Protein 1ZRJ (pdb70)

Sequence (50 aa):
GSSGSSGMDVRRLKVNELREELQRRGLDTRGLKAELAERLQAALSGPSSGGSSGSSGMDVRRLKVNELREELQRRGLDTRGLKAELAERLQAALSGPSSGGSSGSSGMDVRRLKVNELREELQRRGLDTRGLKAELAERLQAALSGPSSGGSSGSSGMDVRRLKVNELREELQRRGLDTRGLKAELAERLQAALSGPSSGGSSGSSGMDVRRLKVNELREELQRRGLDTRGLKAELAERLQAALSGPSSGGSSGSSGMDVRRLKVNELREELQRRGLDTRGLKAELAERLQAALSGPSSGGSSGSSGMDVRRLKVNELREELQRRGLDTRGLKAELAERLQAALSGPSSGGSSGSSGMDVRRLKVNELREELQRRGLDTRGLKAELAERLQAALSGPSSGGSSGSSGMDVRRLKVNELREELQRRGLDTRGLKAELAERLQAALSGPSSGGSSGSSGMDVRRLKVNELREELQRRGLDTRGLKAELAERLQAALSGPSSGGSSGSSGMDVRRLKVNELREELQRRGLDTRGLKAELAERLQAALSGPSSGGSSGSSGMDVRRLKVNELREELQRRGLDTRGLKAELAERLQAALSGPSSGGSSGSSGMDVRRLKVNELREELQRRGLDTRGLKAELAERLQAALSGPSSGGSSGSSGMDVRRLKVNELREELQRRGLDTRGLKAELAERLQAALSGPSSGGSSGSSGMDVRRLKVNELREELQRRGLDTRGLKAELAERLQAALSGPSSGGSSGSSGMDVRRLKVNELREELQRRGLDTRGLKAELAERLQAALSGPSSGGSSGSSGMDVRRLKVNELREELQRRGLDTRGLKAELAERLQAALSGPSSGGSSGSSGMDVRRLKVNELREELQRRGLDTRGLKAELAERLQAALSGPSSGGSSGSSGMDVRRLKVNELREELQRRGLDTRGLKAELAERLQAALSGPSSGGSSGSSGMDVRRLKVNELREELQRRGLDTRGLKAELAERLQAALSGPSSG

InterPro domains:
  IPR001870 B30.2/SPRY domain [PS50188] (191-388)
  IPR003034 SAP domain [PF02037] (3-38)
  IPR003034 SAP domain [PS50800] (3-37)
  IPR003034 SAP domain [SM00513] (3-37)
  IPR003877 SPRY domain [PF00622] (276-386)
  IPR003877 SPRY domain [SM00449] (254-387)
  IPR013320 Concanavalin A-like lectin/glucanase domain superfamily [SSF49899] (209-389)
  IPR027417 P-loop containing nucleoside triphosphate hydrolase [G3DSA:3.40.50.300] (420-594)
  IPR027417 P-loop containing nucleoside triphosphate hydrolase [SSF52540] (422-572)
  IPR035778 Heterogeneous nuclear ribonucleoprotein U, SPRY domain [cd12884] (211-388)
  IPR036361 SAP domain superfamily [G3DSA:1.10.720.30] (1-46)
  IPR036361 SAP domain superfamily [SSF68906] (2-40)
  IPR043136 B30.2/SPRY domain superfamily [G3DSA:2.60.120.920] (209-419)

Solvent-accessible surface area: 4336 Å² total; per-residue (Å²): 136,110,113,75,111,111,72,108,93,13,143,198,37,130,72,81,77,0,124,103,71,0,116,203,109,72,39,73,37,192,53,148,70,44,108,8,1,112,94,6,65,70,52,75,74,62,122,106,119,125

Secondary structure (DSSP, 8-state):
--SSS----GGGS-HHHHHHHHHHTT----S-HHHHHHHHHHHH------

Radius of gyration: 12.13 Å; Cα contacts (8 Å, |Δi|>4): 32; chains: 1; bounding box: 37×27×20 Å

Organism: Homo sapiens (NCBI:txid9606)

Foldseek 3Di:
DPAPPPDHDLVPAFLVRLLVQCVVVPHDSDDDSVVSSVVSVVVVPDDPPD

Structure (mmCIF, N/CA/C/O backbone):
data_1ZRJ
#
_entry.id   1ZRJ
#
loop_
_atom_site.group_PDB
_atom_site.id
_atom_site.type_symbol
_atom_site.label_atom_id
_atom_site.label_alt_id
_atom_site.label_comp_id
_atom_site.label_asym_id
_atom_site.label_entity_id
_atom_site.label_seq_id
_atom_site.pdbx_PDB_ins_code
_atom_site.Cartn_x
_atom_site.Cartn_y
_atom_site.Cartn_z
_atom_site.occupancy
_atom_site.B_iso_or_equiv
_atom_site.auth_seq_id
_atom_site.auth_comp_id
_atom_site.auth_asym_id
_atom_site.auth_atom_id
_atom_site.pdbx_PDB_model_num
ATOM 1 N N . GLY A 1 1 ? 27.417 -2.638 -7.485 1.00 0.00 -6 GLY A N 1
ATOM 2 C CA . GLY A 1 1 ? 26.278 -2.198 -8.268 1.00 0.00 -6 GLY A CA 1
ATOM 3 C C . GLY A 1 1 ? 25.355 -3.341 -8.642 1.00 0.00 -6 GLY A C 1
ATOM 4 O O . GLY A 1 1 ? 25.716 -4.510 -8.507 1.00 0.00 -6 GLY A O 1
ATOM 8 N N . SER A 1 2 ? 24.158 -3.004 -9.112 1.00 0.00 -5 SER A N 1
ATOM 9 C CA . SER A 1 2 ? 23.178 -4.011 -9.500 1.00 0.00 -5 SER A CA 1
ATOM 10 C C . SER A 1 2 ? 22.694 -3.776 -10.928 1.00 0.00 -5 SER A C 1
ATOM 11 O O . SER A 1 2 ? 22.067 -2.758 -11.223 1.00 0.00 -5 SER A O 1
ATOM 19 N N . SER A 1 3 ? 22.990 -4.725 -11.810 1.00 0.00 -4 SER A N 1
ATOM 20 C CA . SER A 1 3 ? 22.589 -4.620 -13.209 1.00 0.00 -4 SER A CA 1
ATOM 21 C C . SER A 1 3 ? 21.081 -4.423 -13.328 1.00 0.00 -4 SER A C 1
ATOM 22 O O . SER A 1 3 ? 20.353 -4.498 -12.339 1.00 0.00 -4 SER A O 1
ATOM 30 N N . GLY A 1 4 ? 20.618 -4.170 -14.549 1.00 0.00 -3 GLY A N 1
ATOM 31 C CA . GLY A 1 4 ? 19.200 -3.966 -14.777 1.00 0.00 -3 GLY A CA 1
ATOM 32 C C . GLY A 1 4 ? 18.654 -2.779 -14.007 1.00 0.00 -3 GLY A C 1
ATOM 33 O O . GLY A 1 4 ? 19.407 -1.895 -13.599 1.00 0.00 -3 GLY A O 1
ATOM 37 N N . SER A 1 5 ? 17.340 -2.759 -13.808 1.00 0.00 -2 SER A N 1
ATOM 38 C CA . SER A 1 5 ? 16.693 -1.669 -13.087 1.00 0.00 -2 SER A CA 1
ATOM 39 C C . SER A 1 5 ? 16.261 -2.121 -11.695 1.00 0.00 -2 SER A C 1
ATOM 40 O O . SER A 1 5 ? 16.365 -3.298 -11.352 1.00 0.00 -2 SER A O 1
ATOM 48 N N . SER A 1 6 ? 15.775 -1.175 -10.897 1.00 0.00 -1 SER A N 1
ATOM 49 C CA . SER A 1 6 ? 15.330 -1.473 -9.541 1.00 0.00 -1 SER A CA 1
ATOM 50 C C . SER A 1 6 ? 14.533 -2.773 -9.504 1.00 0.00 -1 SER A C 1
ATOM 51 O O . SER A 1 6 ? 14.075 -3.263 -10.535 1.00 0.00 -1 SER A O 1
ATOM 59 N N . GLY A 1 7 ? 14.373 -3.328 -8.306 1.00 0.00 0 GLY A N 1
ATOM 60 C CA . GLY A 1 7 ? 13.632 -4.567 -8.155 1.00 0.00 0 GLY A CA 1
ATOM 61 C C . GLY A 1 7 ? 12.448 -4.424 -7.220 1.00 0.00 0 GLY A C 1
ATOM 62 O O . GLY A 1 7 ? 12.276 -5.222 -6.300 1.00 0.00 0 GLY A O 1
ATOM 66 N N . MET A 1 8 ? 11.630 -3.402 -7.455 1.00 0.00 1 MET A N 1
ATOM 67 C CA . MET A 1 8 ? 10.456 -3.158 -6.625 1.00 0.00 1 MET A CA 1
ATOM 68 C C . MET A 1 8 ? 9.190 -3.653 -7.316 1.00 0.00 1 MET A C 1
ATOM 69 O O . MET A 1 8 ? 8.579 -2.932 -8.105 1.00 0.00 1 MET A O 1
ATOM 83 N N . ASP A 1 9 ? 8.801 -4.887 -7.015 1.00 0.00 2 ASP A N 1
ATOM 84 C CA . ASP A 1 9 ? 7.607 -5.479 -7.606 1.00 0.00 2 ASP A CA 1
ATOM 85 C C . ASP A 1 9 ? 6.372 -5.162 -6.769 1.00 0.00 2 ASP A C 1
ATOM 86 O O . ASP A 1 9 ? 5.930 -5.979 -5.961 1.00 0.00 2 ASP A O 1
ATOM 95 N N . VAL A 1 10 ? 5.819 -3.969 -6.967 1.00 0.00 3 VAL A N 1
ATOM 96 C CA . VAL A 1 10 ? 4.635 -3.544 -6.230 1.00 0.00 3 VAL A CA 1
ATOM 97 C C . VAL A 1 10 ? 3.522 -4.581 -6.331 1.00 0.00 3 VAL A C 1
ATOM 98 O O . VAL A 1 10 ? 2.737 -4.757 -5.400 1.00 0.00 3 VAL A O 1
ATOM 111 N N . ARG A 1 11 ? 3.461 -5.266 -7.469 1.00 0.00 4 ARG A N 1
ATOM 112 C CA . ARG A 1 11 ? 2.444 -6.286 -7.693 1.00 0.00 4 ARG A CA 1
ATOM 113 C C . ARG A 1 11 ? 2.570 -7.413 -6.672 1.00 0.00 4 ARG A C 1
ATOM 114 O O . ARG A 1 11 ? 1.572 -7.894 -6.137 1.00 0.00 4 ARG A O 1
ATOM 135 N N . ARG A 1 12 ? 3.805 -7.829 -6.408 1.00 0.00 5 ARG A N 1
ATOM 136 C CA . ARG A 1 12 ? 4.061 -8.901 -5.453 1.00 0.00 5 ARG A CA 1
ATOM 137 C C . ARG A 1 12 ? 3.472 -8.564 -4.087 1.00 0.00 5 ARG A C 1
ATOM 138 O O . ARG A 1 12 ? 3.090 -9.455 -3.327 1.00 0.00 5 ARG A O 1
ATOM 159 N N . LEU A 1 13 ? 3.402 -7.273 -3.780 1.00 0.00 6 LEU A N 1
ATOM 160 C CA . LEU A 1 13 ? 2.859 -6.818 -2.505 1.00 0.00 6 LEU A CA 1
ATOM 161 C C . LEU A 1 13 ? 1.364 -7.104 -2.416 1.00 0.00 6 LEU A C 1
ATOM 162 O O . LEU A 1 13 ? 0.571 -6.569 -3.192 1.00 0.00 6 LEU A O 1
ATOM 178 N N . LYS A 1 14 ? 0.984 -7.950 -1.464 1.00 0.00 7 LYS A N 1
ATOM 179 C CA . LYS A 1 14 ? -0.417 -8.305 -1.270 1.00 0.00 7 LYS A CA 1
ATOM 180 C C . LYS A 1 14 ? -1.269 -7.059 -1.048 1.00 0.00 7 LYS A C 1
ATOM 181 O O . LYS A 1 14 ? -0.751 -5.944 -0.987 1.00 0.00 7 LYS A O 1
ATOM 200 N N . VAL A 1 15 ? -2.578 -7.256 -0.927 1.00 0.00 8 VAL A N 1
ATOM 201 C CA . VAL A 1 15 ? -3.501 -6.148 -0.709 1.00 0.00 8 VAL A CA 1
ATOM 202 C C . VAL A 1 15 ? -3.201 -5.434 0.603 1.00 0.00 8 VAL A C 1
ATOM 203 O O . VAL A 1 15 ? -3.349 -4.217 0.707 1.00 0.00 8 VAL A O 1
ATOM 216 N N . ASN A 1 16 ? -2.778 -6.199 1.605 1.00 0.00 9 ASN A N 1
ATOM 217 C CA . ASN A 1 16 ? -2.457 -5.639 2.912 1.00 0.00 9 ASN A CA 1
ATOM 218 C C . ASN A 1 16 ? -1.227 -4.740 2.832 1.00 0.00 9 ASN A C 1
ATOM 219 O O . ASN A 1 16 ? -1.191 -3.666 3.431 1.00 0.00 9 ASN A O 1
ATOM 230 N N . GLU A 1 17 ? -0.221 -5.189 2.087 1.00 0.00 10 GLU A N 1
ATOM 231 C CA . GLU A 1 17 ? 1.011 -4.425 1.929 1.00 0.00 10 GLU A CA 1
ATOM 232 C C . GLU A 1 17 ? 0.740 -3.092 1.236 1.00 0.00 10 GLU A C 1
ATOM 233 O O . GLU A 1 17 ? 1.235 -2.047 1.660 1.00 0.00 10 GLU A O 1
ATOM 245 N N . LEU A 1 18 ? -0.048 -3.137 0.168 1.00 0.00 11 LEU A N 1
ATOM 246 C CA . LEU A 1 18 ? -0.386 -1.934 -0.585 1.00 0.00 11 LEU A CA 1
ATOM 247 C C . LEU A 1 18 ? -1.269 -1.005 0.241 1.00 0.00 11 LEU A C 1
ATOM 248 O O . LEU A 1 18 ? -1.122 0.216 0.187 1.00 0.00 11 LEU A O 1
ATOM 264 N N . ARG A 1 19 ? -2.185 -1.591 1.005 1.00 0.00 12 ARG A N 1
ATOM 265 C CA . ARG A 1 19 ? -3.091 -0.815 1.843 1.00 0.00 12 ARG A CA 1
ATOM 266 C C . ARG A 1 19 ? -2.314 0.012 2.863 1.00 0.00 12 ARG A C 1
ATOM 267 O O . ARG A 1 19 ? -2.625 1.180 3.094 1.00 0.00 12 ARG A O 1
ATOM 288 N N . GLU A 1 20 ? -1.304 -0.603 3.470 1.00 0.00 13 GLU A N 1
ATOM 289 C CA . GLU A 1 20 ? -0.485 0.076 4.466 1.00 0.00 13 GLU A CA 1
ATOM 290 C C . GLU A 1 20 ? 0.307 1.217 3.833 1.00 0.00 13 GLU A C 1
ATOM 291 O O . GLU A 1 20 ? 0.358 2.323 4.370 1.00 0.00 13 GLU A O 1
ATOM 303 N N . GLU A 1 21 ? 0.923 0.938 2.689 1.00 0.00 14 GLU A N 1
ATOM 304 C CA . GLU A 1 21 ? 1.713 1.941 1.984 1.00 0.00 14 GLU A CA 1
ATOM 305 C C . GLU A 1 21 ? 0.834 3.097 1.516 1.00 0.00 14 GLU A C 1
ATOM 306 O O . GLU A 1 21 ? 1.140 4.264 1.763 1.00 0.00 14 GLU A O 1
ATOM 318 N N . LEU A 1 22 ? -0.260 2.764 0.840 1.00 0.00 15 LEU A N 1
ATOM 319 C CA . LEU A 1 22 ? -1.185 3.774 0.337 1.00 0.00 15 LEU A CA 1
ATOM 320 C C . LEU A 1 22 ? -1.672 4.677 1.466 1.00 0.00 15 LEU A C 1
ATOM 321 O O . LEU A 1 22 ? -1.724 5.897 1.318 1.00 0.00 15 LEU A O 1
ATOM 337 N N . GLN A 1 23 ? -2.026 4.068 2.593 1.00 0.00 16 GLN A N 1
ATOM 338 C CA . GLN A 1 23 ? -2.507 4.818 3.747 1.00 0.00 16 GLN A CA 1
ATOM 339 C C . GLN A 1 23 ? -1.442 5.787 4.249 1.00 0.00 16 GLN A C 1
ATOM 340 O O . GLN A 1 23 ? -1.736 6.941 4.560 1.00 0.00 16 G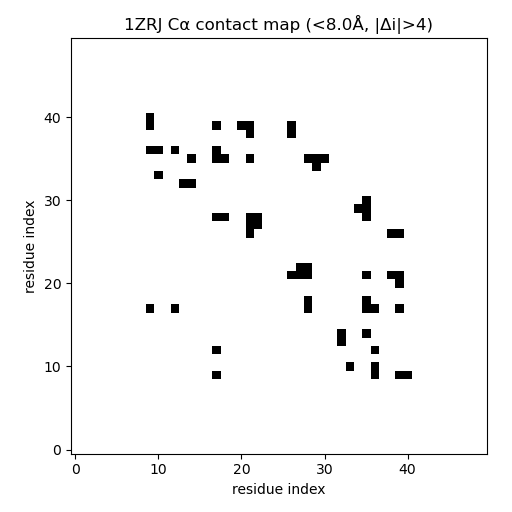LN A O 1
ATOM 354 N N . ARG A 1 24 ? -0.204 5.309 4.327 1.00 0.00 17 ARG A N 1
ATOM 355 C CA . ARG A 1 24 ? 0.905 6.133 4.793 1.00 0.00 17 ARG A CA 1
ATOM 356 C C . ARG A 1 24 ? 1.161 7.292 3.835 1.00 0.00 17 ARG A C 1
ATOM 357 O O . ARG A 1 24 ? 1.770 8.295 4.208 1.00 0.00 17 ARG A O 1
ATOM 378 N N . ARG A 1 25 ? 0.693 7.147 2.600 1.00 0.00 18 ARG A N 1
ATOM 379 C CA . ARG A 1 25 ? 0.873 8.181 1.588 1.00 0.00 18 ARG A CA 1
ATOM 380 C C . ARG A 1 25 ? -0.423 8.955 1.365 1.00 0.00 18 ARG A C 1
ATOM 381 O O . ARG A 1 25 ? -0.566 9.675 0.378 1.00 0.00 18 ARG A O 1
ATOM 402 N N . GLY A 1 26 ? -1.366 8.800 2.290 1.00 0.00 19 GLY A N 1
ATOM 403 C CA . GLY A 1 26 ? -2.638 9.489 2.175 1.00 0.00 19 GLY A CA 1
ATOM 404 C C . GLY A 1 26 ? -3.351 9.177 0.875 1.00 0.00 19 GLY A C 1
ATOM 405 O O . GLY A 1 26 ? -4.198 9.949 0.422 1.00 0.00 19 GLY A O 1
ATOM 409 N N . LEU A 1 27 ? -3.009 8.045 0.271 1.00 0.00 20 LEU A N 1
ATOM 410 C CA . LEU A 1 27 ? -3.621 7.633 -0.988 1.00 0.00 20 LEU A CA 1
ATOM 411 C C . LEU A 1 27 ? -4.818 6.720 -0.738 1.00 0.00 20 LEU A C 1
ATOM 412 O O . LEU A 1 27 ? -4.818 5.924 0.201 1.00 0.00 20 LEU A O 1
ATOM 428 N N . ASP A 1 28 ? -5.834 6.840 -1.585 1.00 0.00 21 ASP A N 1
ATOM 429 C CA . ASP A 1 28 ? -7.035 6.023 -1.458 1.00 0.00 21 ASP A CA 1
ATOM 430 C C . ASP A 1 28 ? -6.684 4.539 -1.444 1.00 0.00 21 ASP A C 1
ATOM 431 O O . ASP A 1 28 ? -5.802 4.091 -2.178 1.00 0.00 21 ASP A O 1
ATOM 440 N N . THR A 1 29 ? -7.380 3.779 -0.604 1.00 0.00 22 THR A N 1
ATOM 441 C CA . THR A 1 29 ? -7.140 2.346 -0.492 1.00 0.00 22 THR A CA 1
ATOM 442 C C . THR A 1 29 ? -8.339 1.548 -0.992 1.00 0.00 22 THR A C 1
ATOM 443 O O . THR A 1 29 ? -8.635 0.468 -0.480 1.00 0.00 22 THR A O 1
ATOM 454 N N . ARG A 1 30 ? -9.024 2.085 -1.996 1.00 0.00 23 ARG A N 1
ATOM 455 C CA . ARG A 1 30 ? -10.192 1.422 -2.565 1.00 0.00 23 ARG A CA 1
ATOM 456 C C . ARG A 1 30 ? -9.837 0.727 -3.876 1.00 0.00 23 ARG A C 1
ATOM 457 O O . ARG A 1 30 ? -8.771 0.960 -4.446 1.00 0.00 23 ARG A O 1
ATOM 478 N N . GLY A 1 31 ? -10.737 -0.130 -4.349 1.00 0.00 24 GLY A N 1
ATOM 479 C CA . GLY A 1 31 ? -10.500 -0.847 -5.588 1.00 0.00 24 GLY A CA 1
ATOM 480 C C . GLY A 1 31 ? -9.860 -2.201 -5.361 1.00 0.00 24 GLY A C 1
ATOM 481 O O . GLY A 1 31 ? -9.462 -2.529 -4.242 1.00 0.00 24 GLY A O 1
ATOM 485 N N . LEU A 1 32 ? -9.760 -2.992 -6.424 1.00 0.00 25 LEU A N 1
ATOM 486 C CA . LEU A 1 32 ? -9.164 -4.321 -6.335 1.00 0.00 25 LEU A CA 1
ATOM 487 C C . LEU A 1 32 ? -7.671 -4.230 -6.040 1.00 0.00 25 LEU A C 1
ATOM 488 O O . LEU A 1 32 ? -7.097 -3.140 -6.015 1.00 0.00 25 LEU A O 1
ATOM 504 N N . LYS A 1 33 ? -7.045 -5.381 -5.818 1.00 0.00 26 LYS A N 1
ATOM 505 C CA . LYS A 1 33 ? -5.617 -5.432 -5.528 1.00 0.00 26 LYS A CA 1
ATOM 506 C C . LYS A 1 33 ? -4.814 -4.738 -6.623 1.00 0.00 26 LYS A C 1
ATOM 507 O O . LYS A 1 33 ? -3.969 -3.888 -6.342 1.00 0.00 26 LYS A O 1
ATOM 526 N N . ALA A 1 34 ? -5.084 -5.104 -7.871 1.00 0.00 27 ALA A N 1
ATOM 527 C CA . ALA A 1 34 ? -4.388 -4.513 -9.008 1.00 0.00 27 ALA A CA 1
ATOM 528 C C . ALA A 1 34 ? -4.491 -2.992 -8.985 1.00 0.00 27 ALA A C 1
ATOM 529 O O . ALA A 1 34 ? -3.513 -2.291 -9.242 1.00 0.00 27 ALA A O 1
ATOM 536 N N . GLU A 1 35 ? -5.682 -2.489 -8.675 1.00 0.00 28 GLU A N 1
ATOM 537 C CA . GLU A 1 35 ? -5.912 -1.050 -8.620 1.00 0.00 28 GLU A CA 1
ATOM 538 C C . GLU A 1 35 ? -5.003 -0.393 -7.585 1.00 0.00 28 GLU A C 1
ATOM 539 O O . GLU A 1 35 ? -4.417 0.661 -7.836 1.00 0.00 28 GLU A O 1
ATOM 551 N N . LEU A 1 36 ? -4.891 -1.023 -6.421 1.00 0.00 29 LEU A N 1
ATOM 552 C CA . LEU A 1 36 ? -4.054 -0.501 -5.346 1.00 0.00 29 LEU A CA 1
ATOM 553 C C . LEU A 1 36 ? -2.585 -0.486 -5.758 1.00 0.00 29 LEU A C 1
ATOM 554 O O . LEU A 1 36 ? -1.843 0.434 -5.415 1.00 0.00 29 LEU A O 1
ATOM 570 N N . ALA A 1 37 ? -2.173 -1.510 -6.498 1.00 0.00 30 ALA A N 1
ATOM 571 C CA . ALA A 1 37 ? -0.794 -1.613 -6.960 1.00 0.00 30 ALA A CA 1
ATOM 572 C C . ALA A 1 37 ? -0.447 -0.471 -7.909 1.00 0.00 30 ALA A C 1
ATOM 573 O O . ALA A 1 37 ? 0.612 0.144 -7.793 1.00 0.00 30 ALA A O 1
ATOM 580 N N . GLU A 1 38 ? -1.347 -0.193 -8.848 1.00 0.00 31 GLU A N 1
ATOM 581 C CA . GLU A 1 38 ? -1.133 0.875 -9.817 1.00 0.00 31 GLU A CA 1
ATOM 582 C C . GLU A 1 38 ? -1.124 2.238 -9.132 1.00 0.00 31 GLU A C 1
ATOM 583 O O . GLU A 1 38 ? -0.307 3.101 -9.455 1.00 0.00 31 GLU A O 1
ATOM 595 N N . ARG A 1 39 ? -2.038 2.425 -8.185 1.00 0.00 32 ARG A N 1
ATOM 596 C CA . ARG A 1 39 ? -2.136 3.683 -7.455 1.00 0.00 32 ARG A CA 1
ATOM 597 C C . ARG A 1 39 ? -0.824 4.004 -6.746 1.00 0.00 32 ARG A C 1
ATOM 598 O O . ARG A 1 39 ? -0.259 5.084 -6.922 1.00 0.00 32 ARG A O 1
ATOM 619 N N . LEU A 1 40 ? -0.344 3.060 -5.944 1.00 0.00 33 LEU A N 1
ATOM 620 C CA . LEU A 1 40 ? 0.901 3.242 -5.207 1.00 0.00 33 LEU A CA 1
ATOM 621 C C . LEU A 1 40 ? 2.075 3.438 -6.162 1.00 0.00 33 LEU A C 1
ATOM 622 O O . LEU A 1 40 ? 2.916 4.312 -5.953 1.00 0.00 33 LEU A O 1
ATOM 638 N N . GLN A 1 41 ? 2.122 2.622 -7.209 1.00 0.00 34 GLN A N 1
ATOM 639 C CA . GLN A 1 41 ? 3.192 2.708 -8.197 1.00 0.00 34 GLN A CA 1
ATOM 640 C C . GLN A 1 41 ? 3.191 4.070 -8.883 1.00 0.00 34 GLN A C 1
ATOM 641 O O . GLN A 1 41 ? 4.247 4.655 -9.124 1.00 0.00 34 GLN A O 1
ATOM 655 N N . ALA A 1 42 ? 2.000 4.569 -9.195 1.00 0.00 35 ALA A N 1
ATOM 656 C CA . ALA A 1 42 ? 1.862 5.863 -9.852 1.00 0.00 35 ALA A CA 1
ATOM 657 C C . ALA A 1 42 ? 2.540 6.964 -9.044 1.00 0.00 35 ALA A C 1
ATOM 658 O O . ALA A 1 42 ? 3.227 7.821 -9.599 1.00 0.00 35 ALA A O 1
ATOM 665 N N . ALA A 1 43 ? 2.343 6.935 -7.730 1.00 0.00 36 ALA A N 1
ATOM 666 C CA . ALA A 1 43 ? 2.937 7.930 -6.846 1.00 0.00 36 ALA A CA 1
ATOM 667 C C . ALA A 1 43 ? 4.456 7.801 -6.817 1.00 0.00 36 ALA A C 1
ATOM 668 O O . ALA A 1 43 ? 5.175 8.799 -6.884 1.00 0.00 36 ALA A O 1
ATOM 675 N N . LEU A 1 44 ? 4.939 6.567 -6.716 1.00 0.00 37 LEU A N 1
ATOM 676 C CA . LEU A 1 44 ? 6.374 6.308 -6.678 1.00 0.00 37 LEU A CA 1
ATOM 677 C C . LEU A 1 44 ? 7.053 6.813 -7.947 1.00 0.00 37 LEU A C 1
ATOM 678 O O . LEU A 1 44 ? 8.132 7.402 -7.893 1.00 0.00 37 LEU A O 1
ATOM 694 N N . SER A 1 45 ? 6.411 6.581 -9.088 1.00 0.00 38 SER A N 1
ATOM 695 C CA . SER A 1 45 ? 6.954 7.011 -10.371 1.00 0.00 38 SER A CA 1
ATOM 696 C C . SER A 1 45 ? 7.281 8.500 -10.351 1.00 0.00 38 SER A C 1
ATOM 697 O O . SER A 1 45 ? 6.404 9.343 -10.534 1.00 0.00 38 SER A O 1
ATOM 705 N N . GLY A 1 46 ? 8.553 8.818 -10.126 1.00 0.00 39 GLY A N 1
ATOM 706 C CA . GLY A 1 46 ? 8.975 10.205 -10.086 1.00 0.00 39 GLY A CA 1
ATOM 707 C C . GLY A 1 46 ? 9.776 10.604 -11.309 1.00 0.00 39 GLY A C 1
ATOM 708 O O . GLY A 1 46 ? 11.007 10.610 -11.297 1.00 0.00 39 GLY A O 1
ATOM 712 N N . PRO A 1 47 ? 9.071 10.944 -12.398 1.00 0.00 40 PRO A N 1
ATOM 713 C CA . PRO A 1 47 ? 9.704 11.351 -13.656 1.00 0.00 40 PRO A CA 1
ATOM 714 C C . PRO A 1 47 ? 10.383 12.712 -13.550 1.00 0.00 40 PRO A C 1
ATOM 715 O O . PRO A 1 47 ? 10.999 13.185 -14.505 1.00 0.00 40 PRO A O 1
ATOM 726 N N . SER A 1 48 ? 10.266 13.337 -12.383 1.00 0.00 41 SER A N 1
ATOM 727 C CA . SER A 1 48 ? 10.866 14.646 -12.154 1.00 0.00 41 SER A CA 1
ATOM 728 C C . SER A 1 48 ? 12.318 14.668 -12.623 1.00 0.00 41 SER A C 1
ATOM 729 O O . SER A 1 48 ? 13.176 13.993 -12.054 1.00 0.00 41 SER A O 1
ATOM 737 N N . SER A 1 49 ? 12.585 15.449 -13.665 1.00 0.00 42 SER A N 1
ATOM 738 C CA . SER A 1 49 ? 13.931 15.557 -14.214 1.00 0.00 42 SER A CA 1
ATOM 739 C C . SER A 1 49 ? 14.618 16.828 -13.723 1.00 0.00 42 SER A C 1
ATOM 740 O O . SER A 1 49 ? 14.554 17.871 -14.371 1.00 0.00 42 SER A O 1
ATOM 748 N N . GLY A 1 50 ? 15.276 16.730 -12.572 1.00 0.00 43 GLY A N 1
ATOM 749 C CA . GLY A 1 50 ? 15.966 17.878 -12.013 1.00 0.00 43 GLY A CA 1
ATOM 750 C C . GLY A 1 50 ? 15.067 18.721 -11.130 1.00 0.00 43 GLY A C 1
ATOM 751 O O . GLY A 1 50 ? 15.222 18.735 -9.909 1.00 0.00 43 GLY A O 1
ATOM 755 N N . GLY A 1 1 ? 10.267 7.818 6.512 1.00 0.00 -6 GLY A N 2
ATOM 756 C CA . GLY A 1 1 ? 10.322 7.149 5.225 1.00 0.00 -6 GLY A CA 2
ATOM 757 C C . GLY A 1 1 ? 11.385 6.069 5.178 1.00 0.00 -6 GLY A C 2
ATOM 758 O O . GLY A 1 1 ? 12.578 6.366 5.127 1.00 0.00 -6 GLY A O 2
ATOM 762 N N . SER A 1 2 ? 10.951 4.813 5.197 1.00 0.00 -5 SER A N 2
ATOM 763 C CA . SER A 1 2 ? 11.875 3.685 5.161 1.00 0.00 -5 SER A CA 2
ATOM 764 C C . SER A 1 2 ? 12.532 3.564 3.789 1.00 0.00 -5 SER A C 2
ATOM 765 O O . SER A 1 2 ? 11.857 3.343 2.783 1.00 0.00 -5 SER A O 2
ATOM 773 N N . SER A 1 3 ? 13.852 3.710 3.757 1.00 0.00 -4 SER A N 2
ATOM 774 C CA . SER A 1 3 ? 14.601 3.621 2.509 1.00 0.00 -4 SER A CA 2
ATOM 775 C C . SER A 1 3 ? 15.671 2.536 2.593 1.00 0.00 -4 SER A C 2
ATOM 776 O O . SER A 1 3 ? 16.600 2.626 3.395 1.00 0.00 -4 SER A O 2
ATOM 784 N N . GLY A 1 4 ? 15.531 1.511 1.759 1.00 0.00 -3 GLY A N 2
ATOM 785 C CA . GLY A 1 4 ? 16.491 0.422 1.754 1.00 0.00 -3 GLY A CA 2
ATOM 786 C C . GLY A 1 4 ? 16.122 -0.673 0.773 1.00 0.00 -3 GLY A C 2
ATOM 787 O O . GLY A 1 4 ? 16.307 -1.856 1.055 1.00 0.00 -3 GLY A O 2
ATOM 791 N N . SER A 1 5 ? 15.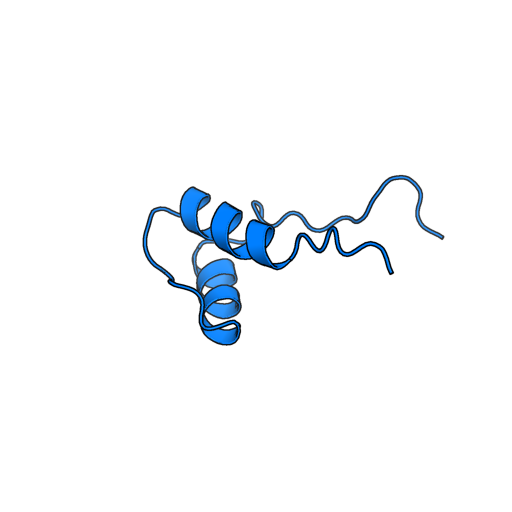595 -0.277 -0.382 1.00 0.00 -2 SER A N 2
ATOM 792 C CA . SER A 1 5 ? 15.194 -1.234 -1.406 1.00 0.00 -2 SER A CA 2
ATOM 793 C C . SER A 1 5 ? 15.515 -0.705 -2.800 1.00 0.00 -2 SER A C 2
ATOM 794 O O . SER A 1 5 ? 15.318 0.476 -3.089 1.00 0.00 -2 SER A O 2
ATOM 802 N N . SER A 1 6 ? 16.012 -1.587 -3.661 1.00 0.00 -1 SER A N 2
ATOM 803 C CA . SER A 1 6 ? 16.365 -1.209 -5.025 1.00 0.00 -1 SER A CA 2
ATOM 804 C C . SER A 1 6 ? 15.227 -1.528 -5.989 1.00 0.00 -1 SER A C 2
ATOM 805 O O . SER A 1 6 ? 14.890 -0.724 -6.858 1.00 0.00 -1 SER A O 2
ATOM 813 N N . GLY A 1 7 ? 14.637 -2.708 -5.829 1.00 0.00 0 GLY A N 2
ATOM 814 C CA . GLY A 1 7 ? 13.543 -3.114 -6.692 1.00 0.00 0 GLY A CA 2
ATOM 815 C C . GLY A 1 7 ? 12.212 -3.142 -5.966 1.00 0.00 0 GLY A C 2
ATOM 816 O O . GLY A 1 7 ? 12.111 -3.676 -4.862 1.00 0.00 0 GLY A O 2
ATOM 820 N N . MET A 1 8 ? 11.189 -2.563 -6.587 1.00 0.00 1 MET A N 2
ATOM 821 C CA . MET A 1 8 ? 9.858 -2.524 -5.992 1.00 0.00 1 MET A CA 2
ATOM 822 C C . MET A 1 8 ? 8.937 -3.545 -6.652 1.00 0.00 1 MET A C 2
ATOM 823 O O . MET A 1 8 ? 8.542 -3.384 -7.807 1.00 0.00 1 MET A O 2
ATOM 837 N N . ASP A 1 9 ? 8.600 -4.596 -5.912 1.00 0.00 2 ASP A N 2
ATOM 838 C CA . ASP A 1 9 ? 7.725 -5.643 -6.426 1.00 0.00 2 ASP A CA 2
ATOM 839 C C . ASP A 1 9 ? 6.268 -5.354 -6.078 1.00 0.00 2 ASP A C 2
ATOM 840 O O . ASP A 1 9 ? 5.528 -6.247 -5.665 1.00 0.00 2 ASP A O 2
ATOM 849 N N . VAL A 1 10 ? 5.863 -4.099 -6.245 1.00 0.00 3 VAL A N 2
ATOM 850 C CA . VAL A 1 10 ? 4.495 -3.691 -5.949 1.00 0.00 3 VAL A CA 2
ATOM 851 C C . VAL A 1 10 ? 3.497 -4.759 -6.381 1.00 0.00 3 VAL A C 2
ATOM 852 O O . VAL A 1 10 ? 2.439 -4.916 -5.773 1.00 0.00 3 VAL A O 2
ATOM 865 N N . ARG A 1 11 ? 3.843 -5.492 -7.435 1.00 0.00 4 ARG A N 2
ATOM 866 C CA . ARG A 1 11 ? 2.977 -6.546 -7.950 1.00 0.00 4 ARG A CA 2
ATOM 867 C C . ARG A 1 11 ? 2.925 -7.726 -6.985 1.00 0.00 4 ARG A C 2
ATOM 868 O O . ARG A 1 11 ? 1.861 -8.294 -6.738 1.00 0.00 4 ARG A O 2
ATOM 889 N N . ARG A 1 12 ? 4.082 -8.092 -6.442 1.00 0.00 5 ARG A N 2
ATOM 890 C CA . ARG A 1 12 ? 4.169 -9.206 -5.506 1.00 0.00 5 ARG A CA 2
ATOM 891 C C . ARG A 1 12 ? 3.642 -8.804 -4.132 1.00 0.00 5 ARG A C 2
ATOM 892 O O . ARG A 1 12 ? 3.437 -9.651 -3.261 1.00 0.00 5 ARG A O 2
ATOM 913 N N . LEU A 1 13 ? 3.425 -7.507 -3.944 1.00 0.00 6 LEU A N 2
ATOM 914 C CA . LEU A 1 13 ? 2.922 -6.991 -2.675 1.00 0.00 6 LEU A CA 2
ATOM 915 C C . LEU A 1 13 ? 1.440 -7.312 -2.506 1.00 0.00 6 LEU A C 2
ATOM 916 O O . LEU A 1 13 ? 0.613 -6.934 -3.335 1.00 0.00 6 LEU A O 2
ATOM 932 N N . LYS A 1 14 ? 1.111 -8.011 -1.425 1.00 0.00 7 LYS A N 2
ATOM 933 C CA . LYS A 1 14 ? -0.271 -8.381 -1.143 1.00 0.00 7 LYS A CA 2
ATOM 934 C C . LYS A 1 14 ? -1.154 -7.142 -1.031 1.00 0.00 7 LYS A C 2
ATOM 935 O O . LYS A 1 14 ? -0.662 -6.014 -1.054 1.00 0.00 7 LYS A O 2
ATOM 954 N N . VAL A 1 15 ? -2.459 -7.361 -0.909 1.00 0.00 8 VAL A N 2
ATOM 955 C CA . VAL A 1 15 ? -3.410 -6.262 -0.790 1.00 0.00 8 VAL A CA 2
ATOM 956 C C . VAL A 1 15 ? -3.171 -5.463 0.486 1.00 0.00 8 VAL A C 2
ATOM 957 O O . VAL A 1 15 ? -3.233 -4.235 0.483 1.00 0.00 8 VAL A O 2
ATOM 970 N N . ASN A 1 16 ? -2.898 -6.171 1.578 1.00 0.00 9 ASN A N 2
ATOM 971 C CA . ASN A 1 16 ? -2.650 -5.528 2.863 1.00 0.00 9 ASN A CA 2
ATOM 972 C C . ASN A 1 16 ? -1.419 -4.629 2.793 1.00 0.00 9 ASN A C 2
ATOM 973 O O . ASN A 1 16 ? -1.402 -3.539 3.363 1.00 0.00 9 ASN A O 2
ATOM 984 N N . GLU A 1 17 ? -0.392 -5.095 2.089 1.00 0.00 10 GLU A N 2
ATOM 985 C CA . GLU A 1 17 ? 0.843 -4.333 1.945 1.00 0.00 10 GLU A CA 2
ATOM 986 C C . GLU A 1 17 ? 0.600 -3.046 1.160 1.00 0.00 10 GLU A C 2
ATOM 987 O O . GLU A 1 17 ? 1.097 -1.980 1.524 1.00 0.00 10 GLU A O 2
ATOM 999 N N . LEU A 1 18 ? -0.169 -3.155 0.082 1.00 0.00 11 LEU A N 2
ATOM 1000 C CA . LEU A 1 18 ? -0.478 -2.001 -0.756 1.00 0.00 11 LEU A CA 2
ATOM 1001 C C . LEU A 1 18 ? -1.324 -0.986 0.006 1.00 0.00 11 LEU A C 2
ATOM 1002 O O . LEU A 1 18 ? -1.127 0.222 -0.123 1.00 0.00 11 LEU A O 2
ATOM 1018 N N . ARG A 1 19 ? -2.264 -1.485 0.802 1.00 0.00 12 ARG A N 2
ATOM 1019 C CA . ARG A 1 19 ? -3.139 -0.622 1.586 1.00 0.00 12 ARG A CA 2
ATOM 1020 C C . ARG A 1 19 ? -2.333 0.216 2.574 1.00 0.00 12 ARG A C 2
ATOM 1021 O O . ARG A 1 19 ? -2.607 1.399 2.768 1.00 0.00 12 ARG A O 2
ATOM 1042 N N . GLU A 1 20 ? -1.337 -0.408 3.197 1.00 0.00 13 GLU A N 2
ATOM 1043 C CA . GLU A 1 20 ? -0.492 0.280 4.166 1.00 0.00 13 GLU A CA 2
ATOM 1044 C C . GLU A 1 20 ? 0.317 1.386 3.494 1.00 0.00 13 GLU A C 2
ATOM 1045 O O . GLU A 1 20 ? 0.402 2.503 4.002 1.00 0.00 13 GLU A O 2
ATOM 1057 N N . GLU A 1 21 ? 0.910 1.064 2.348 1.00 0.00 14 GLU A N 2
ATOM 1058 C CA . GLU A 1 21 ? 1.714 2.029 1.607 1.00 0.00 14 GLU A CA 2
ATOM 1059 C C . GLU A 1 21 ? 0.849 3.175 1.090 1.00 0.00 14 GLU A C 2
ATOM 1060 O O . GLU A 1 21 ? 1.225 4.344 1.184 1.00 0.00 14 GLU A O 2
ATOM 1072 N N . LEU A 1 22 ? -0.313 2.831 0.544 1.00 0.00 15 LEU A N 2
ATOM 1073 C CA . LEU A 1 22 ? -1.233 3.830 0.011 1.00 0.00 15 LEU A CA 2
ATOM 1074 C C . LEU A 1 22 ? -1.777 4.718 1.125 1.00 0.00 15 LEU A C 2
ATOM 1075 O O . LEU A 1 22 ? -1.863 5.937 0.974 1.00 0.00 15 LEU A O 2
ATOM 1091 N N . GLN A 1 23 ? -2.142 4.099 2.244 1.00 0.00 16 GLN A N 2
ATOM 1092 C CA . GLN A 1 23 ? -2.676 4.835 3.383 1.00 0.00 16 GLN A CA 2
ATOM 1093 C C . GLN A 1 23 ? -1.637 5.799 3.945 1.00 0.00 16 GLN A C 2
ATOM 1094 O O . GLN A 1 23 ? -1.953 6.940 4.284 1.00 0.00 16 GLN A O 2
ATOM 1108 N N . ARG A 1 24 ? -0.396 5.334 4.041 1.00 0.00 17 ARG A N 2
ATOM 1109 C CA . ARG A 1 24 ? 0.690 6.155 4.563 1.00 0.00 17 ARG A CA 2
ATOM 1110 C C . ARG A 1 24 ? 0.974 7.334 3.637 1.00 0.00 17 ARG A C 2
ATOM 1111 O O . ARG A 1 24 ? 1.459 8.377 4.074 1.00 0.00 17 ARG A O 2
ATOM 1132 N N . ARG A 1 25 ? 0.670 7.159 2.355 1.00 0.00 18 ARG A N 2
ATOM 1133 C CA . ARG A 1 25 ? 0.894 8.207 1.366 1.00 0.00 18 ARG A CA 2
ATOM 1134 C C . ARG A 1 25 ? -0.348 9.079 1.207 1.00 0.00 18 ARG A C 2
ATOM 1135 O O . ARG A 1 25 ? -0.417 9.922 0.314 1.00 0.00 18 ARG A O 2
ATOM 1156 N N . GLY A 1 26 ? -1.329 8.869 2.081 1.00 0.00 19 GLY A N 2
ATOM 1157 C CA . GLY A 1 26 ? -2.555 9.643 2.020 1.00 0.00 19 GLY A CA 2
ATOM 1158 C C . GLY A 1 26 ? -3.374 9.334 0.782 1.00 0.00 19 GLY A C 2
ATOM 1159 O O . GLY A 1 26 ? -4.252 10.109 0.400 1.00 0.00 19 GLY A O 2
ATOM 1163 N N . LEU A 1 27 ? -3.086 8.201 0.151 1.00 0.00 20 LEU A N 2
ATOM 1164 C CA . LEU A 1 27 ? -3.801 7.792 -1.053 1.00 0.00 20 LEU A CA 2
ATOM 1165 C C . LEU A 1 27 ? -4.919 6.810 -0.715 1.00 0.00 20 LEU A C 2
ATOM 1166 O O . LEU A 1 27 ? -4.777 5.976 0.180 1.00 0.00 20 LEU A O 2
ATOM 1182 N N . ASP A 1 28 ? -6.028 6.914 -1.438 1.00 0.00 21 ASP A N 2
ATOM 1183 C CA . ASP A 1 28 ? -7.169 6.033 -1.217 1.00 0.00 21 ASP A CA 2
ATOM 1184 C C . ASP A 1 28 ? -6.716 4.584 -1.064 1.00 0.00 21 ASP A C 2
ATOM 1185 O O . ASP A 1 28 ? -5.796 4.134 -1.748 1.00 0.00 21 ASP A O 2
ATOM 1194 N N . THR A 1 29 ? -7.366 3.858 -0.159 1.00 0.00 22 THR A N 2
ATOM 1195 C CA . THR A 1 29 ? -7.029 2.462 0.086 1.00 0.00 22 THR A CA 2
ATOM 1196 C C . THR A 1 29 ? -8.130 1.534 -0.413 1.00 0.00 22 THR A C 2
ATOM 1197 O O . THR A 1 29 ? -8.263 0.404 0.057 1.00 0.00 22 THR A O 2
ATOM 1208 N N . ARG A 1 30 ? -8.917 2.018 -1.368 1.00 0.00 23 ARG A N 2
ATOM 1209 C CA . ARG A 1 30 ? -10.008 1.231 -1.931 1.00 0.00 23 ARG A CA 2
ATOM 1210 C C . ARG A 1 30 ? -9.664 0.754 -3.339 1.00 0.00 23 ARG A C 2
ATOM 1211 O O . ARG A 1 30 ? -8.804 1.326 -4.007 1.00 0.00 23 ARG A O 2
ATOM 1232 N N . GLY A 1 31 ? -10.341 -0.301 -3.783 1.00 0.00 24 GLY A N 2
ATOM 1233 C CA . GLY A 1 31 ? -10.093 -0.838 -5.108 1.00 0.00 24 GLY A CA 2
ATOM 1234 C C . GLY A 1 31 ? -9.380 -2.175 -5.067 1.00 0.00 24 GLY A C 2
ATOM 1235 O O . GLY A 1 31 ? -8.632 -2.460 -4.131 1.00 0.00 24 GLY A O 2
ATOM 1239 N N . LEU A 1 32 ? -9.613 -2.999 -6.083 1.00 0.00 25 LEU A N 2
ATOM 1240 C CA . LEU A 1 32 ? -8.989 -4.316 -6.159 1.00 0.00 25 LEU A CA 2
ATOM 1241 C C . LEU A 1 32 ? -7.481 -4.216 -5.955 1.00 0.00 25 LEU A C 2
ATOM 1242 O O . LEU A 1 32 ? -6.930 -3.121 -5.836 1.00 0.00 25 LEU A O 2
ATOM 1258 N N . LYS A 1 33 ? -6.817 -5.366 -5.917 1.00 0.00 26 LYS A N 2
ATOM 1259 C CA . LYS A 1 33 ? -5.371 -5.410 -5.731 1.00 0.00 26 LYS A CA 2
ATOM 1260 C C . LYS A 1 33 ? -4.656 -4.657 -6.848 1.00 0.00 26 LYS A C 2
ATOM 1261 O O . LYS A 1 33 ? -3.785 -3.826 -6.591 1.00 0.00 26 LYS A O 2
ATOM 1280 N N . ALA A 1 34 ? -5.031 -4.951 -8.089 1.00 0.00 27 ALA A N 2
ATOM 1281 C CA . ALA A 1 34 ? -4.428 -4.299 -9.244 1.00 0.00 27 ALA A CA 2
ATOM 1282 C C . ALA A 1 34 ? -4.603 -2.786 -9.174 1.00 0.00 27 ALA A C 2
ATOM 1283 O O . ALA A 1 34 ? -3.659 -2.032 -9.406 1.00 0.00 27 ALA A O 2
ATOM 1290 N N . GLU A 1 35 ? -5.817 -2.350 -8.854 1.00 0.00 28 GLU A N 2
ATOM 1291 C CA . GLU A 1 35 ? -6.115 -0.926 -8.755 1.00 0.00 28 GLU A CA 2
ATOM 1292 C C . GLU A 1 35 ? -5.238 -0.258 -7.700 1.00 0.00 28 GLU A C 2
ATOM 1293 O O . GLU A 1 35 ? -4.717 0.838 -7.912 1.00 0.00 28 GLU A O 2
ATOM 1305 N N . LEU A 1 36 ? -5.081 -0.925 -6.562 1.00 0.00 29 LEU A N 2
ATOM 1306 C CA . LEU A 1 36 ? -4.268 -0.398 -5.472 1.00 0.00 29 LEU A CA 2
ATOM 1307 C C . LEU A 1 36 ? -2.792 -0.371 -5.856 1.00 0.00 29 LEU A C 2
ATOM 1308 O O . LEU A 1 36 ? -2.072 0.572 -5.530 1.00 0.00 29 LEU A O 2
ATOM 1324 N N . ALA A 1 37 ? -2.349 -1.412 -6.554 1.00 0.00 30 ALA A N 2
ATOM 1325 C CA . ALA A 1 37 ? -0.960 -1.506 -6.987 1.00 0.00 30 ALA A CA 2
ATOM 1326 C C . ALA A 1 37 ? -0.611 -0.383 -7.957 1.00 0.00 30 ALA A C 2
ATOM 1327 O O . ALA A 1 37 ? 0.430 0.260 -7.826 1.00 0.00 30 ALA A O 2
ATOM 1334 N N . GLU A 1 38 ? -1.486 -0.155 -8.931 1.00 0.00 31 GLU A N 2
ATOM 1335 C CA . GLU A 1 38 ? -1.268 0.890 -9.924 1.00 0.00 31 GLU A CA 2
ATOM 1336 C C . GLU A 1 38 ? -1.243 2.268 -9.268 1.00 0.00 31 GLU A C 2
ATOM 1337 O O . GLU A 1 38 ? -0.436 3.124 -9.630 1.00 0.00 31 GLU A O 2
ATOM 1349 N N . ARG A 1 39 ? -2.132 2.473 -8.302 1.00 0.00 32 ARG A N 2
ATOM 1350 C CA . ARG A 1 39 ? -2.213 3.746 -7.597 1.00 0.00 32 ARG A CA 2
ATOM 1351 C C . ARG A 1 39 ? -0.948 3.998 -6.782 1.00 0.00 32 ARG A C 2
ATOM 1352 O O . ARG A 1 39 ? -0.380 5.091 -6.820 1.00 0.00 32 ARG A O 2
ATOM 1373 N N . LEU A 1 40 ? -0.512 2.982 -6.046 1.00 0.00 33 LEU A N 2
ATOM 1374 C CA . LEU A 1 40 ? 0.686 3.093 -5.221 1.00 0.00 33 LEU A CA 2
ATOM 1375 C C . LEU A 1 40 ? 1.926 3.297 -6.087 1.00 0.00 33 LEU A C 2
ATOM 1376 O O . LEU A 1 40 ? 2.772 4.138 -5.785 1.00 0.00 33 LEU A O 2
ATOM 1392 N N . GLN A 1 41 ? 2.023 2.524 -7.163 1.00 0.00 34 GLN A N 2
ATOM 1393 C CA . GLN A 1 41 ? 3.159 2.621 -8.073 1.00 0.00 34 GLN A CA 2
ATOM 1394 C C . GLN A 1 41 ? 3.260 4.021 -8.669 1.00 0.00 34 GLN A C 2
ATOM 1395 O O . GLN A 1 41 ? 4.353 4.565 -8.817 1.00 0.00 34 GLN A O 2
ATOM 1409 N N . ALA A 1 42 ? 2.112 4.598 -9.010 1.00 0.00 35 ALA A N 2
ATOM 1410 C CA . ALA A 1 42 ? 2.072 5.935 -9.589 1.00 0.00 35 ALA A CA 2
ATOM 1411 C C . ALA A 1 42 ? 2.723 6.955 -8.661 1.00 0.00 35 ALA A C 2
ATOM 1412 O O . ALA A 1 42 ? 3.492 7.807 -9.103 1.00 0.00 35 ALA A O 2
ATOM 1419 N N . ALA A 1 43 ? 2.409 6.861 -7.373 1.00 0.00 36 ALA A N 2
ATOM 1420 C CA . ALA A 1 43 ? 2.965 7.775 -6.383 1.00 0.00 36 ALA A CA 2
ATOM 1421 C C . ALA A 1 43 ? 4.473 7.590 -6.251 1.00 0.00 36 ALA A C 2
ATOM 1422 O O . ALA A 1 43 ? 5.221 8.562 -6.140 1.00 0.00 36 ALA A O 2
ATOM 1429 N N . LEU A 1 44 ? 4.913 6.337 -6.262 1.00 0.00 37 LEU A N 2
ATOM 1430 C CA . LEU A 1 44 ? 6.333 6.024 -6.142 1.00 0.00 37 LEU A CA 2
ATOM 1431 C C . LEU A 1 44 ? 7.108 6.541 -7.349 1.00 0.00 37 LEU A C 2
ATOM 1432 O O . LEU A 1 44 ? 8.164 7.158 -7.204 1.00 0.00 37 LEU A O 2
ATOM 1448 N N . SER A 1 45 ? 6.577 6.287 -8.541 1.00 0.00 38 SER A N 2
ATOM 1449 C CA . SER A 1 45 ? 7.219 6.725 -9.774 1.00 0.00 38 SER A CA 2
ATOM 1450 C C . SER A 1 45 ? 8.650 6.201 -9.857 1.00 0.00 38 SER A C 2
ATOM 1451 O O . SER A 1 45 ? 9.571 6.933 -10.218 1.00 0.00 38 SER A O 2
ATOM 1459 N N . GLY A 1 46 ? 8.827 4.927 -9.520 1.00 0.00 39 GLY A N 2
ATOM 1460 C CA . GLY A 1 46 ? 10.148 4.326 -9.562 1.00 0.00 39 GLY A CA 2
ATOM 1461 C C . GLY A 1 46 ? 10.518 3.838 -10.949 1.00 0.00 39 GLY A C 2
ATOM 1462 O O . GLY A 1 46 ? 9.662 3.651 -11.814 1.00 0.00 39 GLY A O 2
ATOM 1466 N N . PRO A 1 47 ? 11.822 3.624 -11.176 1.00 0.00 40 PRO A N 2
ATOM 1467 C CA . PRO A 1 47 ? 12.334 3.153 -12.467 1.00 0.00 40 PRO A CA 2
ATOM 1468 C C . PRO A 1 47 ? 11.947 1.705 -12.750 1.00 0.00 40 PRO A C 2
ATOM 1469 O O . PRO A 1 47 ? 12.663 0.777 -12.375 1.00 0.00 40 PRO A O 2
ATOM 1480 N N . SER A 1 48 ? 10.811 1.520 -13.414 1.00 0.00 41 SER A N 2
ATOM 1481 C CA . SER A 1 48 ? 10.327 0.185 -13.744 1.00 0.00 41 SER A CA 2
ATOM 1482 C C . SER A 1 48 ? 10.080 0.052 -15.244 1.00 0.00 41 SER A C 2
ATOM 1483 O O . SER A 1 48 ? 9.099 0.576 -15.771 1.00 0.00 41 SER A O 2
ATOM 1491 N N . SER A 1 49 ? 10.978 -0.653 -15.925 1.00 0.00 42 SER A N 2
ATOM 1492 C CA . SER A 1 49 ? 10.861 -0.852 -17.365 1.00 0.00 42 SER A CA 2
ATOM 1493 C C . SER A 1 49 ? 10.734 0.485 -18.090 1.00 0.00 42 SER A C 2
ATOM 1494 O O . SER A 1 49 ? 9.924 0.633 -19.004 1.00 0.00 42 SER A O 2
ATOM 1502 N N . GLY A 1 50 ? 11.541 1.455 -17.674 1.00 0.00 43 GLY A N 2
ATOM 1503 C CA . GLY A 1 50 ? 11.505 2.767 -18.293 1.00 0.00 43 GLY A CA 2
ATOM 1504 C C . GLY A 1 50 ? 12.110 3.842 -17.411 1.00 0.00 43 GLY A C 2
ATOM 1505 O O . GLY A 1 50 ? 13.330 3.923 -17.270 1.00 0.00 43 GLY A O 2
ATOM 1509 N N . GLY A 1 1 ? 23.712 6.143 9.094 1.00 0.00 -6 GLY A N 3
ATOM 1510 C CA . GLY A 1 1 ? 23.713 5.485 7.801 1.00 0.00 -6 GLY A CA 3
ATOM 1511 C C . GLY A 1 1 ? 22.320 5.349 7.218 1.00 0.00 -6 GLY A C 3
ATOM 1512 O O . GLY A 1 1 ? 21.457 4.694 7.802 1.00 0.00 -6 GLY A O 3
ATOM 1516 N N . SER A 1 2 ? 22.100 5.971 6.064 1.00 0.00 -5 SER A N 3
ATOM 1517 C CA . SER A 1 2 ? 20.800 5.921 5.405 1.00 0.00 -5 SER A CA 3
ATOM 1518 C C . SER A 1 2 ? 20.585 4.570 4.729 1.00 0.00 -5 SER A C 3
ATOM 1519 O O . SER A 1 2 ? 20.838 4.415 3.534 1.00 0.00 -5 SER A O 3
ATOM 1527 N N . SER A 1 3 ? 20.118 3.596 5.503 1.00 0.00 -4 SER A N 3
ATOM 1528 C CA . SER A 1 3 ? 19.872 2.257 4.981 1.00 0.00 -4 SER A CA 3
ATOM 1529 C C . SER A 1 3 ? 18.623 2.235 4.105 1.00 0.00 -4 SER A C 3
ATOM 1530 O O . SER A 1 3 ? 17.770 3.117 4.199 1.00 0.00 -4 SER A O 3
ATOM 1538 N N . GLY A 1 4 ? 18.522 1.219 3.253 1.00 0.00 -3 GLY A N 3
ATOM 1539 C CA . GLY A 1 4 ? 17.374 1.101 2.373 1.00 0.00 -3 GLY A CA 3
ATOM 1540 C C . GLY A 1 4 ? 16.676 -0.238 2.508 1.00 0.00 -3 GLY A C 3
ATOM 1541 O O . GLY A 1 4 ? 17.230 -1.181 3.072 1.00 0.00 -3 GLY A O 3
ATOM 1545 N N . SER A 1 5 ? 15.454 -0.321 1.990 1.00 0.00 -2 SER A N 3
ATOM 1546 C CA . SER A 1 5 ? 14.677 -1.553 2.060 1.00 0.00 -2 SER A CA 3
ATOM 1547 C C . SER A 1 5 ? 14.949 -2.437 0.846 1.00 0.00 -2 SER A C 3
ATOM 1548 O O . SER A 1 5 ? 15.458 -1.971 -0.173 1.00 0.00 -2 SER A O 3
ATOM 1556 N N . SER A 1 6 ? 14.606 -3.715 0.964 1.00 0.00 -1 SER A N 3
ATOM 1557 C CA . SER A 1 6 ? 14.816 -4.667 -0.121 1.00 0.00 -1 SER A CA 3
ATOM 1558 C C . SER A 1 6 ? 13.494 -5.021 -0.796 1.00 0.00 -1 SER A C 3
ATOM 1559 O O . SER A 1 6 ? 12.473 -5.195 -0.134 1.00 0.00 -1 SER A O 3
ATOM 1567 N N . GLY A 1 7 ? 13.523 -5.125 -2.122 1.00 0.00 0 GLY A N 3
ATOM 1568 C CA . GLY A 1 7 ? 12.323 -5.458 -2.866 1.00 0.00 0 GLY A CA 3
ATOM 1569 C C . GLY A 1 7 ? 11.242 -4.404 -2.725 1.00 0.00 0 GLY A C 3
ATOM 1570 O O . GLY A 1 7 ? 10.722 -4.182 -1.632 1.00 0.00 0 GLY A O 3
ATOM 1574 N N . MET A 1 8 ? 10.905 -3.752 -3.833 1.00 0.00 1 MET A N 3
ATOM 1575 C CA . MET A 1 8 ? 9.879 -2.715 -3.826 1.00 0.00 1 MET A CA 3
ATOM 1576 C C . MET A 1 8 ? 8.780 -3.032 -4.836 1.00 0.00 1 MET A C 3
ATOM 1577 O O . MET A 1 8 ? 7.722 -2.403 -4.832 1.00 0.00 1 MET A O 3
ATOM 1591 N N . ASP A 1 9 ? 9.039 -4.009 -5.698 1.00 0.00 2 ASP A N 3
ATOM 1592 C CA . ASP A 1 9 ? 8.071 -4.409 -6.713 1.00 0.00 2 ASP A CA 3
ATOM 1593 C C . ASP A 1 9 ? 6.669 -4.506 -6.118 1.00 0.00 2 ASP A C 3
ATOM 1594 O O . ASP A 1 9 ? 6.364 -5.435 -5.370 1.00 0.00 2 ASP A O 3
ATOM 1603 N N . VAL A 1 10 ? 5.821 -3.540 -6.456 1.00 0.00 3 VAL A N 3
ATOM 1604 C CA . VAL A 1 10 ? 4.451 -3.517 -5.956 1.00 0.00 3 VAL A CA 3
ATOM 1605 C C . VAL A 1 10 ? 3.768 -4.864 -6.161 1.00 0.00 3 VAL A C 3
ATOM 1606 O O . VAL A 1 10 ? 3.021 -5.331 -5.301 1.00 0.00 3 VAL A O 3
ATOM 1619 N N . ARG A 1 11 ? 4.029 -5.485 -7.307 1.00 0.00 4 ARG A N 3
ATOM 1620 C CA . ARG A 1 11 ? 3.439 -6.779 -7.627 1.00 0.00 4 ARG A CA 3
ATOM 1621 C C . ARG A 1 11 ? 3.662 -7.774 -6.491 1.00 0.00 4 ARG A C 3
ATOM 1622 O O . ARG A 1 11 ? 2.820 -8.633 -6.231 1.00 0.00 4 ARG A O 3
ATOM 1643 N N . ARG A 1 12 ? 4.802 -7.651 -5.820 1.00 0.00 5 ARG A N 3
ATOM 1644 C CA . ARG A 1 12 ? 5.137 -8.540 -4.714 1.00 0.00 5 ARG A CA 3
ATOM 1645 C C . ARG A 1 12 ? 4.379 -8.146 -3.450 1.00 0.00 5 ARG A C 3
ATOM 1646 O O . ARG A 1 12 ? 4.084 -8.988 -2.602 1.00 0.00 5 ARG A O 3
ATOM 1667 N N . LEU A 1 13 ? 4.066 -6.860 -3.332 1.00 0.00 6 LEU A N 3
ATOM 1668 C CA . LEU A 1 13 ? 3.342 -6.353 -2.171 1.00 0.00 6 LEU A CA 3
ATOM 1669 C C . LEU A 1 13 ? 1.904 -6.860 -2.162 1.00 0.00 6 LEU A C 3
ATOM 1670 O O . LEU A 1 13 ? 1.085 -6.453 -2.987 1.00 0.00 6 LEU A O 3
ATOM 1686 N N . LYS A 1 14 ? 1.601 -7.751 -1.224 1.00 0.00 7 LYS A N 3
ATOM 1687 C CA . LYS A 1 14 ? 0.261 -8.312 -1.104 1.00 0.00 7 LYS A CA 3
ATOM 1688 C C . LYS A 1 14 ? -0.779 -7.207 -0.948 1.00 0.00 7 LYS A C 3
ATOM 1689 O O . LYS A 1 14 ? -0.437 -6.033 -0.809 1.00 0.00 7 LYS A O 3
ATOM 1708 N N . VAL A 1 15 ? -2.052 -7.592 -0.969 1.00 0.00 8 VAL A N 3
ATOM 1709 C CA . VAL A 1 15 ? -3.142 -6.634 -0.827 1.00 0.00 8 VAL A CA 3
ATOM 1710 C C . VAL A 1 15 ? -3.005 -5.833 0.463 1.00 0.00 8 VAL A C 3
ATOM 1711 O O . VAL A 1 15 ? -3.244 -4.626 0.484 1.00 0.00 8 VAL A O 3
ATOM 1724 N N . ASN A 1 16 ? -2.618 -6.513 1.537 1.00 0.00 9 ASN A N 3
ATOM 1725 C CA . ASN A 1 16 ? -2.449 -5.864 2.832 1.00 0.00 9 ASN A CA 3
ATOM 1726 C C . ASN A 1 16 ? -1.317 -4.842 2.785 1.00 0.00 9 ASN A C 3
ATOM 1727 O O . ASN A 1 16 ? -1.389 -3.792 3.422 1.00 0.00 9 ASN A O 3
ATOM 1738 N N . GLU A 1 17 ? -0.273 -5.159 2.026 1.00 0.00 10 GLU A N 3
ATOM 1739 C CA . GLU A 1 17 ? 0.875 -4.268 1.896 1.00 0.00 10 GLU A CA 3
ATOM 1740 C C . GLU A 1 17 ? 0.499 -3.005 1.127 1.00 0.00 10 GLU A C 3
ATOM 1741 O O . GLU A 1 17 ? 0.876 -1.896 1.509 1.00 0.00 10 GLU A O 3
ATOM 1753 N N . LEU A 1 18 ? -0.246 -3.180 0.041 1.00 0.00 11 LEU A N 3
ATOM 1754 C CA . LEU A 1 18 ? -0.673 -2.056 -0.784 1.00 0.00 11 LEU A CA 3
ATOM 1755 C C . LEU A 1 18 ? -1.506 -1.070 0.030 1.00 0.00 11 LEU A C 3
ATOM 1756 O O . LEU A 1 18 ? -1.318 0.143 -0.065 1.00 0.00 11 LEU A O 3
ATOM 1772 N N . ARG A 1 19 ? -2.425 -1.599 0.830 1.00 0.00 12 ARG A N 3
ATOM 1773 C CA . ARG A 1 19 ? -3.286 -0.766 1.661 1.00 0.00 12 ARG A CA 3
ATOM 1774 C C . ARG A 1 19 ? -2.471 -0.028 2.719 1.00 0.00 12 ARG A C 3
ATOM 1775 O O . ARG A 1 19 ? -2.709 1.149 2.991 1.00 0.00 12 ARG A O 3
ATOM 1796 N N . GLU A 1 20 ? -1.510 -0.728 3.313 1.00 0.00 13 GLU A N 3
ATOM 1797 C CA . GLU A 1 20 ? -0.661 -0.139 4.343 1.00 0.00 13 GLU A CA 3
ATOM 1798 C C . GLU A 1 20 ? 0.221 0.960 3.757 1.00 0.00 13 GLU A C 3
ATOM 1799 O O . GLU A 1 20 ? 0.348 2.040 4.334 1.00 0.00 13 GLU A O 3
ATOM 1811 N N . GLU A 1 21 ? 0.827 0.675 2.609 1.00 0.00 14 GLU A N 3
ATOM 1812 C CA . GLU A 1 21 ? 1.699 1.639 1.947 1.00 0.00 14 GLU A CA 3
ATOM 1813 C C . GLU A 1 21 ? 0.898 2.830 1.429 1.00 0.00 14 GLU A C 3
ATOM 1814 O O . GLU A 1 21 ? 1.308 3.982 1.579 1.00 0.00 14 GLU A O 3
ATOM 1826 N N . LEU A 1 22 ? -0.247 2.545 0.818 1.00 0.00 15 LEU A N 3
ATOM 1827 C CA . LEU A 1 22 ? -1.107 3.592 0.276 1.00 0.00 15 LEU A CA 3
ATOM 1828 C C . LEU A 1 22 ? -1.610 4.511 1.385 1.00 0.00 15 LEU A C 3
ATOM 1829 O O . LEU A 1 22 ? -1.750 5.717 1.187 1.00 0.00 15 LEU A O 3
ATOM 1845 N N . GLN A 1 23 ? -1.877 3.932 2.551 1.00 0.00 16 GLN A N 3
ATOM 1846 C CA . GLN A 1 23 ? -2.363 4.700 3.691 1.00 0.00 16 GLN A CA 3
ATOM 1847 C C . GLN A 1 23 ? -1.317 5.708 4.154 1.00 0.00 16 GLN A C 3
ATOM 1848 O O . GLN A 1 23 ? -1.647 6.837 4.519 1.00 0.00 16 GLN A O 3
ATOM 1862 N N . ARG A 1 24 ? -0.054 5.294 4.136 1.00 0.00 17 ARG A N 3
ATOM 1863 C CA . ARG A 1 24 ? 1.041 6.160 4.556 1.00 0.00 17 ARG A CA 3
ATOM 1864 C C . ARG A 1 24 ? 1.234 7.308 3.569 1.00 0.00 17 ARG A C 3
ATOM 1865 O O . ARG A 1 24 ? 1.676 8.394 3.944 1.00 0.00 17 ARG A O 3
ATOM 1886 N N . ARG A 1 25 ? 0.901 7.058 2.306 1.00 0.00 18 ARG A N 3
ATOM 1887 C CA . ARG A 1 25 ? 1.040 8.069 1.265 1.00 0.00 18 ARG A CA 3
ATOM 1888 C C . ARG A 1 25 ? -0.235 8.897 1.138 1.00 0.00 18 ARG A C 3
ATOM 1889 O O . ARG A 1 25 ? -0.430 9.607 0.152 1.00 0.00 18 ARG A O 3
ATOM 1910 N N . GLY A 1 26 ? -1.102 8.799 2.141 1.00 0.00 19 GLY A N 3
ATOM 1911 C CA . GLY A 1 26 ? -2.348 9.542 2.121 1.00 0.00 19 GLY A CA 3
ATOM 1912 C C . GLY A 1 26 ? -3.170 9.262 0.879 1.00 0.00 19 GLY A C 3
ATOM 1913 O O . GLY A 1 26 ? -3.985 10.088 0.466 1.00 0.00 19 GLY A O 3
ATOM 1917 N N . LEU A 1 27 ? -2.957 8.096 0.281 1.00 0.00 20 LEU A N 3
ATOM 1918 C CA . LEU A 1 27 ? -3.683 7.709 -0.923 1.00 0.00 20 LEU A CA 3
ATOM 1919 C C . LEU A 1 27 ? -4.897 6.853 -0.575 1.00 0.00 20 LEU A C 3
ATOM 1920 O O . LEU A 1 27 ? -4.883 6.107 0.403 1.00 0.00 20 LEU A O 3
ATOM 1936 N N . ASP A 1 28 ? -5.945 6.965 -1.384 1.00 0.00 21 ASP A N 3
ATOM 1937 C CA . ASP A 1 28 ? -7.166 6.200 -1.164 1.00 0.00 21 ASP A CA 3
ATOM 1938 C C . ASP A 1 28 ? -6.874 4.702 -1.151 1.00 0.00 21 ASP A C 3
ATOM 1939 O O . ASP A 1 28 ? -6.032 4.216 -1.907 1.00 0.00 21 ASP A O 3
ATOM 1948 N N . THR A 1 29 ? -7.575 3.975 -0.287 1.00 0.00 22 THR A N 3
ATOM 1949 C CA . THR A 1 29 ? -7.389 2.534 -0.173 1.00 0.00 22 THR A CA 3
ATOM 1950 C C . THR A 1 29 ? -8.563 1.779 -0.787 1.00 0.00 22 THR A C 3
ATOM 1951 O O . THR A 1 29 ? -8.896 0.675 -0.355 1.00 0.00 22 THR A O 3
ATOM 1962 N N . ARG A 1 30 ? -9.185 2.379 -1.796 1.00 0.00 23 ARG A N 3
ATOM 1963 C CA . ARG A 1 30 ? -10.322 1.763 -2.468 1.00 0.00 23 ARG A CA 3
ATOM 1964 C C . ARG A 1 30 ? -9.908 1.187 -3.819 1.00 0.00 23 ARG A C 3
ATOM 1965 O O . ARG A 1 30 ? -8.905 1.599 -4.400 1.00 0.00 23 ARG A O 3
ATOM 1986 N N . GLY A 1 31 ? -10.689 0.232 -4.314 1.00 0.00 24 GLY A N 3
ATOM 1987 C CA . GLY A 1 31 ? -10.387 -0.385 -5.592 1.00 0.00 24 GLY A CA 3
ATOM 1988 C C . GLY A 1 31 ? -9.833 -1.788 -5.443 1.00 0.00 24 GLY A C 3
ATOM 1989 O O . GLY A 1 31 ? -9.276 -2.136 -4.401 1.00 0.00 24 GLY A O 3
ATOM 1993 N N . LEU A 1 32 ? -9.987 -2.597 -6.485 1.00 0.00 25 LEU A N 3
ATOM 1994 C CA . LEU A 1 32 ? -9.499 -3.972 -6.465 1.00 0.00 25 LEU A CA 3
ATOM 1995 C C . LEU A 1 32 ? -7.994 -4.012 -6.222 1.00 0.00 25 LEU A C 3
ATOM 1996 O O . LEU A 1 32 ? -7.322 -2.981 -6.246 1.00 0.00 25 LEU A O 3
ATOM 2012 N N . LYS A 1 33 ? -7.469 -5.211 -5.990 1.00 0.00 26 LYS A N 3
ATOM 2013 C CA . LYS A 1 33 ? -6.042 -5.388 -5.747 1.00 0.00 26 LYS A CA 3
ATOM 2014 C C . LYS A 1 33 ? -5.217 -4.757 -6.864 1.00 0.00 26 LYS A C 3
ATOM 2015 O O . LYS A 1 33 ? -4.208 -4.100 -6.608 1.00 0.00 26 LYS A O 3
ATOM 2034 N N . ALA A 1 34 ? -5.654 -4.959 -8.102 1.00 0.00 27 ALA A N 3
ATOM 2035 C CA . ALA A 1 34 ? -4.957 -4.407 -9.258 1.00 0.00 27 ALA A CA 3
ATOM 2036 C C . ALA A 1 34 ? -4.965 -2.883 -9.226 1.00 0.00 27 ALA A C 3
ATOM 2037 O O . ALA A 1 34 ? -3.963 -2.242 -9.544 1.00 0.00 27 ALA A O 3
ATOM 2044 N N . GLU A 1 35 ? -6.100 -2.309 -8.842 1.00 0.00 28 GLU A N 3
ATOM 2045 C CA . GLU A 1 35 ? -6.237 -0.859 -8.771 1.00 0.00 28 GLU A CA 3
ATOM 2046 C C . GLU A 1 35 ? -5.289 -0.273 -7.728 1.00 0.00 28 GLU A C 3
ATOM 2047 O O . GLU A 1 35 ? -4.660 0.761 -7.956 1.00 0.00 28 GLU A O 3
ATOM 2059 N N . LEU A 1 36 ? -5.192 -0.941 -6.584 1.00 0.00 29 LEU A N 3
ATOM 2060 C CA . LEU A 1 36 ? -4.321 -0.488 -5.505 1.00 0.00 29 LEU A CA 3
ATOM 2061 C C . LEU A 1 36 ? -2.858 -0.523 -5.935 1.00 0.00 29 LEU A C 3
ATOM 2062 O O . LEU A 1 36 ? -2.065 0.332 -5.543 1.00 0.00 29 LEU A O 3
ATOM 2078 N N . ALA A 1 37 ? -2.508 -1.517 -6.745 1.00 0.00 30 ALA A N 3
ATOM 2079 C CA . ALA A 1 37 ? -1.142 -1.661 -7.231 1.00 0.00 30 ALA A CA 3
ATOM 2080 C C . ALA A 1 37 ? -0.744 -0.479 -8.109 1.00 0.00 30 ALA A C 3
ATOM 2081 O O . ALA A 1 37 ? 0.342 0.079 -7.959 1.00 0.00 30 ALA A O 3
ATOM 2088 N N . GLU A 1 38 ? -1.631 -0.104 -9.026 1.00 0.00 31 GLU A N 3
ATOM 2089 C CA . GLU A 1 38 ? -1.370 1.011 -9.929 1.00 0.00 31 GLU A CA 3
ATOM 2090 C C . GLU A 1 38 ? -1.320 2.330 -9.163 1.00 0.00 31 GLU A C 3
ATOM 2091 O O . GLU A 1 38 ? -0.482 3.189 -9.440 1.00 0.00 31 GLU A O 3
ATOM 2103 N N . ARG A 1 39 ? -2.223 2.484 -8.200 1.00 0.00 32 ARG A N 3
ATOM 2104 C CA . ARG A 1 39 ? -2.284 3.698 -7.396 1.00 0.00 32 ARG A CA 3
ATOM 2105 C C . ARG A 1 39 ? -0.948 3.961 -6.708 1.00 0.00 32 ARG A C 3
ATOM 2106 O O . ARG A 1 39 ? -0.375 5.045 -6.833 1.00 0.00 32 ARG A O 3
ATOM 2127 N N . LEU A 1 40 ? -0.456 2.964 -5.980 1.00 0.00 33 LEU A N 3
ATOM 2128 C CA . LEU A 1 40 ? 0.813 3.088 -5.271 1.00 0.00 33 LEU A CA 3
ATOM 2129 C C . LEU A 1 40 ? 1.970 3.255 -6.250 1.00 0.00 33 LEU A C 3
ATOM 2130 O O . LEU A 1 40 ? 2.880 4.050 -6.019 1.00 0.00 33 LEU A O 3
ATOM 2146 N N . GLN A 1 41 ? 1.926 2.502 -7.345 1.00 0.00 34 GLN A N 3
ATOM 2147 C CA . GLN A 1 41 ? 2.970 2.569 -8.360 1.00 0.00 34 GLN A CA 3
ATOM 2148 C C . GLN A 1 41 ? 3.076 3.975 -8.941 1.00 0.00 34 GLN A C 3
ATOM 2149 O O . GLN A 1 41 ? 4.172 4.510 -9.103 1.00 0.00 34 GLN A O 3
ATOM 2163 N N . ALA A 1 42 ? 1.928 4.568 -9.254 1.00 0.00 35 ALA A N 3
ATOM 2164 C CA . ALA A 1 42 ? 1.892 5.913 -9.815 1.00 0.00 35 ALA A CA 3
ATOM 2165 C C . ALA A 1 42 ? 2.545 6.919 -8.874 1.00 0.00 35 ALA A C 3
ATOM 2166 O O . ALA A 1 42 ? 3.219 7.849 -9.315 1.00 0.00 35 ALA A O 3
ATOM 2173 N N . ALA A 1 43 ? 2.340 6.726 -7.575 1.00 0.00 36 ALA A N 3
ATOM 2174 C CA . ALA A 1 43 ? 2.910 7.616 -6.571 1.00 0.00 36 ALA A CA 3
ATOM 2175 C C . ALA A 1 43 ? 4.410 7.387 -6.423 1.00 0.00 36 ALA A C 3
ATOM 2176 O O . ALA A 1 43 ? 5.164 8.314 -6.123 1.00 0.00 36 ALA A O 3
ATOM 2183 N N . LEU A 1 44 ? 4.837 6.146 -6.632 1.00 0.00 37 LEU A N 3
ATOM 2184 C CA . LEU A 1 44 ? 6.249 5.794 -6.521 1.00 0.00 37 LEU A CA 3
ATOM 2185 C C . LEU A 1 44 ? 7.065 6.461 -7.624 1.00 0.00 37 LEU A C 3
ATOM 2186 O O . LEU A 1 44 ? 8.146 6.993 -7.374 1.00 0.00 37 LEU A O 3
ATOM 2202 N N . SER A 1 45 ? 6.539 6.428 -8.844 1.00 0.00 38 SER A N 3
ATOM 2203 C CA . SER A 1 45 ? 7.219 7.027 -9.986 1.00 0.00 38 SER A CA 3
ATOM 2204 C C . SER A 1 45 ? 7.373 8.533 -9.798 1.00 0.00 38 SER A C 3
ATOM 2205 O O . SER A 1 45 ? 8.370 9.123 -10.212 1.00 0.00 38 SER A O 3
ATOM 2213 N N . GLY A 1 46 ? 6.377 9.150 -9.169 1.00 0.00 39 GLY A N 3
ATOM 2214 C CA . GLY A 1 46 ? 6.420 10.582 -8.936 1.00 0.00 39 GLY A CA 3
ATOM 2215 C C . GLY A 1 46 ? 5.265 11.065 -8.081 1.00 0.00 39 GLY A C 3
ATOM 2216 O O . GLY A 1 46 ? 4.569 10.279 -7.439 1.00 0.00 39 GLY A O 3
ATOM 2220 N N . PRO A 1 47 ? 5.050 12.389 -8.064 1.00 0.00 40 PRO A N 3
ATOM 2221 C CA . PRO A 1 47 ? 3.973 13.006 -7.284 1.00 0.00 40 PRO A CA 3
ATOM 2222 C C . PRO A 1 47 ? 2.593 12.690 -7.851 1.00 0.00 40 PRO A C 3
ATOM 2223 O O . PRO A 1 47 ? 1.680 12.318 -7.114 1.00 0.00 40 PRO A O 3
ATOM 2234 N N . SER A 1 48 ? 2.449 12.840 -9.164 1.00 0.00 41 SER A N 3
ATOM 2235 C CA . SER A 1 48 ? 1.179 12.574 -9.828 1.00 0.00 41 SER A CA 3
ATOM 2236 C C . SER A 1 48 ? 0.579 11.257 -9.346 1.00 0.00 41 SER A C 3
ATOM 2237 O O . SER A 1 48 ? 1.196 10.199 -9.469 1.00 0.00 41 SER A O 3
ATOM 2245 N N . SER A 1 49 ? -0.629 11.330 -8.797 1.00 0.00 42 SER A N 3
ATOM 2246 C CA . SER A 1 49 ? -1.312 10.144 -8.292 1.00 0.00 42 SER A CA 3
ATOM 2247 C C . SER A 1 49 ? -1.776 9.254 -9.441 1.00 0.00 42 SER A C 3
ATOM 2248 O O . SER A 1 49 ? -1.507 9.537 -10.608 1.00 0.00 42 SER A O 3
ATOM 2256 N N . GLY A 1 50 ? -2.476 8.176 -9.101 1.00 0.00 43 GLY A N 3
ATOM 2257 C CA . GLY A 1 50 ? -2.966 7.260 -10.114 1.00 0.00 43 GLY A CA 3
ATOM 2258 C C . GLY A 1 50 ? -4.474 7.312 -10.262 1.00 0.00 43 GLY A C 3
ATOM 2259 O O . GLY A 1 50 ? -5.015 6.947 -11.305 1.00 0.00 43 GLY A O 3
ATOM 2263 N N . GLY A 1 1 ? 21.609 0.397 11.549 1.00 0.00 -6 GLY A N 4
ATOM 2264 C CA . GLY A 1 1 ? 22.670 -0.061 10.672 1.00 0.00 -6 GLY A CA 4
ATOM 2265 C C . GLY A 1 1 ? 22.146 -0.554 9.337 1.00 0.00 -6 GLY A C 4
ATOM 2266 O O . GLY A 1 1 ? 22.042 0.214 8.381 1.00 0.00 -6 GLY A O 4
ATOM 2270 N N . SER A 1 2 ? 21.817 -1.840 9.271 1.00 0.00 -5 SER A N 4
ATOM 2271 C CA . SER A 1 2 ? 21.306 -2.437 8.042 1.00 0.00 -5 SER A CA 4
ATOM 2272 C C . SER A 1 2 ? 19.838 -2.079 7.834 1.00 0.00 -5 SER A C 4
ATOM 2273 O O . SER A 1 2 ? 18.945 -2.743 8.361 1.00 0.00 -5 SER A O 4
ATOM 2281 N N . SER A 1 3 ? 19.596 -1.025 7.062 1.00 0.00 -4 SER A N 4
ATOM 2282 C CA . SER A 1 3 ? 18.236 -0.575 6.786 1.00 0.00 -4 SER A CA 4
ATOM 2283 C C . SER A 1 3 ? 18.193 0.282 5.525 1.00 0.00 -4 SER A C 4
ATOM 2284 O O . SER A 1 3 ? 19.224 0.750 5.043 1.00 0.00 -4 SER A O 4
ATOM 2292 N N . GLY A 1 4 ? 16.990 0.482 4.994 1.00 0.00 -3 GLY A N 4
ATOM 2293 C CA . GLY A 1 4 ? 16.833 1.282 3.793 1.00 0.00 -3 GLY A CA 4
ATOM 2294 C C . GLY A 1 4 ? 17.189 0.515 2.535 1.00 0.00 -3 GLY A C 4
ATOM 2295 O O . GLY A 1 4 ? 18.182 -0.211 2.503 1.00 0.00 -3 GLY A O 4
ATOM 2299 N N . SER A 1 5 ? 16.375 0.676 1.496 1.00 0.00 -2 SER A N 4
ATOM 2300 C CA . SER A 1 5 ? 16.606 -0.012 0.231 1.00 0.00 -2 SER A CA 4
ATOM 2301 C C . SER A 1 5 ? 16.292 0.902 -0.949 1.00 0.00 -2 SER A C 4
ATOM 2302 O O . SER A 1 5 ? 15.843 2.034 -0.769 1.00 0.00 -2 SER A O 4
ATOM 2310 N N . SER A 1 6 ? 16.532 0.402 -2.157 1.00 0.00 -1 SER A N 4
ATOM 2311 C CA . SER A 1 6 ? 16.280 1.174 -3.368 1.00 0.00 -1 SER A CA 4
ATOM 2312 C C . SER A 1 6 ? 15.438 0.373 -4.357 1.00 0.00 -1 SER A C 4
ATOM 2313 O O . SER A 1 6 ? 15.687 0.396 -5.562 1.00 0.00 -1 SER A O 4
ATOM 2321 N N . GLY A 1 7 ? 14.440 -0.335 -3.837 1.00 0.00 0 GLY A N 4
ATOM 2322 C CA . GLY A 1 7 ? 13.577 -1.134 -4.687 1.00 0.00 0 GLY A CA 4
ATOM 2323 C C . GLY A 1 7 ? 12.308 -1.569 -3.980 1.00 0.00 0 GLY A C 4
ATOM 2324 O O . GLY A 1 7 ? 12.280 -1.681 -2.755 1.00 0.00 0 GLY A O 4
ATOM 2328 N N . MET A 1 8 ? 11.255 -1.812 -4.753 1.00 0.00 1 MET A N 4
ATOM 2329 C CA . MET A 1 8 ? 9.977 -2.236 -4.193 1.00 0.00 1 MET A CA 4
ATOM 2330 C C . MET A 1 8 ? 9.097 -2.870 -5.265 1.00 0.00 1 MET A C 4
ATOM 2331 O O . MET A 1 8 ? 8.748 -2.226 -6.255 1.00 0.00 1 MET A O 4
ATOM 2345 N N . ASP A 1 9 ? 8.741 -4.133 -5.061 1.00 0.00 2 ASP A N 4
ATOM 2346 C CA . ASP A 1 9 ? 7.900 -4.853 -6.011 1.00 0.00 2 ASP A CA 4
ATOM 2347 C C . ASP A 1 9 ? 6.428 -4.748 -5.622 1.00 0.00 2 ASP A C 4
ATOM 2348 O O . ASP A 1 9 ? 5.879 -5.645 -4.982 1.00 0.00 2 ASP A O 4
ATOM 2357 N N . VAL A 1 10 ? 5.795 -3.646 -6.011 1.00 0.00 3 VAL A N 4
ATOM 2358 C CA . VAL A 1 10 ? 4.388 -3.424 -5.703 1.00 0.00 3 VAL A CA 4
ATOM 2359 C C . VAL A 1 10 ? 3.540 -4.624 -6.110 1.00 0.00 3 VAL A C 4
ATOM 2360 O O . VAL A 1 10 ? 2.588 -4.987 -5.419 1.00 0.00 3 VAL A O 4
ATOM 2373 N N . ARG A 1 11 ? 3.892 -5.236 -7.235 1.00 0.00 4 ARG A N 4
ATOM 2374 C CA . ARG A 1 11 ? 3.163 -6.396 -7.735 1.00 0.00 4 ARG A CA 4
ATOM 2375 C C . ARG A 1 11 ? 3.317 -7.583 -6.789 1.00 0.00 4 ARG A C 4
ATOM 2376 O O . ARG A 1 11 ? 2.465 -8.472 -6.749 1.00 0.00 4 ARG A O 4
ATOM 2397 N N . ARG A 1 12 ? 4.408 -7.592 -6.031 1.00 0.00 5 ARG A N 4
ATOM 2398 C CA . ARG A 1 12 ? 4.674 -8.671 -5.087 1.00 0.00 5 ARG A CA 4
ATOM 2399 C C . ARG A 1 12 ? 4.241 -8.279 -3.677 1.00 0.00 5 ARG A C 4
ATOM 2400 O O . ARG A 1 12 ? 4.815 -8.740 -2.689 1.00 0.00 5 ARG A O 4
ATOM 2421 N N . LEU A 1 13 ? 3.228 -7.424 -3.591 1.00 0.00 6 LEU A N 4
ATOM 2422 C CA . LEU A 1 13 ? 2.718 -6.969 -2.302 1.00 0.00 6 LEU A CA 4
ATOM 2423 C C . LEU A 1 13 ? 1.234 -7.289 -2.159 1.00 0.00 6 LEU A C 4
ATOM 2424 O O . LEU A 1 13 ? 0.399 -6.754 -2.889 1.00 0.00 6 LEU A O 4
ATOM 2440 N N . LYS A 1 14 ? 0.911 -8.164 -1.213 1.00 0.00 7 LYS A N 4
ATOM 2441 C CA . LYS A 1 14 ? -0.473 -8.554 -0.970 1.00 0.00 7 LYS A CA 4
ATOM 2442 C C . LYS A 1 14 ? -1.371 -7.327 -0.854 1.00 0.00 7 LYS A C 4
ATOM 2443 O O . LYS A 1 14 ? -0.889 -6.199 -0.761 1.00 0.00 7 LYS A O 4
ATOM 2462 N N . VAL A 1 15 ? -2.681 -7.556 -0.859 1.00 0.00 8 VAL A N 4
ATOM 2463 C CA . VAL A 1 15 ? -3.647 -6.469 -0.752 1.00 0.00 8 VAL A CA 4
ATOM 2464 C C . VAL A 1 15 ? -3.412 -5.648 0.511 1.00 0.00 8 VAL A C 4
ATOM 2465 O O . VAL A 1 15 ? -3.502 -4.422 0.492 1.00 0.00 8 VAL A O 4
ATOM 2478 N N . ASN A 1 16 ? -3.111 -6.335 1.609 1.00 0.00 9 ASN A N 4
ATOM 2479 C CA . ASN A 1 16 ? -2.863 -5.669 2.883 1.00 0.00 9 ASN A CA 4
ATOM 2480 C C . ASN A 1 16 ? -1.605 -4.809 2.811 1.00 0.00 9 ASN A C 4
ATOM 2481 O O . ASN A 1 16 ? -1.572 -3.695 3.332 1.00 0.00 9 ASN A O 4
ATOM 2492 N N . GLU A 1 17 ? -0.571 -5.335 2.162 1.00 0.00 10 GLU A N 4
ATOM 2493 C CA . GLU A 1 17 ? 0.690 -4.615 2.023 1.00 0.00 10 GLU A CA 4
ATOM 2494 C C . GLU A 1 17 ? 0.497 -3.331 1.220 1.00 0.00 10 GLU A C 4
ATOM 2495 O O . GLU A 1 17 ? 0.992 -2.269 1.599 1.00 0.00 10 GLU A O 4
ATOM 2507 N N . LEU A 1 18 ? -0.224 -3.438 0.110 1.00 0.00 11 LEU A N 4
ATOM 2508 C CA . LEU A 1 18 ? -0.482 -2.286 -0.748 1.00 0.00 11 LEU A CA 4
ATOM 2509 C C . LEU A 1 18 ? -1.241 -1.202 0.010 1.00 0.00 11 LEU A C 4
ATOM 2510 O O . LEU A 1 18 ? -0.939 -0.015 -0.115 1.00 0.00 11 LEU A O 4
ATOM 2526 N N . ARG A 1 19 ? -2.227 -1.618 0.799 1.00 0.00 12 ARG A N 4
ATOM 2527 C CA . ARG A 1 19 ? -3.029 -0.683 1.578 1.00 0.00 12 ARG A CA 4
ATOM 2528 C C . ARG A 1 19 ? -2.159 0.086 2.568 1.00 0.00 12 ARG A C 4
ATOM 2529 O O . ARG A 1 19 ? -2.343 1.285 2.769 1.00 0.00 12 ARG A O 4
ATOM 2550 N N . GLU A 1 20 ? -1.211 -0.615 3.184 1.00 0.00 13 GLU A N 4
ATOM 2551 C CA . GLU A 1 20 ? -0.314 0.002 4.154 1.00 0.00 13 GLU A CA 4
ATOM 2552 C C . GLU A 1 20 ? 0.520 1.100 3.501 1.00 0.00 13 GLU A C 4
ATOM 2553 O O . GLU A 1 20 ? 0.665 2.192 4.049 1.00 0.00 13 GLU A O 4
ATOM 2565 N N . GLU A 1 21 ? 1.068 0.801 2.327 1.00 0.00 14 GLU A N 4
ATOM 2566 C CA . GLU A 1 21 ? 1.889 1.762 1.601 1.00 0.00 14 GLU A CA 4
ATOM 2567 C C . GLU A 1 21 ? 1.046 2.933 1.104 1.00 0.00 14 GLU A C 4
ATOM 2568 O O . GLU A 1 21 ? 1.464 4.089 1.177 1.00 0.00 14 GLU A O 4
ATOM 2580 N N . LEU A 1 22 ? -0.144 2.625 0.599 1.00 0.00 15 LEU A N 4
ATOM 2581 C CA . LEU A 1 22 ? -1.047 3.650 0.090 1.00 0.00 15 LEU A CA 4
ATOM 2582 C C . LEU A 1 22 ? -1.506 4.578 1.210 1.00 0.00 15 LEU A C 4
ATOM 2583 O O . LEU A 1 22 ? -1.624 5.788 1.017 1.00 0.00 15 LEU A O 4
ATOM 2599 N N . GLN A 1 23 ? -1.760 4.002 2.381 1.00 0.00 16 GLN A N 4
ATOM 2600 C CA . GLN A 1 23 ? -2.204 4.779 3.533 1.00 0.00 16 GLN A CA 4
ATOM 2601 C C . GLN A 1 23 ? -1.144 5.794 3.946 1.00 0.00 16 GLN A C 4
ATOM 2602 O O . GLN A 1 23 ? -1.462 6.932 4.292 1.00 0.00 16 GLN A O 4
ATOM 2616 N N . ARG A 1 24 ? 0.117 5.375 3.908 1.00 0.00 17 ARG A N 4
ATOM 2617 C CA . ARG A 1 24 ? 1.224 6.248 4.279 1.00 0.00 17 ARG A CA 4
ATOM 2618 C C . ARG A 1 24 ? 1.284 7.469 3.365 1.00 0.00 17 ARG A C 4
ATOM 2619 O O . ARG A 1 24 ? 1.614 8.570 3.805 1.00 0.00 17 ARG A O 4
ATOM 2640 N N . ARG A 1 25 ? 0.964 7.264 2.092 1.00 0.00 18 ARG A N 4
ATOM 2641 C CA . ARG A 1 25 ? 0.984 8.347 1.116 1.00 0.00 18 ARG A CA 4
ATOM 2642 C C . ARG A 1 25 ? -0.358 9.073 1.082 1.00 0.00 18 ARG A C 4
ATOM 2643 O O . ARG A 1 25 ? -0.629 9.856 0.172 1.00 0.00 18 ARG A O 4
ATOM 2664 N N . GLY A 1 26 ? -1.195 8.806 2.080 1.00 0.00 19 GLY A N 4
ATOM 2665 C CA . GLY A 1 26 ? -2.498 9.441 2.145 1.00 0.00 19 GLY A CA 4
ATOM 2666 C C . GLY A 1 26 ? -3.332 9.180 0.906 1.00 0.00 19 GLY A C 4
ATOM 2667 O O . GLY A 1 26 ? -4.231 9.957 0.579 1.00 0.00 19 GLY A O 4
ATOM 2671 N N . LEU A 1 27 ? -3.035 8.086 0.214 1.00 0.00 20 LEU A N 4
ATOM 2672 C CA . LEU A 1 27 ? -3.763 7.725 -0.997 1.00 0.00 20 LEU A CA 4
ATOM 2673 C C . LEU A 1 27 ? -4.923 6.788 -0.676 1.00 0.00 20 LEU A C 4
ATOM 2674 O O . LEU A 1 27 ? -4.819 5.934 0.204 1.00 0.00 20 LEU A O 4
ATOM 2690 N N . ASP A 1 28 ? -6.027 6.953 -1.397 1.00 0.00 21 ASP A N 4
ATOM 2691 C CA . ASP A 1 28 ? -7.206 6.119 -1.192 1.00 0.00 21 ASP A CA 4
ATOM 2692 C C . ASP A 1 28 ? -6.828 4.642 -1.164 1.00 0.00 21 ASP A C 4
ATOM 2693 O O . ASP A 1 28 ? -6.009 4.183 -1.961 1.00 0.00 21 ASP A O 4
ATOM 2702 N N . THR A 1 29 ? -7.430 3.899 -0.240 1.00 0.00 22 THR A N 4
ATOM 2703 C CA . THR A 1 29 ? -7.156 2.474 -0.106 1.00 0.00 22 THR A CA 4
ATOM 2704 C C . THR A 1 29 ? -8.323 1.639 -0.619 1.00 0.00 22 THR A C 4
ATOM 2705 O O . THR A 1 29 ? -8.634 0.584 -0.067 1.00 0.00 22 THR A O 4
ATOM 2716 N N . ARG A 1 30 ? -8.966 2.118 -1.680 1.00 0.00 23 ARG A N 4
ATOM 2717 C CA . ARG A 1 30 ? -10.100 1.415 -2.267 1.00 0.00 23 ARG A CA 4
ATOM 2718 C C . ARG A 1 30 ? -9.735 0.840 -3.633 1.00 0.00 23 ARG A C 4
ATOM 2719 O O . ARG A 1 30 ? -8.714 1.202 -4.218 1.00 0.00 23 ARG A O 4
ATOM 2740 N N . GLY A 1 31 ? -10.576 -0.058 -4.136 1.00 0.00 24 GLY A N 4
ATOM 2741 C CA . GLY A 1 31 ? -10.324 -0.669 -5.428 1.00 0.00 24 GLY A CA 4
ATOM 2742 C C . GLY A 1 31 ? -9.704 -2.047 -5.307 1.00 0.00 24 GLY A C 4
ATOM 2743 O O . GLY A 1 31 ? -9.129 -2.389 -4.273 1.00 0.00 24 GLY A O 4
ATOM 2747 N N . LEU A 1 32 ? -9.820 -2.841 -6.365 1.00 0.00 25 LEU A N 4
ATOM 2748 C CA . LEU A 1 32 ? -9.267 -4.191 -6.373 1.00 0.00 25 LEU A CA 4
ATOM 2749 C C . LEU A 1 32 ? -7.772 -4.169 -6.071 1.00 0.00 25 LEU A C 4
ATOM 2750 O O . LEU A 1 32 ? -7.166 -3.103 -5.962 1.00 0.00 25 LEU A O 4
ATOM 2766 N N . LYS A 1 33 ? -7.183 -5.353 -5.939 1.00 0.00 26 LYS A N 4
ATOM 2767 C CA . LYS A 1 33 ? -5.758 -5.471 -5.653 1.00 0.00 26 LYS A CA 4
ATOM 2768 C C . LYS A 1 33 ? -4.928 -4.795 -6.740 1.00 0.00 26 LYS A C 4
ATOM 2769 O O . LYS A 1 33 ? -4.082 -3.950 -6.451 1.00 0.00 26 LYS A O 4
ATOM 2788 N N . ALA A 1 34 ? -5.176 -5.174 -7.989 1.00 0.00 27 ALA A N 4
ATOM 2789 C CA . ALA A 1 34 ? -4.453 -4.602 -9.119 1.00 0.00 27 ALA A CA 4
ATOM 2790 C C . ALA A 1 34 ? -4.554 -3.080 -9.121 1.00 0.00 27 ALA A C 4
ATOM 2791 O O . ALA A 1 34 ? -3.566 -2.385 -9.354 1.00 0.00 27 ALA A O 4
ATOM 2798 N N . GLU A 1 35 ? -5.754 -2.570 -8.860 1.00 0.00 28 GLU A N 4
ATOM 2799 C CA . GLU A 1 35 ? -5.982 -1.130 -8.834 1.00 0.00 28 GLU A CA 4
ATOM 2800 C C . GLU A 1 35 ? -5.094 -0.458 -7.791 1.00 0.00 28 GLU A C 4
ATOM 2801 O O . GLU A 1 35 ? -4.503 0.592 -8.046 1.00 0.00 28 GLU A O 4
ATOM 2813 N N . LEU A 1 36 ? -5.006 -1.069 -6.615 1.00 0.00 29 LEU A N 4
ATOM 2814 C CA . LEU A 1 36 ? -4.191 -0.530 -5.532 1.00 0.00 29 LEU A CA 4
ATOM 2815 C C . LEU A 1 36 ? -2.721 -0.464 -5.936 1.00 0.00 29 LEU A C 4
ATOM 2816 O O . LEU A 1 36 ? -2.005 0.464 -5.562 1.00 0.00 29 LEU A O 4
ATOM 2832 N N . ALA A 1 37 ? -2.280 -1.455 -6.705 1.00 0.00 30 ALA A N 4
ATOM 2833 C CA . ALA A 1 37 ? -0.897 -1.507 -7.164 1.00 0.00 30 ALA A CA 4
ATOM 2834 C C . ALA A 1 37 ? -0.575 -0.323 -8.070 1.00 0.00 30 ALA A C 4
ATOM 2835 O O . ALA A 1 37 ? 0.463 0.320 -7.918 1.00 0.00 30 ALA A O 4
ATOM 2842 N N . GLU A 1 38 ? -1.470 -0.043 -9.012 1.00 0.00 31 GLU A N 4
ATOM 2843 C CA . GLU A 1 38 ? -1.278 1.063 -9.942 1.00 0.00 31 GLU A CA 4
ATOM 2844 C C . GLU A 1 38 ? -1.278 2.399 -9.206 1.00 0.00 31 GLU A C 4
ATOM 2845 O O . GLU A 1 38 ? -0.509 3.302 -9.537 1.00 0.00 31 GLU A O 4
ATOM 2857 N N . ARG A 1 39 ? -2.145 2.518 -8.207 1.00 0.00 32 ARG A N 4
ATOM 2858 C CA . ARG A 1 39 ? -2.247 3.744 -7.424 1.00 0.00 32 ARG A CA 4
ATOM 2859 C C . ARG A 1 39 ? -0.949 4.016 -6.668 1.00 0.00 32 ARG A C 4
ATOM 2860 O O . ARG A 1 39 ? -0.434 5.134 -6.680 1.00 0.00 32 ARG A O 4
ATOM 2881 N N . LEU A 1 40 ? -0.427 2.986 -6.011 1.00 0.00 33 LEU A N 4
ATOM 2882 C CA . LEU A 1 40 ? 0.810 3.113 -5.249 1.00 0.00 33 LEU A CA 4
ATOM 2883 C C . LEU A 1 40 ? 1.989 3.411 -6.169 1.00 0.00 33 LEU A C 4
ATOM 2884 O O . LEU A 1 40 ? 2.804 4.287 -5.884 1.00 0.00 33 LEU A O 4
ATOM 2900 N N . GLN A 1 41 ? 2.070 2.677 -7.275 1.00 0.00 34 GLN A N 4
ATOM 2901 C CA . GLN A 1 41 ? 3.149 2.864 -8.238 1.00 0.00 34 GLN A CA 4
ATOM 2902 C C . GLN A 1 41 ? 3.129 4.278 -8.809 1.00 0.00 34 GLN A C 4
ATOM 2903 O O . GLN A 1 41 ? 4.175 4.899 -8.991 1.00 0.00 34 GLN A O 4
ATOM 2917 N N . ALA A 1 42 ? 1.931 4.780 -9.091 1.00 0.00 35 ALA A N 4
ATOM 2918 C CA . ALA A 1 42 ? 1.775 6.121 -9.640 1.00 0.00 35 ALA A CA 4
ATOM 2919 C C . ALA A 1 42 ? 2.409 7.166 -8.728 1.00 0.00 35 ALA A C 4
ATOM 2920 O O . ALA A 1 42 ? 3.045 8.108 -9.196 1.00 0.00 35 ALA A O 4
ATOM 2927 N N . ALA A 1 43 ? 2.229 6.991 -7.422 1.00 0.00 36 ALA A N 4
ATOM 2928 C CA . ALA A 1 43 ? 2.784 7.918 -6.444 1.00 0.00 36 ALA A CA 4
ATOM 2929 C C . ALA A 1 43 ? 4.302 7.788 -6.364 1.00 0.00 36 ALA A C 4
ATOM 2930 O O . ALA A 1 43 ? 5.020 8.788 -6.318 1.00 0.00 36 ALA A O 4
ATOM 2937 N N . LEU A 1 44 ? 4.784 6.550 -6.348 1.00 0.00 37 LEU A N 4
ATOM 2938 C CA . LEU A 1 44 ? 6.217 6.289 -6.272 1.00 0.00 37 LEU A CA 4
ATOM 2939 C C . LEU A 1 44 ? 6.945 6.895 -7.468 1.00 0.00 37 LEU A C 4
ATOM 2940 O O . LEU A 1 44 ? 7.954 7.583 -7.310 1.00 0.00 37 LEU A O 4
ATOM 2956 N N . SER A 1 45 ? 6.425 6.637 -8.664 1.00 0.00 38 SER A N 4
ATOM 2957 C CA . SER A 1 45 ? 7.026 7.155 -9.887 1.00 0.00 38 SER A CA 4
ATOM 2958 C C . SER A 1 45 ? 8.474 6.695 -10.018 1.00 0.00 38 SER A C 4
ATOM 2959 O O . SER A 1 45 ? 9.351 7.467 -10.405 1.00 0.00 38 SER A O 4
ATOM 2967 N N . GLY A 1 46 ? 8.718 5.429 -9.693 1.00 0.00 39 GLY A N 4
ATOM 2968 C CA . GLY A 1 46 ? 10.061 4.885 -9.781 1.00 0.00 39 GLY A CA 4
ATOM 2969 C C . GLY A 1 46 ? 10.237 3.965 -10.972 1.00 0.00 39 GLY A C 4
ATOM 2970 O O . GLY A 1 46 ? 10.529 4.404 -12.085 1.00 0.00 39 GLY A O 4
ATOM 2974 N N . PRO A 1 47 ? 10.060 2.655 -10.744 1.00 0.00 40 PRO A N 4
ATOM 2975 C CA . PRO A 1 47 ? 10.198 1.643 -11.796 1.00 0.00 40 PRO A CA 4
ATOM 2976 C C . PRO A 1 47 ? 9.072 1.717 -12.822 1.00 0.00 40 PRO A C 4
ATOM 2977 O O . PRO A 1 47 ? 7.914 1.940 -12.472 1.00 0.00 40 PRO A O 4
ATOM 2988 N N . SER A 1 48 ? 9.422 1.528 -14.091 1.00 0.00 41 SER A N 4
ATOM 2989 C CA . SER A 1 48 ? 8.441 1.577 -15.169 1.00 0.00 41 SER A CA 4
ATOM 2990 C C . SER A 1 48 ? 7.590 2.839 -15.073 1.00 0.00 41 SER A C 4
ATOM 2991 O O . SER A 1 48 ? 6.372 2.795 -15.244 1.00 0.00 41 SER A O 4
ATOM 2999 N N . SER A 1 49 ? 8.242 3.965 -14.798 1.00 0.00 42 SER A N 4
ATOM 3000 C CA . SER A 1 49 ? 7.546 5.240 -14.675 1.00 0.00 42 SER A CA 4
ATOM 3001 C C . SER A 1 49 ? 6.606 5.463 -15.856 1.00 0.00 42 SER A C 4
ATOM 3002 O O . SER A 1 49 ? 6.826 4.938 -16.946 1.00 0.00 42 SER A O 4
ATOM 3010 N N . GLY A 1 50 ? 5.555 6.246 -15.629 1.00 0.00 43 GLY A N 4
ATOM 3011 C CA . GLY A 1 50 ? 4.597 6.525 -16.682 1.00 0.00 43 GLY A CA 4
ATOM 3012 C C . GLY A 1 50 ? 5.096 7.571 -17.659 1.00 0.00 43 GLY A C 4
ATOM 3013 O O . GLY A 1 50 ? 6.294 7.843 -17.728 1.00 0.00 43 GLY A O 4
ATOM 3017 N N . GLY A 1 1 ? 13.924 0.084 7.214 1.00 0.00 -6 GLY A N 5
ATOM 3018 C CA . GLY A 1 1 ? 14.985 -0.732 6.652 1.00 0.00 -6 GLY A CA 5
ATOM 3019 C C . GLY A 1 1 ? 16.344 -0.069 6.758 1.00 0.00 -6 GLY A C 5
ATOM 3020 O O . GLY A 1 1 ? 16.448 1.158 6.729 1.00 0.00 -6 GLY A O 5
ATOM 3024 N N . SER A 1 2 ? 17.389 -0.880 6.883 1.00 0.00 -5 SER A N 5
ATOM 3025 C CA . SER A 1 2 ? 18.748 -0.365 6.999 1.00 0.00 -5 SER A CA 5
ATOM 3026 C C . SER A 1 2 ? 19.510 -0.540 5.688 1.00 0.00 -5 SER A C 5
ATOM 3027 O O . SER A 1 2 ? 19.276 -1.493 4.945 1.00 0.00 -5 SER A O 5
ATOM 3035 N N . SER A 1 3 ? 20.421 0.387 5.412 1.00 0.00 -4 SER A N 5
ATOM 3036 C CA . SER A 1 3 ? 21.215 0.338 4.190 1.00 0.00 -4 SER A CA 5
ATOM 3037 C C . SER A 1 3 ? 21.757 -1.068 3.950 1.00 0.00 -4 SER A C 5
ATOM 3038 O O . SER A 1 3 ? 22.506 -1.604 4.766 1.00 0.00 -4 SER A O 5
ATOM 3046 N N . GLY A 1 4 ? 21.372 -1.660 2.824 1.00 0.00 -3 GLY A N 5
ATOM 3047 C CA . GLY A 1 4 ? 21.828 -2.998 2.495 1.00 0.00 -3 GLY A CA 5
ATOM 3048 C C . GLY A 1 4 ? 21.198 -3.530 1.224 1.00 0.00 -3 GLY A C 5
ATOM 3049 O O . GLY A 1 4 ? 21.838 -3.563 0.173 1.00 0.00 -3 GLY A O 5
ATOM 3053 N N . SER A 1 5 ? 19.940 -3.948 1.319 1.00 0.00 -2 SER A N 5
ATOM 3054 C CA . SER A 1 5 ? 19.224 -4.486 0.168 1.00 0.00 -2 SER A CA 5
ATOM 3055 C C . SER A 1 5 ? 18.182 -3.493 -0.337 1.00 0.00 -2 SER A C 5
ATOM 3056 O O . SER A 1 5 ? 17.488 -2.850 0.451 1.00 0.00 -2 SER A O 5
ATOM 3064 N N . SER A 1 6 ? 18.078 -3.373 -1.657 1.00 0.00 -1 SER A N 5
ATOM 3065 C CA . SER A 1 6 ? 17.124 -2.456 -2.268 1.00 0.00 -1 SER A CA 5
ATOM 3066 C C . SER A 1 6 ? 16.238 -3.185 -3.274 1.00 0.00 -1 SER A C 5
ATOM 3067 O O . SER A 1 6 ? 16.511 -4.325 -3.647 1.00 0.00 -1 SER A O 5
ATOM 3075 N N . GLY A 1 7 ? 15.173 -2.517 -3.708 1.00 0.00 0 GLY A N 5
ATOM 3076 C CA . GLY A 1 7 ? 14.262 -3.115 -4.666 1.00 0.00 0 GLY A CA 5
ATOM 3077 C C . GLY A 1 7 ? 12.872 -3.319 -4.095 1.00 0.00 0 GLY A C 5
ATOM 3078 O O . GLY A 1 7 ? 12.704 -3.434 -2.882 1.00 0.00 0 GLY A O 5
ATOM 3082 N N . MET A 1 8 ? 11.875 -3.362 -4.972 1.00 0.00 1 MET A N 5
ATOM 3083 C CA . MET A 1 8 ? 10.492 -3.552 -4.547 1.00 0.00 1 MET A CA 5
ATOM 3084 C C . MET A 1 8 ? 9.668 -4.199 -5.656 1.00 0.00 1 MET A C 5
ATOM 3085 O O . MET A 1 8 ? 9.941 -4.003 -6.840 1.00 0.00 1 MET A O 5
ATOM 3099 N N . ASP A 1 9 ? 8.658 -4.968 -5.264 1.00 0.00 2 ASP A N 5
ATOM 3100 C CA . ASP A 1 9 ? 7.793 -5.642 -6.225 1.00 0.00 2 ASP A CA 5
ATOM 3101 C C . ASP A 1 9 ? 6.323 -5.408 -5.891 1.00 0.00 2 ASP A C 5
ATOM 3102 O O . ASP A 1 9 ? 5.653 -6.283 -5.343 1.00 0.00 2 ASP A O 5
ATOM 3111 N N . VAL A 1 10 ? 5.828 -4.220 -6.222 1.00 0.00 3 VAL A N 5
ATOM 3112 C CA . VAL A 1 10 ? 4.438 -3.870 -5.958 1.00 0.00 3 VAL A CA 5
ATOM 3113 C C . VAL A 1 10 ? 3.486 -4.849 -6.635 1.00 0.00 3 VAL A C 5
ATOM 3114 O O . VAL A 1 10 ? 2.380 -5.091 -6.151 1.00 0.00 3 VAL A O 5
ATOM 3127 N N . ARG A 1 11 ? 3.923 -5.411 -7.757 1.00 0.00 4 ARG A N 5
ATOM 3128 C CA . ARG A 1 11 ? 3.109 -6.364 -8.502 1.00 0.00 4 ARG A CA 5
ATOM 3129 C C . ARG A 1 11 ? 2.790 -7.588 -7.649 1.00 0.00 4 ARG A C 5
ATOM 3130 O O . ARG A 1 11 ? 1.840 -8.321 -7.929 1.00 0.00 4 ARG A O 5
ATOM 3151 N N . ARG A 1 12 ? 3.588 -7.804 -6.609 1.00 0.00 5 ARG A N 5
ATOM 3152 C CA . ARG A 1 12 ? 3.392 -8.940 -5.717 1.00 0.00 5 ARG A CA 5
ATOM 3153 C C . ARG A 1 12 ? 2.873 -8.480 -4.358 1.00 0.00 5 ARG A C 5
ATOM 3154 O O . ARG A 1 12 ? 2.170 -9.220 -3.667 1.00 0.00 5 ARG A O 5
ATOM 3175 N N . LEU A 1 13 ? 3.223 -7.256 -3.980 1.00 0.00 6 LEU A N 5
ATOM 3176 C CA . LEU A 1 13 ? 2.793 -6.697 -2.703 1.00 0.00 6 LEU A CA 5
ATOM 3177 C C . LEU A 1 13 ? 1.339 -7.056 -2.413 1.00 0.00 6 LEU A C 5
ATOM 3178 O O . LEU A 1 13 ? 0.423 -6.564 -3.072 1.00 0.00 6 LEU A O 5
ATOM 3194 N N . LYS A 1 14 ? 1.134 -7.916 -1.421 1.00 0.00 7 LYS A N 5
ATOM 3195 C CA . LYS A 1 14 ? -0.208 -8.339 -1.040 1.00 0.00 7 LYS A CA 5
ATOM 3196 C C . LYS A 1 14 ? -1.143 -7.140 -0.918 1.00 0.00 7 LYS A C 5
ATOM 3197 O O . LYS A 1 14 ? -0.700 -5.991 -0.929 1.00 0.00 7 LYS A O 5
ATOM 3216 N N . VAL A 1 15 ? -2.438 -7.414 -0.801 1.00 0.00 8 VAL A N 5
ATOM 3217 C CA . VAL A 1 15 ? -3.435 -6.357 -0.674 1.00 0.00 8 VAL A CA 5
ATOM 3218 C C . VAL A 1 15 ? -3.177 -5.505 0.563 1.00 0.00 8 VAL A C 5
ATOM 3219 O O . VAL A 1 15 ? -3.330 -4.284 0.531 1.00 0.00 8 VAL A O 5
ATOM 3232 N N . ASN A 1 16 ? -2.785 -6.156 1.653 1.00 0.00 9 ASN A N 5
ATOM 3233 C CA . ASN A 1 16 ? -2.506 -5.458 2.902 1.00 0.00 9 ASN A CA 5
ATOM 3234 C C . ASN A 1 16 ? -1.293 -4.544 2.755 1.00 0.00 9 ASN A C 5
ATOM 3235 O O . ASN A 1 16 ? -1.264 -3.443 3.303 1.00 0.00 9 ASN A O 5
ATOM 3246 N N . GLU A 1 17 ? -0.295 -5.010 2.011 1.00 0.00 10 GLU A N 5
ATOM 3247 C CA . GLU A 1 17 ? 0.921 -4.234 1.792 1.00 0.00 10 GLU A CA 5
ATOM 3248 C C . GLU A 1 17 ? 0.618 -2.954 1.018 1.00 0.00 10 GLU A C 5
ATOM 3249 O O . GLU A 1 17 ? 1.091 -1.874 1.372 1.00 0.00 10 GLU A O 5
ATOM 3261 N N . LEU A 1 18 ? -0.174 -3.084 -0.041 1.00 0.00 11 LEU A N 5
ATOM 3262 C CA . LEU A 1 18 ? -0.541 -1.939 -0.867 1.00 0.00 11 LEU A CA 5
ATOM 3263 C C . LEU A 1 18 ? -1.365 -0.933 -0.068 1.00 0.00 11 LEU A C 5
ATOM 3264 O O . LEU A 1 18 ? -1.167 0.276 -0.183 1.00 0.00 11 LEU A O 5
ATOM 3280 N N . ARG A 1 19 ? -2.287 -1.442 0.742 1.00 0.00 12 ARG A N 5
ATOM 3281 C CA . ARG A 1 19 ? -3.140 -0.589 1.560 1.00 0.00 12 ARG A CA 5
ATOM 3282 C C . ARG A 1 19 ? -2.317 0.162 2.603 1.00 0.00 12 ARG A C 5
ATOM 3283 O O . ARG A 1 19 ? -2.579 1.329 2.892 1.00 0.00 12 ARG A O 5
ATOM 3304 N N . GLU A 1 20 ? -1.323 -0.518 3.166 1.00 0.00 13 GLU A N 5
ATOM 3305 C CA . GLU A 1 20 ? -0.463 0.085 4.178 1.00 0.00 13 GLU A CA 5
ATOM 3306 C C . GLU A 1 20 ? 0.344 1.238 3.590 1.00 0.00 13 GLU A C 5
ATOM 3307 O O . GLU A 1 20 ? 0.437 2.311 4.186 1.00 0.00 13 GLU A O 5
ATOM 3319 N N . GLU A 1 21 ? 0.925 1.009 2.416 1.00 0.00 14 GLU A N 5
ATOM 3320 C CA . GLU A 1 21 ? 1.725 2.028 1.748 1.00 0.00 14 GLU A CA 5
ATOM 3321 C C . GLU A 1 21 ? 0.859 3.215 1.334 1.00 0.00 14 GLU A C 5
ATOM 3322 O O . GLU A 1 21 ? 1.218 4.370 1.566 1.00 0.00 14 GLU A O 5
ATOM 3334 N N . LEU A 1 22 ? -0.282 2.921 0.721 1.00 0.00 15 LEU A N 5
ATOM 3335 C CA . LEU A 1 22 ? -1.200 3.963 0.274 1.00 0.00 15 LEU A CA 5
ATOM 3336 C C . LEU A 1 22 ? -1.695 4.795 1.452 1.00 0.00 15 LEU A C 5
ATOM 3337 O O . LEU A 1 22 ? -1.785 6.019 1.364 1.00 0.00 15 LEU A O 5
ATOM 3353 N N . GLN A 1 23 ? -2.012 4.122 2.554 1.00 0.00 16 GLN A N 5
ATOM 3354 C CA . GLN A 1 23 ? -2.496 4.801 3.750 1.00 0.00 16 GLN A CA 5
ATOM 3355 C C . GLN A 1 23 ? -1.447 5.766 4.291 1.00 0.00 16 GLN A C 5
ATOM 3356 O O . GLN A 1 23 ? -1.762 6.898 4.660 1.00 0.00 16 GLN A O 5
ATOM 3370 N N . ARG A 1 24 ? -0.198 5.312 4.335 1.00 0.00 17 ARG A N 5
ATOM 3371 C CA . ARG A 1 24 ? 0.897 6.135 4.832 1.00 0.00 17 ARG A CA 5
ATOM 3372 C C . ARG A 1 24 ? 1.068 7.387 3.976 1.00 0.00 17 ARG A C 5
ATOM 3373 O O . ARG A 1 24 ? 1.406 8.456 4.484 1.00 0.00 17 ARG A O 5
ATOM 3394 N N . ARG A 1 25 ? 0.834 7.245 2.676 1.00 0.00 18 ARG A N 5
ATOM 3395 C CA . ARG A 1 25 ? 0.964 8.363 1.749 1.00 0.00 18 ARG A CA 5
ATOM 3396 C C . ARG A 1 25 ? -0.304 9.212 1.741 1.00 0.00 18 ARG A C 5
ATOM 3397 O O . ARG A 1 25 ? -0.276 10.384 1.367 1.00 0.00 18 ARG A O 5
ATOM 3418 N N . GLY A 1 26 ? -1.415 8.612 2.156 1.00 0.00 19 GLY A N 5
ATOM 3419 C CA . GLY A 1 26 ? -2.678 9.327 2.188 1.00 0.00 19 GLY A CA 5
ATOM 3420 C C . GLY A 1 26 ? -3.474 9.155 0.909 1.00 0.00 19 GLY A C 5
ATOM 3421 O O . GLY A 1 26 ? -4.377 9.941 0.621 1.00 0.00 19 GLY A O 5
ATOM 3425 N N . LEU A 1 27 ? -3.140 8.124 0.141 1.00 0.00 20 LEU A N 5
ATOM 3426 C CA . LEU A 1 27 ? -3.829 7.851 -1.116 1.00 0.00 20 LEU A CA 5
ATOM 3427 C C . LEU A 1 27 ? -4.985 6.879 -0.902 1.00 0.00 20 LEU A C 5
ATOM 3428 O O . LEU A 1 27 ? -4.935 6.025 -0.017 1.00 0.00 20 LEU A O 5
ATOM 3444 N N . ASP A 1 28 ? -6.022 7.012 -1.721 1.00 0.00 21 ASP A N 5
ATOM 3445 C CA . ASP A 1 28 ? -7.189 6.143 -1.625 1.00 0.00 21 ASP A CA 5
ATOM 3446 C C . ASP A 1 28 ? -6.769 4.685 -1.464 1.00 0.00 21 ASP A C 5
ATOM 3447 O O . ASP A 1 28 ? -5.824 4.225 -2.106 1.00 0.00 21 ASP A O 5
ATOM 3456 N N . THR A 1 29 ? -7.477 3.962 -0.603 1.00 0.00 22 THR A N 5
ATOM 3457 C CA . THR A 1 29 ? -7.177 2.557 -0.356 1.00 0.00 22 THR A CA 5
ATOM 3458 C C . THR A 1 29 ? -8.323 1.661 -0.811 1.00 0.00 22 THR A C 5
ATOM 3459 O O . THR A 1 29 ? -8.504 0.558 -0.296 1.00 0.00 22 THR A O 5
ATOM 3470 N N . ARG A 1 30 ? -9.095 2.143 -1.780 1.00 0.00 23 ARG A N 5
ATOM 3471 C CA . ARG A 1 30 ? -10.225 1.385 -2.304 1.00 0.00 23 ARG A CA 5
ATOM 3472 C C . ARG A 1 30 ? -9.880 0.755 -3.650 1.00 0.00 23 ARG A C 5
ATOM 3473 O O . ARG A 1 30 ? -9.004 1.238 -4.367 1.00 0.00 23 ARG A O 5
ATOM 3494 N N . GLY A 1 31 ? -10.574 -0.327 -3.987 1.00 0.00 24 GLY A N 5
ATOM 3495 C CA . GLY A 1 31 ? -10.326 -1.006 -5.246 1.00 0.00 24 GLY A CA 5
ATOM 3496 C C . GLY A 1 31 ? -9.580 -2.312 -5.063 1.00 0.00 24 GLY A C 5
ATOM 3497 O O . GLY A 1 31 ? -8.982 -2.552 -4.013 1.00 0.00 24 GLY A O 5
ATOM 3501 N N . LEU A 1 32 ? -9.615 -3.160 -6.085 1.00 0.00 25 LEU A N 5
ATOM 3502 C CA . LEU A 1 32 ? -8.938 -4.451 -6.032 1.00 0.00 25 LEU A CA 5
ATOM 3503 C C . LEU A 1 32 ? -7.436 -4.270 -5.843 1.00 0.00 25 LEU A C 5
ATOM 3504 O O . LEU A 1 32 ? -6.915 -3.160 -5.946 1.00 0.00 25 LEU A O 5
ATOM 3520 N N . LYS A 1 33 ? -6.743 -5.370 -5.566 1.00 0.00 26 LYS A N 5
ATOM 3521 C CA . LYS A 1 33 ? -5.299 -5.335 -5.366 1.00 0.00 26 LYS A CA 5
ATOM 3522 C C . LYS A 1 33 ? -4.602 -4.664 -6.545 1.00 0.00 26 LYS A C 5
ATOM 3523 O O . LYS A 1 33 ? -3.787 -3.760 -6.363 1.00 0.00 26 LYS A O 5
ATOM 3542 N N . ALA A 1 34 ? -4.929 -5.110 -7.753 1.00 0.00 27 ALA A N 5
ATOM 3543 C CA . ALA A 1 34 ? -4.337 -4.550 -8.961 1.00 0.00 27 ALA A CA 5
ATOM 3544 C C . ALA A 1 34 ? -4.494 -3.034 -8.996 1.00 0.00 27 ALA A C 5
ATOM 3545 O O . ALA A 1 34 ? -3.542 -2.309 -9.285 1.00 0.00 27 ALA A O 5
ATOM 3552 N N . GLU A 1 35 ? -5.701 -2.561 -8.702 1.00 0.00 28 GLU A N 5
ATOM 3553 C CA . GLU A 1 35 ? -5.981 -1.130 -8.703 1.00 0.00 28 GLU A CA 5
ATOM 3554 C C . GLU A 1 35 ? -5.112 -0.405 -7.679 1.00 0.00 28 GLU A C 5
ATOM 3555 O O . GLU A 1 35 ? -4.561 0.660 -7.959 1.00 0.00 28 GLU A O 5
ATOM 3567 N N . LEU A 1 36 ? -4.996 -0.989 -6.492 1.00 0.00 29 LEU A N 5
ATOM 3568 C CA . LEU A 1 36 ? -4.195 -0.400 -5.424 1.00 0.00 29 LEU A CA 5
ATOM 3569 C C . LEU A 1 36 ? -2.715 -0.394 -5.794 1.00 0.00 29 LEU A C 5
ATOM 3570 O O . LEU A 1 36 ? -2.002 0.573 -5.526 1.00 0.00 29 LEU A O 5
ATOM 3586 N N . ALA A 1 37 ? -2.260 -1.478 -6.414 1.00 0.00 30 ALA A N 5
ATOM 3587 C CA . ALA A 1 37 ? -0.867 -1.595 -6.825 1.00 0.00 30 ALA A CA 5
ATOM 3588 C C . ALA A 1 37 ? -0.493 -0.500 -7.817 1.00 0.00 30 ALA A C 5
ATOM 3589 O O . ALA A 1 37 ? 0.547 0.144 -7.682 1.00 0.00 30 ALA A O 5
ATOM 3596 N N . GLU A 1 38 ? -1.348 -0.294 -8.814 1.00 0.00 31 GLU A N 5
ATOM 3597 C CA . GLU A 1 38 ? -1.105 0.723 -9.830 1.00 0.00 31 GLU A CA 5
ATOM 3598 C C . GLU A 1 38 ? -1.084 2.117 -9.210 1.00 0.00 31 GLU A C 5
ATOM 3599 O O . GLU A 1 38 ? -0.265 2.960 -9.579 1.00 0.00 31 GLU A O 5
ATOM 3611 N N . ARG A 1 39 ? -1.990 2.353 -8.267 1.00 0.00 32 ARG A N 5
ATOM 3612 C CA . ARG A 1 39 ? -2.078 3.644 -7.597 1.00 0.00 32 ARG A CA 5
ATOM 3613 C C . ARG A 1 39 ? -0.814 3.925 -6.790 1.00 0.00 32 ARG A C 5
ATOM 3614 O O . ARG A 1 39 ? -0.282 5.036 -6.814 1.00 0.00 32 ARG A O 5
ATOM 3635 N N . LEU A 1 40 ? -0.338 2.911 -6.075 1.00 0.00 33 LEU A N 5
ATOM 3636 C CA . LEU A 1 40 ? 0.864 3.048 -5.259 1.00 0.00 33 LEU A CA 5
ATOM 3637 C C . LEU A 1 40 ? 2.091 3.290 -6.133 1.00 0.00 33 LEU A C 5
ATOM 3638 O O . LEU A 1 40 ? 2.918 4.150 -5.833 1.00 0.00 33 LEU A O 5
ATOM 3654 N N . GLN A 1 41 ? 2.200 2.527 -7.216 1.00 0.00 34 GLN A N 5
ATOM 3655 C CA . GLN A 1 41 ? 3.325 2.660 -8.134 1.00 0.00 34 GLN A CA 5
ATOM 3656 C C . GLN A 1 41 ? 3.350 4.047 -8.765 1.00 0.00 34 GLN A C 5
ATOM 3657 O O . GLN A 1 41 ? 4.409 4.663 -8.892 1.00 0.00 34 GLN A O 5
ATOM 3671 N N . ALA A 1 42 ? 2.178 4.534 -9.160 1.00 0.00 35 ALA A N 5
ATOM 3672 C CA . ALA A 1 42 ? 2.067 5.850 -9.777 1.00 0.00 35 ALA A CA 5
ATOM 3673 C C . ALA A 1 42 ? 2.649 6.932 -8.874 1.00 0.00 35 ALA A C 5
ATOM 3674 O O . ALA A 1 42 ? 3.363 7.821 -9.335 1.00 0.00 35 ALA A O 5
ATOM 3681 N N . ALA A 1 43 ? 2.339 6.849 -7.584 1.00 0.00 36 ALA A N 5
ATOM 3682 C CA . ALA A 1 43 ? 2.833 7.820 -6.616 1.00 0.00 36 ALA A CA 5
ATOM 3683 C C . ALA A 1 43 ? 4.335 7.666 -6.401 1.00 0.00 36 ALA A C 5
ATOM 3684 O O . ALA A 1 43 ? 5.061 8.654 -6.289 1.00 0.00 36 ALA A O 5
ATOM 3691 N N . LEU A 1 44 ? 4.794 6.421 -6.343 1.00 0.00 37 LEU A N 5
ATOM 3692 C CA . LEU A 1 44 ? 6.211 6.137 -6.140 1.00 0.00 37 LEU A CA 5
ATOM 3693 C C . LEU A 1 44 ? 7.052 6.735 -7.263 1.00 0.00 37 LEU A C 5
ATOM 3694 O O . LEU A 1 44 ? 8.057 7.400 -7.013 1.00 0.00 37 LEU A O 5
ATOM 3710 N N . SER A 1 45 ? 6.633 6.495 -8.501 1.00 0.00 38 SER A N 5
ATOM 3711 C CA . SER A 1 45 ? 7.349 7.009 -9.664 1.00 0.00 38 SER A CA 5
ATOM 3712 C C . SER A 1 45 ? 7.773 8.458 -9.443 1.00 0.00 38 SER A C 5
ATOM 3713 O O . SER A 1 45 ? 6.945 9.324 -9.165 1.00 0.00 38 SER A O 5
ATOM 3721 N N . GLY A 1 46 ? 9.072 8.713 -9.570 1.00 0.00 39 GLY A N 5
ATOM 3722 C CA . GLY A 1 46 ? 9.586 10.057 -9.382 1.00 0.00 39 GLY A CA 5
ATOM 3723 C C . GLY A 1 46 ? 8.787 11.095 -10.145 1.00 0.00 39 GLY A C 5
ATOM 3724 O O . GLY A 1 46 ? 8.222 10.819 -11.203 1.00 0.00 39 GLY A O 5
ATOM 3728 N N . PRO A 1 47 ? 8.732 12.321 -9.603 1.00 0.00 40 PRO A N 5
ATOM 3729 C CA . PRO A 1 47 ? 7.999 13.428 -10.223 1.00 0.00 40 PRO A CA 5
ATOM 3730 C C . PRO A 1 47 ? 8.663 13.918 -11.506 1.00 0.00 40 PRO A C 5
ATOM 3731 O O . PRO A 1 47 ? 9.883 14.073 -11.564 1.00 0.00 40 PRO A O 5
ATOM 3742 N N . SER A 1 48 ? 7.853 14.160 -12.531 1.00 0.00 41 SER A N 5
ATOM 3743 C CA . SER A 1 48 ? 8.364 14.629 -13.814 1.00 0.00 41 SER A CA 5
ATOM 3744 C C . SER A 1 48 ? 7.225 15.106 -14.710 1.00 0.00 41 SER A C 5
ATOM 3745 O O . SER A 1 48 ? 6.265 14.376 -14.955 1.00 0.00 41 SER A O 5
ATOM 3753 N N . SER A 1 49 ? 7.340 16.338 -15.197 1.00 0.00 42 SER A N 5
ATOM 3754 C CA . SER A 1 49 ? 6.318 16.916 -16.063 1.00 0.00 42 SER A CA 5
ATOM 3755 C C . SER A 1 49 ? 6.916 17.993 -16.963 1.00 0.00 42 SER A C 5
ATOM 3756 O O . SER A 1 49 ? 8.100 18.313 -16.866 1.00 0.00 42 SER A O 5
ATOM 3764 N N . GLY A 1 50 ? 6.086 18.550 -17.840 1.00 0.00 43 GLY A N 5
ATOM 3765 C CA . GLY A 1 50 ? 6.549 19.586 -18.745 1.00 0.00 43 GLY A CA 5
ATOM 3766 C C . GLY A 1 50 ? 6.625 19.108 -20.181 1.00 0.00 43 GLY A C 5
ATOM 3767 O O . GLY A 1 50 ? 5.866 18.231 -20.592 1.00 0.00 43 GLY A O 5
ATOM 3771 N N . GLY A 1 1 ? 30.067 5.213 -14.303 1.00 0.00 -6 GLY A N 6
ATOM 3772 C CA . GLY A 1 1 ? 29.456 4.796 -13.055 1.00 0.00 -6 GLY A CA 6
ATOM 3773 C C . GLY A 1 1 ? 28.476 3.655 -13.241 1.00 0.00 -6 GLY A C 6
ATOM 3774 O O . GLY A 1 1 ? 27.297 3.780 -12.912 1.00 0.00 -6 GLY A O 6
ATOM 3778 N N . SER A 1 2 ? 28.965 2.539 -13.774 1.00 0.00 -5 SER A N 6
ATOM 3779 C CA . SER A 1 2 ? 28.122 1.372 -14.009 1.00 0.00 -5 SER A CA 6
ATOM 3780 C C . SER A 1 2 ? 27.464 0.907 -12.714 1.00 0.00 -5 SER A C 6
ATOM 3781 O O . SER A 1 2 ? 28.134 0.407 -11.809 1.00 0.00 -5 SER A O 6
ATOM 3789 N N . SER A 1 3 ? 26.148 1.074 -12.632 1.00 0.00 -4 SER A N 6
ATOM 3790 C CA . SER A 1 3 ? 25.399 0.676 -11.447 1.00 0.00 -4 SER A CA 6
ATOM 3791 C C . SER A 1 3 ? 24.035 0.110 -11.831 1.00 0.00 -4 SER A C 6
ATOM 3792 O O . SER A 1 3 ? 23.527 0.370 -12.921 1.00 0.00 -4 SER A O 6
ATOM 3800 N N . GLY A 1 4 ? 23.446 -0.666 -10.926 1.00 0.00 -3 GLY A N 6
ATOM 3801 C CA . GLY A 1 4 ? 22.147 -1.257 -11.188 1.00 0.00 -3 GLY A CA 6
ATOM 3802 C C . GLY A 1 4 ? 21.190 -1.091 -10.024 1.00 0.00 -3 GLY A C 6
ATOM 3803 O O . GLY A 1 4 ? 21.487 -0.382 -9.063 1.00 0.00 -3 GLY A O 6
ATOM 3807 N N . SER A 1 5 ? 20.037 -1.747 -10.110 1.00 0.00 -2 SER A N 6
ATOM 3808 C CA . SER A 1 5 ? 19.030 -1.665 -9.058 1.00 0.00 -2 SER A CA 6
ATOM 3809 C C . SER A 1 5 ? 17.983 -2.763 -9.222 1.00 0.00 -2 SER A C 6
ATOM 3810 O O . SER A 1 5 ? 17.669 -3.175 -10.338 1.00 0.00 -2 SER A O 6
ATOM 3818 N N . SER A 1 6 ? 17.446 -3.231 -8.100 1.00 0.00 -1 SER A N 6
ATOM 3819 C CA . SER A 1 6 ? 16.437 -4.283 -8.117 1.00 0.00 -1 SER A CA 6
ATOM 3820 C C . SER A 1 6 ? 15.032 -3.689 -8.126 1.00 0.00 -1 SER A C 6
ATOM 3821 O O . SER A 1 6 ? 14.177 -4.098 -8.910 1.00 0.00 -1 SER A O 6
ATOM 3829 N N . GLY A 1 7 ? 14.801 -2.719 -7.246 1.00 0.00 0 GLY A N 6
ATOM 3830 C CA . GLY A 1 7 ? 13.499 -2.083 -7.168 1.00 0.00 0 GLY A CA 6
ATOM 3831 C C . GLY A 1 7 ? 12.539 -2.835 -6.267 1.00 0.00 0 GLY A C 6
ATOM 3832 O O . GLY A 1 7 ? 12.746 -4.012 -5.974 1.00 0.00 0 GLY A O 6
ATOM 3836 N N . MET A 1 8 ? 11.488 -2.153 -5.824 1.00 0.00 1 MET A N 6
ATOM 3837 C CA . MET A 1 8 ? 10.493 -2.764 -4.951 1.00 0.00 1 MET A CA 6
ATOM 3838 C C . MET A 1 8 ? 9.395 -3.439 -5.766 1.00 0.00 1 MET A C 6
ATOM 3839 O O . MET A 1 8 ? 8.715 -2.793 -6.564 1.00 0.00 1 MET A O 6
ATOM 3853 N N . ASP A 1 9 ? 9.227 -4.741 -5.561 1.00 0.00 2 ASP A N 6
ATOM 3854 C CA . ASP A 1 9 ? 8.210 -5.503 -6.277 1.00 0.00 2 ASP A CA 6
ATOM 3855 C C . ASP A 1 9 ? 6.827 -5.253 -5.685 1.00 0.00 2 ASP A C 6
ATOM 3856 O O . ASP A 1 9 ? 6.316 -6.061 -4.910 1.00 0.00 2 ASP A O 6
ATOM 3865 N N . VAL A 1 10 ? 6.226 -4.126 -6.056 1.00 0.00 3 VAL A N 6
ATOM 3866 C CA . VAL A 1 10 ? 4.901 -3.769 -5.563 1.00 0.00 3 VAL A CA 6
ATOM 3867 C C . VAL A 1 10 ? 3.855 -4.784 -6.011 1.00 0.00 3 VAL A C 6
ATOM 3868 O O . VAL A 1 10 ? 2.831 -4.967 -5.352 1.00 0.00 3 VAL A O 6
ATOM 3881 N N . ARG A 1 11 ? 4.120 -5.441 -7.135 1.00 0.00 4 ARG A N 6
ATOM 3882 C CA . ARG A 1 11 ? 3.201 -6.437 -7.672 1.00 0.00 4 ARG A CA 6
ATOM 3883 C C . ARG A 1 11 ? 3.191 -7.691 -6.803 1.00 0.00 4 ARG A C 6
ATOM 3884 O O . ARG A 1 11 ? 2.207 -8.431 -6.775 1.00 0.00 4 ARG A O 6
ATOM 3905 N N . ARG A 1 12 ? 4.292 -7.925 -6.096 1.00 0.00 5 ARG A N 6
ATOM 3906 C CA . ARG A 1 12 ? 4.410 -9.090 -5.228 1.00 0.00 5 ARG A CA 6
ATOM 3907 C C . ARG A 1 12 ? 3.773 -8.821 -3.868 1.00 0.00 5 ARG A C 6
ATOM 3908 O O . ARG A 1 12 ? 3.281 -9.738 -3.209 1.00 0.00 5 ARG A O 6
ATOM 3929 N N . LEU A 1 13 ? 3.786 -7.559 -3.453 1.00 0.00 6 LEU A N 6
ATOM 3930 C CA . LEU A 1 13 ? 3.210 -7.169 -2.171 1.00 0.00 6 LEU A CA 6
ATOM 3931 C C . LEU A 1 13 ? 1.743 -7.578 -2.086 1.00 0.00 6 LEU A C 6
ATOM 3932 O O . LEU A 1 13 ? 0.981 -7.400 -3.036 1.00 0.00 6 LEU A O 6
ATOM 3948 N N . LYS A 1 14 ? 1.353 -8.127 -0.940 1.00 0.00 7 LYS A N 6
ATOM 3949 C CA . LYS A 1 14 ? -0.023 -8.559 -0.727 1.00 0.00 7 LYS A CA 6
ATOM 3950 C C . LYS A 1 14 ? -0.970 -7.364 -0.695 1.00 0.00 7 LYS A C 6
ATOM 3951 O O . LYS A 1 14 ? -0.539 -6.222 -0.534 1.00 0.00 7 LYS A O 6
ATOM 3970 N N . VAL A 1 15 ? -2.263 -7.634 -0.849 1.00 0.00 8 VAL A N 6
ATOM 3971 C CA . VAL A 1 15 ? -3.271 -6.581 -0.835 1.00 0.00 8 VAL A CA 6
ATOM 3972 C C . VAL A 1 15 ? -3.181 -5.751 0.441 1.00 0.00 8 VAL A C 6
ATOM 3973 O O . VAL A 1 15 ? -3.416 -4.544 0.426 1.00 0.00 8 VAL A O 6
ATOM 3986 N N . ASN A 1 16 ? -2.839 -6.408 1.545 1.00 0.00 9 ASN A N 6
ATOM 3987 C CA . ASN A 1 16 ? -2.719 -5.731 2.831 1.00 0.00 9 ASN A CA 6
ATOM 3988 C C . ASN A 1 16 ? -1.544 -4.758 2.825 1.00 0.00 9 ASN A C 6
ATOM 3989 O O . ASN A 1 16 ? -1.652 -3.637 3.323 1.00 0.00 9 ASN A O 6
ATOM 4000 N N . GLU A 1 17 ? -0.424 -5.194 2.257 1.00 0.00 10 GLU A N 6
ATOM 4001 C CA . GLU A 1 17 ? 0.771 -4.360 2.187 1.00 0.00 10 GLU A CA 6
ATOM 4002 C C . GLU A 1 17 ? 0.531 -3.139 1.303 1.00 0.00 10 GLU A C 6
ATOM 4003 O O . GLU A 1 17 ? 0.912 -2.021 1.652 1.00 0.00 10 GLU A O 6
ATOM 4015 N N . LEU A 1 18 ? -0.103 -3.362 0.157 1.00 0.00 11 LEU A N 6
ATOM 4016 C CA . LEU A 1 18 ? -0.394 -2.281 -0.779 1.00 0.00 11 LEU A CA 6
ATOM 4017 C C . LEU A 1 18 ? -1.307 -1.239 -0.140 1.00 0.00 11 LEU A C 6
ATOM 4018 O O . LEU A 1 18 ? -1.127 -0.037 -0.339 1.00 0.00 11 LEU A O 6
ATOM 4034 N N . ARG A 1 19 ? -2.284 -1.708 0.628 1.00 0.00 12 ARG A N 6
ATOM 4035 C CA . ARG A 1 19 ? -3.224 -0.817 1.297 1.00 0.00 12 ARG A CA 6
ATOM 4036 C C . ARG A 1 19 ? -2.515 0.031 2.350 1.00 0.00 12 ARG A C 6
ATOM 4037 O O . ARG A 1 19 ? -2.824 1.209 2.522 1.00 0.00 12 ARG A O 6
ATOM 4058 N N . GLU A 1 20 ? -1.565 -0.579 3.051 1.00 0.00 13 GLU A N 6
ATOM 4059 C CA . GLU A 1 20 ? -0.814 0.120 4.087 1.00 0.00 13 GLU A CA 6
ATOM 4060 C C . GLU A 1 20 ? 0.054 1.220 3.483 1.00 0.00 13 GLU A C 6
ATOM 4061 O O . GLU A 1 20 ? 0.114 2.333 4.003 1.00 0.00 13 GLU A O 6
ATOM 4073 N N . GLU A 1 21 ? 0.724 0.898 2.380 1.00 0.00 14 GLU A N 6
ATOM 4074 C CA . GLU A 1 21 ? 1.589 1.859 1.706 1.00 0.00 14 GLU A CA 6
ATOM 4075 C C . GLU A 1 21 ? 0.790 3.067 1.226 1.00 0.00 14 GLU A C 6
ATOM 4076 O O . GLU A 1 21 ? 1.198 4.213 1.423 1.00 0.00 14 GLU A O 6
ATOM 4088 N N . LEU A 1 22 ? -0.349 2.804 0.595 1.00 0.00 15 LEU A N 6
ATOM 4089 C CA . LEU A 1 22 ? -1.206 3.869 0.086 1.00 0.00 15 LEU A CA 6
ATOM 4090 C C . LEU A 1 22 ? -1.730 4.737 1.225 1.00 0.00 15 LEU A C 6
ATOM 4091 O O . LEU A 1 22 ? -1.883 5.949 1.074 1.00 0.00 15 LEU A O 6
ATOM 4107 N N . GLN A 1 23 ? -2.000 4.109 2.365 1.00 0.00 16 GLN A N 6
ATOM 4108 C CA . GLN A 1 23 ? -2.506 4.826 3.530 1.00 0.00 16 GLN A CA 6
ATOM 4109 C C . GLN A 1 23 ? -1.452 5.781 4.081 1.00 0.00 16 GLN A C 6
ATOM 4110 O O . GLN A 1 23 ? -1.766 6.897 4.494 1.00 0.00 16 GLN A O 6
ATOM 4124 N N . ARG A 1 24 ? -0.200 5.334 4.085 1.00 0.00 17 ARG A N 6
ATOM 4125 C CA . ARG A 1 24 ? 0.900 6.148 4.587 1.00 0.00 17 ARG A CA 6
ATOM 4126 C C . ARG A 1 24 ? 1.140 7.355 3.684 1.00 0.00 17 ARG A C 6
ATOM 4127 O O . ARG A 1 24 ? 1.641 8.387 4.131 1.00 0.00 17 ARG A O 6
ATOM 4148 N N . ARG A 1 25 ? 0.779 7.217 2.412 1.00 0.00 18 ARG A N 6
ATOM 4149 C CA . ARG A 1 25 ? 0.956 8.295 1.447 1.00 0.00 18 ARG A CA 6
ATOM 4150 C C . ARG A 1 25 ? -0.338 9.084 1.269 1.00 0.00 18 ARG A C 6
ATOM 4151 O O . ARG A 1 25 ? -0.508 9.803 0.286 1.00 0.00 18 ARG A O 6
ATOM 4172 N N . GLY A 1 26 ? -1.248 8.942 2.228 1.00 0.00 19 GLY A N 6
ATOM 4173 C CA . GLY A 1 26 ? -2.515 9.646 2.158 1.00 0.00 19 GLY A CA 6
ATOM 4174 C C . GLY A 1 26 ? -3.335 9.246 0.948 1.00 0.00 19 GLY A C 6
ATOM 4175 O O . GLY A 1 26 ? -4.334 9.891 0.625 1.00 0.00 19 GLY A O 6
ATOM 4179 N N . LEU A 1 27 ? -2.913 8.181 0.276 1.00 0.00 20 LEU A N 6
ATOM 4180 C CA . LEU A 1 27 ? -3.615 7.696 -0.908 1.00 0.00 20 LEU A CA 6
ATOM 4181 C C . LEU A 1 27 ? -4.755 6.759 -0.519 1.00 0.00 20 LEU A C 6
ATOM 4182 O O . LEU A 1 27 ? -4.660 6.024 0.464 1.00 0.00 20 LEU A O 6
ATOM 4198 N N . ASP A 1 28 ? -5.830 6.790 -1.298 1.00 0.00 21 ASP A N 6
ATOM 4199 C CA . ASP A 1 28 ? -6.987 5.941 -1.038 1.00 0.00 21 ASP A CA 6
ATOM 4200 C C . ASP A 1 28 ? -6.587 4.469 -1.014 1.00 0.00 21 ASP A C 6
ATOM 4201 O O . ASP A 1 28 ? -5.639 4.061 -1.685 1.00 0.00 21 ASP A O 6
ATOM 4210 N N . THR A 1 29 ? -7.316 3.676 -0.235 1.00 0.00 22 THR A N 6
ATOM 4211 C CA . THR A 1 29 ? -7.036 2.250 -0.121 1.00 0.00 22 THR A CA 6
ATOM 4212 C C . THR A 1 29 ? -8.213 1.417 -0.617 1.00 0.00 22 THR A C 6
ATOM 4213 O O . THR A 1 29 ? -8.428 0.295 -0.158 1.00 0.00 22 THR A O 6
ATOM 4224 N N . ARG A 1 30 ? -8.971 1.973 -1.556 1.00 0.00 23 ARG A N 6
ATOM 4225 C CA . ARG A 1 30 ? -10.126 1.281 -2.114 1.00 0.00 23 ARG A CA 6
ATOM 4226 C C . ARG A 1 30 ? -9.815 0.738 -3.506 1.00 0.00 23 ARG A C 6
ATOM 4227 O O . ARG A 1 30 ? -8.759 1.018 -4.071 1.00 0.00 23 ARG A O 6
ATOM 4248 N N . GLY A 1 31 ? -10.743 -0.042 -4.052 1.00 0.00 24 GLY A N 6
ATOM 4249 C CA . GLY A 1 31 ? -10.549 -0.613 -5.372 1.00 0.00 24 GLY A CA 6
ATOM 4250 C C . GLY A 1 31 ? -9.892 -1.978 -5.323 1.00 0.00 24 GLY A C 6
ATOM 4251 O O . GLY A 1 31 ? -9.310 -2.359 -4.306 1.00 0.00 24 GLY A O 6
ATOM 4255 N N . LEU A 1 32 ? -9.986 -2.718 -6.422 1.00 0.00 25 LEU A N 6
ATOM 4256 C CA . LEU A 1 32 ? -9.397 -4.050 -6.500 1.00 0.00 25 LEU A CA 6
ATOM 4257 C C . LEU A 1 32 ? -7.891 -3.995 -6.261 1.00 0.00 25 LEU A C 6
ATOM 4258 O O . LEU A 1 32 ? -7.286 -2.923 -6.290 1.00 0.00 25 LEU A O 6
ATOM 4274 N N . LYS A 1 33 ? -7.291 -5.157 -6.028 1.00 0.00 26 LYS A N 6
ATOM 4275 C CA . LYS A 1 33 ? -5.856 -5.243 -5.788 1.00 0.00 26 LYS A CA 6
ATOM 4276 C C . LYS A 1 33 ? -5.077 -4.520 -6.883 1.00 0.00 26 LYS A C 6
ATOM 4277 O O . LYS A 1 33 ? -4.158 -3.751 -6.599 1.00 0.00 26 LYS A O 6
ATOM 4296 N N . ALA A 1 34 ? -5.452 -4.770 -8.133 1.00 0.00 27 ALA A N 6
ATOM 4297 C CA . ALA A 1 34 ? -4.791 -4.140 -9.269 1.00 0.00 27 ALA A CA 6
ATOM 4298 C C . ALA A 1 34 ? -4.841 -2.620 -9.159 1.00 0.00 27 ALA A C 6
ATOM 4299 O O . ALA A 1 34 ? -3.885 -1.931 -9.515 1.00 0.00 27 ALA A O 6
ATOM 4306 N N . GLU A 1 35 ? -5.962 -2.103 -8.666 1.00 0.00 28 GLU A N 6
ATOM 4307 C CA . GLU A 1 35 ? -6.136 -0.663 -8.511 1.00 0.00 28 GLU A CA 6
ATOM 4308 C C . GLU A 1 35 ? -5.162 -0.105 -7.478 1.00 0.00 28 GLU A C 6
ATOM 4309 O O . GLU A 1 35 ? -4.654 1.007 -7.624 1.00 0.00 28 GLU A O 6
ATOM 4321 N N . LEU A 1 36 ? -4.906 -0.885 -6.434 1.00 0.00 29 LEU A N 6
ATOM 4322 C CA . LEU A 1 36 ? -3.993 -0.470 -5.374 1.00 0.00 29 LEU A CA 6
ATOM 4323 C C . LEU A 1 36 ? -2.555 -0.424 -5.881 1.00 0.00 29 LEU A C 6
ATOM 4324 O O . LEU A 1 36 ? -1.823 0.529 -5.615 1.00 0.00 29 LEU A O 6
ATOM 4340 N N . ALA A 1 37 ? -2.158 -1.458 -6.616 1.00 0.00 30 ALA A N 6
ATOM 4341 C CA . ALA A 1 37 ? -0.810 -1.533 -7.164 1.00 0.00 30 ALA A CA 6
ATOM 4342 C C . ALA A 1 37 ? -0.531 -0.360 -8.098 1.00 0.00 30 ALA A C 6
ATOM 4343 O O . ALA A 1 37 ? 0.513 0.285 -8.003 1.00 0.00 30 ALA A O 6
ATOM 4350 N N . GLU A 1 38 ? -1.470 -0.090 -8.999 1.00 0.00 31 GLU A N 6
ATOM 4351 C CA . GLU A 1 38 ? -1.323 1.005 -9.950 1.00 0.00 31 GLU A CA 6
ATOM 4352 C C . GLU A 1 38 ? -1.279 2.349 -9.230 1.00 0.00 31 GLU A C 6
ATOM 4353 O O . GLU A 1 38 ? -0.500 3.233 -9.589 1.00 0.00 31 GLU A O 6
ATOM 4365 N N . ARG A 1 39 ? -2.122 2.497 -8.213 1.00 0.00 32 ARG A N 6
ATOM 4366 C CA . ARG A 1 39 ? -2.181 3.733 -7.443 1.00 0.00 32 ARG A CA 6
ATOM 4367 C C . ARG A 1 39 ? -0.835 4.031 -6.788 1.00 0.00 32 ARG A C 6
ATOM 4368 O O . ARG A 1 39 ? -0.276 5.115 -6.961 1.00 0.00 32 ARG A O 6
ATOM 4389 N N . LEU A 1 40 ? -0.322 3.064 -6.037 1.00 0.00 33 LEU A N 6
ATOM 4390 C CA . LEU A 1 40 ? 0.959 3.223 -5.356 1.00 0.00 33 LEU A CA 6
ATOM 4391 C C . LEU A 1 40 ? 2.083 3.459 -6.359 1.00 0.00 33 LEU A C 6
ATOM 4392 O O . LEU A 1 40 ? 2.932 4.328 -6.159 1.00 0.00 33 LEU A O 6
ATOM 4408 N N . GLN A 1 41 ? 2.081 2.682 -7.437 1.00 0.00 34 GLN A N 6
ATOM 4409 C CA . GLN A 1 41 ? 3.101 2.809 -8.471 1.00 0.00 34 GLN A CA 6
ATOM 4410 C C . GLN A 1 41 ? 3.095 4.210 -9.073 1.00 0.00 34 GLN A C 6
ATOM 4411 O O . GLN A 1 41 ? 4.149 4.798 -9.313 1.00 0.00 34 GLN A O 6
ATOM 4425 N N . ALA A 1 42 ? 1.900 4.740 -9.314 1.00 0.00 35 ALA A N 6
ATOM 4426 C CA . ALA A 1 42 ? 1.757 6.073 -9.886 1.00 0.00 35 ALA A CA 6
ATOM 4427 C C . ALA A 1 42 ? 2.423 7.124 -9.004 1.00 0.00 35 ALA A C 6
ATOM 4428 O O . ALA A 1 42 ? 3.064 8.049 -9.501 1.00 0.00 35 ALA A O 6
ATOM 4435 N N . ALA A 1 43 ? 2.268 6.974 -7.693 1.00 0.00 36 ALA A N 6
ATOM 4436 C CA . ALA A 1 43 ? 2.856 7.909 -6.742 1.00 0.00 36 ALA A CA 6
ATOM 4437 C C . ALA A 1 43 ? 4.367 7.728 -6.658 1.00 0.00 36 ALA A C 6
ATOM 4438 O O . ALA A 1 43 ? 5.117 8.703 -6.587 1.00 0.00 36 ALA A O 6
ATOM 4445 N N . LEU A 1 44 ? 4.810 6.476 -6.665 1.00 0.00 37 LEU A N 6
ATOM 4446 C CA . LEU A 1 44 ? 6.234 6.167 -6.589 1.00 0.00 37 LEU A CA 6
ATOM 4447 C C . LEU A 1 44 ? 6.973 6.700 -7.812 1.00 0.00 37 LEU A C 6
ATOM 4448 O O . LEU A 1 44 ? 8.048 7.288 -7.693 1.00 0.00 37 LEU A O 6
ATOM 4464 N N . SER A 1 45 ? 6.388 6.491 -8.988 1.00 0.00 38 SER A N 6
ATOM 4465 C CA . SER A 1 45 ? 6.992 6.949 -10.234 1.00 0.00 38 SER A CA 6
ATOM 4466 C C . SER A 1 45 ? 7.408 8.413 -10.130 1.00 0.00 38 SER A C 6
ATOM 4467 O O . SER A 1 45 ? 6.571 9.298 -9.959 1.00 0.00 38 SER A O 6
ATOM 4475 N N . GLY A 1 46 ? 8.711 8.660 -10.234 1.00 0.00 39 GLY A N 6
ATOM 4476 C CA . GLY A 1 46 ? 9.217 10.017 -10.149 1.00 0.00 39 GLY A CA 6
ATOM 4477 C C . GLY A 1 46 ? 8.535 10.953 -11.127 1.00 0.00 39 GLY A C 6
ATOM 4478 O O . GLY A 1 46 ? 7.921 10.524 -12.105 1.00 0.00 39 GLY A O 6
ATOM 4482 N N . PRO A 1 47 ? 8.637 12.265 -10.867 1.00 0.00 40 PRO A N 6
ATOM 4483 C CA . PRO A 1 47 ? 8.031 13.291 -11.720 1.00 0.00 40 PRO A CA 6
ATOM 4484 C C . PRO A 1 47 ? 8.725 13.405 -13.073 1.00 0.00 40 PRO A C 6
ATOM 4485 O O . PRO A 1 47 ? 9.713 14.126 -13.215 1.00 0.00 40 PRO A O 6
ATOM 4496 N N . SER A 1 48 ? 8.202 12.691 -14.064 1.00 0.00 41 SER A N 6
ATOM 4497 C CA . SER A 1 48 ? 8.775 12.710 -15.405 1.00 0.00 41 SER A CA 6
ATOM 4498 C C . SER A 1 48 ? 8.928 14.142 -15.910 1.00 0.00 41 SER A C 6
ATOM 4499 O O . SER A 1 48 ? 8.186 15.037 -15.505 1.00 0.00 41 SER A O 6
ATOM 4507 N N . SER A 1 49 ? 9.896 14.350 -16.797 1.00 0.00 42 SER A N 6
ATOM 4508 C CA . SER A 1 49 ? 10.150 15.672 -17.355 1.00 0.00 42 SER A CA 6
ATOM 4509 C C . SER A 1 49 ? 9.360 15.879 -18.644 1.00 0.00 42 SER A C 6
ATOM 4510 O O . SER A 1 49 ? 8.662 16.879 -18.804 1.00 0.00 42 SER A O 6
ATOM 4518 N N . GLY A 1 50 ? 9.477 14.924 -19.562 1.00 0.00 43 GLY A N 6
ATOM 4519 C CA . GLY A 1 50 ? 8.769 15.019 -20.825 1.00 0.00 43 GLY A CA 6
ATOM 4520 C C . GLY A 1 50 ? 8.195 13.688 -21.269 1.00 0.00 43 GLY A C 6
ATOM 4521 O O . GLY A 1 50 ? 7.643 12.942 -20.460 1.00 0.00 43 GLY A O 6
ATOM 4525 N N . GLY A 1 1 ? 25.552 1.454 9.413 1.00 0.00 -6 GLY A N 7
ATOM 4526 C CA . GLY A 1 1 ? 24.802 0.314 8.921 1.00 0.00 -6 GLY A CA 7
ATOM 4527 C C . GLY A 1 1 ? 24.027 0.630 7.657 1.00 0.00 -6 GLY A C 7
ATOM 4528 O O . GLY A 1 1 ? 23.001 1.308 7.704 1.00 0.00 -6 GLY A O 7
ATOM 4532 N N . SER A 1 2 ? 24.520 0.140 6.525 1.00 0.00 -5 SER A N 7
ATOM 4533 C CA . SER A 1 2 ? 23.871 0.380 5.241 1.00 0.00 -5 SER A CA 7
ATOM 4534 C C . SER A 1 2 ? 22.436 -0.139 5.254 1.00 0.00 -5 SER A C 7
ATOM 4535 O O . SER A 1 2 ? 22.157 -1.212 5.789 1.00 0.00 -5 SER A O 7
ATOM 4543 N N . SER A 1 3 ? 21.529 0.631 4.661 1.00 0.00 -4 SER A N 7
ATOM 4544 C CA . SER A 1 3 ? 20.122 0.253 4.606 1.00 0.00 -4 SER A CA 7
ATOM 4545 C C . SER A 1 3 ? 19.459 0.808 3.350 1.00 0.00 -4 SER A C 7
ATOM 4546 O O . SER A 1 3 ? 19.187 2.004 3.255 1.00 0.00 -4 SER A O 7
ATOM 4554 N N . GLY A 1 4 ? 19.200 -0.071 2.386 1.00 0.00 -3 GLY A N 7
ATOM 4555 C CA . GLY A 1 4 ? 18.571 0.349 1.148 1.00 0.00 -3 GLY A CA 7
ATOM 4556 C C . GLY A 1 4 ? 18.338 -0.807 0.195 1.00 0.00 -3 GLY A C 7
ATOM 4557 O O . GLY A 1 4 ? 19.137 -1.045 -0.710 1.00 0.00 -3 GLY A O 7
ATOM 4561 N N . SER A 1 5 ? 17.241 -1.529 0.400 1.00 0.00 -2 SER A N 7
ATOM 4562 C CA . SER A 1 5 ? 16.908 -2.670 -0.445 1.00 0.00 -2 SER A CA 7
ATOM 4563 C C . SER A 1 5 ? 16.923 -2.277 -1.919 1.00 0.00 -2 SER A C 7
ATOM 4564 O O . SER A 1 5 ? 16.572 -1.153 -2.277 1.00 0.00 -2 SER A O 7
ATOM 4572 N N . SER A 1 6 ? 17.332 -3.212 -2.770 1.00 0.00 -1 SER A N 7
ATOM 4573 C CA . SER A 1 6 ? 17.398 -2.964 -4.206 1.00 0.00 -1 SER A CA 7
ATOM 4574 C C . SER A 1 6 ? 16.073 -3.312 -4.878 1.00 0.00 -1 SER A C 7
ATOM 4575 O O . SER A 1 6 ? 15.321 -4.157 -4.394 1.00 0.00 -1 SER A O 7
ATOM 4583 N N . GLY A 1 7 ? 15.795 -2.653 -5.999 1.00 0.00 0 GLY A N 7
ATOM 4584 C CA . GLY A 1 7 ? 14.561 -2.905 -6.721 1.00 0.00 0 GLY A CA 7
ATOM 4585 C C . GLY A 1 7 ? 13.338 -2.809 -5.830 1.00 0.00 0 GLY A C 7
ATOM 4586 O O . GLY A 1 7 ? 13.443 -2.451 -4.657 1.00 0.00 0 GLY A O 7
ATOM 4590 N N . MET A 1 8 ? 12.175 -3.128 -6.388 1.00 0.00 1 MET A N 7
ATOM 4591 C CA . MET A 1 8 ? 10.927 -3.075 -5.636 1.00 0.00 1 MET A CA 7
ATOM 4592 C C . MET A 1 8 ? 9.778 -3.667 -6.446 1.00 0.00 1 MET A C 7
ATOM 4593 O O . MET A 1 8 ? 9.390 -3.121 -7.480 1.00 0.00 1 MET A O 7
ATOM 4607 N N . ASP A 1 9 ? 9.240 -4.785 -5.972 1.00 0.00 2 ASP A N 7
ATOM 4608 C CA . ASP A 1 9 ? 8.135 -5.450 -6.653 1.00 0.00 2 ASP A CA 7
ATOM 4609 C C . ASP A 1 9 ? 6.799 -5.071 -6.020 1.00 0.00 2 ASP A C 7
ATOM 4610 O O . ASP A 1 9 ? 6.297 -5.769 -5.139 1.00 0.00 2 ASP A O 7
ATOM 4619 N N . VAL A 1 10 ? 6.229 -3.959 -6.474 1.00 0.00 3 VAL A N 7
ATOM 4620 C CA . VAL A 1 10 ? 4.952 -3.487 -5.952 1.00 0.00 3 VAL A CA 7
ATOM 4621 C C . VAL A 1 10 ? 3.858 -4.529 -6.152 1.00 0.00 3 VAL A C 7
ATOM 4622 O O . VAL A 1 10 ? 2.970 -4.679 -5.313 1.00 0.00 3 VAL A O 7
ATOM 4635 N N . ARG A 1 11 ? 3.928 -5.246 -7.268 1.00 0.00 4 ARG A N 7
ATOM 4636 C CA . ARG A 1 11 ? 2.943 -6.275 -7.579 1.00 0.00 4 ARG A CA 7
ATOM 4637 C C . ARG A 1 11 ? 3.049 -7.443 -6.602 1.00 0.00 4 ARG A C 7
ATOM 4638 O O . ARG A 1 11 ? 2.043 -8.043 -6.225 1.00 0.00 4 ARG A O 7
ATOM 4659 N N . ARG A 1 12 ? 4.275 -7.759 -6.198 1.00 0.00 5 ARG A N 7
ATOM 4660 C CA . ARG A 1 12 ? 4.513 -8.856 -5.267 1.00 0.00 5 ARG A CA 7
ATOM 4661 C C . ARG A 1 12 ? 3.906 -8.550 -3.900 1.00 0.00 5 ARG A C 7
ATOM 4662 O O . ARG A 1 12 ? 3.560 -9.460 -3.145 1.00 0.00 5 ARG A O 7
ATOM 4683 N N . LEU A 1 13 ? 3.781 -7.265 -3.589 1.00 0.00 6 LEU A N 7
ATOM 4684 C CA . LEU A 1 13 ? 3.217 -6.838 -2.313 1.00 0.00 6 LEU A CA 7
ATOM 4685 C C . LEU A 1 13 ? 1.757 -7.263 -2.194 1.00 0.00 6 LEU A C 7
ATOM 4686 O O . LEU A 1 13 ? 0.931 -6.931 -3.044 1.00 0.00 6 LEU A O 7
ATOM 4702 N N . LYS A 1 14 ? 1.445 -7.998 -1.132 1.00 0.00 7 LYS A N 7
ATOM 4703 C CA . LYS A 1 14 ? 0.084 -8.466 -0.898 1.00 0.00 7 LYS A CA 7
ATOM 4704 C C . LYS A 1 14 ? -0.888 -7.293 -0.812 1.00 0.00 7 LYS A C 7
ATOM 4705 O O . LYS A 1 14 ? -0.475 -6.138 -0.705 1.00 0.00 7 LYS A O 7
ATOM 4724 N N . VAL A 1 15 ? -2.181 -7.597 -0.858 1.00 0.00 8 VAL A N 7
ATOM 4725 C CA . VAL A 1 15 ? -3.211 -6.568 -0.782 1.00 0.00 8 VAL A CA 7
ATOM 4726 C C . VAL A 1 15 ? -3.073 -5.744 0.493 1.00 0.00 8 VAL A C 7
ATOM 4727 O O . VAL A 1 15 ? -3.268 -4.530 0.484 1.00 0.00 8 VAL A O 7
ATOM 4740 N N . ASN A 1 16 ? -2.734 -6.414 1.590 1.00 0.00 9 ASN A N 7
ATOM 4741 C CA . ASN A 1 16 ? -2.570 -5.744 2.875 1.00 0.00 9 ASN A CA 7
ATOM 4742 C C . ASN A 1 16 ? -1.379 -4.791 2.843 1.00 0.00 9 ASN A C 7
ATOM 4743 O O . ASN A 1 16 ? -1.444 -3.683 3.374 1.00 0.00 9 ASN A O 7
ATOM 4754 N N . GLU A 1 17 ? -0.292 -5.231 2.215 1.00 0.00 10 GLU A N 7
ATOM 4755 C CA . GLU A 1 17 ? 0.913 -4.417 2.114 1.00 0.00 10 GLU A CA 7
ATOM 4756 C C . GLU A 1 17 ? 0.650 -3.154 1.299 1.00 0.00 10 GLU A C 7
ATOM 4757 O O . GLU A 1 17 ? 1.067 -2.059 1.678 1.00 0.00 10 GLU A O 7
ATOM 4769 N N . LEU A 1 18 ? -0.044 -3.315 0.178 1.00 0.00 11 LEU A N 7
ATOM 4770 C CA . LEU A 1 18 ? -0.364 -2.188 -0.692 1.00 0.00 11 LEU A CA 7
ATOM 4771 C C . LEU A 1 18 ? -1.283 -1.198 0.015 1.00 0.00 11 LEU A C 7
ATOM 4772 O O . LEU A 1 18 ? -1.120 0.016 -0.114 1.00 0.00 11 LEU A O 7
ATOM 4788 N N . ARG A 1 19 ? -2.247 -1.723 0.763 1.00 0.00 12 ARG A N 7
ATOM 4789 C CA . ARG A 1 19 ? -3.192 -0.885 1.492 1.00 0.00 12 ARG A CA 7
ATOM 4790 C C . ARG A 1 19 ? -2.483 -0.091 2.585 1.00 0.00 12 ARG A C 7
ATOM 4791 O O . ARG A 1 19 ? -2.793 1.077 2.817 1.00 0.00 12 ARG A O 7
ATOM 4812 N N . GLU A 1 20 ? -1.530 -0.734 3.253 1.00 0.00 13 GLU A N 7
ATOM 4813 C CA . GLU A 1 20 ? -0.779 -0.088 4.323 1.00 0.00 13 GLU A CA 7
ATOM 4814 C C . GLU A 1 20 ? 0.085 1.044 3.774 1.00 0.00 13 GLU A C 7
ATOM 4815 O O . GLU A 1 20 ? 0.129 2.135 4.340 1.00 0.00 13 GLU A O 7
ATOM 4827 N N . GLU A 1 21 ? 0.772 0.773 2.668 1.00 0.00 14 GLU A N 7
ATOM 4828 C CA . GLU A 1 21 ? 1.636 1.767 2.043 1.00 0.00 14 GLU A CA 7
ATOM 4829 C C . GLU A 1 21 ? 0.822 2.954 1.536 1.00 0.00 14 GLU A C 7
ATOM 4830 O O . GLU A 1 21 ? 1.158 4.110 1.797 1.00 0.00 14 GLU A O 7
ATOM 4842 N N . LEU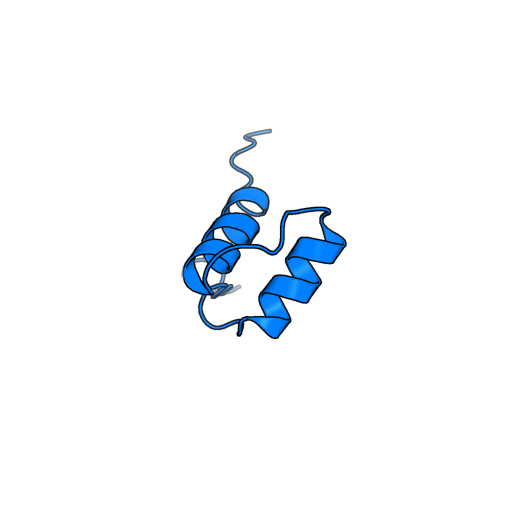 A 1 22 ? -0.250 2.660 0.808 1.00 0.00 15 LEU A N 7
ATOM 4843 C CA . LEU A 1 22 ? -1.114 3.702 0.263 1.00 0.00 15 LEU A CA 7
ATOM 4844 C C . LEU A 1 22 ? -1.620 4.623 1.368 1.00 0.00 15 LEU A C 7
ATOM 4845 O O . LEU A 1 22 ? -1.735 5.833 1.175 1.00 0.00 15 LEU A O 7
ATOM 4861 N N . GLN A 1 23 ? -1.920 4.042 2.525 1.00 0.00 16 GLN A N 7
ATOM 4862 C CA . GLN A 1 23 ? -2.412 4.812 3.661 1.00 0.00 16 GLN A CA 7
ATOM 4863 C C . GLN A 1 23 ? -1.355 5.795 4.152 1.00 0.00 16 GLN A C 7
ATOM 4864 O O . GLN A 1 23 ? -1.673 6.915 4.553 1.00 0.00 16 GLN A O 7
ATOM 4878 N N . ARG A 1 24 ? -0.096 5.369 4.117 1.00 0.00 17 ARG A N 7
ATOM 4879 C CA . ARG A 1 24 ? 1.008 6.212 4.560 1.00 0.00 17 ARG A CA 7
ATOM 4880 C C . ARG A 1 24 ? 1.226 7.374 3.596 1.00 0.00 17 ARG A C 7
ATOM 4881 O O . ARG A 1 24 ? 1.760 8.416 3.975 1.00 0.00 17 ARG A O 7
ATOM 4902 N N . ARG A 1 25 ? 0.809 7.186 2.348 1.00 0.00 18 ARG A N 7
ATOM 4903 C CA . ARG A 1 25 ? 0.961 8.218 1.329 1.00 0.00 18 ARG A CA 7
ATOM 4904 C C . ARG A 1 25 ? -0.324 9.028 1.180 1.00 0.00 18 ARG A C 7
ATOM 4905 O O . ARG A 1 25 ? -0.489 9.779 0.220 1.00 0.00 18 ARG A O 7
ATOM 4926 N N . GLY A 1 26 ? -1.233 8.867 2.137 1.00 0.00 19 GLY A N 7
ATOM 4927 C CA . GLY A 1 26 ? -2.492 9.589 2.093 1.00 0.00 19 GLY A CA 7
ATOM 4928 C C . GLY A 1 26 ? -3.273 9.315 0.824 1.00 0.00 19 GLY A C 7
ATOM 4929 O O . GLY A 1 26 ? -4.018 10.172 0.347 1.00 0.00 19 GLY A O 7
ATOM 4933 N N . LEU A 1 27 ? -3.103 8.118 0.273 1.00 0.00 20 LEU A N 7
ATOM 4934 C CA . LEU A 1 27 ? -3.798 7.733 -0.951 1.00 0.00 20 LEU A CA 7
ATOM 4935 C C . LEU A 1 27 ? -4.988 6.831 -0.641 1.00 0.00 20 LEU A C 7
ATOM 4936 O O . LEU A 1 27 ? -4.972 6.077 0.332 1.00 0.00 20 LEU A O 7
ATOM 4952 N N . ASP A 1 28 ? -6.018 6.912 -1.476 1.00 0.00 21 ASP A N 7
ATOM 4953 C CA . ASP A 1 28 ? -7.216 6.101 -1.293 1.00 0.00 21 ASP A CA 7
ATOM 4954 C C . ASP A 1 28 ? -6.866 4.617 -1.249 1.00 0.00 21 ASP A C 7
ATOM 4955 O O . ASP A 1 28 ? -6.031 4.141 -2.020 1.00 0.00 21 ASP A O 7
ATOM 4964 N N . THR A 1 29 ? -7.508 3.888 -0.341 1.00 0.00 22 THR A N 7
ATOM 4965 C CA . THR A 1 29 ? -7.263 2.459 -0.195 1.00 0.00 22 THR A CA 7
ATOM 4966 C C . THR A 1 29 ? -8.465 1.645 -0.658 1.00 0.00 22 THR A C 7
ATOM 4967 O O . THR A 1 29 ? -8.724 0.556 -0.146 1.00 0.00 22 THR A O 7
ATOM 4978 N N . ARG A 1 30 ? -9.197 2.179 -1.631 1.00 0.00 23 ARG A N 7
ATOM 4979 C CA . ARG A 1 30 ? -10.373 1.502 -2.163 1.00 0.00 23 ARG A CA 7
ATOM 4980 C C . ARG A 1 30 ? -10.141 1.064 -3.606 1.00 0.00 23 ARG A C 7
ATOM 4981 O O . ARG A 1 30 ? -9.525 1.782 -4.392 1.00 0.00 23 ARG A O 7
ATOM 5002 N N . GLY A 1 31 ? -10.641 -0.120 -3.948 1.00 0.00 24 GLY A N 7
ATOM 5003 C CA . GLY A 1 31 ? -10.477 -0.633 -5.295 1.00 0.00 24 GLY A CA 7
ATOM 5004 C C . GLY A 1 31 ? -9.788 -1.983 -5.322 1.00 0.00 24 GLY A C 7
ATOM 5005 O O . GLY A 1 31 ? -9.093 -2.352 -4.375 1.00 0.00 24 GLY A O 7
ATOM 5009 N N . LEU A 1 32 ? -9.980 -2.722 -6.409 1.00 0.00 25 LEU A N 7
ATOM 5010 C CA . LEU A 1 32 ? -9.373 -4.040 -6.555 1.00 0.00 25 LEU A CA 7
ATOM 5011 C C . LEU A 1 32 ? -7.869 -3.978 -6.305 1.00 0.00 25 LEU A C 7
ATOM 5012 O O . LEU A 1 32 ? -7.269 -2.903 -6.327 1.00 0.00 25 LEU A O 7
ATOM 5028 N N . LYS A 1 33 ? -7.265 -5.137 -6.068 1.00 0.00 26 LYS A N 7
ATOM 5029 C CA . LYS A 1 33 ? -5.831 -5.216 -5.816 1.00 0.00 26 LYS A CA 7
ATOM 5030 C C . LYS A 1 33 ? -5.048 -4.488 -6.904 1.00 0.00 26 LYS A C 7
ATOM 5031 O O . LYS A 1 33 ? -4.191 -3.655 -6.612 1.00 0.00 26 LYS A O 7
ATOM 5050 N N . ALA A 1 34 ? -5.348 -4.809 -8.158 1.00 0.00 27 ALA A N 7
ATOM 5051 C CA . ALA A 1 34 ? -4.674 -4.182 -9.288 1.00 0.00 27 ALA A CA 7
ATOM 5052 C C . ALA A 1 34 ? -4.780 -2.663 -9.218 1.00 0.00 27 ALA A C 7
ATOM 5053 O O . ALA A 1 34 ? -3.822 -1.951 -9.518 1.00 0.00 27 ALA A O 7
ATOM 5060 N N . GLU A 1 35 ? -5.950 -2.174 -8.819 1.00 0.00 28 GLU A N 7
ATOM 5061 C CA . GLU A 1 35 ? -6.180 -0.738 -8.711 1.00 0.00 28 GLU A CA 7
ATOM 5062 C C . GLU A 1 35 ? -5.257 -0.116 -7.667 1.00 0.00 28 GLU A C 7
ATOM 5063 O O . GLU A 1 35 ? -4.698 0.961 -7.878 1.00 0.00 28 GLU A O 7
ATOM 5075 N N . LEU A 1 36 ? -5.104 -0.801 -6.539 1.00 0.00 29 LEU A N 7
ATOM 5076 C CA . LEU A 1 36 ? -4.250 -0.318 -5.460 1.00 0.00 29 LEU A CA 7
ATOM 5077 C C . LEU A 1 36 ? -2.781 -0.354 -5.870 1.00 0.00 29 LEU A C 7
ATOM 5078 O O . LEU A 1 36 ? -2.032 0.588 -5.615 1.00 0.00 29 LEU A O 7
ATOM 5094 N N . ALA A 1 37 ? -2.377 -1.447 -6.509 1.00 0.00 30 ALA A N 7
ATOM 5095 C CA . ALA A 1 37 ? -0.999 -1.604 -6.958 1.00 0.00 30 ALA A CA 7
ATOM 5096 C C . ALA A 1 37 ? -0.608 -0.494 -7.929 1.00 0.00 30 ALA A C 7
ATOM 5097 O O . ALA A 1 37 ? 0.447 0.122 -7.788 1.00 0.00 30 ALA A O 7
ATOM 5104 N N . GLU A 1 38 ? -1.466 -0.247 -8.914 1.00 0.00 31 GLU A N 7
ATOM 5105 C CA . GLU A 1 38 ? -1.208 0.788 -9.908 1.00 0.00 31 GLU A CA 7
ATOM 5106 C C . GLU A 1 38 ? -1.182 2.170 -9.261 1.00 0.00 31 GLU A C 7
ATOM 5107 O O . GLU A 1 38 ? -0.372 3.023 -9.626 1.00 0.00 31 GLU A O 7
ATOM 5119 N N . ARG A 1 39 ? -2.074 2.383 -8.299 1.00 0.00 32 ARG A N 7
ATOM 5120 C CA . ARG A 1 39 ? -2.154 3.662 -7.602 1.00 0.00 32 ARG A CA 7
ATOM 5121 C C . ARG A 1 39 ? -0.871 3.939 -6.825 1.00 0.00 32 ARG A C 7
ATOM 5122 O O . ARG A 1 39 ? -0.322 5.040 -6.886 1.00 0.00 32 ARG A O 7
ATOM 5143 N N . LEU A 1 40 ? -0.398 2.935 -6.096 1.00 0.00 33 LEU A N 7
ATOM 5144 C CA . LEU A 1 40 ? 0.821 3.070 -5.306 1.00 0.00 33 LEU A CA 7
ATOM 5145 C C . LEU A 1 40 ? 2.035 3.270 -6.208 1.00 0.00 33 LEU A C 7
ATOM 5146 O O . LEU A 1 40 ? 2.886 4.118 -5.940 1.00 0.00 33 LEU A O 7
ATOM 5162 N N . GLN A 1 41 ? 2.106 2.485 -7.278 1.00 0.00 34 GLN A N 7
ATOM 5163 C CA . GLN A 1 41 ? 3.215 2.577 -8.221 1.00 0.00 34 GLN A CA 7
ATOM 5164 C C . GLN A 1 41 ? 3.243 3.943 -8.897 1.00 0.00 34 GLN A C 7
ATOM 5165 O O . GLN A 1 41 ? 4.308 4.523 -9.103 1.00 0.00 34 GLN A O 7
ATOM 5179 N N . ALA A 1 42 ? 2.064 4.452 -9.241 1.00 0.00 35 ALA A N 7
ATOM 5180 C CA . ALA A 1 42 ? 1.953 5.751 -9.892 1.00 0.00 35 ALA A CA 7
ATOM 5181 C C . ALA A 1 42 ? 2.579 6.849 -9.039 1.00 0.00 35 ALA A C 7
ATOM 5182 O O . ALA A 1 42 ? 3.299 7.708 -9.547 1.00 0.00 35 ALA A O 7
ATOM 5189 N N . ALA A 1 43 ? 2.300 6.814 -7.740 1.00 0.00 36 ALA A N 7
ATOM 5190 C CA . ALA A 1 43 ? 2.838 7.805 -6.817 1.00 0.00 36 ALA A CA 7
ATOM 5191 C C . ALA A 1 43 ? 4.352 7.673 -6.690 1.00 0.00 36 ALA A C 7
ATOM 5192 O O . ALA A 1 43 ? 5.071 8.672 -6.654 1.00 0.00 36 ALA A O 7
ATOM 5199 N N . LEU A 1 44 ? 4.829 6.436 -6.622 1.00 0.00 37 LEU A N 7
ATOM 5200 C CA . LEU A 1 44 ? 6.259 6.173 -6.498 1.00 0.00 37 LEU A CA 7
ATOM 5201 C C . LEU A 1 44 ? 7.004 6.612 -7.754 1.00 0.00 37 LEU A C 7
ATOM 5202 O O . LEU A 1 44 ? 8.061 7.237 -7.674 1.00 0.00 37 LEU A O 7
ATOM 5218 N N . SER A 1 45 ? 6.444 6.284 -8.914 1.00 0.00 38 SER A N 7
ATOM 5219 C CA . SER A 1 45 ? 7.056 6.643 -10.188 1.00 0.00 38 SER A CA 7
ATOM 5220 C C . SER A 1 45 ? 6.950 8.145 -10.437 1.00 0.00 38 SER A C 7
ATOM 5221 O O . SER A 1 45 ? 6.144 8.833 -9.812 1.00 0.00 38 SER A O 7
ATOM 5229 N N . GLY A 1 46 ? 7.771 8.646 -11.355 1.00 0.00 39 GLY A N 7
ATOM 5230 C CA . GLY A 1 46 ? 7.755 10.062 -11.671 1.00 0.00 39 GLY A CA 7
ATOM 5231 C C . GLY A 1 46 ? 6.764 10.400 -12.767 1.00 0.00 39 GLY A C 7
ATOM 5232 O O . GLY A 1 46 ? 5.815 9.659 -13.025 1.00 0.00 39 GLY A O 7
ATOM 5236 N N . PRO A 1 47 ? 6.978 11.544 -13.432 1.00 0.00 40 PRO A N 7
ATOM 5237 C CA . PRO A 1 47 ? 6.106 12.006 -14.516 1.00 0.00 40 PRO A CA 7
ATOM 5238 C C . PRO A 1 47 ? 6.229 11.142 -15.767 1.00 0.00 40 PRO A C 7
ATOM 5239 O O . PRO A 1 47 ? 7.185 11.272 -16.531 1.00 0.00 40 PRO A O 7
ATOM 5250 N N . SER A 1 48 ? 5.255 10.260 -15.969 1.00 0.00 41 SER A N 7
ATOM 5251 C CA . SER A 1 48 ? 5.257 9.372 -17.126 1.00 0.00 41 SER A CA 7
ATOM 5252 C C . SER A 1 48 ? 4.313 9.888 -18.208 1.00 0.00 41 SER A C 7
ATOM 5253 O O . SER A 1 48 ? 3.347 10.594 -17.919 1.00 0.00 41 SER A O 7
ATOM 5261 N N . SER A 1 49 ? 4.600 9.529 -19.455 1.00 0.00 42 SER A N 7
ATOM 5262 C CA . SER A 1 49 ? 3.780 9.958 -20.582 1.00 0.00 42 SER A CA 7
ATOM 5263 C C . SER A 1 49 ? 2.991 8.785 -21.157 1.00 0.00 42 SER A C 7
ATOM 5264 O O . SER A 1 49 ? 1.778 8.872 -21.347 1.00 0.00 42 SER A O 7
ATOM 5272 N N . GLY A 1 50 ? 3.690 7.688 -21.433 1.00 0.00 43 GLY A N 7
ATOM 5273 C CA . GLY A 1 50 ? 3.040 6.513 -21.984 1.00 0.00 43 GLY A CA 7
ATOM 5274 C C . GLY A 1 50 ? 3.936 5.748 -22.937 1.00 0.00 43 GLY A C 7
ATOM 5275 O O . GLY A 1 50 ? 3.706 5.743 -24.147 1.00 0.00 43 GLY A O 7
ATOM 5279 N N . GLY A 1 1 ? 25.162 4.938 -1.049 1.00 0.00 -6 GLY A N 8
ATOM 5280 C CA . GLY A 1 1 ? 26.082 3.958 -0.503 1.00 0.00 -6 GLY A CA 8
ATOM 5281 C C . GLY A 1 1 ? 25.368 2.761 0.094 1.00 0.00 -6 GLY A C 8
ATOM 5282 O O . GLY A 1 1 ? 25.273 1.708 -0.536 1.00 0.00 -6 GLY A O 8
ATOM 5286 N N . SER A 1 2 ? 24.865 2.923 1.314 1.00 0.00 -5 SER A N 8
ATOM 5287 C CA . SER A 1 2 ? 24.160 1.845 1.999 1.00 0.00 -5 SER A CA 8
ATOM 5288 C C . SER A 1 2 ? 22.924 1.420 1.214 1.00 0.00 -5 SER A C 8
ATOM 5289 O O . SER A 1 2 ? 22.811 0.271 0.787 1.00 0.00 -5 SER A O 8
ATOM 5297 N N . SER A 1 3 ? 21.998 2.355 1.027 1.00 0.00 -4 SER A N 8
ATOM 5298 C CA . SER A 1 3 ? 20.767 2.077 0.296 1.00 0.00 -4 SER A CA 8
ATOM 5299 C C . SER A 1 3 ? 21.010 2.105 -1.209 1.00 0.00 -4 SER A C 8
ATOM 5300 O O . SER A 1 3 ? 21.067 3.172 -1.820 1.00 0.00 -4 SER A O 8
ATOM 5308 N N . GLY A 1 4 ? 21.154 0.924 -1.802 1.00 0.00 -3 GLY A N 8
ATOM 5309 C CA . GLY A 1 4 ? 21.391 0.834 -3.231 1.00 0.00 -3 GLY A CA 8
ATOM 5310 C C . GLY A 1 4 ? 20.547 -0.237 -3.892 1.00 0.00 -3 GLY A C 8
ATOM 5311 O O . GLY A 1 4 ? 20.772 -1.430 -3.685 1.00 0.00 -3 GLY A O 8
ATOM 5315 N N . SER A 1 5 ? 19.572 0.187 -4.690 1.00 0.00 -2 SER A N 8
ATOM 5316 C CA . SER A 1 5 ? 18.688 -0.745 -5.380 1.00 0.00 -2 SER A CA 8
ATOM 5317 C C . SER A 1 5 ? 17.838 -0.020 -6.418 1.00 0.00 -2 SER A C 8
ATOM 5318 O O . SER A 1 5 ? 17.214 1.000 -6.124 1.00 0.00 -2 SER A O 8
ATOM 5326 N N . SER A 1 6 ? 17.819 -0.553 -7.636 1.00 0.00 -1 SER A N 8
ATOM 5327 C CA . SER A 1 6 ? 17.050 0.044 -8.720 1.00 0.00 -1 SER A CA 8
ATOM 5328 C C . SER A 1 6 ? 15.853 -0.830 -9.083 1.00 0.00 -1 SER A C 8
ATOM 5329 O O . SER A 1 6 ? 16.011 -1.951 -9.565 1.00 0.00 -1 SER A O 8
ATOM 5337 N N . GLY A 1 7 ? 14.653 -0.308 -8.845 1.00 0.00 0 GLY A N 8
ATOM 5338 C CA . GLY A 1 7 ? 13.446 -1.053 -9.151 1.00 0.00 0 GLY A CA 8
ATOM 5339 C C . GLY A 1 7 ? 12.800 -1.645 -7.914 1.00 0.00 0 GLY A C 8
ATOM 5340 O O . GLY A 1 7 ? 13.483 -1.962 -6.941 1.00 0.00 0 GLY A O 8
ATOM 5344 N N . MET A 1 8 ? 11.480 -1.791 -7.951 1.00 0.00 1 MET A N 8
ATOM 5345 C CA . MET A 1 8 ? 10.742 -2.348 -6.823 1.00 0.00 1 MET A CA 8
ATOM 5346 C C . MET A 1 8 ? 9.529 -3.138 -7.304 1.00 0.00 1 MET A C 8
ATOM 5347 O O . MET A 1 8 ? 8.778 -2.678 -8.164 1.00 0.00 1 MET A O 8
ATOM 5361 N N . ASP A 1 9 ? 9.344 -4.329 -6.744 1.00 0.00 2 ASP A N 8
ATOM 5362 C CA . ASP A 1 9 ? 8.221 -5.182 -7.115 1.00 0.00 2 ASP A CA 8
ATOM 5363 C C . ASP A 1 9 ? 7.013 -4.909 -6.224 1.00 0.00 2 ASP A C 8
ATOM 5364 O O . ASP A 1 9 ? 6.879 -5.490 -5.147 1.00 0.00 2 ASP A O 8
ATOM 5373 N N . VAL A 1 10 ? 6.136 -4.021 -6.681 1.00 0.00 3 VAL A N 8
ATOM 5374 C CA . VAL A 1 10 ? 4.939 -3.671 -5.926 1.00 0.00 3 VAL A CA 8
ATOM 5375 C C . VAL A 1 10 ? 3.912 -4.797 -5.971 1.00 0.00 3 VAL A C 8
ATOM 5376 O O . VAL A 1 10 ? 3.104 -4.951 -5.055 1.00 0.00 3 VAL A O 8
ATOM 5389 N N . ARG A 1 11 ? 3.949 -5.582 -7.043 1.00 0.00 4 ARG A N 8
ATOM 5390 C CA . ARG A 1 11 ? 3.021 -6.694 -7.208 1.00 0.00 4 ARG A CA 8
ATOM 5391 C C . ARG A 1 11 ? 3.211 -7.730 -6.104 1.00 0.00 4 ARG A C 8
ATOM 5392 O O . ARG A 1 11 ? 2.248 -8.154 -5.465 1.00 0.00 4 ARG A O 8
ATOM 5413 N N . ARG A 1 12 ? 4.459 -8.132 -5.886 1.00 0.00 5 ARG A N 8
ATOM 5414 C CA . ARG A 1 12 ? 4.775 -9.119 -4.860 1.00 0.00 5 ARG A CA 8
ATOM 5415 C C . ARG A 1 12 ? 4.119 -8.753 -3.532 1.00 0.00 5 ARG A C 8
ATOM 5416 O O . ARG A 1 12 ? 3.802 -9.625 -2.722 1.00 0.00 5 ARG A O 8
ATOM 5437 N N . LEU A 1 13 ? 3.918 -7.457 -3.315 1.00 0.00 6 LEU A N 8
ATOM 5438 C CA . LEU A 1 13 ? 3.301 -6.974 -2.085 1.00 0.00 6 LEU A CA 8
ATOM 5439 C C . LEU A 1 13 ? 1.825 -7.357 -2.030 1.00 0.00 6 LEU A C 8
ATOM 5440 O O . LEU A 1 13 ? 1.031 -6.933 -2.870 1.00 0.00 6 LEU A O 8
ATOM 5456 N N . LYS A 1 14 ? 1.464 -8.160 -1.035 1.00 0.00 7 LYS A N 8
ATOM 5457 C CA . LYS A 1 14 ? 0.084 -8.598 -0.867 1.00 0.00 7 LYS A CA 8
ATOM 5458 C C . LYS A 1 14 ? -0.863 -7.404 -0.808 1.00 0.00 7 LYS A C 8
ATOM 5459 O O . LYS A 1 14 ? -0.429 -6.262 -0.659 1.00 0.00 7 LYS A O 8
ATOM 5478 N N . VAL A 1 15 ? -2.159 -7.675 -0.926 1.00 0.00 8 VAL A N 8
ATOM 5479 C CA . VAL A 1 15 ? -3.167 -6.623 -0.884 1.00 0.00 8 VAL A CA 8
ATOM 5480 C C . VAL A 1 15 ? -3.045 -5.795 0.390 1.00 0.00 8 VAL A C 8
ATOM 5481 O O . VAL A 1 15 ? -3.180 -4.573 0.363 1.00 0.00 8 VAL A O 8
ATOM 5494 N N . ASN A 1 16 ? -2.788 -6.470 1.505 1.00 0.00 9 ASN A N 8
ATOM 5495 C CA . ASN A 1 16 ? -2.647 -5.797 2.791 1.00 0.00 9 ASN A CA 8
ATOM 5496 C C . ASN A 1 16 ? -1.448 -4.854 2.783 1.00 0.00 9 ASN A C 8
ATOM 5497 O O . ASN A 1 16 ? -1.518 -3.741 3.305 1.00 0.00 9 ASN A O 8
ATOM 5508 N N . GLU A 1 17 ? -0.350 -5.306 2.186 1.00 0.00 10 GLU A N 8
ATOM 5509 C CA . GLU A 1 17 ? 0.864 -4.502 2.110 1.00 0.00 10 GLU A CA 8
ATOM 5510 C C . GLU A 1 17 ? 0.636 -3.250 1.268 1.00 0.00 10 GLU A C 8
ATOM 5511 O O . GLU A 1 17 ? 1.066 -2.155 1.633 1.00 0.00 10 GLU A O 8
ATOM 5523 N N . LEU A 1 18 ? -0.043 -3.421 0.139 1.00 0.00 11 LEU A N 8
ATOM 5524 C CA . LEU A 1 18 ? -0.329 -2.306 -0.758 1.00 0.00 11 LEU A CA 8
ATOM 5525 C C . LEU A 1 18 ? -1.190 -1.256 -0.063 1.00 0.00 11 LEU A C 8
ATOM 5526 O O . LEU A 1 18 ? -0.970 -0.055 -0.222 1.00 0.00 11 LEU A O 8
ATOM 5542 N N . ARG A 1 19 ? -2.169 -1.717 0.708 1.00 0.00 12 ARG A N 8
ATOM 5543 C CA . ARG A 1 19 ? -3.062 -0.817 1.428 1.00 0.00 12 ARG A CA 8
ATOM 5544 C C . ARG A 1 19 ? -2.294 -0.004 2.466 1.00 0.00 12 ARG A C 8
ATOM 5545 O O . ARG A 1 19 ? -2.573 1.177 2.673 1.00 0.00 12 ARG A O 8
ATOM 5566 N N . GLU A 1 20 ? -1.327 -0.644 3.115 1.00 0.00 13 GLU A N 8
ATOM 5567 C CA . GLU A 1 20 ? -0.520 0.020 4.132 1.00 0.00 13 GLU A CA 8
ATOM 5568 C C . GLU A 1 20 ? 0.309 1.145 3.519 1.00 0.00 13 GLU A C 8
ATOM 5569 O O . GLU A 1 20 ? 0.379 2.246 4.065 1.00 0.00 13 GLU A O 8
ATOM 5581 N N . GLU A 1 21 ? 0.936 0.859 2.382 1.00 0.00 14 GLU A N 8
ATOM 5582 C CA . GLU A 1 21 ? 1.761 1.846 1.696 1.00 0.00 14 GLU A CA 8
ATOM 5583 C C . GLU A 1 21 ? 0.909 2.999 1.174 1.00 0.00 14 GLU A C 8
ATOM 5584 O O . GLU A 1 21 ? 1.299 4.165 1.265 1.00 0.00 14 GLU A O 8
ATOM 5596 N N . LEU A 1 22 ? -0.254 2.667 0.627 1.00 0.00 15 LEU A N 8
ATOM 5597 C CA . LEU A 1 22 ? -1.163 3.674 0.089 1.00 0.00 15 LEU A CA 8
ATOM 5598 C C . LEU A 1 22 ? -1.696 4.574 1.198 1.00 0.00 15 LEU A C 8
ATOM 5599 O O . LEU A 1 22 ? -1.842 5.782 1.014 1.00 0.00 15 LEU A O 8
ATOM 5615 N N . GLN A 1 23 ? -1.984 3.977 2.351 1.00 0.00 16 GLN A N 8
ATOM 5616 C CA . GLN A 1 23 ? -2.500 4.726 3.490 1.00 0.00 16 GLN A CA 8
ATOM 5617 C C . GLN A 1 23 ? -1.455 5.703 4.018 1.00 0.00 16 GLN A C 8
ATOM 5618 O O . GLN A 1 23 ? -1.781 6.820 4.420 1.00 0.00 16 GLN A O 8
ATOM 5632 N N . ARG A 1 24 ? -0.196 5.275 4.014 1.00 0.00 17 ARG A N 8
ATOM 5633 C CA . ARG A 1 24 ? 0.897 6.112 4.494 1.00 0.00 17 ARG A CA 8
ATOM 5634 C C . ARG A 1 24 ? 1.049 7.358 3.626 1.00 0.00 17 ARG A C 8
ATOM 5635 O O . ARG A 1 24 ? 1.335 8.445 4.129 1.00 0.00 17 ARG A O 8
ATOM 5656 N N . ARG A 1 25 ? 0.857 7.192 2.322 1.00 0.00 18 ARG A N 8
ATOM 5657 C CA . ARG A 1 25 ? 0.974 8.302 1.384 1.00 0.00 18 ARG A CA 8
ATOM 5658 C C . ARG A 1 25 ? -0.349 9.051 1.261 1.00 0.00 18 ARG A C 8
ATOM 5659 O O . ARG A 1 25 ? -0.601 9.727 0.264 1.00 0.00 18 ARG A O 8
ATOM 5680 N N . GLY A 1 26 ? -1.193 8.926 2.281 1.00 0.00 19 GLY A N 8
ATOM 5681 C CA . GLY A 1 26 ? -2.480 9.596 2.267 1.00 0.00 19 GLY A CA 8
ATOM 5682 C C . GLY A 1 26 ? -3.280 9.287 1.017 1.00 0.00 19 GLY A C 8
ATOM 5683 O O . GLY A 1 26 ? -4.122 10.083 0.597 1.00 0.00 19 GLY A O 8
ATOM 5687 N N . LEU A 1 27 ? -3.016 8.131 0.418 1.00 0.00 20 LEU A N 8
ATOM 5688 C CA . LEU A 1 27 ? -3.717 7.719 -0.793 1.00 0.00 20 LEU A CA 8
ATOM 5689 C C . LEU A 1 27 ? -4.913 6.834 -0.457 1.00 0.00 20 LEU A C 8
ATOM 5690 O O . LEU A 1 27 ? -4.900 6.109 0.538 1.00 0.00 20 LEU A O 8
ATOM 5706 N N . ASP A 1 28 ? -5.943 6.897 -1.293 1.00 0.00 21 ASP A N 8
ATOM 5707 C CA . ASP A 1 28 ? -7.146 6.098 -1.086 1.00 0.00 21 ASP A CA 8
ATOM 5708 C C . ASP A 1 28 ? -6.831 4.609 -1.180 1.00 0.00 21 ASP A C 8
ATOM 5709 O O . ASP A 1 28 ? -6.004 4.187 -1.989 1.00 0.00 21 ASP A O 8
ATOM 5718 N N . THR A 1 29 ? -7.497 3.815 -0.347 1.00 0.00 22 THR A N 8
ATOM 5719 C CA . THR A 1 29 ? -7.288 2.372 -0.335 1.00 0.00 22 THR A CA 8
ATOM 5720 C C . THR A 1 29 ? -8.511 1.635 -0.867 1.00 0.00 22 THR A C 8
ATOM 5721 O O . THR A 1 29 ? -8.813 0.522 -0.435 1.00 0.00 22 THR A O 8
ATOM 5732 N N . ARG A 1 30 ? -9.211 2.261 -1.808 1.00 0.00 23 ARG A N 8
ATOM 5733 C CA . ARG A 1 30 ? -10.402 1.663 -2.399 1.00 0.00 23 ARG A CA 8
ATOM 5734 C C . ARG A 1 30 ? -10.079 1.032 -3.751 1.00 0.00 23 ARG A C 8
ATOM 5735 O O . ARG A 1 30 ? -9.124 1.425 -4.419 1.00 0.00 23 ARG A O 8
ATOM 5756 N N . GLY A 1 31 ? -10.884 0.050 -4.146 1.00 0.00 24 GLY A N 8
ATOM 5757 C CA . GLY A 1 31 ? -10.668 -0.620 -5.415 1.00 0.00 24 GLY A CA 8
ATOM 5758 C C . GLY A 1 31 ? -10.030 -1.985 -5.249 1.00 0.00 24 GLY A C 8
ATOM 5759 O O . GLY A 1 31 ? -9.630 -2.362 -4.147 1.00 0.00 24 GLY A O 8
ATOM 5763 N N . LEU A 1 32 ? -9.936 -2.730 -6.345 1.00 0.00 25 LEU A N 8
ATOM 5764 C CA . LEU A 1 32 ? -9.344 -4.063 -6.316 1.00 0.00 25 LEU A CA 8
ATOM 5765 C C . LEU A 1 32 ? -7.834 -3.984 -6.114 1.00 0.00 25 LEU A C 8
ATOM 5766 O O . LEU A 1 32 ? -7.259 -2.896 -6.065 1.00 0.00 25 LEU A O 8
ATOM 5782 N N . LYS A 1 33 ? -7.196 -5.143 -5.999 1.00 0.00 26 LYS A N 8
ATOM 5783 C CA . LYS A 1 33 ? -5.752 -5.207 -5.805 1.00 0.00 26 LYS A CA 8
ATOM 5784 C C . LYS A 1 33 ? -5.021 -4.467 -6.920 1.00 0.00 26 LYS A C 8
ATOM 5785 O O . LYS A 1 33 ? -4.157 -3.630 -6.660 1.00 0.00 26 LYS A O 8
ATOM 5804 N N . ALA A 1 34 ? -5.373 -4.781 -8.163 1.00 0.00 27 ALA A N 8
ATOM 5805 C CA . ALA A 1 34 ? -4.752 -4.144 -9.317 1.00 0.00 27 ALA A CA 8
ATOM 5806 C C . ALA A 1 34 ? -4.865 -2.625 -9.232 1.00 0.00 27 ALA A C 8
ATOM 5807 O O . ALA A 1 34 ? -3.908 -1.906 -9.517 1.00 0.00 27 ALA A O 8
ATOM 5814 N N . GLU A 1 35 ? -6.041 -2.145 -8.839 1.00 0.00 28 GLU A N 8
ATOM 5815 C CA . GLU A 1 35 ? -6.278 -0.711 -8.719 1.00 0.00 28 GLU A CA 8
ATOM 5816 C C . GLU A 1 35 ? -5.342 -0.090 -7.686 1.00 0.00 28 GLU A C 8
ATOM 5817 O O . GLU A 1 35 ? -4.797 0.994 -7.898 1.00 0.00 28 GLU A O 8
ATOM 5829 N N . LEU A 1 36 ? -5.160 -0.784 -6.568 1.00 0.00 29 LEU A N 8
ATOM 5830 C CA . LEU A 1 36 ? -4.291 -0.301 -5.500 1.00 0.00 29 LEU A CA 8
ATOM 5831 C C . LEU A 1 36 ? -2.830 -0.323 -5.936 1.00 0.00 29 LEU A C 8
ATOM 5832 O O . LEU A 1 36 ? -2.071 0.602 -5.647 1.00 0.00 29 LEU A O 8
ATOM 5848 N N . ALA A 1 37 ? -2.442 -1.385 -6.636 1.00 0.00 30 ALA A N 8
ATOM 5849 C CA . ALA A 1 37 ? -1.073 -1.525 -7.116 1.00 0.00 30 ALA A CA 8
ATOM 5850 C C . ALA A 1 37 ? -0.690 -0.366 -8.028 1.00 0.00 30 ALA A C 8
ATOM 5851 O O . ALA A 1 37 ? 0.390 0.210 -7.895 1.00 0.00 30 ALA A O 8
ATOM 5858 N N . GLU A 1 38 ? -1.581 -0.029 -8.956 1.00 0.00 31 GLU A N 8
ATOM 5859 C CA . GLU A 1 38 ? -1.333 1.062 -9.891 1.00 0.00 31 GLU A CA 8
ATOM 5860 C C . GLU A 1 38 ? -1.274 2.401 -9.162 1.00 0.00 31 GLU A C 8
ATOM 5861 O O . GLU A 1 38 ? -0.401 3.228 -9.429 1.00 0.00 31 GLU A O 8
ATOM 5873 N N . ARG A 1 39 ? -2.210 2.609 -8.241 1.00 0.00 32 ARG A N 8
ATOM 5874 C CA . ARG A 1 39 ? -2.266 3.848 -7.475 1.00 0.00 32 ARG A CA 8
ATOM 5875 C C . ARG A 1 39 ? -0.944 4.103 -6.757 1.00 0.00 32 ARG A C 8
ATOM 5876 O O . ARG A 1 39 ? -0.386 5.199 -6.832 1.00 0.00 32 ARG A O 8
ATOM 5897 N N . LEU A 1 40 ? -0.449 3.086 -6.061 1.00 0.00 33 LEU A N 8
ATOM 5898 C CA . LEU A 1 40 ? 0.808 3.200 -5.328 1.00 0.00 33 LEU A CA 8
ATOM 5899 C C . LEU A 1 40 ? 1.979 3.400 -6.285 1.00 0.00 33 LEU A C 8
ATOM 5900 O O . LEU A 1 40 ? 2.853 4.233 -6.045 1.00 0.00 33 LEU A O 8
ATOM 5916 N N . GLN A 1 41 ? 1.989 2.631 -7.369 1.00 0.00 34 GLN A N 8
ATOM 5917 C CA . GLN A 1 41 ? 3.053 2.725 -8.362 1.00 0.00 34 GLN A CA 8
ATOM 5918 C C . GLN A 1 41 ? 3.127 4.131 -8.949 1.00 0.00 34 GLN A C 8
ATOM 5919 O O . GLN A 1 41 ? 4.210 4.694 -9.100 1.00 0.00 34 GLN A O 8
ATOM 5933 N N . ALA A 1 42 ? 1.968 4.692 -9.277 1.00 0.00 35 ALA A N 8
ATOM 5934 C CA . ALA A 1 42 ? 1.901 6.032 -9.846 1.00 0.00 35 ALA A CA 8
ATOM 5935 C C . ALA A 1 42 ? 2.569 7.051 -8.929 1.00 0.00 35 ALA A C 8
ATOM 5936 O O . ALA A 1 42 ? 3.287 7.938 -9.389 1.00 0.00 35 ALA A O 8
ATOM 5943 N N . ALA A 1 43 ? 2.326 6.918 -7.629 1.00 0.00 36 ALA A N 8
ATOM 5944 C CA . ALA A 1 43 ? 2.904 7.827 -6.647 1.00 0.00 36 ALA A CA 8
ATOM 5945 C C . ALA A 1 43 ? 4.418 7.661 -6.570 1.00 0.00 36 ALA A C 8
ATOM 5946 O O . ALA A 1 43 ? 5.155 8.639 -6.440 1.00 0.00 36 ALA A O 8
ATOM 5953 N N . LEU A 1 44 ? 4.876 6.416 -6.650 1.00 0.00 37 LEU A N 8
ATOM 5954 C CA . LEU A 1 44 ? 6.304 6.121 -6.589 1.00 0.00 37 LEU A CA 8
ATOM 5955 C C . LEU A 1 44 ? 7.043 6.763 -7.758 1.00 0.00 37 LEU A C 8
ATOM 5956 O O . LEU A 1 44 ? 8.104 7.363 -7.581 1.00 0.00 37 LEU A O 8
ATOM 5972 N N . SER A 1 45 ? 6.475 6.635 -8.953 1.00 0.00 38 SER A N 8
ATOM 5973 C CA . SER A 1 45 ? 7.081 7.201 -10.152 1.00 0.00 38 SER A CA 8
ATOM 5974 C C . SER A 1 45 ? 6.140 8.201 -10.816 1.00 0.00 38 SER A C 8
ATOM 5975 O O . SER A 1 45 ? 5.041 7.848 -11.242 1.00 0.00 38 SER A O 8
ATOM 5983 N N . GLY A 1 46 ? 6.580 9.453 -10.900 1.00 0.00 39 GLY A N 8
ATOM 5984 C CA . GLY A 1 46 ? 5.765 10.487 -11.513 1.00 0.00 39 GLY A CA 8
ATOM 5985 C C . GLY A 1 46 ? 6.205 10.808 -12.927 1.00 0.00 39 GLY A C 8
ATOM 5986 O O . GLY A 1 46 ? 7.277 10.402 -13.375 1.00 0.00 39 GLY A O 8
ATOM 5990 N N . PRO A 1 47 ? 5.363 11.555 -13.657 1.00 0.00 40 PRO A N 8
ATOM 5991 C CA . PRO A 1 47 ? 5.648 11.947 -15.041 1.00 0.00 40 PRO A CA 8
ATOM 5992 C C . PRO A 1 47 ? 6.783 12.961 -15.134 1.00 0.00 40 PRO A C 8
ATOM 5993 O O . PRO A 1 47 ? 6.645 14.103 -14.696 1.00 0.00 40 PRO A O 8
ATOM 6004 N N . SER A 1 48 ? 7.905 12.536 -15.706 1.00 0.00 41 SER A N 8
ATOM 6005 C CA . SER A 1 48 ? 9.065 13.406 -15.854 1.00 0.00 41 SER A CA 8
ATOM 6006 C C . SER A 1 48 ? 8.925 14.295 -17.085 1.00 0.00 41 SER A C 8
ATOM 6007 O O . SER A 1 48 ? 9.382 13.945 -18.173 1.00 0.00 41 SER A O 8
ATOM 6015 N N . SER A 1 49 ? 8.288 15.448 -16.905 1.00 0.00 42 SER A N 8
ATOM 6016 C CA . SER A 1 49 ? 8.083 16.387 -18.002 1.00 0.00 42 SER A CA 8
ATOM 6017 C C . SER A 1 49 ? 9.310 16.443 -18.906 1.00 0.00 42 SER A C 8
ATOM 6018 O O . SER A 1 49 ? 9.194 16.421 -20.131 1.00 0.00 42 SER A O 8
ATOM 6026 N N . GLY A 1 50 ? 10.487 16.515 -18.293 1.00 0.00 43 GLY A N 8
ATOM 6027 C CA . GLY A 1 50 ? 11.720 16.572 -19.057 1.00 0.00 43 GLY A CA 8
ATOM 6028 C C . GLY A 1 50 ? 12.927 16.152 -18.242 1.00 0.00 43 GLY A C 8
ATOM 6029 O O . GLY A 1 50 ? 12.897 15.128 -17.559 1.00 0.00 43 GLY A O 8
ATOM 6033 N N . GLY A 1 1 ? 18.085 -0.245 9.720 1.00 0.00 -6 GLY A N 9
ATOM 6034 C CA . GLY A 1 1 ? 17.581 0.728 8.769 1.00 0.00 -6 GLY A CA 9
ATOM 6035 C C . GLY A 1 1 ? 17.781 0.292 7.332 1.00 0.00 -6 GLY A C 9
ATOM 6036 O O . GLY A 1 1 ? 18.782 -0.344 7.002 1.00 0.00 -6 GLY A O 9
ATOM 6040 N N . SER A 1 2 ? 16.825 0.633 6.473 1.00 0.00 -5 SER A N 9
ATOM 6041 C CA . SER A 1 2 ? 16.898 0.267 5.063 1.00 0.00 -5 SER A CA 9
ATOM 6042 C C . SER A 1 2 ? 17.415 1.433 4.226 1.00 0.00 -5 SER A C 9
ATOM 6043 O O . SER A 1 2 ? 16.849 2.526 4.247 1.00 0.00 -5 SER A O 9
ATOM 6051 N N . SER A 1 3 ? 18.494 1.191 3.488 1.00 0.00 -4 SER A N 9
ATOM 6052 C CA . SER A 1 3 ? 19.091 2.220 2.646 1.00 0.00 -4 SER A CA 9
ATOM 6053 C C . SER A 1 3 ? 18.077 2.753 1.638 1.00 0.00 -4 SER A C 9
ATOM 6054 O O . SER A 1 3 ? 17.885 3.962 1.513 1.00 0.00 -4 SER A O 9
ATOM 6062 N N . GLY A 1 4 ? 17.429 1.840 0.920 1.00 0.00 -3 GLY A N 9
ATOM 6063 C CA . GLY A 1 4 ? 16.443 2.235 -0.068 1.00 0.00 -3 GLY A CA 9
ATOM 6064 C C . GLY A 1 4 ? 16.711 1.629 -1.431 1.00 0.00 -3 GLY A C 9
ATOM 6065 O O . GLY A 1 4 ? 17.693 1.974 -2.088 1.00 0.00 -3 GLY A O 9
ATOM 6069 N N . SER A 1 5 ? 15.838 0.722 -1.855 1.00 0.00 -2 SER A N 9
ATOM 6070 C CA . SER A 1 5 ? 15.989 0.062 -3.147 1.00 0.00 -2 SER A CA 9
ATOM 6071 C C . SER A 1 5 ? 15.450 0.940 -4.272 1.00 0.00 -2 SER A C 9
ATOM 6072 O O . SER A 1 5 ? 14.718 1.899 -4.029 1.00 0.00 -2 SER A O 9
ATOM 6080 N N . SER A 1 6 ? 15.818 0.604 -5.504 1.00 0.00 -1 SER A N 9
ATOM 6081 C CA . SER A 1 6 ? 15.375 1.363 -6.668 1.00 0.00 -1 SER A CA 9
ATOM 6082 C C . SER A 1 6 ? 14.153 0.712 -7.309 1.00 0.00 -1 SER A C 9
ATOM 6083 O O . SER A 1 6 ? 14.279 -0.187 -8.140 1.00 0.00 -1 SER A O 9
ATOM 6091 N N . GLY A 1 7 ? 12.970 1.172 -6.915 1.00 0.00 0 GLY A N 9
ATOM 6092 C CA . GLY A 1 7 ? 11.741 0.624 -7.459 1.00 0.00 0 GLY A CA 9
ATOM 6093 C C . GLY A 1 7 ? 11.305 -0.641 -6.748 1.00 0.00 0 GLY A C 9
ATOM 6094 O O . GLY A 1 7 ? 11.825 -1.723 -7.018 1.00 0.00 0 GLY A O 9
ATOM 6098 N N . MET A 1 8 ? 10.350 -0.505 -5.834 1.00 0.00 1 MET A N 9
ATOM 6099 C CA . MET A 1 8 ? 9.845 -1.647 -5.081 1.00 0.00 1 MET A CA 9
ATOM 6100 C C . MET A 1 8 ? 8.797 -2.409 -5.886 1.00 0.00 1 MET A C 9
ATOM 6101 O O . MET A 1 8 ? 7.841 -1.821 -6.391 1.00 0.00 1 MET A O 9
ATOM 6115 N N . ASP A 1 9 ? 8.984 -3.719 -6.002 1.00 0.00 2 ASP A N 9
ATOM 6116 C CA . ASP A 1 9 ? 8.054 -4.562 -6.745 1.00 0.00 2 ASP A CA 9
ATOM 6117 C C . ASP A 1 9 ? 6.660 -4.508 -6.129 1.00 0.00 2 ASP A C 9
ATOM 6118 O O . ASP A 1 9 ? 6.373 -5.205 -5.156 1.00 0.00 2 ASP A O 9
ATOM 6127 N N . VAL A 1 10 ? 5.797 -3.674 -6.701 1.00 0.00 3 VAL A N 9
ATOM 6128 C CA . VAL A 1 10 ? 4.433 -3.529 -6.207 1.00 0.00 3 VAL A CA 9
ATOM 6129 C C . VAL A 1 10 ? 3.625 -4.799 -6.444 1.00 0.00 3 VAL A C 9
ATOM 6130 O O . VAL A 1 10 ? 2.737 -5.137 -5.661 1.00 0.00 3 VAL A O 9
ATOM 6143 N N . ARG A 1 11 ? 3.938 -5.500 -7.529 1.00 0.00 4 ARG A N 9
ATOM 6144 C CA . ARG A 1 11 ? 3.241 -6.734 -7.869 1.00 0.00 4 ARG A CA 9
ATOM 6145 C C . ARG A 1 11 ? 3.431 -7.785 -6.779 1.00 0.00 4 ARG A C 9
ATOM 6146 O O . ARG A 1 11 ? 2.583 -8.657 -6.589 1.00 0.00 4 ARG A O 9
ATOM 6167 N N . ARG A 1 12 ? 4.549 -7.695 -6.067 1.00 0.00 5 ARG A N 9
ATOM 6168 C CA . ARG A 1 12 ? 4.851 -8.639 -4.997 1.00 0.00 5 ARG A CA 9
ATOM 6169 C C . ARG A 1 12 ? 4.211 -8.196 -3.685 1.00 0.00 5 ARG A C 9
ATOM 6170 O O . ARG A 1 12 ? 4.242 -8.922 -2.690 1.00 0.00 5 ARG A O 9
ATOM 6191 N N . LEU A 1 13 ? 3.631 -7.001 -3.689 1.00 0.00 6 LEU A N 9
ATOM 6192 C CA . LEU A 1 13 ? 2.983 -6.460 -2.499 1.00 0.00 6 LEU A CA 9
ATOM 6193 C C . LEU A 1 13 ? 1.512 -6.860 -2.450 1.00 0.00 6 LEU A C 9
ATOM 6194 O O . LEU A 1 13 ? 0.706 -6.403 -3.260 1.00 0.00 6 LEU A O 9
ATOM 6210 N N . LYS A 1 14 ? 1.169 -7.716 -1.493 1.00 0.00 7 LYS A N 9
ATOM 6211 C CA . LYS A 1 14 ? -0.206 -8.176 -1.335 1.00 0.00 7 LYS A CA 9
ATOM 6212 C C . LYS A 1 14 ? -1.144 -7.005 -1.063 1.00 0.00 7 LYS A C 9
ATOM 6213 O O . LYS A 1 14 ? -0.704 -5.863 -0.925 1.00 0.00 7 LYS A O 9
ATOM 6232 N N . VAL A 1 15 ? -2.438 -7.295 -0.984 1.00 0.00 8 VAL A N 9
ATOM 6233 C CA . VAL A 1 15 ? -3.438 -6.266 -0.725 1.00 0.00 8 VAL A CA 9
ATOM 6234 C C . VAL A 1 15 ? -3.163 -5.553 0.594 1.00 0.00 8 VAL A C 9
ATOM 6235 O O . VAL A 1 15 ? -3.350 -4.342 0.708 1.00 0.00 8 VAL A O 9
ATOM 6248 N N . ASN A 1 16 ? -2.718 -6.312 1.590 1.00 0.00 9 ASN A N 9
ATOM 6249 C CA . ASN A 1 16 ? -2.417 -5.753 2.903 1.00 0.00 9 ASN A CA 9
ATOM 6250 C C . ASN A 1 16 ? -1.275 -4.745 2.816 1.00 0.00 9 ASN A C 9
ATOM 6251 O O . ASN A 1 16 ? -1.329 -3.678 3.426 1.00 0.00 9 ASN A O 9
ATOM 6262 N N . GLU A 1 17 ? -0.244 -5.092 2.052 1.00 0.00 10 GLU A N 9
ATOM 6263 C CA . GLU A 1 17 ? 0.911 -4.217 1.886 1.00 0.00 10 GLU A CA 9
ATOM 6264 C C . GLU A 1 17 ? 0.538 -2.970 1.088 1.00 0.00 10 GLU A C 9
ATOM 6265 O O . GLU A 1 17 ? 0.965 -1.861 1.413 1.00 0.00 10 GLU A O 9
ATOM 6277 N N . LEU A 1 18 ? -0.259 -3.160 0.043 1.00 0.00 11 LEU A N 9
ATOM 6278 C CA . LEU A 1 18 ? -0.690 -2.052 -0.803 1.00 0.00 11 LEU A CA 9
ATOM 6279 C C . LEU A 1 18 ? -1.552 -1.070 -0.016 1.00 0.00 11 LEU A C 9
ATOM 6280 O O . LEU A 1 18 ? -1.372 0.144 -0.111 1.00 0.00 11 LEU A O 9
ATOM 6296 N N . ARG A 1 19 ? -2.488 -1.604 0.762 1.00 0.00 12 ARG A N 9
ATOM 6297 C CA . ARG A 1 19 ? -3.377 -0.775 1.566 1.00 0.00 12 ARG A CA 9
ATOM 6298 C C . ARG A 1 19 ? -2.593 0.001 2.620 1.00 0.00 12 ARG A C 9
ATOM 6299 O O . ARG A 1 19 ? -2.845 1.183 2.849 1.00 0.00 12 ARG A O 9
ATOM 6320 N N . GLU A 1 20 ? -1.641 -0.674 3.258 1.00 0.00 13 GLU A N 9
ATOM 6321 C CA . GLU A 1 20 ? -0.822 -0.048 4.289 1.00 0.00 13 GLU A CA 9
ATOM 6322 C C . GLU A 1 20 ? 0.086 1.021 3.687 1.00 0.00 13 GLU A C 9
ATOM 6323 O O . GLU A 1 20 ? 0.209 2.120 4.225 1.00 0.00 13 GLU A O 9
ATOM 6335 N N . GLU A 1 21 ? 0.720 0.688 2.566 1.00 0.00 14 GLU A N 9
ATOM 6336 C CA . GLU A 1 21 ? 1.618 1.619 1.892 1.00 0.00 14 GLU A CA 9
ATOM 6337 C C . GLU A 1 21 ? 0.861 2.855 1.415 1.00 0.00 14 GLU A C 9
ATOM 6338 O O . GLU A 1 21 ? 1.319 3.985 1.593 1.00 0.00 14 GLU A O 9
ATOM 6350 N N . LEU A 1 22 ? -0.299 2.633 0.807 1.00 0.00 15 LEU A N 9
ATOM 6351 C CA . LEU A 1 22 ? -1.120 3.728 0.303 1.00 0.00 15 LEU A CA 9
ATOM 6352 C C . LEU A 1 22 ? -1.591 4.626 1.443 1.00 0.00 15 LEU A C 9
ATOM 6353 O O . LEU A 1 22 ? -1.654 5.846 1.299 1.00 0.00 15 LEU A O 9
ATOM 6369 N N . GLN A 1 23 ? -1.918 4.012 2.576 1.00 0.00 16 GLN A N 9
ATOM 6370 C CA . GLN A 1 23 ? -2.382 4.756 3.741 1.00 0.00 16 GLN A CA 9
ATOM 6371 C C . GLN A 1 23 ? -1.313 5.731 4.225 1.00 0.00 16 GLN A C 9
ATOM 6372 O O . GLN A 1 23 ? -1.623 6.830 4.683 1.00 0.00 16 GLN A O 9
ATOM 6386 N N . ARG A 1 24 ? -0.053 5.320 4.120 1.00 0.00 17 ARG A N 9
ATOM 6387 C CA . ARG A 1 24 ? 1.061 6.156 4.548 1.00 0.00 17 ARG A CA 9
ATOM 6388 C C . ARG A 1 24 ? 1.222 7.362 3.627 1.00 0.00 17 ARG A C 9
ATOM 6389 O O . ARG A 1 24 ? 1.579 8.452 4.072 1.00 0.00 17 ARG A O 9
ATOM 6410 N N . ARG A 1 25 ? 0.957 7.157 2.341 1.00 0.00 18 ARG A N 9
ATOM 6411 C CA . ARG A 1 25 ? 1.074 8.226 1.357 1.00 0.00 18 ARG A CA 9
ATOM 6412 C C . ARG A 1 25 ? -0.239 8.993 1.229 1.00 0.00 18 ARG A C 9
ATOM 6413 O O . ARG A 1 25 ? -0.474 9.680 0.236 1.00 0.00 18 ARG A O 9
ATOM 6434 N N . GLY A 1 26 ? -1.092 8.870 2.242 1.00 0.00 19 GLY A N 9
ATOM 6435 C CA . GLY A 1 26 ? -2.370 9.556 2.223 1.00 0.00 19 GLY A CA 9
ATOM 6436 C C . GLY A 1 26 ? -3.186 9.228 0.988 1.00 0.00 19 GLY A C 9
ATOM 6437 O O . GLY A 1 26 ? -4.066 9.995 0.595 1.00 0.00 19 GLY A O 9
ATOM 6441 N N . LEU A 1 27 ? -2.893 8.088 0.373 1.00 0.00 20 LEU A N 9
ATOM 6442 C CA . LEU A 1 27 ? -3.605 7.660 -0.826 1.00 0.00 20 LEU A CA 9
ATOM 6443 C C . LEU A 1 27 ? -4.819 6.810 -0.465 1.00 0.00 20 LEU A C 9
ATOM 6444 O O . LEU A 1 27 ? -4.820 6.112 0.549 1.00 0.00 20 LEU A O 9
ATOM 6460 N N . ASP A 1 28 ? -5.848 6.872 -1.302 1.00 0.00 21 ASP A N 9
ATOM 6461 C CA . ASP A 1 28 ? -7.067 6.105 -1.073 1.00 0.00 21 ASP A CA 9
ATOM 6462 C C . ASP A 1 28 ? -6.785 4.607 -1.127 1.00 0.00 21 ASP A C 9
ATOM 6463 O O . ASP A 1 28 ? -5.983 4.144 -1.939 1.00 0.00 21 ASP A O 9
ATOM 6472 N N . THR A 1 29 ? -7.449 3.853 -0.257 1.00 0.00 22 THR A N 9
ATOM 6473 C CA . THR A 1 29 ? -7.269 2.408 -0.204 1.00 0.00 22 THR A CA 9
ATOM 6474 C C . THR A 1 29 ? -8.466 1.682 -0.807 1.00 0.00 22 THR A C 9
ATOM 6475 O O . THR A 1 29 ? -8.849 0.607 -0.344 1.00 0.00 22 THR A O 9
ATOM 6486 N N . ARG A 1 30 ? -9.051 2.274 -1.842 1.00 0.00 23 ARG A N 9
ATOM 6487 C CA . ARG A 1 30 ? -10.205 1.683 -2.508 1.00 0.00 23 ARG A CA 9
ATOM 6488 C C . ARG A 1 30 ? -9.797 1.026 -3.824 1.00 0.00 23 ARG A C 9
ATOM 6489 O O . ARG A 1 30 ? -8.703 1.264 -4.334 1.00 0.00 23 ARG A O 9
ATOM 6510 N N . GLY A 1 31 ? -10.684 0.199 -4.368 1.00 0.00 24 GLY A N 9
ATOM 6511 C CA . GLY A 1 31 ? -10.398 -0.479 -5.618 1.00 0.00 24 GLY A CA 9
ATOM 6512 C C . GLY A 1 31 ? -9.858 -1.880 -5.408 1.00 0.00 24 GLY A C 9
ATOM 6513 O O . GLY A 1 31 ? -9.440 -2.233 -4.304 1.00 0.00 24 GLY A O 9
ATOM 6517 N N . LEU A 1 32 ? -9.866 -2.681 -6.467 1.00 0.00 25 LEU A N 9
ATOM 6518 C CA . LEU A 1 32 ? -9.375 -4.052 -6.393 1.00 0.00 25 LEU A CA 9
ATOM 6519 C C . LEU A 1 32 ? -7.892 -4.081 -6.037 1.00 0.00 25 LEU A C 9
ATOM 6520 O O . LEU A 1 32 ? -7.228 -3.045 -6.013 1.00 0.00 25 LEU A O 9
ATOM 6536 N N . LYS A 1 33 ? -7.378 -5.276 -5.764 1.00 0.00 26 LYS A N 9
ATOM 6537 C CA . LYS A 1 33 ? -5.973 -5.442 -5.413 1.00 0.00 26 LYS A CA 9
ATOM 6538 C C . LYS A 1 33 ? -5.069 -4.870 -6.500 1.00 0.00 26 LYS A C 9
ATOM 6539 O O . LYS A 1 33 ? -4.187 -4.057 -6.224 1.00 0.00 26 LYS A O 9
ATOM 6558 N N . ALA A 1 34 ? -5.295 -5.299 -7.738 1.00 0.00 27 ALA A N 9
ATOM 6559 C CA . ALA A 1 34 ? -4.503 -4.827 -8.867 1.00 0.00 27 ALA A CA 9
ATOM 6560 C C . ALA A 1 34 ? -4.584 -3.310 -8.998 1.00 0.00 27 ALA A C 9
ATOM 6561 O O . ALA A 1 34 ? -3.588 -2.650 -9.290 1.00 0.00 27 ALA A O 9
ATOM 6568 N N . GLU A 1 35 ? -5.777 -2.765 -8.781 1.00 0.00 28 GLU A N 9
ATOM 6569 C CA . GLU A 1 35 ? -5.987 -1.325 -8.877 1.00 0.00 28 GLU A CA 9
ATOM 6570 C C . GLU A 1 35 ? -5.153 -0.583 -7.838 1.00 0.00 28 GLU A C 9
ATOM 6571 O O . GLU A 1 35 ? -4.530 0.437 -8.137 1.00 0.00 28 GLU A O 9
ATOM 6583 N N . LEU A 1 36 ? -5.145 -1.101 -6.614 1.00 0.00 29 LEU A N 9
ATOM 6584 C CA . LEU A 1 36 ? -4.388 -0.489 -5.529 1.00 0.00 29 LEU A CA 9
ATOM 6585 C C . LEU A 1 36 ? -2.898 -0.460 -5.852 1.00 0.00 29 LEU A C 9
ATOM 6586 O O . LEU A 1 36 ? -2.194 0.485 -5.499 1.00 0.00 29 LEU A O 9
ATOM 6602 N N . ALA A 1 37 ? -2.424 -1.502 -6.528 1.00 0.00 30 ALA A N 9
ATOM 6603 C CA . ALA A 1 37 ? -1.019 -1.594 -6.903 1.00 0.00 30 ALA A CA 9
ATOM 6604 C C . ALA A 1 37 ? -0.635 -0.482 -7.874 1.00 0.00 30 ALA A C 9
ATOM 6605 O O . ALA A 1 37 ? 0.413 0.145 -7.729 1.00 0.00 30 ALA A O 9
ATOM 6612 N N . GLU A 1 38 ? -1.492 -0.244 -8.862 1.00 0.00 31 GLU A N 9
ATOM 6613 C CA . GLU A 1 38 ? -1.240 0.792 -9.857 1.00 0.00 31 GLU A CA 9
ATOM 6614 C C . GLU A 1 38 ? -1.190 2.171 -9.206 1.00 0.00 31 GLU A C 9
ATOM 6615 O O . GLU A 1 38 ? -0.373 3.014 -9.575 1.00 0.00 31 GLU A O 9
ATOM 6627 N N . ARG A 1 39 ? -2.070 2.392 -8.235 1.00 0.00 32 ARG A N 9
ATOM 6628 C CA . ARG A 1 39 ? -2.128 3.669 -7.533 1.00 0.00 32 ARG A CA 9
ATOM 6629 C C . ARG A 1 39 ? -0.833 3.928 -6.767 1.00 0.00 32 ARG A C 9
ATOM 6630 O O . ARG A 1 39 ? -0.279 5.026 -6.818 1.00 0.00 32 ARG A O 9
ATOM 6651 N N . LEU A 1 40 ? -0.358 2.910 -6.059 1.00 0.00 33 LEU A N 9
ATOM 6652 C CA . LEU A 1 40 ? 0.871 3.026 -5.282 1.00 0.00 33 LEU A CA 9
ATOM 6653 C C . LEU A 1 40 ? 2.068 3.282 -6.192 1.00 0.00 33 LEU A C 9
ATOM 6654 O O . LEU A 1 40 ? 2.897 4.148 -5.913 1.00 0.00 33 LEU A O 9
ATOM 6670 N N . GLN A 1 41 ? 2.150 2.525 -7.281 1.00 0.00 34 GLN A N 9
ATOM 6671 C CA . GLN A 1 41 ? 3.245 2.671 -8.232 1.00 0.00 34 GLN A CA 9
ATOM 6672 C C . GLN A 1 41 ? 3.244 4.064 -8.853 1.00 0.00 34 GLN A C 9
ATOM 6673 O O . GLN A 1 41 ? 4.300 4.661 -9.062 1.00 0.00 34 GLN A O 9
ATOM 6687 N N . ALA A 1 42 ? 2.053 4.576 -9.145 1.00 0.00 35 ALA A N 9
ATOM 6688 C CA . ALA A 1 42 ? 1.916 5.899 -9.740 1.00 0.00 35 ALA A CA 9
ATOM 6689 C C . ALA A 1 42 ? 2.533 6.970 -8.847 1.00 0.00 35 ALA A C 9
ATOM 6690 O O . ALA A 1 42 ? 3.221 7.870 -9.326 1.00 0.00 35 ALA A O 9
ATOM 6697 N N . ALA A 1 43 ? 2.282 6.865 -7.546 1.00 0.00 36 ALA A N 9
ATOM 6698 C CA . ALA A 1 43 ? 2.815 7.824 -6.586 1.00 0.00 36 ALA A CA 9
ATOM 6699 C C . ALA A 1 43 ? 4.337 7.748 -6.520 1.00 0.00 36 ALA A C 9
ATOM 6700 O O . ALA A 1 43 ? 5.015 8.768 -6.400 1.00 0.00 36 ALA A O 9
ATOM 6707 N N . LEU A 1 44 ? 4.867 6.532 -6.599 1.00 0.00 37 LEU A N 9
ATOM 6708 C CA . LEU A 1 44 ? 6.310 6.322 -6.548 1.00 0.00 37 LEU A CA 9
ATOM 6709 C C . LEU A 1 44 ? 6.991 6.920 -7.775 1.00 0.00 37 LEU A C 9
ATOM 6710 O O . LEU A 1 44 ? 8.118 7.408 -7.696 1.00 0.00 37 LEU A O 9
ATOM 6726 N N . SER A 1 45 ? 6.298 6.880 -8.909 1.00 0.00 38 SER A N 9
ATOM 6727 C CA . SER A 1 45 ? 6.836 7.417 -10.153 1.00 0.00 38 SER A CA 9
ATOM 6728 C C . SER A 1 45 ? 8.316 7.076 -10.296 1.00 0.00 38 SER A C 9
ATOM 6729 O O . SER A 1 45 ? 9.134 7.937 -10.618 1.00 0.00 38 SER A O 9
ATOM 6737 N N . GLY A 1 46 ? 8.652 5.813 -10.055 1.00 0.00 39 GLY A N 9
ATOM 6738 C CA . GLY A 1 46 ? 10.033 5.379 -10.161 1.00 0.00 39 GLY A CA 9
ATOM 6739 C C . GLY A 1 46 ? 10.279 4.523 -11.388 1.00 0.00 39 GLY A C 9
ATOM 6740 O O . GLY A 1 46 ? 10.567 5.026 -12.475 1.00 0.00 39 GLY A O 9
ATOM 6744 N N . PRO A 1 47 ? 10.168 3.197 -11.221 1.00 0.00 40 PRO A N 9
ATOM 6745 C CA . PRO A 1 47 ? 10.378 2.241 -12.312 1.00 0.00 40 PRO A CA 9
ATOM 6746 C C . PRO A 1 47 ? 9.269 2.301 -13.357 1.00 0.00 40 PRO A C 9
ATOM 6747 O O . PRO A 1 47 ? 8.177 2.802 -13.088 1.00 0.00 40 PRO A O 9
ATOM 6758 N N . SER A 1 48 ? 9.555 1.787 -14.548 1.00 0.00 41 SER A N 9
ATOM 6759 C CA . SER A 1 48 ? 8.582 1.785 -15.634 1.00 0.00 41 SER A CA 9
ATOM 6760 C C . SER A 1 48 ? 7.676 0.561 -15.549 1.00 0.00 41 SER A C 9
ATOM 6761 O O . SER A 1 48 ? 7.979 -0.403 -14.845 1.00 0.00 41 SER A O 9
ATOM 6769 N N . SER A 1 49 ? 6.561 0.606 -16.272 1.00 0.00 42 SER A N 9
ATOM 6770 C CA . SER A 1 49 ? 5.607 -0.497 -16.276 1.00 0.00 42 SER A CA 9
ATOM 6771 C C . SER A 1 49 ? 5.169 -0.831 -17.699 1.00 0.00 42 SER A C 9
ATOM 6772 O O . SER A 1 49 ? 5.076 0.049 -18.554 1.00 0.00 42 SER A O 9
ATOM 6780 N N . GLY A 1 50 ? 4.902 -2.110 -17.945 1.00 0.00 43 GLY A N 9
ATOM 6781 C CA . GLY A 1 50 ? 4.478 -2.539 -19.265 1.00 0.00 43 GLY A CA 9
ATOM 6782 C C . GLY A 1 50 ? 5.612 -3.138 -20.072 1.00 0.00 43 GLY A C 9
ATOM 6783 O O . GLY A 1 50 ? 6.048 -4.258 -19.807 1.00 0.00 43 GLY A O 9
ATOM 6787 N N . GLY A 1 1 ? 22.502 -9.444 -2.326 1.00 0.00 -6 GLY A N 10
ATOM 6788 C CA . GLY A 1 1 ? 21.212 -10.096 -2.451 1.00 0.00 -6 GLY A CA 10
ATOM 6789 C C . GLY A 1 1 ? 20.157 -9.470 -1.559 1.00 0.00 -6 GLY A C 10
ATOM 6790 O O . GLY A 1 1 ? 19.227 -8.826 -2.044 1.00 0.00 -6 GLY A O 10
ATOM 6794 N N . SER A 1 2 ? 20.301 -9.661 -0.252 1.00 0.00 -5 SER A N 10
ATOM 6795 C CA . SER A 1 2 ? 19.350 -9.115 0.709 1.00 0.00 -5 SER A CA 10
ATOM 6796 C C . SER A 1 2 ? 19.901 -7.851 1.360 1.00 0.00 -5 SER A C 10
ATOM 6797 O O . SER A 1 2 ? 19.202 -6.845 1.479 1.00 0.00 -5 SER A O 10
ATOM 6805 N N . SER A 1 3 ? 21.161 -7.910 1.781 1.00 0.00 -4 SER A N 10
ATOM 6806 C CA . SER A 1 3 ? 21.806 -6.771 2.424 1.00 0.00 -4 SER A CA 10
ATOM 6807 C C . SER A 1 3 ? 21.572 -5.492 1.626 1.00 0.00 -4 SER A C 10
ATOM 6808 O O . SER A 1 3 ? 21.407 -4.414 2.195 1.00 0.00 -4 SER A O 10
ATOM 6816 N N . GLY A 1 4 ? 21.559 -5.622 0.303 1.00 0.00 -3 GLY A N 10
ATOM 6817 C CA . GLY A 1 4 ? 21.345 -4.469 -0.553 1.00 0.00 -3 GLY A CA 10
ATOM 6818 C C . GLY A 1 4 ? 20.074 -4.584 -1.372 1.00 0.00 -3 GLY A C 10
ATOM 6819 O O . GLY A 1 4 ? 20.126 -4.744 -2.591 1.00 0.00 -3 GLY A O 10
ATOM 6823 N N . SER A 1 5 ? 18.930 -4.502 -0.700 1.00 0.00 -2 SER A N 10
ATOM 6824 C CA . SER A 1 5 ? 17.640 -4.603 -1.372 1.00 0.00 -2 SER A CA 10
ATOM 6825 C C . SER A 1 5 ? 17.375 -3.368 -2.227 1.00 0.00 -2 SER A C 10
ATOM 6826 O O . SER A 1 5 ? 17.355 -2.244 -1.725 1.00 0.00 -2 SER A O 10
ATOM 6834 N N . SER A 1 6 ? 17.173 -3.585 -3.523 1.00 0.00 -1 SER A N 10
ATOM 6835 C CA . SER A 1 6 ? 16.913 -2.490 -4.450 1.00 0.00 -1 SER A CA 10
ATOM 6836 C C . SER A 1 6 ? 15.833 -2.875 -5.457 1.00 0.00 -1 SER A C 10
ATOM 6837 O O . SER A 1 6 ? 15.539 -4.054 -5.648 1.00 0.00 -1 SER A O 10
ATOM 6845 N N . GLY A 1 7 ? 15.245 -1.869 -6.098 1.00 0.00 0 GLY A N 10
ATOM 6846 C CA . GLY A 1 7 ? 14.204 -2.122 -7.077 1.00 0.00 0 GLY A CA 10
ATOM 6847 C C . GLY A 1 7 ? 13.076 -2.966 -6.519 1.00 0.00 0 GLY A C 10
ATOM 6848 O O . GLY A 1 7 ? 13.017 -4.172 -6.759 1.00 0.00 0 GLY A O 10
ATOM 6852 N N . MET A 1 8 ? 12.179 -2.333 -5.770 1.00 0.00 1 MET A N 10
ATOM 6853 C CA . MET A 1 8 ? 11.047 -3.035 -5.176 1.00 0.00 1 MET A CA 10
ATOM 6854 C C . MET A 1 8 ? 9.985 -3.343 -6.227 1.00 0.00 1 MET A C 10
ATOM 6855 O O . MET A 1 8 ? 9.784 -2.570 -7.164 1.00 0.00 1 MET A O 10
ATOM 6869 N N . ASP A 1 9 ? 9.310 -4.475 -6.065 1.00 0.00 2 ASP A N 10
ATOM 6870 C CA . ASP A 1 9 ? 8.268 -4.884 -7.000 1.00 0.00 2 ASP A CA 10
ATOM 6871 C C . ASP A 1 9 ? 6.894 -4.827 -6.341 1.00 0.00 2 ASP A C 10
ATOM 6872 O O . ASP A 1 9 ? 6.510 -5.734 -5.602 1.00 0.00 2 ASP A O 10
ATOM 6881 N N . VAL A 1 10 ? 6.157 -3.755 -6.612 1.00 0.00 3 VAL A N 10
ATOM 6882 C CA . VAL A 1 10 ? 4.825 -3.579 -6.045 1.00 0.00 3 VAL A CA 10
ATOM 6883 C C . VAL A 1 10 ? 3.956 -4.808 -6.292 1.00 0.00 3 VAL A C 10
ATOM 6884 O O . VAL A 1 10 ? 3.169 -5.207 -5.434 1.00 0.00 3 VAL A O 10
ATOM 6897 N N . ARG A 1 11 ? 4.105 -5.403 -7.471 1.00 0.00 4 ARG A N 10
ATOM 6898 C CA . ARG A 1 11 ? 3.333 -6.586 -7.832 1.00 0.00 4 ARG A CA 10
ATOM 6899 C C . ARG A 1 11 ? 3.520 -7.694 -6.799 1.00 0.00 4 ARG A C 10
ATOM 6900 O O . ARG A 1 11 ? 2.662 -8.562 -6.642 1.00 0.00 4 ARG A O 10
ATOM 6921 N N . ARG A 1 12 ? 4.648 -7.656 -6.097 1.00 0.00 5 ARG A N 10
ATOM 6922 C CA . ARG A 1 12 ? 4.949 -8.657 -5.080 1.00 0.00 5 ARG A CA 10
ATOM 6923 C C . ARG A 1 12 ? 4.407 -8.229 -3.720 1.00 0.00 5 ARG A C 10
ATOM 6924 O O . ARG A 1 12 ? 4.831 -8.740 -2.682 1.00 0.00 5 ARG A O 10
ATOM 6945 N N . LEU A 1 13 ? 3.469 -7.289 -3.731 1.00 0.00 6 LEU A N 10
ATOM 6946 C CA . LEU A 1 13 ? 2.869 -6.792 -2.498 1.00 0.00 6 LEU A CA 10
ATOM 6947 C C . LEU A 1 13 ? 1.381 -7.123 -2.444 1.00 0.00 6 LEU A C 10
ATOM 6948 O O . LEU A 1 13 ? 0.599 -6.656 -3.273 1.00 0.00 6 LEU A O 10
ATOM 6964 N N . LYS A 1 14 ? 0.995 -7.932 -1.463 1.00 0.00 7 LYS A N 10
ATOM 6965 C CA . LYS A 1 14 ? -0.400 -8.324 -1.297 1.00 0.00 7 LYS A CA 10
ATOM 6966 C C . LYS A 1 14 ? -1.280 -7.106 -1.034 1.00 0.00 7 LYS A C 10
ATOM 6967 O O . LYS A 1 14 ? -0.780 -6.001 -0.822 1.00 0.00 7 LYS A O 10
ATOM 6986 N N . VAL A 1 15 ? -2.592 -7.315 -1.049 1.00 0.00 8 VAL A N 10
ATOM 6987 C CA . VAL A 1 15 ? -3.542 -6.235 -0.810 1.00 0.00 8 VAL A CA 10
ATOM 6988 C C . VAL A 1 15 ? -3.261 -5.541 0.518 1.00 0.00 8 VAL A C 10
ATOM 6989 O O . VAL A 1 15 ? -3.259 -4.313 0.600 1.00 0.00 8 VAL A O 10
ATOM 7002 N N . ASN A 1 16 ? -3.024 -6.335 1.557 1.00 0.00 9 ASN A N 10
ATOM 7003 C CA . ASN A 1 16 ? -2.742 -5.797 2.882 1.00 0.00 9 ASN A CA 10
ATOM 7004 C C . ASN A 1 16 ? -1.500 -4.911 2.856 1.00 0.00 9 ASN A C 10
ATOM 7005 O O . ASN A 1 16 ? -1.466 -3.855 3.488 1.00 0.00 9 ASN A O 10
ATOM 7016 N N . GLU A 1 17 ? -0.482 -5.348 2.122 1.00 0.00 10 GLU A N 10
ATOM 7017 C CA . GLU A 1 17 ? 0.761 -4.595 2.014 1.00 0.00 10 GLU A CA 10
ATOM 7018 C C . GLU A 1 17 ? 0.545 -3.296 1.243 1.00 0.00 10 GLU A C 10
ATOM 7019 O O . GLU A 1 17 ? 1.087 -2.249 1.602 1.00 0.00 10 GLU A O 10
ATOM 7031 N N . LEU A 1 18 ? -0.250 -3.370 0.181 1.00 0.00 11 LEU A N 10
ATOM 7032 C CA . LEU A 1 18 ? -0.538 -2.201 -0.643 1.00 0.00 11 LEU A CA 10
ATOM 7033 C C . LEU A 1 18 ? -1.369 -1.182 0.131 1.00 0.00 11 LEU A C 10
ATOM 7034 O O . LEU A 1 18 ? -1.101 0.018 0.081 1.00 0.00 11 LEU A O 10
ATOM 7050 N N . ARG A 1 19 ? -2.378 -1.670 0.846 1.00 0.00 12 ARG A N 10
ATOM 7051 C CA . ARG A 1 19 ? -3.248 -0.801 1.630 1.00 0.00 12 ARG A CA 10
ATOM 7052 C C . ARG A 1 19 ? -2.441 0.000 2.648 1.00 0.00 12 ARG A C 10
ATOM 7053 O O . ARG A 1 19 ? -2.676 1.193 2.839 1.00 0.00 12 ARG A O 10
ATOM 7074 N N . GLU A 1 20 ? -1.491 -0.665 3.298 1.00 0.00 13 GLU A N 10
ATOM 7075 C CA . GLU A 1 20 ? -0.651 -0.014 4.297 1.00 0.00 13 GLU A CA 10
ATOM 7076 C C . GLU A 1 20 ? 0.238 1.046 3.654 1.00 0.00 13 GLU A C 10
ATOM 7077 O O . GLU A 1 20 ? 0.433 2.126 4.209 1.00 0.00 13 GLU A O 10
ATOM 7089 N N . GLU A 1 21 ? 0.773 0.727 2.479 1.00 0.00 14 GLU A N 10
ATOM 7090 C CA . GLU A 1 21 ? 1.642 1.652 1.761 1.00 0.00 14 GLU A CA 10
ATOM 7091 C C . GLU A 1 21 ? 0.861 2.871 1.280 1.00 0.00 14 GLU A C 10
ATOM 7092 O O . GLU A 1 21 ? 1.275 4.012 1.494 1.00 0.00 14 GLU A O 10
ATOM 7104 N N . LEU A 1 22 ? -0.271 2.623 0.630 1.00 0.00 15 LEU A N 10
ATOM 7105 C CA . LEU A 1 22 ? -1.111 3.700 0.118 1.00 0.00 15 LEU A CA 10
ATOM 7106 C C . LEU A 1 22 ? -1.568 4.618 1.247 1.00 0.00 15 LEU A C 10
ATOM 7107 O O . LEU A 1 22 ? -1.688 5.829 1.065 1.00 0.00 15 LEU A O 10
ATOM 7123 N N . GLN A 1 23 ? -1.819 4.032 2.414 1.00 0.00 16 GLN A N 10
ATOM 7124 C CA . GLN A 1 23 ? -2.262 4.799 3.573 1.00 0.00 16 GLN A CA 10
ATOM 7125 C C . GLN A 1 23 ? -1.195 5.801 4.002 1.00 0.00 16 GLN A C 10
ATOM 7126 O O . GLN A 1 23 ? -1.507 6.932 4.374 1.00 0.00 16 GLN A O 10
ATOM 7140 N N . ARG A 1 24 ? 0.064 5.378 3.947 1.00 0.00 17 ARG A N 10
ATOM 7141 C CA . ARG A 1 24 ? 1.176 6.238 4.332 1.00 0.00 17 ARG A CA 10
ATOM 7142 C C . ARG A 1 24 ? 1.216 7.495 3.467 1.00 0.00 17 ARG A C 10
ATOM 7143 O O . ARG A 1 24 ? 1.438 8.598 3.966 1.00 0.00 17 ARG A O 10
ATOM 7164 N N . ARG A 1 25 ? 1.000 7.319 2.167 1.00 0.00 18 ARG A N 10
ATOM 7165 C CA . ARG A 1 25 ? 1.014 8.438 1.232 1.00 0.00 18 ARG A CA 10
ATOM 7166 C C . ARG A 1 25 ? -0.342 9.138 1.204 1.00 0.00 18 ARG A C 10
ATOM 7167 O O . ARG A 1 25 ? -0.603 9.973 0.338 1.00 0.00 18 ARG A O 10
ATOM 7188 N N . GLY A 1 26 ? -1.201 8.792 2.157 1.00 0.00 19 GLY A N 10
ATOM 7189 C CA . GLY A 1 26 ? -2.519 9.397 2.223 1.00 0.00 19 GLY A CA 10
ATOM 7190 C C . GLY A 1 26 ? -3.342 9.130 0.978 1.00 0.00 19 GLY A C 10
ATOM 7191 O O . GLY A 1 26 ? -4.240 9.903 0.641 1.00 0.00 19 GLY A O 10
ATOM 7195 N N . LEU A 1 27 ? -3.036 8.035 0.292 1.00 0.00 20 LEU A N 10
ATOM 7196 C CA . LEU A 1 27 ? -3.753 7.668 -0.924 1.00 0.00 20 LEU A CA 10
ATOM 7197 C C . LEU A 1 27 ? -4.942 6.768 -0.605 1.00 0.00 20 LEU A C 10
ATOM 7198 O O . LEU A 1 27 ? -4.878 5.935 0.299 1.00 0.00 20 LEU A O 10
ATOM 7214 N N . ASP A 1 28 ? -6.025 6.940 -1.355 1.00 0.00 21 ASP A N 10
ATOM 7215 C CA . ASP A 1 28 ? -7.229 6.141 -1.154 1.00 0.00 21 ASP A CA 10
ATOM 7216 C C . ASP A 1 28 ? -6.892 4.654 -1.104 1.00 0.00 21 ASP A C 10
ATOM 7217 O O . ASP A 1 28 ? -6.058 4.169 -1.870 1.00 0.00 21 ASP A O 10
ATOM 7226 N N . THR A 1 29 ? -7.544 3.935 -0.196 1.00 0.00 22 THR A N 10
ATOM 7227 C CA . THR A 1 29 ? -7.313 2.504 -0.044 1.00 0.00 22 THR A CA 10
ATOM 7228 C C . THR A 1 29 ? -8.472 1.696 -0.616 1.00 0.00 22 THR A C 10
ATOM 7229 O O . THR A 1 29 ? -8.811 0.630 -0.101 1.00 0.00 22 THR A O 10
ATOM 7240 N N . ARG A 1 30 ? -9.076 2.208 -1.683 1.00 0.00 23 ARG A N 10
ATOM 7241 C CA . ARG A 1 30 ? -10.198 1.533 -2.324 1.00 0.00 23 ARG A CA 10
ATOM 7242 C C . ARG A 1 30 ? -9.781 0.942 -3.668 1.00 0.00 23 ARG A C 10
ATOM 7243 O O . ARG A 1 30 ? -8.663 1.159 -4.133 1.00 0.00 23 ARG A O 10
ATOM 7264 N N . GLY A 1 31 ? -10.689 0.194 -4.286 1.00 0.00 24 GLY A N 10
ATOM 7265 C CA . GLY A 1 31 ? -10.397 -0.417 -5.570 1.00 0.00 24 GLY A CA 10
ATOM 7266 C C . GLY A 1 31 ? -9.854 -1.826 -5.431 1.00 0.00 24 GLY A C 10
ATOM 7267 O O . GLY A 1 31 ? -9.357 -2.206 -4.370 1.00 0.00 24 GLY A O 10
ATOM 7271 N N . LEU A 1 32 ? -9.950 -2.603 -6.504 1.00 0.00 25 LEU A N 10
ATOM 7272 C CA . LEU A 1 32 ? -9.466 -3.979 -6.497 1.00 0.00 25 LEU A CA 10
ATOM 7273 C C . LEU A 1 32 ? -7.992 -4.036 -6.109 1.00 0.00 25 LEU A C 10
ATOM 7274 O O . LEU A 1 32 ? -7.339 -3.004 -5.953 1.00 0.00 25 LEU A O 10
ATOM 7290 N N . LYS A 1 33 ? -7.471 -5.249 -5.958 1.00 0.00 26 LYS A N 10
ATOM 7291 C CA . LYS A 1 33 ? -6.073 -5.443 -5.592 1.00 0.00 26 LYS A CA 10
ATOM 7292 C C . LYS A 1 33 ? -5.148 -4.819 -6.631 1.00 0.00 26 LYS A C 10
ATOM 7293 O O . LYS A 1 33 ? -4.271 -4.022 -6.297 1.00 0.00 26 LYS A O 10
ATOM 7312 N N . ALA A 1 34 ? -5.350 -5.185 -7.893 1.00 0.00 27 ALA A N 10
ATOM 7313 C CA . ALA A 1 34 ? -4.536 -4.658 -8.981 1.00 0.00 27 ALA A CA 10
ATOM 7314 C C . ALA A 1 34 ? -4.564 -3.133 -9.000 1.00 0.00 27 ALA A C 10
ATOM 7315 O O . ALA A 1 34 ? -3.546 -2.488 -9.249 1.00 0.00 27 ALA A O 10
ATOM 7322 N N . GLU A 1 35 ? -5.736 -2.564 -8.735 1.00 0.00 28 GLU A N 10
ATOM 7323 C CA . GLU A 1 35 ? -5.895 -1.115 -8.723 1.00 0.00 28 GLU A CA 10
ATOM 7324 C C . GLU A 1 35 ? -5.017 -0.480 -7.649 1.00 0.00 28 GLU A C 10
ATOM 7325 O O . GLU A 1 35 ? -4.401 0.563 -7.871 1.00 0.00 28 GLU A O 10
ATOM 7337 N N . LEU A 1 36 ? -4.965 -1.116 -6.484 1.00 0.00 29 LEU A N 10
ATOM 7338 C CA . LEU A 1 36 ? -4.163 -0.614 -5.373 1.00 0.00 29 LEU A CA 10
ATOM 7339 C C . LEU A 1 36 ? -2.687 -0.551 -5.752 1.00 0.00 29 LEU A C 10
ATOM 7340 O O . LEU A 1 36 ? -1.996 0.418 -5.439 1.00 0.00 29 LEU A O 10
ATOM 7356 N N . ALA A 1 37 ? -2.211 -1.590 -6.430 1.00 0.00 30 ALA A N 10
ATOM 7357 C CA . ALA A 1 37 ? -0.818 -1.652 -6.856 1.00 0.00 30 ALA A CA 10
ATOM 7358 C C . ALA A 1 37 ? -0.487 -0.514 -7.816 1.00 0.00 30 ALA A C 10
ATOM 7359 O O . ALA A 1 37 ? 0.574 0.102 -7.719 1.00 0.00 30 ALA A O 10
ATOM 7366 N N . GLU A 1 38 ? -1.401 -0.242 -8.742 1.00 0.00 31 GLU A N 10
ATOM 7367 C CA . GLU A 1 38 ? -1.204 0.822 -9.720 1.00 0.00 31 GLU A CA 10
ATOM 7368 C C . GLU A 1 38 ? -1.207 2.190 -9.044 1.00 0.00 31 GLU A C 10
ATOM 7369 O O . GLU A 1 38 ? -0.439 3.078 -9.413 1.00 0.00 31 GLU A O 10
ATOM 7381 N N . ARG A 1 39 ? -2.078 2.352 -8.053 1.00 0.00 32 ARG A N 10
ATOM 7382 C CA . ARG A 1 39 ? -2.184 3.611 -7.327 1.00 0.00 32 ARG A CA 10
ATOM 7383 C C . ARG A 1 39 ? -0.865 3.957 -6.642 1.00 0.00 32 ARG A C 10
ATOM 7384 O O . ARG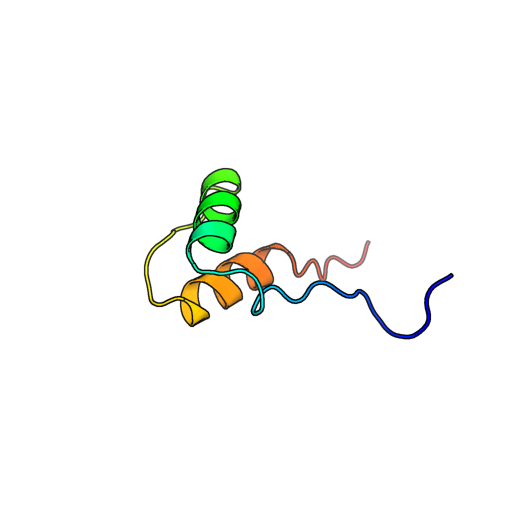 A 1 39 ? -0.311 5.038 -6.847 1.00 0.00 32 ARG A O 10
ATOM 7405 N N . LEU A 1 40 ? -0.367 3.032 -5.829 1.00 0.00 33 LEU A N 10
ATOM 7406 C CA . LEU A 1 40 ? 0.887 3.238 -5.113 1.00 0.00 33 LEU A CA 10
ATOM 7407 C C . LEU A 1 40 ? 2.041 3.454 -6.087 1.00 0.00 33 LEU A C 10
ATOM 7408 O O . LEU A 1 40 ? 2.866 4.348 -5.898 1.00 0.00 33 LEU A O 10
ATOM 7424 N N . GLN A 1 41 ? 2.090 2.630 -7.129 1.00 0.00 34 GLN A N 10
ATOM 7425 C CA . GLN A 1 41 ? 3.142 2.733 -8.134 1.00 0.00 34 GLN A CA 10
ATOM 7426 C C . GLN A 1 41 ? 3.130 4.106 -8.798 1.00 0.00 34 GLN A C 10
ATOM 7427 O O . GLN A 1 41 ? 4.181 4.699 -9.038 1.00 0.00 34 GLN A O 10
ATOM 7441 N N . ALA A 1 42 ? 1.934 4.604 -9.092 1.00 0.00 35 ALA A N 10
ATOM 7442 C CA . ALA A 1 42 ? 1.784 5.908 -9.727 1.00 0.00 35 ALA A CA 10
ATOM 7443 C C . ALA A 1 42 ? 2.469 6.998 -8.909 1.00 0.00 35 ALA A C 10
ATOM 7444 O O . ALA A 1 42 ? 3.168 7.850 -9.456 1.00 0.00 35 ALA A O 10
ATOM 7451 N N . ALA A 1 43 ? 2.262 6.965 -7.597 1.00 0.00 36 ALA A N 10
ATOM 7452 C CA . ALA A 1 43 ? 2.860 7.949 -6.704 1.00 0.00 36 ALA A CA 10
ATOM 7453 C C . ALA A 1 43 ? 4.382 7.848 -6.716 1.00 0.00 36 ALA A C 10
ATOM 7454 O O . ALA A 1 43 ? 5.082 8.861 -6.680 1.00 0.00 36 ALA A O 10
ATOM 7461 N N . LEU A 1 44 ? 4.888 6.621 -6.766 1.00 0.00 37 LEU A N 10
ATOM 7462 C CA . LEU A 1 44 ? 6.328 6.387 -6.782 1.00 0.00 37 LEU A CA 10
ATOM 7463 C C . LEU A 1 44 ? 6.960 6.971 -8.041 1.00 0.00 37 LEU A C 10
ATOM 7464 O O . LEU A 1 44 ? 7.956 7.691 -7.971 1.00 0.00 37 LEU A O 10
ATOM 7480 N N . SER A 1 45 ? 6.374 6.657 -9.192 1.00 0.00 38 SER A N 10
ATOM 7481 C CA . SER A 1 45 ? 6.881 7.149 -10.468 1.00 0.00 38 SER A CA 10
ATOM 7482 C C . SER A 1 45 ? 8.306 6.660 -10.711 1.00 0.00 38 SER A C 10
ATOM 7483 O O . SER A 1 45 ? 9.193 7.441 -11.052 1.00 0.00 38 SER A O 10
ATOM 7491 N N . GLY A 1 46 ? 8.516 5.359 -10.533 1.00 0.00 39 GLY A N 10
ATOM 7492 C CA . GLY A 1 46 ? 9.834 4.786 -10.737 1.00 0.00 39 GLY A CA 10
ATOM 7493 C C . GLY A 1 46 ? 9.854 3.760 -11.853 1.00 0.00 39 GLY A C 10
ATOM 7494 O O . GLY A 1 46 ? 9.995 4.094 -13.030 1.00 0.00 39 GLY A O 10
ATOM 7498 N N . PRO A 1 47 ? 9.712 2.478 -11.486 1.00 0.00 40 PRO A N 10
ATOM 7499 C CA . PRO A 1 47 ? 9.712 1.374 -12.450 1.00 0.00 40 PRO A CA 10
ATOM 7500 C C . PRO A 1 47 ? 8.461 1.365 -13.322 1.00 0.00 40 PRO A C 10
ATOM 7501 O O . PRO A 1 47 ? 7.341 1.297 -12.816 1.00 0.00 40 PRO A O 10
ATOM 7512 N N . SER A 1 48 ? 8.659 1.433 -14.634 1.00 0.00 41 SER A N 10
ATOM 7513 C CA . SER A 1 48 ? 7.546 1.437 -15.576 1.00 0.00 41 SER A CA 10
ATOM 7514 C C . SER A 1 48 ? 7.271 0.029 -16.097 1.00 0.00 41 SER A C 10
ATOM 7515 O O . SER A 1 48 ? 6.887 -0.153 -17.252 1.00 0.00 41 SER A O 10
ATOM 7523 N N . SER A 1 49 ? 7.470 -0.963 -15.235 1.00 0.00 42 SER A N 10
ATOM 7524 C CA . SER A 1 49 ? 7.248 -2.355 -15.608 1.00 0.00 42 SER A CA 10
ATOM 7525 C C . SER A 1 49 ? 5.808 -2.771 -15.323 1.00 0.00 42 SER A C 10
ATOM 7526 O O . SER A 1 49 ? 5.121 -3.308 -16.190 1.00 0.00 42 SER A O 10
ATOM 7534 N N . GLY A 1 50 ? 5.357 -2.517 -14.098 1.00 0.00 43 GLY A N 10
ATOM 7535 C CA . GLY A 1 50 ? 4.002 -2.871 -13.718 1.00 0.00 43 GLY A CA 10
ATOM 7536 C C . GLY A 1 50 ? 3.140 -1.654 -13.446 1.00 0.00 43 GLY A C 10
ATOM 7537 O O . GLY A 1 50 ? 1.980 -1.782 -13.053 1.00 0.00 43 GLY A O 10
ATOM 7541 N N . GLY A 1 1 ? 28.975 -0.010 3.234 1.00 0.00 -6 GLY A N 11
ATOM 7542 C CA . GLY A 1 1 ? 29.710 -0.391 2.042 1.00 0.00 -6 GLY A CA 11
ATOM 7543 C C . GLY A 1 1 ? 28.956 -0.067 0.768 1.00 0.00 -6 GLY A C 11
ATOM 7544 O O . GLY A 1 1 ? 28.096 0.814 0.754 1.00 0.00 -6 GLY A O 11
ATOM 7548 N N . SER A 1 2 ? 29.280 -0.779 -0.307 1.00 0.00 -5 SER A N 11
ATOM 7549 C CA . SER A 1 2 ? 28.631 -0.559 -1.594 1.00 0.00 -5 SER A CA 11
ATOM 7550 C C . SER A 1 2 ? 27.663 -1.693 -1.916 1.00 0.00 -5 SER A C 11
ATOM 7551 O O . SER A 1 2 ? 28.053 -2.859 -1.973 1.00 0.00 -5 SER A O 11
ATOM 7559 N N . SER A 1 3 ? 26.398 -1.342 -2.124 1.00 0.00 -4 SER A N 11
ATOM 7560 C CA . SER A 1 3 ? 25.372 -2.329 -2.436 1.00 0.00 -4 SER A CA 11
ATOM 7561 C C . SER A 1 3 ? 24.937 -2.219 -3.894 1.00 0.00 -4 SER A C 11
ATOM 7562 O O . SER A 1 3 ? 24.890 -1.127 -4.459 1.00 0.00 -4 SER A O 11
ATOM 7570 N N . GLY A 1 4 ? 24.621 -3.360 -4.499 1.00 0.00 -3 GLY A N 11
ATOM 7571 C CA . GLY A 1 4 ? 24.194 -3.371 -5.886 1.00 0.00 -3 GLY A CA 11
ATOM 7572 C C . GLY A 1 4 ? 22.853 -2.694 -6.086 1.00 0.00 -3 GLY A C 11
ATOM 7573 O O . GLY A 1 4 ? 22.561 -1.681 -5.450 1.00 0.00 -3 GLY A O 11
ATOM 7577 N N . SER A 1 5 ? 22.036 -3.253 -6.973 1.00 0.00 -2 SER A N 11
ATOM 7578 C CA . SER A 1 5 ? 20.720 -2.693 -7.259 1.00 0.00 -2 SER A CA 11
ATOM 7579 C C . SER A 1 5 ? 19.680 -3.217 -6.272 1.00 0.00 -2 SER A C 11
ATOM 7580 O O . SER A 1 5 ? 19.823 -4.311 -5.726 1.00 0.00 -2 SER A O 11
ATOM 7588 N N . SER A 1 6 ? 18.634 -2.428 -6.050 1.00 0.00 -1 SER A N 11
ATOM 7589 C CA . SER A 1 6 ? 17.572 -2.809 -5.127 1.00 0.00 -1 SER A CA 11
ATOM 7590 C C . SER A 1 6 ? 16.227 -2.255 -5.588 1.00 0.00 -1 SER A C 11
ATOM 7591 O O . SER A 1 6 ? 16.118 -1.088 -5.961 1.00 0.00 -1 SER A O 11
ATOM 7599 N N . GLY A 1 7 ? 15.204 -3.104 -5.560 1.00 0.00 0 GLY A N 11
ATOM 7600 C CA . GLY A 1 7 ? 13.879 -2.683 -5.978 1.00 0.00 0 GLY A CA 11
ATOM 7601 C C . GLY A 1 7 ? 12.778 -3.463 -5.287 1.00 0.00 0 GLY A C 11
ATOM 7602 O O . GLY A 1 7 ? 12.941 -4.645 -4.987 1.00 0.00 0 GLY A O 11
ATOM 7606 N N . MET A 1 8 ? 11.655 -2.800 -5.033 1.00 0.00 1 MET A N 11
ATOM 7607 C CA . MET A 1 8 ? 10.523 -3.439 -4.373 1.00 0.00 1 MET A CA 11
ATOM 7608 C C . MET A 1 8 ? 9.467 -3.861 -5.390 1.00 0.00 1 MET A C 11
ATOM 7609 O O . MET A 1 8 ? 9.062 -3.071 -6.242 1.00 0.00 1 MET A O 11
ATOM 7623 N N . ASP A 1 9 ? 9.027 -5.111 -5.296 1.00 0.00 2 ASP A N 11
ATOM 7624 C CA . ASP A 1 9 ? 8.018 -5.638 -6.208 1.00 0.00 2 ASP A CA 11
ATOM 7625 C C . ASP A 1 9 ? 6.613 -5.335 -5.697 1.00 0.00 2 ASP A C 11
ATOM 7626 O O . ASP A 1 9 ? 6.038 -6.113 -4.935 1.00 0.00 2 ASP A O 11
ATOM 7635 N N . VAL A 1 10 ? 6.066 -4.200 -6.120 1.00 0.00 3 VAL A N 11
ATOM 7636 C CA . VAL A 1 10 ? 4.729 -3.795 -5.706 1.00 0.00 3 VAL A CA 11
ATOM 7637 C C . VAL A 1 10 ? 3.675 -4.772 -6.217 1.00 0.00 3 VAL A C 11
ATOM 7638 O O . VAL A 1 10 ? 2.646 -4.982 -5.574 1.00 0.00 3 VAL A O 11
ATOM 7651 N N . ARG A 1 11 ? 3.940 -5.366 -7.376 1.00 0.00 4 ARG A N 11
ATOM 7652 C CA . ARG A 1 11 ? 3.014 -6.320 -7.974 1.00 0.00 4 ARG A CA 11
ATOM 7653 C C . ARG A 1 11 ? 2.986 -7.622 -7.178 1.00 0.00 4 ARG A C 11
ATOM 7654 O O . ARG A 1 11 ? 2.083 -8.442 -7.342 1.00 0.00 4 ARG A O 11
ATOM 7675 N N . ARG A 1 12 ? 3.982 -7.804 -6.317 1.00 0.00 5 ARG A N 11
ATOM 7676 C CA . ARG A 1 12 ? 4.072 -9.007 -5.497 1.00 0.00 5 ARG A CA 11
ATOM 7677 C C . ARG A 1 12 ? 3.493 -8.762 -4.107 1.00 0.00 5 ARG A C 11
ATOM 7678 O O . ARG A 1 12 ? 2.988 -9.682 -3.462 1.00 0.00 5 ARG A O 11
ATOM 7699 N N . LEU A 1 13 ? 3.569 -7.517 -3.651 1.00 0.00 6 LEU A N 11
ATOM 7700 C CA . LEU A 1 13 ? 3.053 -7.150 -2.337 1.00 0.00 6 LEU A CA 11
ATOM 7701 C C . LEU A 1 13 ? 1.580 -7.527 -2.206 1.00 0.00 6 LEU A C 11
ATOM 7702 O O . LEU A 1 13 ? 0.780 -7.273 -3.106 1.00 0.00 6 LEU A O 11
ATOM 7718 N N . LYS A 1 14 ? 1.229 -8.134 -1.077 1.00 0.00 7 LYS A N 11
ATOM 7719 C CA . LYS A 1 14 ? -0.148 -8.544 -0.825 1.00 0.00 7 LYS A CA 11
ATOM 7720 C C . LYS A 1 14 ? -1.075 -7.334 -0.773 1.00 0.00 7 LYS A C 11
ATOM 7721 O O . LYS A 1 14 ? -0.619 -6.191 -0.730 1.00 0.00 7 LYS A O 11
ATOM 7740 N N . VAL A 1 15 ? -2.379 -7.592 -0.777 1.00 0.00 8 VAL A N 11
ATOM 7741 C CA . VAL A 1 15 ? -3.370 -6.524 -0.728 1.00 0.00 8 VAL A CA 11
ATOM 7742 C C . VAL A 1 15 ? -3.211 -5.684 0.535 1.00 0.00 8 VAL A C 11
ATOM 7743 O O . VAL A 1 15 ? -3.350 -4.463 0.501 1.00 0.00 8 VAL A O 11
ATOM 7756 N N . ASN A 1 16 ? -2.918 -6.349 1.648 1.00 0.00 9 ASN A N 11
ATOM 7757 C CA . ASN A 1 16 ? -2.739 -5.663 2.923 1.00 0.00 9 ASN A CA 11
ATOM 7758 C C . ASN A 1 16 ? -1.494 -4.781 2.897 1.00 0.00 9 ASN A C 11
ATOM 7759 O O . ASN A 1 16 ? -1.500 -3.668 3.421 1.00 0.00 9 ASN A O 11
ATOM 7770 N N . GLU A 1 17 ? -0.430 -5.288 2.282 1.00 0.00 10 GLU A N 11
ATOM 7771 C CA . GLU A 1 17 ? 0.822 -4.546 2.188 1.00 0.00 10 GLU A CA 11
ATOM 7772 C C . GLU A 1 17 ? 0.640 -3.274 1.364 1.00 0.00 10 GLU A C 11
ATOM 7773 O O . GLU A 1 17 ? 1.099 -2.199 1.751 1.00 0.00 10 GLU A O 11
ATOM 7785 N N . LEU A 1 18 ? -0.032 -3.405 0.226 1.00 0.00 11 LEU A N 11
ATOM 7786 C CA . LEU A 1 18 ? -0.275 -2.268 -0.655 1.00 0.00 11 LEU A CA 11
ATOM 7787 C C . LEU A 1 18 ? -1.169 -1.235 0.024 1.00 0.00 11 LEU A C 11
ATOM 7788 O O . LEU A 1 18 ? -0.940 -0.031 -0.090 1.00 0.00 11 LEU A O 11
ATOM 7804 N N . ARG A 1 19 ? -2.187 -1.715 0.731 1.00 0.00 12 ARG A N 11
ATOM 7805 C CA . ARG A 1 19 ? -3.115 -0.833 1.429 1.00 0.00 12 ARG A CA 11
ATOM 7806 C C . ARG A 1 19 ? -2.376 0.053 2.427 1.00 0.00 12 ARG A C 11
ATOM 7807 O O . ARG A 1 19 ? -2.664 1.243 2.547 1.00 0.00 12 ARG A O 11
ATOM 7828 N N . GLU A 1 20 ? -1.422 -0.536 3.142 1.00 0.00 13 GLU A N 11
ATOM 7829 C CA . GLU A 1 20 ? -0.643 0.200 4.130 1.00 0.00 13 GLU A CA 11
ATOM 7830 C C . GLU A 1 20 ? 0.187 1.294 3.464 1.00 0.00 13 GLU A C 11
ATOM 7831 O O . GLU A 1 20 ? 0.224 2.431 3.933 1.00 0.00 13 GLU A O 11
ATOM 7843 N N . GLU A 1 21 ? 0.851 0.940 2.368 1.00 0.00 14 GLU A N 11
ATOM 7844 C CA . GLU A 1 21 ? 1.682 1.891 1.639 1.00 0.00 14 GLU A CA 11
ATOM 7845 C C . GLU A 1 21 ? 0.845 3.054 1.114 1.00 0.00 14 GLU A C 11
ATOM 7846 O O . GLU A 1 21 ? 1.254 4.213 1.191 1.00 0.00 14 GLU A O 11
ATOM 7858 N N . LEU A 1 22 ? -0.329 2.736 0.580 1.00 0.00 15 LEU A N 11
ATOM 7859 C CA . LEU A 1 22 ? -1.225 3.753 0.041 1.00 0.00 15 LEU A CA 11
ATOM 7860 C C . LEU A 1 22 ? -1.740 4.667 1.148 1.00 0.00 15 LEU A C 11
ATOM 7861 O O . LEU A 1 22 ? -1.874 5.876 0.956 1.00 0.00 15 LEU A O 11
ATOM 7877 N N . GLN A 1 23 ? -2.024 4.082 2.307 1.00 0.00 16 GLN A N 11
ATOM 7878 C CA . GLN A 1 23 ? -2.523 4.845 3.446 1.00 0.00 16 GLN A CA 11
ATOM 7879 C C . GLN A 1 23 ? -1.450 5.787 3.981 1.00 0.00 16 GLN A C 11
ATOM 7880 O O . GLN A 1 23 ? -1.752 6.883 4.453 1.00 0.00 16 GLN A O 11
ATOM 7894 N N . ARG A 1 24 ? -0.196 5.352 3.906 1.00 0.00 17 ARG A N 11
ATOM 7895 C CA . ARG A 1 24 ? 0.922 6.156 4.385 1.00 0.00 17 ARG A CA 11
ATOM 7896 C C . ARG A 1 24 ? 1.137 7.374 3.492 1.00 0.00 17 ARG A C 11
ATOM 7897 O O . ARG A 1 24 ? 1.612 8.414 3.947 1.00 0.00 17 ARG A O 11
ATOM 7918 N N . ARG A 1 25 ? 0.786 7.236 2.217 1.00 0.00 18 ARG A N 11
ATOM 7919 C CA . ARG A 1 25 ? 0.942 8.324 1.260 1.00 0.00 18 ARG A CA 11
ATOM 7920 C C . ARG A 1 25 ? -0.343 9.139 1.147 1.00 0.00 18 ARG A C 11
ATOM 7921 O O . ARG A 1 25 ? -0.495 9.956 0.240 1.00 0.00 18 ARG A O 11
ATOM 7942 N N . GLY A 1 26 ? -1.266 8.909 2.076 1.00 0.00 19 GLY A N 11
ATOM 7943 C CA . GLY A 1 26 ? -2.527 9.629 2.063 1.00 0.00 19 GLY A CA 11
ATOM 7944 C C . GLY A 1 26 ? -3.334 9.361 0.808 1.00 0.00 19 GLY A C 11
ATOM 7945 O O . GLY A 1 26 ? -4.088 10.221 0.350 1.00 0.00 19 GLY A O 11
ATOM 7949 N N . LEU A 1 27 ? -3.177 8.166 0.249 1.00 0.00 20 LEU A N 11
ATOM 7950 C CA . LEU A 1 27 ? -3.896 7.787 -0.962 1.00 0.00 20 LEU A CA 11
ATOM 7951 C C . LEU A 1 27 ? -5.052 6.847 -0.636 1.00 0.00 20 LEU A C 11
ATOM 7952 O O . LEU A 1 27 ? -4.972 6.047 0.296 1.00 0.00 20 LEU A O 11
ATOM 7968 N N . ASP A 1 28 ? -6.126 6.947 -1.412 1.00 0.00 21 ASP A N 11
ATOM 7969 C CA . ASP A 1 28 ? -7.298 6.104 -1.209 1.00 0.00 21 ASP A CA 11
ATOM 7970 C C . ASP A 1 28 ? -6.894 4.641 -1.048 1.00 0.00 21 ASP A C 11
ATOM 7971 O O . ASP A 1 28 ? -6.033 4.140 -1.772 1.00 0.00 21 ASP A O 11
ATOM 7980 N N . THR A 1 29 ? -7.520 3.961 -0.093 1.00 0.00 22 THR A N 11
ATOM 7981 C CA . THR A 1 29 ? -7.225 2.557 0.164 1.00 0.00 22 THR A CA 11
ATOM 7982 C C . THR A 1 29 ? -8.366 1.660 -0.301 1.00 0.00 22 THR A C 11
ATOM 7983 O O . THR A 1 29 ? -8.695 0.669 0.351 1.00 0.00 22 THR A O 11
ATOM 7994 N N . ARG A 1 30 ? -8.968 2.015 -1.432 1.00 0.00 23 ARG A N 11
ATOM 7995 C CA . ARG A 1 30 ? -10.074 1.242 -1.983 1.00 0.00 23 ARG A CA 11
ATOM 7996 C C . ARG A 1 30 ? -9.733 0.725 -3.378 1.00 0.00 23 ARG A C 11
ATOM 7997 O O . ARG A 1 30 ? -8.746 1.141 -3.982 1.00 0.00 23 ARG A O 11
ATOM 8018 N N . GLY A 1 31 ? -10.559 -0.187 -3.884 1.00 0.00 24 GLY A N 11
ATOM 8019 C CA . GLY A 1 31 ? -10.328 -0.747 -5.203 1.00 0.00 24 GLY A CA 11
ATOM 8020 C C . GLY A 1 31 ? -9.641 -2.096 -5.148 1.00 0.00 24 GLY A C 11
ATOM 8021 O O . GLY A 1 31 ? -9.053 -2.461 -4.129 1.00 0.00 24 GLY A O 11
ATOM 8025 N N . LEU A 1 32 ? -9.715 -2.842 -6.245 1.00 0.00 25 LEU A N 11
ATOM 8026 C CA . LEU A 1 32 ? -9.097 -4.161 -6.318 1.00 0.00 25 LEU A CA 11
ATOM 8027 C C . LEU A 1 32 ? -7.587 -4.066 -6.122 1.00 0.00 25 LEU A C 11
ATOM 8028 O O . LEU A 1 32 ? -7.009 -2.980 -6.184 1.00 0.00 25 LEU A O 11
ATOM 8044 N N . LYS A 1 33 ? -6.953 -5.209 -5.887 1.00 0.00 26 LYS A N 11
ATOM 8045 C CA . LYS A 1 33 ? -5.509 -5.257 -5.685 1.00 0.00 26 LYS A CA 11
ATOM 8046 C C . LYS A 1 33 ? -4.777 -4.555 -6.825 1.00 0.00 26 LYS A C 11
ATOM 8047 O O . LYS A 1 33 ? -3.950 -3.674 -6.593 1.00 0.00 26 LYS A O 11
ATOM 8066 N N . ALA A 1 34 ? -5.089 -4.951 -8.055 1.00 0.00 27 ALA A N 11
ATOM 8067 C CA . ALA A 1 34 ? -4.463 -4.357 -9.229 1.00 0.00 27 ALA A CA 11
ATOM 8068 C C . ALA A 1 34 ? -4.604 -2.838 -9.218 1.00 0.00 27 ALA A C 11
ATOM 8069 O O . ALA A 1 34 ? -3.660 -2.116 -9.536 1.00 0.00 27 ALA A O 11
ATOM 8076 N N . GLU A 1 35 ? -5.789 -2.361 -8.850 1.00 0.00 28 GLU A N 11
ATOM 8077 C CA . GLU A 1 35 ? -6.052 -0.928 -8.799 1.00 0.00 28 GLU A CA 11
ATOM 8078 C C . GLU A 1 35 ? -5.186 -0.253 -7.739 1.00 0.00 28 GLU A C 11
ATOM 8079 O O . GLU A 1 35 ? -4.669 0.845 -7.951 1.00 0.00 28 GLU A O 11
ATOM 8091 N N . LEU A 1 36 ? -5.034 -0.916 -6.598 1.00 0.00 29 LEU A N 11
ATOM 8092 C CA . LEU A 1 36 ? -4.231 -0.381 -5.504 1.00 0.00 29 LEU A CA 11
ATOM 8093 C C . LEU A 1 36 ? -2.752 -0.351 -5.878 1.00 0.00 29 LEU A C 11
ATOM 8094 O O . LEU A 1 36 ? -2.028 0.575 -5.512 1.00 0.00 29 LEU A O 11
ATOM 8110 N N . ALA A 1 37 ? -2.311 -1.369 -6.610 1.00 0.00 30 ALA A N 11
ATOM 8111 C CA . ALA A 1 37 ? -0.920 -1.456 -7.037 1.00 0.00 30 ALA A CA 11
ATOM 8112 C C . ALA A 1 37 ? -0.562 -0.312 -7.979 1.00 0.00 30 ALA A C 11
ATOM 8113 O O . ALA A 1 37 ? 0.465 0.344 -7.810 1.00 0.00 30 ALA A O 11
ATOM 8120 N N . GLU A 1 38 ? -1.416 -0.079 -8.971 1.00 0.00 31 GLU A N 11
ATOM 8121 C CA . GLU A 1 38 ? -1.187 0.985 -9.941 1.00 0.00 31 GLU A CA 11
ATOM 8122 C C . GLU A 1 38 ? -1.171 2.350 -9.258 1.00 0.00 31 GLU A C 11
ATOM 8123 O O . GLU A 1 38 ? -0.345 3.206 -9.575 1.00 0.00 31 GLU A O 11
ATOM 8135 N N . ARG A 1 39 ? -2.091 2.545 -8.318 1.00 0.00 32 ARG A N 11
ATOM 8136 C CA . ARG A 1 39 ? -2.185 3.805 -7.591 1.00 0.00 32 ARG A CA 11
ATOM 8137 C C . ARG A 1 39 ? -0.895 4.090 -6.829 1.00 0.00 32 ARG A C 11
ATOM 8138 O O . ARG A 1 39 ? -0.364 5.201 -6.878 1.00 0.00 32 ARG A O 11
ATOM 8159 N N . LEU A 1 40 ? -0.396 3.081 -6.123 1.00 0.00 33 LEU A N 11
ATOM 8160 C CA . LEU A 1 40 ? 0.833 3.223 -5.349 1.00 0.00 33 LEU A CA 11
ATOM 8161 C C . LEU A 1 40 ? 2.029 3.461 -6.265 1.00 0.00 33 LEU A C 11
ATOM 8162 O O . LEU A 1 40 ? 2.867 4.321 -5.995 1.00 0.00 33 LEU A O 11
ATOM 8178 N N . GLN A 1 41 ? 2.100 2.695 -7.348 1.00 0.00 34 GLN A N 11
ATOM 8179 C CA . GLN A 1 41 ? 3.193 2.824 -8.304 1.00 0.00 34 GLN A CA 11
ATOM 8180 C C . GLN A 1 41 ? 3.241 4.231 -8.889 1.00 0.00 34 GLN A C 11
ATOM 8181 O O . GLN A 1 41 ? 4.311 4.829 -9.006 1.00 0.00 34 GLN A O 11
ATOM 8195 N N . ALA A 1 42 ? 2.076 4.755 -9.256 1.00 0.00 35 ALA A N 11
ATOM 8196 C CA . ALA A 1 42 ? 1.985 6.093 -9.827 1.00 0.00 35 ALA A CA 11
ATOM 8197 C C . ALA A 1 42 ? 2.595 7.132 -8.892 1.00 0.00 35 ALA A C 11
ATOM 8198 O O . ALA A 1 42 ? 3.245 8.077 -9.338 1.00 0.00 35 ALA A O 11
ATOM 8205 N N . ALA A 1 43 ? 2.380 6.950 -7.593 1.00 0.00 36 ALA A N 11
ATOM 8206 C CA . ALA A 1 43 ? 2.910 7.871 -6.595 1.00 0.00 36 ALA A CA 11
ATOM 8207 C C . ALA A 1 43 ? 4.395 7.625 -6.354 1.00 0.00 36 ALA A C 11
ATOM 8208 O O . ALA A 1 43 ? 5.169 8.565 -6.170 1.00 0.00 36 ALA A O 11
ATOM 8215 N N . LEU A 1 44 ? 4.787 6.356 -6.356 1.00 0.00 37 LEU A N 11
ATOM 8216 C CA . LEU A 1 44 ? 6.181 5.985 -6.137 1.00 0.00 37 LEU A CA 11
ATOM 8217 C C . LEU A 1 44 ? 7.070 6.522 -7.254 1.00 0.00 37 LEU A C 11
ATOM 8218 O O . LEU A 1 44 ? 8.120 7.111 -6.997 1.00 0.00 37 LEU A O 11
ATOM 8234 N N . SER A 1 45 ? 6.640 6.317 -8.495 1.00 0.00 38 SER A N 11
ATOM 8235 C CA . SER A 1 45 ? 7.397 6.780 -9.652 1.00 0.00 38 SER A CA 11
ATOM 8236 C C . SER A 1 45 ? 7.463 8.304 -9.685 1.00 0.00 38 SER A C 11
ATOM 8237 O O . SER A 1 45 ? 6.439 8.978 -9.783 1.00 0.00 38 SER A O 11
ATOM 8245 N N . GLY A 1 46 ? 8.677 8.839 -9.602 1.00 0.00 39 GLY A N 11
ATOM 8246 C CA . GLY A 1 46 ? 8.856 10.279 -9.624 1.00 0.00 39 GLY A CA 11
ATOM 8247 C C . GLY A 1 46 ? 10.171 10.691 -10.255 1.00 0.00 39 GLY A C 11
ATOM 8248 O O . GLY A 1 46 ? 11.177 9.989 -10.158 1.00 0.00 39 GLY A O 11
ATOM 8252 N N . PRO A 1 47 ? 10.173 11.855 -10.921 1.00 0.00 40 PRO A N 11
ATOM 8253 C CA . PRO A 1 47 ? 11.368 12.385 -11.585 1.00 0.00 40 PRO A CA 11
ATOM 8254 C C . PRO A 1 47 ? 12.430 12.840 -10.590 1.00 0.00 40 PRO A C 11
ATOM 8255 O O . PRO A 1 47 ? 12.142 13.045 -9.411 1.00 0.00 40 PRO A O 11
ATOM 8266 N N . SER A 1 48 ? 13.658 12.997 -11.073 1.00 0.00 41 SER A N 11
ATOM 8267 C CA . SER A 1 48 ? 14.765 13.425 -10.225 1.00 0.00 41 SER A CA 11
ATOM 8268 C C . SER A 1 48 ? 15.900 14.002 -11.064 1.00 0.00 41 SER A C 11
ATOM 8269 O O . SER A 1 48 ? 16.184 13.521 -12.160 1.00 0.00 41 SER A O 11
ATOM 8277 N N . SER A 1 49 ? 16.548 15.038 -10.539 1.00 0.00 42 SER A N 11
ATOM 8278 C CA . SER A 1 49 ? 17.651 15.685 -11.240 1.00 0.00 42 SER A CA 11
ATOM 8279 C C . SER A 1 49 ? 18.916 14.837 -11.161 1.00 0.00 42 SER A C 11
ATOM 8280 O O . SER A 1 49 ? 19.578 14.784 -10.125 1.00 0.00 42 SER A O 11
ATOM 8288 N N . GLY A 1 50 ? 19.247 14.174 -12.265 1.00 0.00 43 GLY A N 11
ATOM 8289 C CA . GLY A 1 50 ? 20.432 13.337 -12.301 1.00 0.00 43 GLY A CA 11
ATOM 8290 C C . GLY A 1 50 ? 20.098 11.865 -12.444 1.00 0.00 43 GLY A C 11
ATOM 8291 O O . GLY A 1 50 ? 19.776 11.197 -11.462 1.00 0.00 43 GLY A O 11
ATOM 8295 N N . GLY A 1 1 ? 28.205 -10.637 -1.467 1.00 0.00 -6 GLY A N 12
ATOM 8296 C CA . GLY A 1 1 ? 27.883 -10.357 -2.854 1.00 0.00 -6 GLY A CA 12
ATOM 8297 C C . GLY A 1 1 ? 26.432 -9.961 -3.044 1.00 0.00 -6 GLY A C 12
ATOM 8298 O O . GLY A 1 1 ? 25.685 -10.636 -3.753 1.00 0.00 -6 GLY A O 12
ATOM 8302 N N . SER A 1 2 ? 26.032 -8.864 -2.409 1.00 0.00 -5 SER A N 12
ATOM 8303 C CA . SER A 1 2 ? 24.659 -8.382 -2.508 1.00 0.00 -5 SER A CA 12
ATOM 8304 C C . SER A 1 2 ? 24.484 -7.487 -3.731 1.00 0.00 -5 SER A C 12
ATOM 8305 O O . SER A 1 2 ? 25.294 -6.594 -3.981 1.00 0.00 -5 SER A O 12
ATOM 8313 N N . SER A 1 3 ? 23.421 -7.733 -4.489 1.00 0.00 -4 SER A N 12
ATOM 8314 C CA . SER A 1 3 ? 23.140 -6.952 -5.689 1.00 0.00 -4 SER A CA 12
ATOM 8315 C C . SER A 1 3 ? 22.014 -5.955 -5.437 1.00 0.00 -4 SER A C 12
ATOM 8316 O O . SER A 1 3 ? 20.865 -6.340 -5.223 1.00 0.00 -4 SER A O 12
ATOM 8324 N N . GLY A 1 4 ? 22.352 -4.670 -5.464 1.00 0.00 -3 GLY A N 12
ATOM 8325 C CA . GLY A 1 4 ? 21.359 -3.636 -5.237 1.00 0.00 -3 GLY A CA 12
ATOM 8326 C C . GLY A 1 4 ? 21.137 -2.767 -6.459 1.00 0.00 -3 GLY A C 12
ATOM 8327 O O . GLY A 1 4 ? 22.089 -2.257 -7.048 1.00 0.00 -3 GLY A O 12
ATOM 8331 N N . SER A 1 5 ? 19.875 -2.600 -6.843 1.00 0.00 -2 SER A N 12
ATOM 8332 C CA . SER A 1 5 ? 19.531 -1.792 -8.006 1.00 0.00 -2 SER A CA 12
ATOM 8333 C C . SER A 1 5 ? 18.144 -1.176 -7.848 1.00 0.00 -2 SER A C 12
ATOM 8334 O O . SER A 1 5 ? 17.180 -1.866 -7.517 1.00 0.00 -2 SER A O 12
ATOM 8342 N N . SER A 1 6 ? 18.052 0.128 -8.089 1.00 0.00 -1 SER A N 12
ATOM 8343 C CA . SER A 1 6 ? 16.785 0.840 -7.970 1.00 0.00 -1 SER A CA 12
ATOM 8344 C C . SER A 1 6 ? 15.676 0.104 -8.716 1.00 0.00 -1 SER A C 12
ATOM 8345 O O . SER A 1 6 ? 15.820 -0.230 -9.891 1.00 0.00 -1 SER A O 12
ATOM 8353 N N . GLY A 1 7 ? 14.569 -0.145 -8.023 1.00 0.00 0 GLY A N 12
ATOM 8354 C CA . GLY A 1 7 ? 13.452 -0.840 -8.635 1.00 0.00 0 GLY A CA 12
ATOM 8355 C C . GLY A 1 7 ? 12.678 -1.682 -7.640 1.00 0.00 0 GLY A C 12
ATOM 8356 O O . GLY A 1 7 ? 13.102 -2.781 -7.285 1.00 0.00 0 GLY A O 12
ATOM 8360 N N . MET A 1 8 ? 11.540 -1.165 -7.189 1.00 0.00 1 MET A N 12
ATOM 8361 C CA . MET A 1 8 ? 10.705 -1.878 -6.228 1.00 0.00 1 MET A CA 12
ATOM 8362 C C . MET A 1 8 ? 9.599 -2.652 -6.938 1.00 0.00 1 MET A C 12
ATOM 8363 O O . MET A 1 8 ? 8.913 -2.116 -7.808 1.00 0.00 1 MET A O 12
ATOM 8377 N N . ASP A 1 9 ? 9.433 -3.915 -6.562 1.00 0.00 2 ASP A N 12
ATOM 8378 C CA . ASP A 1 9 ? 8.409 -4.763 -7.162 1.00 0.00 2 ASP A CA 12
ATOM 8379 C C . ASP A 1 9 ? 7.126 -4.733 -6.337 1.00 0.00 2 ASP A C 12
ATOM 8380 O O . ASP A 1 9 ? 6.925 -5.566 -5.454 1.00 0.00 2 ASP A O 12
ATOM 8389 N N . VAL A 1 10 ? 6.262 -3.767 -6.632 1.00 0.00 3 VAL A N 12
ATOM 8390 C CA . VAL A 1 10 ? 4.998 -3.629 -5.918 1.00 0.00 3 VAL A CA 12
ATOM 8391 C C . VAL A 1 10 ? 4.092 -4.830 -6.165 1.00 0.00 3 VAL A C 12
ATOM 8392 O O . VAL A 1 10 ? 3.332 -5.238 -5.287 1.00 0.00 3 VAL A O 12
ATOM 8405 N N . ARG A 1 11 ? 4.179 -5.392 -7.366 1.00 0.00 4 ARG A N 12
ATOM 8406 C CA . ARG A 1 11 ? 3.367 -6.547 -7.730 1.00 0.00 4 ARG A CA 12
ATOM 8407 C C . ARG A 1 11 ? 3.537 -7.673 -6.715 1.00 0.00 4 ARG A C 12
ATOM 8408 O O . ARG A 1 11 ? 2.680 -8.548 -6.594 1.00 0.00 4 ARG A O 12
ATOM 8429 N N . ARG A 1 12 ? 4.650 -7.644 -5.988 1.00 0.00 5 ARG A N 12
ATOM 8430 C CA . ARG A 1 12 ? 4.933 -8.664 -4.985 1.00 0.00 5 ARG A CA 12
ATOM 8431 C C . ARG A 1 12 ? 4.414 -8.237 -3.615 1.00 0.00 5 ARG A C 12
ATOM 8432 O O . ARG A 1 12 ? 4.974 -8.611 -2.583 1.00 0.00 5 ARG A O 12
ATOM 8453 N N . LEU A 1 13 ? 3.342 -7.453 -3.613 1.00 0.00 6 LEU A N 12
ATOM 8454 C CA . LEU A 1 13 ? 2.747 -6.975 -2.370 1.00 0.00 6 LEU A CA 12
ATOM 8455 C C . LEU A 1 13 ? 1.242 -7.221 -2.357 1.00 0.00 6 LEU A C 12
ATOM 8456 O O . LEU A 1 13 ? 0.502 -6.657 -3.164 1.00 0.00 6 LEU A O 12
ATOM 8472 N N . LYS A 1 14 ? 0.793 -8.064 -1.433 1.00 0.00 7 LYS A N 12
ATOM 8473 C CA . LYS A 1 14 ? -0.624 -8.383 -1.311 1.00 0.00 7 LYS A CA 12
ATOM 8474 C C . LYS A 1 14 ? -1.449 -7.120 -1.087 1.00 0.00 7 LYS A C 12
ATOM 8475 O O . LYS A 1 14 ? -0.901 -6.028 -0.934 1.00 0.00 7 LYS A O 12
ATOM 8494 N N . VAL A 1 15 ? -2.769 -7.276 -1.067 1.00 0.00 8 VAL A N 12
ATOM 8495 C CA . VAL A 1 15 ? -3.669 -6.148 -0.859 1.00 0.00 8 VAL A CA 12
ATOM 8496 C C . VAL A 1 15 ? -3.353 -5.426 0.446 1.00 0.00 8 VAL A C 12
ATOM 8497 O O . VAL A 1 15 ? -3.322 -4.197 0.496 1.00 0.00 8 VAL A O 12
ATOM 8510 N N . ASN A 1 16 ? -3.117 -6.199 1.501 1.00 0.00 9 ASN A N 12
ATOM 8511 C CA . ASN A 1 16 ? -2.803 -5.633 2.808 1.00 0.00 9 ASN A CA 12
ATOM 8512 C C . ASN A 1 16 ? -1.518 -4.812 2.751 1.00 0.00 9 ASN A C 12
ATOM 8513 O O . ASN A 1 16 ? -1.404 -3.775 3.403 1.00 0.00 9 ASN A O 12
ATOM 8524 N N . GLU A 1 17 ? -0.555 -5.284 1.966 1.00 0.00 10 GLU A N 12
ATOM 8525 C CA . GLU A 1 17 ? 0.722 -4.594 1.824 1.00 0.00 10 GLU A CA 12
ATOM 8526 C C . GLU A 1 17 ? 0.544 -3.268 1.090 1.00 0.00 10 GLU A C 12
ATOM 8527 O O . GLU A 1 17 ? 1.104 -2.245 1.487 1.00 0.00 10 GLU A O 12
ATOM 8539 N N . LEU A 1 18 ? -0.238 -3.293 0.016 1.00 0.00 11 LEU A N 12
ATOM 8540 C CA . LEU A 1 18 ? -0.490 -2.094 -0.775 1.00 0.00 11 LEU A CA 12
ATOM 8541 C C . LEU A 1 18 ? -1.317 -1.084 0.014 1.00 0.00 11 LEU A C 12
ATOM 8542 O O . LEU A 1 18 ? -1.076 0.121 -0.056 1.00 0.00 11 LEU A O 12
ATOM 8558 N N . ARG A 1 19 ? -2.292 -1.585 0.767 1.00 0.00 12 ARG A N 12
ATOM 8559 C CA . ARG A 1 19 ? -3.153 -0.727 1.570 1.00 0.00 12 ARG A CA 12
ATOM 8560 C C . ARG A 1 19 ? -2.338 0.058 2.594 1.00 0.00 12 ARG A C 12
ATOM 8561 O O . ARG A 1 19 ? -2.543 1.257 2.777 1.00 0.00 12 ARG A O 12
ATOM 8582 N N . GLU A 1 20 ? -1.413 -0.629 3.257 1.00 0.00 13 GLU A N 12
ATOM 8583 C CA . GLU A 1 20 ? -0.568 0.004 4.263 1.00 0.00 13 GLU A CA 12
ATOM 8584 C C . GLU A 1 20 ? 0.279 1.113 3.643 1.00 0.00 13 GLU A C 12
ATOM 8585 O O . GLU A 1 20 ? 0.405 2.199 4.207 1.00 0.00 13 GLU A O 12
ATOM 8597 N N . GLU A 1 21 ? 0.856 0.828 2.480 1.00 0.00 14 GLU A N 12
ATOM 8598 C CA . GLU A 1 21 ? 1.691 1.800 1.785 1.00 0.00 14 GLU A CA 12
ATOM 8599 C C . GLU A 1 21 ? 0.856 2.975 1.283 1.00 0.00 14 GLU A C 12
ATOM 8600 O O . GLU A 1 21 ? 1.236 4.135 1.444 1.00 0.00 14 GLU A O 12
ATOM 8612 N N . LEU A 1 22 ? -0.283 2.665 0.673 1.00 0.00 15 LEU A N 12
ATOM 8613 C CA . LEU A 1 22 ? -1.173 3.694 0.146 1.00 0.00 15 LEU A CA 12
ATOM 8614 C C . LEU A 1 22 ? -1.763 4.534 1.275 1.00 0.00 15 LEU A C 12
ATOM 8615 O O . LEU A 1 22 ? -1.928 5.745 1.137 1.00 0.00 15 LEU A O 12
ATOM 8631 N N . GLN A 1 23 ? -2.076 3.881 2.389 1.00 0.00 16 GLN A N 12
ATOM 8632 C CA . GLN A 1 23 ? -2.646 4.569 3.542 1.00 0.00 16 GLN A CA 12
ATOM 8633 C C . GLN A 1 23 ? -1.651 5.564 4.129 1.00 0.00 16 GLN A C 12
ATOM 8634 O O . GLN A 1 23 ? -2.006 6.700 4.444 1.00 0.00 16 GLN A O 12
ATOM 8648 N N . ARG A 1 24 ? -0.403 5.130 4.274 1.00 0.00 17 ARG A N 12
ATOM 8649 C CA . ARG A 1 24 ? 0.644 5.983 4.824 1.00 0.00 17 ARG A CA 12
ATOM 8650 C C . ARG A 1 24 ? 0.996 7.106 3.854 1.00 0.00 17 ARG A C 12
ATOM 8651 O O . ARG A 1 24 ? 1.490 8.159 4.260 1.00 0.00 17 ARG A O 12
ATOM 8672 N N . ARG A 1 25 ? 0.740 6.875 2.571 1.00 0.00 18 ARG A N 12
ATOM 8673 C CA . ARG A 1 25 ? 1.032 7.867 1.542 1.00 0.00 18 ARG A CA 12
ATOM 8674 C C . ARG A 1 25 ? -0.148 8.815 1.351 1.00 0.00 18 ARG A C 12
ATOM 8675 O O . ARG A 1 25 ? -0.176 9.606 0.409 1.00 0.00 18 ARG A O 12
ATOM 8696 N N . GLY A 1 26 ? -1.123 8.729 2.251 1.00 0.00 19 GLY A N 12
ATOM 8697 C CA . GLY A 1 26 ? -2.292 9.584 2.163 1.00 0.00 19 GLY A CA 12
ATOM 8698 C C . GLY A 1 26 ? -3.091 9.345 0.897 1.00 0.00 19 GLY A C 12
ATOM 8699 O O . GLY A 1 26 ? -3.877 10.197 0.481 1.00 0.00 19 GLY A O 12
ATOM 8703 N N . LEU A 1 27 ? -2.889 8.185 0.283 1.00 0.00 20 LEU A N 12
ATOM 8704 C CA . LEU A 1 27 ? -3.596 7.837 -0.945 1.00 0.00 20 LEU A CA 12
ATOM 8705 C C . LEU A 1 27 ? -4.792 6.938 -0.649 1.00 0.00 20 LEU A C 12
ATOM 8706 O O . LEU A 1 27 ? -4.773 6.156 0.302 1.00 0.00 20 LEU A O 12
ATOM 8722 N N . ASP A 1 28 ? -5.830 7.053 -1.471 1.00 0.00 21 ASP A N 12
ATOM 8723 C CA . ASP A 1 28 ? -7.034 6.248 -1.299 1.00 0.00 21 ASP A CA 12
ATOM 8724 C C . ASP A 1 28 ? -6.684 4.769 -1.170 1.00 0.00 21 ASP A C 12
ATOM 8725 O O . ASP A 1 28 ? -5.800 4.265 -1.863 1.00 0.00 21 ASP A O 12
ATOM 8734 N N . THR A 1 29 ? -7.385 4.076 -0.277 1.00 0.00 22 THR A N 12
ATOM 8735 C CA . THR A 1 29 ? -7.148 2.655 -0.055 1.00 0.00 22 THR A CA 12
ATOM 8736 C C . THR A 1 29 ? -8.303 1.815 -0.589 1.00 0.00 22 THR A C 12
ATOM 8737 O O . THR A 1 29 ? -8.612 0.753 -0.048 1.00 0.00 22 THR A O 12
ATOM 8748 N N . ARG A 1 30 ? -8.937 2.297 -1.653 1.00 0.00 23 ARG A N 12
ATOM 8749 C CA . ARG A 1 30 ? -10.059 1.591 -2.259 1.00 0.00 23 ARG A CA 12
ATOM 8750 C C . ARG A 1 30 ? -9.644 0.942 -3.577 1.00 0.00 23 ARG A C 12
ATOM 8751 O O . ARG A 1 30 ? -8.564 1.211 -4.100 1.00 0.00 23 ARG A O 12
ATOM 8772 N N . GLY A 1 31 ? -10.512 0.086 -4.108 1.00 0.00 24 GLY A N 12
ATOM 8773 C CA . GLY A 1 31 ? -10.218 -0.588 -5.359 1.00 0.00 24 GLY A CA 12
ATOM 8774 C C . GLY A 1 31 ? -9.661 -1.983 -5.150 1.00 0.00 24 GLY A C 12
ATOM 8775 O O . GLY A 1 31 ? -9.252 -2.336 -4.043 1.00 0.00 24 GLY A O 12
ATOM 8779 N N . LEU A 1 32 ? -9.647 -2.778 -6.214 1.00 0.00 25 LEU A N 12
ATOM 8780 C CA . LEU A 1 32 ? -9.138 -4.143 -6.142 1.00 0.00 25 LEU A CA 12
ATOM 8781 C C . LEU A 1 32 ? -7.631 -4.151 -5.904 1.00 0.00 25 LEU A C 12
ATOM 8782 O O . LEU A 1 32 ? -6.987 -3.101 -5.899 1.00 0.00 25 LEU A O 12
ATOM 8798 N N . LYS A 1 33 ? -7.074 -5.341 -5.708 1.00 0.00 26 LYS A N 12
ATOM 8799 C CA . LYS A 1 33 ? -5.643 -5.487 -5.472 1.00 0.00 26 LYS A CA 12
ATOM 8800 C C . LYS A 1 33 ? -4.838 -4.826 -6.587 1.00 0.00 26 LYS A C 12
ATOM 8801 O O . LYS A 1 33 ? -3.956 -4.008 -6.327 1.00 0.00 26 LYS A O 12
ATOM 8820 N N . ALA A 1 34 ? -5.148 -5.186 -7.828 1.00 0.00 27 ALA A N 12
ATOM 8821 C CA . ALA A 1 34 ? -4.456 -4.626 -8.982 1.00 0.00 27 ALA A CA 12
ATOM 8822 C C . ALA A 1 34 ? -4.587 -3.107 -9.016 1.00 0.00 27 ALA A C 12
ATOM 8823 O O . ALA A 1 34 ? -3.620 -2.398 -9.292 1.00 0.00 27 ALA A O 12
ATOM 8830 N N . GLU A 1 35 ? -5.789 -2.614 -8.733 1.00 0.00 28 GLU A N 12
ATOM 8831 C CA . GLU A 1 35 ? -6.045 -1.179 -8.733 1.00 0.00 28 GLU A CA 12
ATOM 8832 C C . GLU A 1 35 ? -5.160 -0.468 -7.714 1.00 0.00 28 GLU A C 12
ATOM 8833 O O . GLU A 1 35 ? -4.536 0.550 -8.019 1.00 0.00 28 GLU A O 12
ATOM 8845 N N . LEU A 1 36 ? -5.109 -1.011 -6.503 1.00 0.00 29 LEU A N 12
ATOM 8846 C CA . LEU A 1 36 ? -4.301 -0.430 -5.437 1.00 0.00 29 LEU A CA 12
ATOM 8847 C C . LEU A 1 36 ? -2.829 -0.380 -5.835 1.00 0.00 29 LEU A C 12
ATOM 8848 O O . LEU A 1 36 ? -2.137 0.603 -5.570 1.00 0.00 29 LEU A O 12
ATOM 8864 N N . ALA A 1 37 ? -2.358 -1.446 -6.473 1.00 0.00 30 ALA A N 12
ATOM 8865 C CA . ALA A 1 37 ? -0.970 -1.522 -6.912 1.00 0.00 30 ALA A CA 12
ATOM 8866 C C . ALA A 1 37 ? -0.641 -0.399 -7.890 1.00 0.00 30 ALA A C 12
ATOM 8867 O O . ALA A 1 37 ? 0.403 0.243 -7.782 1.00 0.00 30 ALA A O 12
ATOM 8874 N N . GLU A 1 38 ? -1.538 -0.168 -8.843 1.00 0.00 31 GLU A N 12
ATOM 8875 C CA . GLU A 1 38 ? -1.341 0.877 -9.840 1.00 0.00 31 GLU A CA 12
ATOM 8876 C C . GLU A 1 38 ? -1.282 2.253 -9.182 1.00 0.00 31 GLU A C 12
ATOM 8877 O O . GLU A 1 38 ? -0.467 3.096 -9.556 1.00 0.00 31 GLU A O 12
ATOM 8889 N N . ARG A 1 39 ? -2.153 2.471 -8.202 1.00 0.00 32 ARG A N 12
ATOM 8890 C CA . ARG A 1 39 ? -2.202 3.744 -7.493 1.00 0.00 32 ARG A CA 12
ATOM 8891 C C . ARG A 1 39 ? -0.885 4.016 -6.773 1.00 0.00 32 ARG A C 12
ATOM 8892 O O . ARG A 1 39 ? -0.342 5.120 -6.845 1.00 0.00 32 ARG A O 12
ATOM 8913 N N . LEU A 1 40 ? -0.375 3.004 -6.080 1.00 0.00 33 LEU A N 12
ATOM 8914 C CA . LEU A 1 40 ? 0.879 3.134 -5.346 1.00 0.00 33 LEU A CA 12
ATOM 8915 C C . LEU A 1 40 ? 2.042 3.398 -6.297 1.00 0.00 33 LEU A C 12
ATOM 8916 O O . LEU A 1 40 ? 2.873 4.271 -6.048 1.00 0.00 33 LEU A O 12
ATOM 8932 N N . GLN A 1 41 ? 2.092 2.640 -7.387 1.00 0.00 34 GLN A N 12
ATOM 8933 C CA . GLN A 1 41 ? 3.152 2.793 -8.376 1.00 0.00 34 GLN A CA 12
ATOM 8934 C C . GLN A 1 41 ? 3.094 4.171 -9.027 1.00 0.00 34 GLN A C 12
ATOM 8935 O O . GLN A 1 41 ? 4.126 4.787 -9.292 1.00 0.00 34 GLN A O 12
ATOM 8949 N N . ALA A 1 42 ? 1.880 4.649 -9.282 1.00 0.00 35 ALA A N 12
ATOM 8950 C CA . ALA A 1 42 ? 1.688 5.955 -9.901 1.00 0.00 35 ALA A CA 12
ATOM 8951 C C . ALA A 1 42 ? 2.341 7.056 -9.073 1.00 0.00 35 ALA A C 12
ATOM 8952 O O . ALA A 1 42 ? 2.950 7.977 -9.617 1.00 0.00 35 ALA A O 12
ATOM 8959 N N . ALA A 1 43 ? 2.210 6.955 -7.754 1.00 0.00 36 ALA A N 12
ATOM 8960 C CA . ALA A 1 43 ? 2.789 7.942 -6.851 1.00 0.00 36 ALA A CA 12
ATOM 8961 C C . ALA A 1 43 ? 4.309 7.825 -6.812 1.00 0.00 36 ALA A C 12
ATOM 8962 O O . ALA A 1 43 ? 5.020 8.831 -6.816 1.00 0.00 36 ALA A O 12
ATOM 8969 N N . LEU A 1 44 ? 4.802 6.592 -6.772 1.00 0.00 37 LEU A N 12
ATOM 8970 C CA . LEU A 1 44 ? 6.239 6.344 -6.732 1.00 0.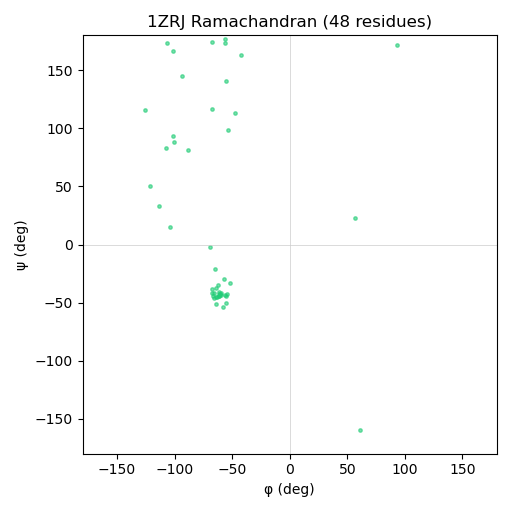00 37 LEU A CA 12
ATOM 8971 C C . LEU A 1 44 ? 6.914 6.842 -8.005 1.00 0.00 37 LEU A C 12
ATOM 8972 O O . LEU A 1 44 ? 7.957 7.495 -7.953 1.00 0.00 37 LEU A O 12
ATOM 8988 N N . SER A 1 45 ? 6.312 6.531 -9.149 1.00 0.00 38 SER A N 12
ATOM 8989 C CA . SER A 1 45 ? 6.856 6.946 -10.437 1.00 0.00 38 SER A CA 12
ATOM 8990 C C . SER A 1 45 ? 6.208 8.245 -10.907 1.00 0.00 38 SER A C 12
ATOM 8991 O O . SER A 1 45 ? 5.031 8.270 -11.264 1.00 0.00 38 SER A O 12
ATOM 8999 N N . GLY A 1 46 ? 6.987 9.322 -10.904 1.00 0.00 39 GLY A N 12
ATOM 9000 C CA . GLY A 1 46 ? 6.473 10.610 -11.332 1.00 0.00 39 GLY A CA 12
ATOM 9001 C C . GLY A 1 46 ? 7.282 11.769 -10.783 1.00 0.00 39 GLY A C 12
ATOM 9002 O O . GLY A 1 46 ? 7.834 11.703 -9.685 1.00 0.00 39 GLY A O 12
ATOM 9006 N N . PRO A 1 47 ? 7.361 12.860 -11.559 1.00 0.00 40 PRO A N 12
ATOM 9007 C CA . PRO A 1 47 ? 8.107 14.059 -11.165 1.00 0.00 40 PRO A CA 12
ATOM 9008 C C . PRO A 1 47 ? 7.440 14.805 -10.014 1.00 0.00 40 PRO A C 12
ATOM 9009 O O . PRO A 1 47 ? 6.221 14.973 -9.995 1.00 0.00 40 PRO A O 12
ATOM 9020 N N . SER A 1 48 ? 8.248 15.250 -9.057 1.00 0.00 41 SER A N 12
ATOM 9021 C CA . SER A 1 48 ? 7.735 15.975 -7.901 1.00 0.00 41 SER A CA 12
ATOM 9022 C C . SER A 1 48 ? 8.848 16.766 -7.219 1.00 0.00 41 SER A C 12
ATOM 9023 O O . SER A 1 48 ? 9.788 16.191 -6.672 1.00 0.00 41 SER A O 12
ATOM 9031 N N . SER A 1 49 ? 8.732 18.090 -7.256 1.00 0.00 42 SER A N 12
ATOM 9032 C CA . SER A 1 49 ? 9.729 18.962 -6.646 1.00 0.00 42 SER A CA 12
ATOM 9033 C C . SER A 1 49 ? 9.064 20.009 -5.757 1.00 0.00 42 SER A C 12
ATOM 9034 O O . SER A 1 49 ? 8.335 20.875 -6.238 1.00 0.00 42 SER A O 12
ATOM 9042 N N . GLY A 1 50 ? 9.322 19.921 -4.456 1.00 0.00 43 GLY A N 12
ATOM 9043 C CA . GLY A 1 50 ? 8.742 20.866 -3.519 1.00 0.00 43 GLY A CA 12
ATOM 9044 C C . GLY A 1 50 ? 9.510 22.171 -3.461 1.00 0.00 43 GLY A C 12
ATOM 9045 O O . GLY A 1 50 ? 9.410 22.915 -2.486 1.00 0.00 43 GLY A O 12
ATOM 9049 N N . GLY A 1 1 ? 20.634 3.010 -3.230 1.00 0.00 -6 GLY A N 13
ATOM 9050 C CA . GLY A 1 1 ? 20.771 3.876 -4.387 1.00 0.00 -6 GLY A CA 13
ATOM 9051 C C . GLY A 1 1 ? 19.818 3.506 -5.505 1.00 0.00 -6 GLY A C 13
ATOM 9052 O O . GLY A 1 1 ? 19.755 2.348 -5.918 1.00 0.00 -6 GLY A O 13
ATOM 9056 N N . SER A 1 2 ? 19.073 4.490 -5.997 1.00 0.00 -5 SER A N 13
ATOM 9057 C CA . SER A 1 2 ? 18.113 4.260 -7.071 1.00 0.00 -5 SER A CA 13
ATOM 9058 C C . SER A 1 2 ? 18.695 4.681 -8.417 1.00 0.00 -5 SER A C 13
ATOM 9059 O O . SER A 1 2 ? 18.806 3.871 -9.338 1.00 0.00 -5 SER A O 13
ATOM 9067 N N . SER A 1 3 ? 19.064 5.953 -8.524 1.00 0.00 -4 SER A N 13
ATOM 9068 C CA . SER A 1 3 ? 19.630 6.484 -9.759 1.00 0.00 -4 SER A CA 13
ATOM 9069 C C . SER A 1 3 ? 18.668 6.288 -10.926 1.00 0.00 -4 SER A C 13
ATOM 9070 O O . SER A 1 3 ? 19.072 5.899 -12.021 1.00 0.00 -4 SER A O 13
ATOM 9078 N N . GLY A 1 4 ? 17.389 6.562 -10.683 1.00 0.00 -3 GLY A N 13
ATOM 9079 C CA . GLY A 1 4 ? 16.388 6.411 -11.722 1.00 0.00 -3 GLY A CA 13
ATOM 9080 C C . GLY A 1 4 ? 15.211 5.566 -11.275 1.00 0.00 -3 GLY A C 13
ATOM 9081 O O . GLY A 1 4 ? 15.357 4.370 -11.025 1.00 0.00 -3 GLY A O 13
ATOM 9085 N N . SER A 1 5 ? 14.042 6.190 -11.172 1.00 0.00 -2 SER A N 13
ATOM 9086 C CA . SER A 1 5 ? 12.836 5.489 -10.746 1.00 0.00 -2 SER A CA 13
ATOM 9087 C C . SER A 1 5 ? 12.685 4.166 -11.492 1.00 0.00 -2 SER A C 13
ATOM 9088 O O . SER A 1 5 ? 12.499 4.144 -12.708 1.00 0.00 -2 SER A O 13
ATOM 9096 N N . SER A 1 6 ? 12.767 3.065 -10.752 1.00 0.00 -1 SER A N 13
ATOM 9097 C CA . SER A 1 6 ? 12.644 1.737 -11.342 1.00 0.00 -1 SER A CA 13
ATOM 9098 C C . SER A 1 6 ? 11.653 0.884 -10.556 1.00 0.00 -1 SER A C 13
ATOM 9099 O O . SER A 1 6 ? 11.510 1.036 -9.344 1.00 0.00 -1 SER A O 13
ATOM 9107 N N . GLY A 1 7 ? 10.969 -0.016 -11.258 1.00 0.00 0 GLY A N 13
ATOM 9108 C CA . GLY A 1 7 ? 10.000 -0.881 -10.611 1.00 0.00 0 GLY A CA 13
ATOM 9109 C C . GLY A 1 7 ? 10.542 -1.515 -9.345 1.00 0.00 0 GLY A C 13
ATOM 9110 O O . GLY A 1 7 ? 11.753 -1.664 -9.188 1.00 0.00 0 GLY A O 13
ATOM 9114 N N . MET A 1 8 ? 9.643 -1.887 -8.440 1.00 0.00 1 MET A N 13
ATOM 9115 C CA . MET A 1 8 ? 10.039 -2.508 -7.181 1.00 0.00 1 MET A CA 13
ATOM 9116 C C . MET A 1 8 ? 9.234 -3.778 -6.925 1.00 0.00 1 MET A C 13
ATOM 9117 O O . MET A 1 8 ? 9.239 -4.314 -5.816 1.00 0.00 1 MET A O 13
ATOM 9131 N N . ASP A 1 9 ? 8.544 -4.254 -7.955 1.00 0.00 2 ASP A N 13
ATOM 9132 C CA . ASP A 1 9 ? 7.734 -5.461 -7.841 1.00 0.00 2 ASP A CA 13
ATOM 9133 C C . ASP A 1 9 ? 6.526 -5.223 -6.942 1.00 0.00 2 ASP A C 13
ATOM 9134 O O . ASP A 1 9 ? 6.146 -6.088 -6.152 1.00 0.00 2 ASP A O 13
ATOM 9143 N N . VAL A 1 10 ? 5.925 -4.043 -7.066 1.00 0.00 3 VAL A N 13
ATOM 9144 C CA . VAL A 1 10 ? 4.760 -3.690 -6.265 1.00 0.00 3 VAL A CA 13
ATOM 9145 C C . VAL A 1 10 ? 3.697 -4.781 -6.331 1.00 0.00 3 VAL A C 13
ATOM 9146 O O . VAL A 1 10 ? 2.957 -5.000 -5.371 1.00 0.00 3 VAL A O 13
ATOM 9159 N N . ARG A 1 11 ? 3.626 -5.463 -7.469 1.00 0.00 4 ARG A N 13
ATOM 9160 C CA . ARG A 1 11 ? 2.653 -6.531 -7.662 1.00 0.00 4 ARG A CA 13
ATOM 9161 C C . ARG A 1 11 ? 2.829 -7.623 -6.610 1.00 0.00 4 ARG A C 13
ATOM 9162 O O . ARG A 1 11 ? 1.863 -8.267 -6.202 1.00 0.00 4 ARG A O 13
ATOM 9183 N N . ARG A 1 12 ? 4.069 -7.824 -6.175 1.00 0.00 5 ARG A N 13
ATOM 9184 C CA . ARG A 1 12 ? 4.372 -8.838 -5.172 1.00 0.00 5 ARG A CA 13
ATOM 9185 C C . ARG A 1 12 ? 3.770 -8.463 -3.821 1.00 0.00 5 ARG A C 13
ATOM 9186 O O . ARG A 1 12 ? 3.432 -9.333 -3.017 1.00 0.00 5 ARG A O 13
ATOM 9207 N N . LEU A 1 13 ? 3.639 -7.164 -3.578 1.00 0.00 6 LEU A N 13
ATOM 9208 C CA . LEU A 1 13 ? 3.078 -6.673 -2.324 1.00 0.00 6 LEU A CA 13
ATOM 9209 C C . LEU A 1 13 ? 1.590 -6.995 -2.230 1.00 0.00 6 LEU A C 13
ATOM 9210 O O . LEU A 1 13 ? 0.773 -6.422 -2.950 1.00 0.00 6 LEU A O 13
ATOM 9226 N N . LYS A 1 14 ? 1.244 -7.915 -1.335 1.00 0.00 7 LYS A N 13
ATOM 9227 C CA . LYS A 1 14 ? -0.146 -8.312 -1.143 1.00 0.00 7 LYS A CA 13
ATOM 9228 C C . LYS A 1 14 ? -1.037 -7.090 -0.944 1.00 0.00 7 LYS A C 13
ATOM 9229 O O . LYS A 1 14 ? -0.549 -5.973 -0.779 1.00 0.00 7 LYS A O 13
ATOM 9248 N N . VAL A 1 15 ? -2.348 -7.311 -0.959 1.00 0.00 8 VAL A N 13
ATOM 9249 C CA . VAL A 1 15 ? -3.308 -6.229 -0.777 1.00 0.00 8 VAL A CA 13
ATOM 9250 C C . VAL A 1 15 ? -3.039 -5.468 0.517 1.00 0.00 8 VAL A C 13
ATOM 9251 O O . VAL A 1 15 ? -3.108 -4.240 0.552 1.00 0.00 8 VAL A O 13
ATOM 9264 N N . ASN A 1 16 ? -2.732 -6.206 1.578 1.00 0.00 9 ASN A N 13
ATOM 9265 C CA . ASN A 1 16 ? -2.453 -5.600 2.875 1.00 0.00 9 ASN A CA 13
ATOM 9266 C C . ASN A 1 16 ? -1.235 -4.685 2.797 1.00 0.00 9 ASN A C 13
ATOM 9267 O O . ASN A 1 16 ? -1.209 -3.617 3.408 1.00 0.00 9 ASN A O 13
ATOM 9278 N N . GLU A 1 17 ? -0.228 -5.112 2.041 1.00 0.00 10 GLU A N 13
ATOM 9279 C CA . GLU A 1 17 ? 0.993 -4.331 1.883 1.00 0.00 10 GLU A CA 13
ATOM 9280 C C . GLU A 1 17 ? 0.725 -3.058 1.085 1.00 0.00 10 GLU A C 13
ATOM 9281 O O . GLU A 1 17 ? 1.221 -1.982 1.425 1.00 0.00 10 GLU A O 13
ATOM 9293 N N . LEU A 1 18 ? -0.061 -3.188 0.022 1.00 0.00 11 LEU A N 13
ATOM 9294 C CA . LEU A 1 18 ? -0.395 -2.049 -0.826 1.00 0.00 11 LEU A CA 13
ATOM 9295 C C . LEU A 1 18 ? -1.273 -1.051 -0.077 1.00 0.00 11 LEU A C 13
ATOM 9296 O O . LEU A 1 18 ? -1.039 0.156 -0.127 1.00 0.00 11 LEU A O 13
ATOM 9312 N N . ARG A 1 19 ? -2.283 -1.564 0.618 1.00 0.00 12 ARG A N 13
ATOM 9313 C CA . ARG A 1 19 ? -3.195 -0.719 1.378 1.00 0.00 12 ARG A CA 13
ATOM 9314 C C . ARG A 1 19 ? -2.453 0.024 2.485 1.00 0.00 12 ARG A C 13
ATOM 9315 O O . ARG A 1 19 ? -2.709 1.202 2.735 1.00 0.00 12 ARG A O 13
ATOM 9336 N N . GLU A 1 20 ? -1.533 -0.673 3.145 1.00 0.00 13 GLU A N 13
ATOM 9337 C CA . GLU A 1 20 ? -0.755 -0.079 4.226 1.00 0.00 13 GLU A CA 13
ATOM 9338 C C . GLU A 1 20 ? 0.116 1.061 3.706 1.00 0.00 13 GLU A C 13
ATOM 9339 O O . GLU A 1 20 ? 0.220 2.112 4.336 1.00 0.00 13 GLU A O 13
ATOM 9351 N N . GLU A 1 21 ? 0.741 0.842 2.553 1.00 0.00 14 GLU A N 13
ATOM 9352 C CA . GLU A 1 21 ? 1.605 1.850 1.950 1.00 0.00 14 GLU A CA 13
ATOM 9353 C C . GLU A 1 21 ? 0.798 3.074 1.527 1.00 0.00 14 GLU A C 13
ATOM 9354 O O . GLU A 1 21 ? 1.199 4.212 1.775 1.00 0.00 14 GLU A O 13
ATOM 9366 N N . LEU A 1 22 ? -0.340 2.833 0.886 1.00 0.00 15 LEU A N 13
ATOM 9367 C CA . LEU A 1 22 ? -1.204 3.915 0.427 1.00 0.00 15 LEU A CA 13
ATOM 9368 C C . LEU A 1 22 ? -1.680 4.767 1.599 1.00 0.00 15 LEU A C 13
ATOM 9369 O O . LEU A 1 22 ? -1.822 5.983 1.477 1.00 0.00 15 LEU A O 13
ATOM 9385 N N . GLN A 1 23 ? -1.923 4.119 2.734 1.00 0.00 16 GLN A N 13
ATOM 9386 C CA . GLN A 1 23 ? -2.381 4.818 3.929 1.00 0.00 16 GLN A CA 13
ATOM 9387 C C . GLN A 1 23 ? -1.326 5.801 4.423 1.00 0.00 16 GLN A C 13
ATOM 9388 O O . GLN A 1 23 ? -1.638 6.942 4.766 1.00 0.00 16 GLN A O 13
ATOM 9402 N N . ARG A 1 24 ? -0.075 5.352 4.457 1.00 0.00 17 ARG A N 13
ATOM 9403 C CA . ARG A 1 24 ? 1.026 6.192 4.911 1.00 0.00 17 ARG A CA 13
ATOM 9404 C C . ARG A 1 24 ? 1.192 7.408 4.005 1.00 0.00 17 ARG A C 13
ATOM 9405 O O . ARG A 1 24 ? 1.423 8.521 4.479 1.00 0.00 17 ARG A O 13
ATOM 9426 N N . ARG A 1 25 ? 1.073 7.188 2.700 1.00 0.00 18 ARG A N 13
ATOM 9427 C CA . ARG A 1 25 ? 1.211 8.265 1.727 1.00 0.00 18 ARG A CA 13
ATOM 9428 C C . ARG A 1 25 ? -0.027 9.157 1.724 1.00 0.00 18 ARG A C 13
ATOM 9429 O O . ARG A 1 25 ? 0.055 10.349 1.432 1.00 0.00 18 ARG A O 13
ATOM 9450 N N . GLY A 1 26 ? -1.174 8.570 2.052 1.00 0.00 19 GLY A N 13
ATOM 9451 C CA . GLY A 1 26 ? -2.412 9.325 2.080 1.00 0.00 19 GLY A CA 13
ATOM 9452 C C . GLY A 1 26 ? -3.240 9.130 0.825 1.00 0.00 19 GLY A C 13
ATOM 9453 O O . GLY A 1 26 ? -4.085 9.962 0.494 1.00 0.00 19 GLY A O 13
ATOM 9457 N N . LEU A 1 27 ? -2.996 8.028 0.124 1.00 0.00 20 LEU A N 13
ATOM 9458 C CA . LEU A 1 27 ? -3.724 7.726 -1.104 1.00 0.00 20 LEU A CA 13
ATOM 9459 C C . LEU A 1 27 ? -4.908 6.807 -0.822 1.00 0.00 20 LEU A C 13
ATOM 9460 O O . LEU A 1 27 ? -4.866 5.987 0.096 1.00 0.00 20 LEU A O 13
ATOM 9476 N N . ASP A 1 28 ? -5.962 6.946 -1.619 1.00 0.00 21 ASP A N 13
ATOM 9477 C CA . ASP A 1 28 ? -7.157 6.126 -1.458 1.00 0.00 21 ASP A CA 13
ATOM 9478 C C . ASP A 1 28 ? -6.790 4.651 -1.329 1.00 0.00 21 ASP A C 13
ATOM 9479 O O . ASP A 1 28 ? -5.929 4.148 -2.053 1.00 0.00 21 ASP A O 13
ATOM 9488 N N . THR A 1 29 ? -7.447 3.961 -0.402 1.00 0.00 22 THR A N 13
ATOM 9489 C CA . THR A 1 29 ? -7.189 2.545 -0.177 1.00 0.00 22 THR A CA 13
ATOM 9490 C C . THR A 1 29 ? -8.349 1.689 -0.672 1.00 0.00 22 THR A C 13
ATOM 9491 O O . THR A 1 29 ? -8.654 0.645 -0.093 1.00 0.00 22 THR A O 13
ATOM 9502 N N . ARG A 1 30 ? -8.992 2.136 -1.745 1.00 0.00 23 ARG A N 13
ATOM 9503 C CA . ARG A 1 30 ? -10.120 1.410 -2.317 1.00 0.00 23 ARG A CA 13
ATOM 9504 C C . ARG A 1 30 ? -9.765 0.849 -3.691 1.00 0.00 23 ARG A C 13
ATOM 9505 O O . ARG A 1 30 ? -8.738 1.202 -4.270 1.00 0.00 23 ARG A O 13
ATOM 9526 N N . GLY A 1 31 ? -10.622 -0.027 -4.206 1.00 0.00 24 GLY A N 13
ATOM 9527 C CA . GLY A 1 31 ? -10.380 -0.623 -5.507 1.00 0.00 24 GLY A CA 13
ATOM 9528 C C . GLY A 1 31 ? -9.802 -2.021 -5.406 1.00 0.00 24 GLY A C 13
ATOM 9529 O O . GLY A 1 31 ? -9.364 -2.444 -4.336 1.00 0.00 24 GLY A O 13
ATOM 9533 N N . LEU A 1 32 ? -9.801 -2.741 -6.523 1.00 0.00 25 LEU A N 13
ATOM 9534 C CA . LEU A 1 32 ? -9.273 -4.101 -6.556 1.00 0.00 25 LEU A CA 13
ATOM 9535 C C . LEU A 1 32 ? -7.796 -4.121 -6.177 1.00 0.00 25 LEU A C 13
ATOM 9536 O O . LEU A 1 32 ? -7.137 -3.081 -6.145 1.00 0.00 25 LEU A O 13
ATOM 9552 N N . LYS A 1 33 ? -7.279 -5.312 -5.893 1.00 0.00 26 LYS A N 13
ATOM 9553 C CA . LYS A 1 33 ? -5.879 -5.469 -5.520 1.00 0.00 26 LYS A CA 13
ATOM 9554 C C . LYS A 1 33 ? -4.961 -4.891 -6.593 1.00 0.00 26 LYS A C 13
ATOM 9555 O O . LYS A 1 33 ? -4.024 -4.153 -6.290 1.00 0.00 26 LYS A O 13
ATOM 9574 N N . ALA A 1 34 ? -5.239 -5.231 -7.847 1.00 0.00 27 ALA A N 13
ATOM 9575 C CA . ALA A 1 34 ? -4.440 -4.742 -8.965 1.00 0.00 27 ALA A CA 13
ATOM 9576 C C . ALA A 1 34 ? -4.550 -3.227 -9.097 1.00 0.00 27 ALA A C 13
ATOM 9577 O O . ALA A 1 34 ? -3.561 -2.546 -9.364 1.00 0.00 27 ALA A O 13
ATOM 9584 N N . GLU A 1 35 ? -5.759 -2.707 -8.909 1.00 0.00 28 GLU A N 13
ATOM 9585 C CA . GLU A 1 35 ? -5.996 -1.272 -9.009 1.00 0.00 28 GLU A CA 13
ATOM 9586 C C . GLU A 1 35 ? -5.179 -0.511 -7.968 1.00 0.00 28 GLU A C 13
ATOM 9587 O O . GLU A 1 35 ? -4.594 0.532 -8.263 1.00 0.00 28 GLU A O 13
ATOM 9599 N N . LEU A 1 36 ? -5.144 -1.040 -6.750 1.00 0.00 29 LEU A N 13
ATOM 9600 C CA . LEU A 1 36 ? -4.400 -0.412 -5.664 1.00 0.00 29 LEU A CA 13
ATOM 9601 C C . LEU A 1 36 ? -2.907 -0.380 -5.975 1.00 0.00 29 LEU A C 13
ATOM 9602 O O . LEU A 1 36 ? -2.222 0.599 -5.680 1.00 0.00 29 LEU A O 13
ATOM 9618 N N . ALA A 1 37 ? -2.409 -1.456 -6.575 1.00 0.00 30 ALA A N 13
ATOM 9619 C CA . ALA A 1 37 ? -0.998 -1.549 -6.930 1.00 0.00 30 ALA A CA 13
ATOM 9620 C C . ALA A 1 37 ? -0.598 -0.432 -7.888 1.00 0.00 30 ALA A C 13
ATOM 9621 O O . ALA A 1 37 ? 0.462 0.174 -7.739 1.00 0.00 30 ALA A O 13
ATOM 9628 N N . GLU A 1 38 ? -1.454 -0.166 -8.870 1.00 0.00 31 GLU A N 13
ATOM 9629 C CA . GLU A 1 38 ? -1.187 0.878 -9.852 1.00 0.00 31 GLU A CA 13
ATOM 9630 C C . GLU A 1 38 ? -1.158 2.253 -9.191 1.00 0.00 31 GLU A C 13
ATOM 9631 O O . GLU A 1 38 ? -0.344 3.106 -9.544 1.00 0.00 31 GLU A O 13
ATOM 9643 N N . ARG A 1 39 ? -2.052 2.460 -8.230 1.00 0.00 32 ARG A N 13
ATOM 9644 C CA . ARG A 1 39 ? -2.131 3.731 -7.520 1.00 0.00 32 ARG A CA 13
ATOM 9645 C C . ARG A 1 39 ? -0.846 3.999 -6.741 1.00 0.00 32 ARG A C 13
ATOM 9646 O O . ARG A 1 39 ? -0.270 5.084 -6.826 1.00 0.00 32 ARG A O 13
ATOM 9667 N N . LEU A 1 40 ? -0.403 3.003 -5.981 1.00 0.00 33 LEU A N 13
ATOM 9668 C CA . LEU A 1 40 ? 0.813 3.131 -5.185 1.00 0.00 33 LEU A CA 13
ATOM 9669 C C . LEU A 1 40 ? 2.028 3.353 -6.080 1.00 0.00 33 LEU A C 13
ATOM 9670 O O . LEU A 1 40 ? 2.856 4.224 -5.814 1.00 0.00 33 LEU A O 13
ATOM 9686 N N . GLN A 1 41 ? 2.127 2.561 -7.143 1.00 0.00 34 GLN A N 13
ATOM 9687 C CA . GLN A 1 41 ? 3.240 2.673 -8.078 1.00 0.00 34 GLN A CA 13
ATOM 9688 C C . GLN A 1 41 ? 3.226 4.026 -8.782 1.00 0.00 34 GLN A C 13
ATOM 9689 O O . GLN A 1 41 ? 4.269 4.650 -8.968 1.00 0.00 34 GLN A O 13
ATOM 9703 N N . ALA A 1 42 ? 2.036 4.472 -9.172 1.00 0.00 35 ALA A N 13
ATOM 9704 C CA . ALA A 1 42 ? 1.886 5.751 -9.854 1.00 0.00 35 ALA A CA 13
ATOM 9705 C C . ALA A 1 42 ? 2.475 6.888 -9.025 1.00 0.00 35 ALA A C 13
ATOM 9706 O O . ALA A 1 42 ? 3.153 7.768 -9.554 1.00 0.00 35 ALA A O 13
ATOM 9713 N N . ALA A 1 43 ? 2.211 6.863 -7.722 1.00 0.00 36 ALA A N 13
ATOM 9714 C CA . ALA A 1 43 ? 2.716 7.890 -6.821 1.00 0.00 36 ALA A CA 13
ATOM 9715 C C . ALA A 1 43 ? 4.227 7.779 -6.654 1.00 0.00 36 ALA A C 13
ATOM 9716 O O . ALA A 1 43 ? 4.936 8.787 -6.635 1.00 0.00 36 ALA A O 13
ATOM 9723 N N . LEU A 1 44 ? 4.716 6.550 -6.533 1.00 0.00 37 LEU A N 13
ATOM 9724 C CA . LEU A 1 44 ? 6.145 6.308 -6.367 1.00 0.00 37 LEU A CA 13
ATOM 9725 C C . LEU A 1 44 ? 6.928 6.820 -7.571 1.00 0.00 37 LEU A C 13
ATOM 9726 O O . LEU A 1 44 ? 8.034 7.341 -7.429 1.00 0.00 37 LEU A O 13
ATOM 9742 N N . SER A 1 45 ? 6.345 6.672 -8.756 1.00 0.00 38 SER A N 13
ATOM 9743 C CA . SER A 1 45 ? 6.988 7.118 -9.986 1.00 0.00 38 SER A CA 13
ATOM 9744 C C . SER A 1 45 ? 7.405 8.582 -9.881 1.00 0.00 38 SER A C 13
ATOM 9745 O O . SER A 1 45 ? 8.522 8.949 -10.242 1.00 0.00 38 SER A O 13
ATOM 9753 N N . GLY A 1 46 ? 6.496 9.415 -9.383 1.00 0.00 39 GLY A N 13
ATOM 9754 C CA . GLY A 1 46 ? 6.787 10.830 -9.238 1.00 0.00 39 GLY A CA 13
ATOM 9755 C C . GLY A 1 46 ? 6.152 11.428 -7.999 1.00 0.00 39 GLY A C 13
ATOM 9756 O O . GLY A 1 46 ? 5.085 12.039 -8.055 1.00 0.00 39 GLY A O 13
ATOM 9760 N N . PRO A 1 47 ? 6.815 11.254 -6.846 1.00 0.00 40 PRO A N 13
ATOM 9761 C CA . PRO A 1 47 ? 6.327 11.773 -5.565 1.00 0.00 40 PRO A CA 13
ATOM 9762 C C . PRO A 1 47 ? 6.401 13.294 -5.490 1.00 0.00 40 PRO A C 13
ATOM 9763 O O . PRO A 1 47 ? 5.506 13.943 -4.948 1.00 0.00 40 PRO A O 13
ATOM 9774 N N . SER A 1 48 ? 7.473 13.858 -6.038 1.00 0.00 41 SER A N 13
ATOM 9775 C CA . SER A 1 48 ? 7.665 15.303 -6.031 1.00 0.00 41 SER A CA 13
ATOM 9776 C C . SER A 1 48 ? 6.411 16.020 -6.523 1.00 0.00 41 SER A C 13
ATOM 9777 O O . SER A 1 48 ? 5.920 15.752 -7.620 1.00 0.00 41 SER A O 13
ATOM 9785 N N . SER A 1 49 ? 5.899 16.934 -5.705 1.00 0.00 42 SER A N 13
ATOM 9786 C CA . SER A 1 49 ? 4.701 17.688 -6.054 1.00 0.00 42 SER A CA 13
ATOM 9787 C C . SER A 1 49 ? 5.031 18.809 -7.035 1.00 0.00 42 SER A C 13
ATOM 9788 O O . SER A 1 49 ? 6.134 19.354 -7.023 1.00 0.00 42 SER A O 13
ATOM 9796 N N . GLY A 1 50 ? 4.066 19.148 -7.884 1.00 0.00 43 GLY A N 13
ATOM 9797 C CA . GLY A 1 50 ? 4.272 20.202 -8.859 1.00 0.00 43 GLY A CA 13
ATOM 9798 C C . GLY A 1 50 ? 5.335 19.847 -9.881 1.00 0.00 43 GLY A C 13
ATOM 9799 O O . GLY A 1 50 ? 6.399 19.338 -9.528 1.00 0.00 43 GLY A O 13
ATOM 9803 N N . GLY A 1 1 ? 22.702 -4.332 7.060 1.00 0.00 -6 GLY A N 14
ATOM 9804 C CA . GLY A 1 1 ? 23.336 -3.428 6.118 1.00 0.00 -6 GLY A CA 14
ATOM 9805 C C . GLY A 1 1 ? 22.434 -3.082 4.950 1.00 0.00 -6 GLY A C 14
ATOM 9806 O O . GLY A 1 1 ? 22.840 -3.184 3.792 1.00 0.00 -6 GLY A O 14
ATOM 9810 N N . SER A 1 2 ? 21.207 -2.672 5.253 1.00 0.00 -5 SER A N 14
ATOM 9811 C CA . SER A 1 2 ? 20.243 -2.315 4.219 1.00 0.00 -5 SER A CA 14
ATOM 9812 C C . SER A 1 2 ? 20.840 -1.302 3.246 1.00 0.00 -5 SER A C 14
ATOM 9813 O O . SER A 1 2 ? 21.171 -0.180 3.627 1.00 0.00 -5 SER A O 14
ATOM 9821 N N . SER A 1 3 ? 20.973 -1.708 1.987 1.00 0.00 -4 SER A N 14
ATOM 9822 C CA . SER A 1 3 ? 21.534 -0.839 0.960 1.00 0.00 -4 SER A CA 14
ATOM 9823 C C . SER A 1 3 ? 20.724 -0.930 -0.330 1.00 0.00 -4 SER A C 14
ATOM 9824 O O . SER A 1 3 ? 20.644 -1.988 -0.953 1.00 0.00 -4 SER A O 14
ATOM 9832 N N . GLY A 1 4 ? 20.124 0.189 -0.725 1.00 0.00 -3 GLY A N 14
ATOM 9833 C CA . GLY A 1 4 ? 19.328 0.214 -1.938 1.00 0.00 -3 GLY A CA 14
ATOM 9834 C C . GLY A 1 4 ? 18.126 1.132 -1.824 1.00 0.00 -3 GLY A C 14
ATOM 9835 O O . GLY A 1 4 ? 16.985 0.671 -1.806 1.00 0.00 -3 GLY A O 14
ATOM 9839 N N . SER A 1 5 ? 18.383 2.433 -1.745 1.00 0.00 -2 SER A N 14
ATOM 9840 C CA . SER A 1 5 ? 17.313 3.417 -1.626 1.00 0.00 -2 SER A CA 14
ATOM 9841 C C . SER A 1 5 ? 16.161 3.085 -2.570 1.00 0.00 -2 SER A C 14
ATOM 9842 O O . SER A 1 5 ? 14.993 3.164 -2.192 1.00 0.00 -2 SER A O 14
ATOM 9850 N N . SER A 1 6 ? 16.501 2.713 -3.800 1.00 0.00 -1 SER A N 14
ATOM 9851 C CA . SER A 1 6 ? 15.497 2.372 -4.800 1.00 0.00 -1 SER A CA 14
ATOM 9852 C C . SER A 1 6 ? 15.436 0.863 -5.016 1.00 0.00 -1 SER A C 14
ATOM 9853 O O . SER A 1 6 ? 16.464 0.204 -5.168 1.00 0.00 -1 SER A O 14
ATOM 9861 N N . GLY A 1 7 ? 14.221 0.322 -5.029 1.00 0.00 0 GLY A N 14
ATOM 9862 C CA . GLY A 1 7 ? 14.047 -1.106 -5.227 1.00 0.00 0 GLY A CA 14
ATOM 9863 C C . GLY A 1 7 ? 12.824 -1.645 -4.512 1.00 0.00 0 GLY A C 14
ATOM 9864 O O . GLY A 1 7 ? 12.927 -2.175 -3.406 1.00 0.00 0 GLY A O 14
ATOM 9868 N N . MET A 1 8 ? 11.663 -1.508 -5.144 1.00 0.00 1 MET A N 14
ATOM 9869 C CA . MET A 1 8 ? 10.415 -1.986 -4.561 1.00 0.00 1 MET A CA 14
ATOM 9870 C C . MET A 1 8 ? 9.439 -2.422 -5.648 1.00 0.00 1 MET A C 14
ATOM 9871 O O . MET A 1 8 ? 9.004 -1.612 -6.467 1.00 0.00 1 MET A O 14
ATOM 9885 N N . ASP A 1 9 ? 9.098 -3.707 -5.651 1.00 0.00 2 ASP A N 14
ATOM 9886 C CA . ASP A 1 9 ? 8.172 -4.250 -6.637 1.00 0.00 2 ASP A CA 14
ATOM 9887 C C . ASP A 1 9 ? 6.771 -4.385 -6.051 1.00 0.00 2 ASP A C 14
ATOM 9888 O O . ASP A 1 9 ? 6.531 -5.215 -5.174 1.00 0.00 2 ASP A O 14
ATOM 9897 N N . VAL A 1 10 ? 5.848 -3.563 -6.540 1.00 0.00 3 VAL A N 14
ATOM 9898 C CA . VAL A 1 10 ? 4.470 -3.590 -6.065 1.00 0.00 3 VAL A CA 14
ATOM 9899 C C . VAL A 1 10 ? 3.798 -4.916 -6.404 1.00 0.00 3 VAL A C 14
ATOM 9900 O O . VAL A 1 10 ? 2.944 -5.399 -5.660 1.00 0.00 3 VAL A O 14
ATOM 9913 N N . ARG A 1 11 ? 4.189 -5.500 -7.532 1.00 0.00 4 ARG A N 14
ATOM 9914 C CA . ARG A 1 11 ? 3.624 -6.770 -7.971 1.00 0.00 4 ARG A CA 14
ATOM 9915 C C . ARG A 1 11 ? 3.828 -7.851 -6.913 1.00 0.00 4 ARG A C 14
ATOM 9916 O O . ARG A 1 11 ? 3.111 -8.851 -6.887 1.00 0.00 4 ARG A O 14
ATOM 9937 N N . ARG A 1 12 ? 4.810 -7.641 -6.042 1.00 0.00 5 ARG A N 14
ATOM 9938 C CA . ARG A 1 12 ? 5.109 -8.597 -4.983 1.00 0.00 5 ARG A CA 14
ATOM 9939 C C . ARG A 1 12 ? 4.592 -8.097 -3.637 1.00 0.00 5 ARG A C 14
ATOM 9940 O O . ARG A 1 12 ? 5.124 -8.452 -2.585 1.00 0.00 5 ARG A O 14
ATOM 9961 N N . LEU A 1 13 ? 3.552 -7.272 -3.679 1.00 0.00 6 LEU A N 14
ATOM 9962 C CA . LEU A 1 13 ? 2.962 -6.722 -2.463 1.00 0.00 6 LEU A CA 14
ATOM 9963 C C . LEU A 1 13 ? 1.499 -7.132 -2.334 1.00 0.00 6 LEU A C 14
ATOM 9964 O O . LEU A 1 13 ? 0.650 -6.695 -3.110 1.00 0.00 6 LEU A O 14
ATOM 9980 N N . LYS A 1 14 ? 1.210 -7.973 -1.346 1.00 0.00 7 LYS A N 14
ATOM 9981 C CA . LYS A 1 14 ? -0.151 -8.440 -1.112 1.00 0.00 7 LYS A CA 14
ATOM 9982 C C . LYS A 1 14 ? -1.112 -7.264 -0.967 1.00 0.00 7 LYS A C 14
ATOM 9983 O O . LYS A 1 14 ? -0.691 -6.110 -0.893 1.00 0.00 7 LYS A O 14
ATOM 10002 N N . VAL A 1 15 ? -2.407 -7.565 -0.926 1.00 0.00 8 VAL A N 14
ATOM 10003 C CA . VAL A 1 15 ? -3.427 -6.534 -0.787 1.00 0.00 8 VAL A CA 14
ATOM 10004 C C . VAL A 1 15 ? -3.195 -5.696 0.465 1.00 0.00 8 VAL A C 14
ATOM 10005 O O . VAL A 1 15 ? -3.389 -4.481 0.456 1.00 0.00 8 VAL A O 14
ATOM 10018 N N . ASN A 1 16 ? -2.779 -6.355 1.542 1.00 0.00 9 ASN A N 14
ATOM 10019 C CA . ASN A 1 16 ? -2.520 -5.671 2.804 1.00 0.00 9 ASN A CA 14
ATOM 10020 C C . ASN A 1 16 ? -1.339 -4.714 2.672 1.00 0.00 9 ASN A C 14
ATOM 10021 O O . ASN A 1 16 ? -1.343 -3.625 3.246 1.00 0.00 9 ASN A O 14
ATOM 10032 N N . GLU A 1 17 ? -0.331 -5.128 1.911 1.00 0.00 10 GLU A N 14
ATOM 10033 C CA . GLU A 1 17 ? 0.856 -4.307 1.704 1.00 0.00 10 GLU A CA 14
ATOM 10034 C C . GLU A 1 17 ? 0.518 -3.054 0.901 1.00 0.00 10 GLU A C 14
ATOM 10035 O O . GLU A 1 17 ? 1.028 -1.968 1.180 1.00 0.00 10 GLU A O 14
ATOM 10047 N N . LEU A 1 18 ? -0.345 -3.212 -0.097 1.00 0.00 11 LEU A N 14
ATOM 10048 C CA . LEU A 1 18 ? -0.751 -2.095 -0.941 1.00 0.00 11 LEU A CA 14
ATOM 10049 C C . LEU A 1 18 ? -1.570 -1.082 -0.147 1.00 0.00 11 LEU A C 14
ATOM 10050 O O . LEU A 1 18 ? -1.335 0.124 -0.231 1.00 0.00 11 LEU A O 14
ATOM 10066 N N . ARG A 1 19 ? -2.529 -1.580 0.626 1.00 0.00 12 ARG A N 14
ATOM 10067 C CA . ARG A 1 19 ? -3.382 -0.719 1.437 1.00 0.00 12 ARG A CA 14
ATOM 10068 C C . ARG A 1 19 ? -2.556 0.061 2.456 1.00 0.00 12 ARG A C 14
ATOM 10069 O O . ARG A 1 19 ? -2.778 1.252 2.668 1.00 0.00 12 ARG A O 14
ATOM 10090 N N . GLU A 1 20 ? -1.602 -0.621 3.083 1.00 0.00 13 GLU A N 14
ATOM 10091 C CA . GLU A 1 20 ? -0.744 0.008 4.080 1.00 0.00 13 GLU A CA 14
ATOM 10092 C C . GLU A 1 20 ? 0.138 1.077 3.442 1.00 0.00 13 GLU A C 14
ATOM 10093 O O . GLU A 1 20 ? 0.318 2.160 3.998 1.00 0.00 13 GLU A O 14
ATOM 10105 N N . GLU A 1 21 ? 0.686 0.764 2.272 1.00 0.00 14 GLU A N 14
ATOM 10106 C CA . GLU A 1 21 ? 1.550 1.697 1.559 1.00 0.00 14 GLU A CA 14
ATOM 10107 C C . GLU A 1 21 ? 0.780 2.951 1.153 1.00 0.00 14 GLU A C 14
ATOM 10108 O O . GLU A 1 21 ? 1.229 4.073 1.389 1.00 0.00 14 GLU A O 14
ATOM 10120 N N . LEU A 1 22 ? -0.382 2.751 0.540 1.00 0.00 15 LEU A N 14
ATOM 10121 C CA . LEU A 1 22 ? -1.216 3.864 0.100 1.00 0.00 15 LEU A CA 14
ATOM 10122 C C . LEU A 1 22 ? -1.693 4.691 1.290 1.00 0.00 15 LEU A C 14
ATOM 10123 O O . LEU A 1 22 ? -1.810 5.913 1.201 1.00 0.00 15 LEU A O 14
ATOM 10139 N N . GLN A 1 23 ? -1.966 4.016 2.402 1.00 0.00 16 GLN A N 14
ATOM 10140 C CA . GLN A 1 23 ? -2.429 4.689 3.610 1.00 0.00 16 GLN A CA 14
ATOM 10141 C C . GLN A 1 23 ? -1.341 5.594 4.179 1.00 0.00 16 GLN A C 14
ATOM 10142 O O . GLN A 1 23 ? -1.626 6.680 4.683 1.00 0.00 16 GLN A O 14
ATOM 10156 N N . ARG A 1 24 ? -0.095 5.139 4.095 1.00 0.00 17 ARG A N 14
ATOM 10157 C CA . ARG A 1 24 ? 1.034 5.907 4.604 1.00 0.00 17 ARG A CA 14
ATOM 10158 C C . ARG A 1 24 ? 1.221 7.193 3.804 1.00 0.00 17 ARG A C 14
ATOM 10159 O O . ARG A 1 24 ? 1.733 8.187 4.319 1.00 0.00 17 ARG A O 14
ATOM 10180 N N . ARG A 1 25 ? 0.804 7.165 2.543 1.00 0.00 18 ARG A N 14
ATOM 10181 C CA . ARG A 1 25 ? 0.927 8.328 1.672 1.00 0.00 18 ARG A CA 14
ATOM 10182 C C . ARG A 1 25 ? -0.396 9.083 1.583 1.00 0.00 18 ARG A C 14
ATOM 10183 O O . ARG A 1 25 ? -0.554 9.984 0.761 1.00 0.00 18 ARG A O 14
ATOM 10204 N N . GLY A 1 26 ? -1.344 8.709 2.437 1.00 0.00 19 GLY A N 14
ATOM 10205 C CA . GLY A 1 26 ? -2.641 9.361 2.439 1.00 0.00 19 GLY A CA 14
ATOM 10206 C C . GLY A 1 26 ? -3.421 9.102 1.165 1.00 0.00 19 GLY A C 14
ATOM 10207 O O . GLY A 1 26 ? -4.436 9.751 0.907 1.00 0.00 19 GLY A O 14
ATOM 10211 N N . LEU A 1 27 ? -2.947 8.152 0.366 1.00 0.00 20 LEU A N 14
ATOM 10212 C CA . LEU A 1 27 ? -3.607 7.809 -0.889 1.00 0.00 20 LEU A CA 14
ATOM 10213 C C . LEU A 1 27 ? -4.826 6.926 -0.641 1.00 0.00 20 LEU A C 14
ATOM 10214 O O . LEU A 1 27 ? -4.838 6.115 0.285 1.00 0.00 20 LEU A O 14
ATOM 10230 N N . ASP A 1 28 ? -5.847 7.089 -1.475 1.00 0.00 21 ASP A N 14
ATOM 10231 C CA . ASP A 1 28 ? -7.070 6.304 -1.348 1.00 0.00 21 ASP A CA 14
ATOM 10232 C C . ASP A 1 28 ? -6.763 4.810 -1.386 1.00 0.00 21 ASP A C 14
ATOM 10233 O O . ASP A 1 28 ? -5.928 4.356 -2.168 1.00 0.00 21 ASP A O 14
ATOM 10242 N N . THR A 1 29 ? -7.444 4.050 -0.533 1.00 0.00 22 THR A N 14
ATOM 10243 C CA . THR A 1 29 ? -7.243 2.608 -0.467 1.00 0.00 22 THR A CA 14
ATOM 10244 C C . THR A 1 29 ? -8.471 1.858 -0.969 1.00 0.00 22 THR A C 14
ATOM 10245 O O . THR A 1 29 ? -8.758 0.747 -0.522 1.00 0.00 22 THR A O 14
ATOM 10256 N N . ARG A 1 30 ? -9.194 2.472 -1.900 1.00 0.00 23 ARG A N 14
ATOM 10257 C CA . ARG A 1 30 ? -10.393 1.862 -2.462 1.00 0.00 23 ARG A CA 14
ATOM 10258 C C . ARG A 1 30 ? -10.090 1.204 -3.805 1.00 0.00 23 ARG A C 14
ATOM 10259 O O . ARG A 1 30 ? -9.380 1.767 -4.637 1.00 0.00 23 ARG A O 14
ATOM 10280 N N . GLY A 1 31 ? -10.634 0.008 -4.010 1.00 0.00 24 GLY A N 14
ATOM 10281 C CA . GLY A 1 31 ? -10.410 -0.706 -5.253 1.00 0.00 24 GLY A CA 14
ATOM 10282 C C . GLY A 1 31 ? -9.749 -2.053 -5.036 1.00 0.00 24 GLY A C 14
ATOM 10283 O O . GLY A 1 31 ? -9.226 -2.330 -3.956 1.00 0.00 24 GLY A O 14
ATOM 10287 N N . LEU A 1 32 ? -9.772 -2.894 -6.065 1.00 0.00 25 LEU A N 14
ATOM 10288 C CA . LEU A 1 32 ? -9.171 -4.220 -5.982 1.00 0.00 25 LEU A CA 14
ATOM 10289 C C . LEU A 1 32 ? -7.659 -4.124 -5.807 1.00 0.00 25 LEU A C 14
ATOM 10290 O O . LEU A 1 32 ? -7.092 -3.031 -5.809 1.00 0.00 25 LEU A O 14
ATOM 10306 N N . LYS A 1 33 ? -7.011 -5.274 -5.658 1.00 0.00 26 LYS A N 14
ATOM 10307 C CA . LYS A 1 33 ? -5.564 -5.321 -5.486 1.00 0.00 26 LYS A CA 14
ATOM 10308 C C . LYS A 1 33 ? -4.855 -4.635 -6.649 1.00 0.00 26 LYS A C 14
ATOM 10309 O O . LYS A 1 33 ? -3.922 -3.859 -6.449 1.00 0.00 26 LYS A O 14
ATOM 10328 N N . ALA A 1 34 ? -5.306 -4.926 -7.865 1.00 0.00 27 ALA A N 14
ATOM 10329 C CA . ALA A 1 34 ? -4.717 -4.334 -9.060 1.00 0.00 27 ALA A CA 14
ATOM 10330 C C . ALA A 1 34 ? -4.785 -2.811 -9.009 1.00 0.00 27 ALA A C 14
ATOM 10331 O O . ALA A 1 34 ? -3.806 -2.128 -9.305 1.00 0.00 27 ALA A O 14
ATOM 10338 N N . GLU A 1 35 ? -5.948 -2.288 -8.634 1.00 0.00 28 GLU A N 14
ATOM 10339 C CA . GLU A 1 35 ? -6.143 -0.845 -8.546 1.00 0.00 28 GLU A CA 14
ATOM 10340 C C . GLU A 1 35 ? -5.200 -0.230 -7.516 1.00 0.00 28 GLU A C 14
ATOM 10341 O O . GLU A 1 35 ? -4.552 0.784 -7.777 1.00 0.00 28 GLU A O 14
ATOM 10353 N N . LEU A 1 36 ? -5.130 -0.851 -6.343 1.00 0.00 29 LEU A N 14
ATOM 10354 C CA . LEU A 1 36 ? -4.268 -0.365 -5.271 1.00 0.00 29 LEU A CA 14
ATOM 10355 C C . LEU A 1 36 ? -2.801 -0.414 -5.687 1.00 0.00 29 LEU A C 14
ATOM 10356 O O . LEU A 1 36 ? -2.025 0.486 -5.369 1.00 0.00 29 LEU A O 14
ATOM 10372 N N . ALA A 1 37 ? -2.430 -1.471 -6.403 1.00 0.00 30 ALA A N 14
ATOM 10373 C CA . ALA A 1 37 ? -1.058 -1.636 -6.866 1.00 0.00 30 ALA A CA 14
ATOM 10374 C C . ALA A 1 37 ? -0.667 -0.522 -7.831 1.00 0.00 30 ALA A C 14
ATOM 10375 O O . ALA A 1 37 ? 0.432 0.025 -7.749 1.00 0.00 30 ALA A O 14
ATOM 10382 N N . GLU A 1 38 ? -1.574 -0.191 -8.745 1.00 0.00 31 GLU A N 14
ATOM 10383 C CA . GLU A 1 38 ? -1.322 0.858 -9.726 1.00 0.00 31 GLU A CA 14
ATOM 10384 C C . GLU A 1 38 ? -1.247 2.226 -9.054 1.00 0.00 31 GLU A C 14
ATOM 10385 O O . GLU A 1 38 ? -0.422 3.064 -9.417 1.00 0.00 31 GLU A O 14
ATOM 10397 N N . ARG A 1 39 ? -2.115 2.444 -8.071 1.00 0.00 32 ARG A N 14
ATOM 10398 C CA . ARG A 1 39 ? -2.149 3.709 -7.349 1.00 0.00 32 ARG A CA 14
ATOM 10399 C C . ARG A 1 39 ? -0.805 3.993 -6.685 1.00 0.00 32 ARG A C 14
ATOM 10400 O O . ARG A 1 39 ? -0.208 5.050 -6.895 1.00 0.00 32 ARG A O 14
ATOM 10421 N N . LEU A 1 40 ? -0.334 3.044 -5.885 1.00 0.00 33 LEU A N 14
ATOM 10422 C CA . LEU A 1 40 ? 0.940 3.191 -5.190 1.00 0.00 33 LEU A CA 14
ATOM 10423 C C . LEU A 1 40 ? 2.087 3.349 -6.183 1.00 0.00 33 LEU A C 14
ATOM 10424 O O . LEU A 1 40 ? 2.943 4.219 -6.023 1.00 0.00 33 LEU A O 14
ATOM 10440 N N . GLN A 1 41 ? 2.095 2.504 -7.208 1.00 0.00 34 GLN A N 14
ATOM 10441 C CA . GLN A 1 41 ? 3.137 2.551 -8.228 1.00 0.00 34 GLN A CA 14
ATOM 10442 C C . GLN A 1 41 ? 3.156 3.909 -8.924 1.00 0.00 34 GLN A C 14
ATOM 10443 O O . GLN A 1 41 ? 4.219 4.488 -9.146 1.00 0.00 34 GLN A O 14
ATOM 10457 N N . ALA A 1 42 ? 1.974 4.410 -9.265 1.00 0.00 35 ALA A N 14
ATOM 10458 C CA . ALA A 1 42 ? 1.855 5.700 -9.934 1.00 0.00 35 ALA A CA 14
ATOM 10459 C C . ALA A 1 42 ? 2.505 6.807 -9.110 1.00 0.00 35 ALA A C 14
ATOM 10460 O O . ALA A 1 42 ? 3.132 7.713 -9.657 1.00 0.00 35 ALA A O 14
ATOM 10467 N N . ALA A 1 43 ? 2.349 6.727 -7.793 1.00 0.00 36 ALA A N 14
ATOM 10468 C CA . ALA A 1 43 ? 2.922 7.722 -6.894 1.00 0.00 36 ALA A CA 14
ATOM 10469 C C . ALA A 1 43 ? 4.426 7.522 -6.742 1.00 0.00 36 ALA A C 14
ATOM 10470 O O . ALA A 1 43 ? 5.197 8.483 -6.772 1.00 0.00 36 ALA A O 14
ATOM 10477 N N . LEU A 1 44 ? 4.839 6.270 -6.578 1.00 0.00 37 LEU A N 14
ATOM 10478 C CA . LEU A 1 44 ? 6.252 5.944 -6.420 1.00 0.00 37 LEU A CA 14
ATOM 10479 C C . LEU A 1 44 ? 7.051 6.381 -7.644 1.00 0.00 37 LEU A C 14
ATOM 10480 O O . LEU A 1 44 ? 8.106 7.003 -7.518 1.00 0.00 37 LEU A O 14
ATOM 10496 N N . SER A 1 45 ? 6.541 6.053 -8.826 1.00 0.00 38 SER A N 14
ATOM 10497 C CA . SER A 1 45 ? 7.208 6.410 -10.073 1.00 0.00 38 SER A CA 14
ATOM 10498 C C . SER A 1 45 ? 8.687 6.040 -10.022 1.00 0.00 38 SER A C 14
ATOM 10499 O O . SER A 1 45 ? 9.547 6.815 -10.440 1.00 0.00 38 SER A O 14
ATOM 10507 N N . GLY A 1 46 ? 8.976 4.849 -9.507 1.00 0.00 39 GLY A N 14
ATOM 10508 C CA . GLY A 1 46 ? 10.351 4.395 -9.411 1.00 0.00 39 GLY A CA 14
ATOM 10509 C C . GLY A 1 46 ? 10.694 3.356 -10.459 1.00 0.00 39 GLY A C 14
ATOM 10510 O O . GLY A 1 46 ? 9.851 2.949 -11.259 1.00 0.00 39 GLY A O 14
ATOM 10514 N N . PRO A 1 47 ? 11.959 2.910 -10.465 1.00 0.00 40 PRO A N 14
ATOM 10515 C CA . PRO A 1 47 ? 12.440 1.906 -11.419 1.00 0.00 40 PRO A CA 14
ATOM 10516 C C . PRO A 1 47 ? 11.851 0.525 -11.154 1.00 0.00 40 PRO A C 14
ATOM 10517 O O . PRO A 1 47 ? 11.413 -0.161 -12.077 1.00 0.00 40 PRO A O 14
ATOM 10528 N N . SER A 1 48 ? 11.843 0.123 -9.887 1.00 0.00 41 SER A N 14
ATOM 10529 C CA . SER A 1 48 ? 11.310 -1.178 -9.501 1.00 0.00 41 SER A CA 14
ATOM 10530 C C . SER A 1 48 ? 11.668 -2.240 -10.536 1.00 0.00 41 SER A C 14
ATOM 10531 O O . SER A 1 48 ? 10.841 -3.080 -10.891 1.00 0.00 41 SER A O 14
ATOM 10539 N N . SER A 1 49 ? 12.907 -2.196 -11.016 1.00 0.00 42 SER A N 14
ATOM 10540 C CA . SER A 1 49 ? 13.375 -3.152 -12.013 1.00 0.00 42 SER A CA 14
ATOM 10541 C C . SER A 1 49 ? 14.291 -4.193 -11.379 1.00 0.00 42 SER A C 14
ATOM 10542 O O . SER A 1 49 ? 15.319 -4.560 -11.947 1.00 0.00 42 SER A O 14
ATOM 10550 N N . GLY A 1 50 ? 13.911 -4.666 -10.196 1.00 0.00 43 GLY A N 14
ATOM 10551 C CA . GLY A 1 50 ? 14.709 -5.661 -9.503 1.00 0.00 43 GLY A CA 14
ATOM 10552 C C . GLY A 1 50 ? 15.714 -5.040 -8.554 1.00 0.00 43 GLY A C 14
ATOM 10553 O O . GLY A 1 50 ? 16.744 -5.641 -8.250 1.00 0.00 43 GLY A O 14
ATOM 10557 N N . GLY A 1 1 ? 26.262 0.181 3.708 1.00 0.00 -6 GLY A N 15
ATOM 10558 C CA . GLY A 1 1 ? 25.624 0.985 4.735 1.00 0.00 -6 GLY A CA 15
ATOM 10559 C C . GLY A 1 1 ? 24.347 1.639 4.249 1.00 0.00 -6 GLY A C 15
ATOM 10560 O O . GLY A 1 1 ? 24.268 2.091 3.107 1.00 0.00 -6 GLY A O 15
ATOM 10564 N N . SER A 1 2 ? 23.342 1.690 5.118 1.00 0.00 -5 SER A N 15
ATOM 10565 C CA . SER A 1 2 ? 22.059 2.289 4.769 1.00 0.00 -5 SER A CA 15
ATOM 10566 C C . SER A 1 2 ? 21.341 1.457 3.710 1.00 0.00 -5 SER A C 15
ATOM 10567 O O . SER A 1 2 ? 20.761 1.998 2.769 1.00 0.00 -5 SER A O 15
ATOM 10575 N N . SER A 1 3 ? 21.386 0.139 3.872 1.00 0.00 -4 SER A N 15
ATOM 10576 C CA . SER A 1 3 ? 20.743 -0.769 2.928 1.00 0.00 -4 SER A CA 15
ATOM 10577 C C . SER A 1 3 ? 19.489 -1.388 3.538 1.00 0.00 -4 SER A C 15
ATOM 10578 O O . SER A 1 3 ? 19.515 -1.894 4.659 1.00 0.00 -4 SER A O 15
ATOM 10586 N N . GLY A 1 4 ? 18.390 -1.342 2.790 1.00 0.00 -3 GLY A N 15
ATOM 10587 C CA . GLY A 1 4 ? 17.141 -1.900 3.272 1.00 0.00 -3 GLY A CA 15
ATOM 10588 C C . GLY A 1 4 ? 16.564 -2.933 2.325 1.00 0.00 -3 GLY A C 15
ATOM 10589 O O . GLY A 1 4 ? 17.299 -3.585 1.583 1.00 0.00 -3 GLY A O 15
ATOM 10593 N N . SER A 1 5 ? 15.243 -3.084 2.349 1.00 0.00 -2 SER A N 15
ATOM 10594 C CA . SER A 1 5 ? 14.568 -4.049 1.490 1.00 0.00 -2 SER A CA 15
ATOM 10595 C C . SER A 1 5 ? 14.882 -3.782 0.021 1.00 0.00 -2 SER A C 15
ATOM 10596 O O . SER A 1 5 ? 14.320 -2.873 -0.590 1.00 0.00 -2 SER A O 15
ATOM 10604 N N . SER A 1 6 ? 15.786 -4.580 -0.539 1.00 0.00 -1 SER A N 15
ATOM 10605 C CA . SER A 1 6 ? 16.179 -4.428 -1.935 1.00 0.00 -1 SER A CA 15
ATOM 10606 C C . SER A 1 6 ? 15.168 -5.099 -2.860 1.00 0.00 -1 SER A C 15
ATOM 10607 O O . SER A 1 6 ? 15.312 -6.270 -3.211 1.00 0.00 -1 SER A O 15
ATOM 10615 N N . GLY A 1 7 ? 14.144 -4.348 -3.252 1.00 0.00 0 GLY A N 15
ATOM 10616 C CA . GLY A 1 7 ? 13.124 -4.886 -4.133 1.00 0.00 0 GLY A CA 15
ATOM 10617 C C . GLY A 1 7 ? 11.720 -4.595 -3.640 1.00 0.00 0 GLY A C 15
ATOM 10618 O O . GLY A 1 7 ? 11.209 -5.285 -2.759 1.00 0.00 0 GLY A O 15
ATOM 10622 N N . MET A 1 8 ? 11.096 -3.568 -4.208 1.00 0.00 1 MET A N 15
ATOM 10623 C CA . MET A 1 8 ? 9.742 -3.188 -3.820 1.00 0.00 1 MET A CA 15
ATOM 10624 C C . MET A 1 8 ? 8.728 -4.221 -4.299 1.00 0.00 1 MET A C 15
ATOM 10625 O O . MET A 1 8 ? 7.898 -4.695 -3.524 1.00 0.00 1 MET A O 15
ATOM 10639 N N . ASP A 1 9 ? 8.802 -4.566 -5.580 1.00 0.00 2 ASP A N 15
ATOM 10640 C CA . ASP A 1 9 ? 7.890 -5.545 -6.162 1.00 0.00 2 ASP A CA 15
ATOM 10641 C C . ASP A 1 9 ? 6.446 -5.239 -5.776 1.00 0.00 2 ASP A C 15
ATOM 10642 O O . ASP A 1 9 ? 5.746 -6.090 -5.228 1.00 0.00 2 ASP A O 15
ATOM 10651 N N . VAL A 1 10 ? 6.008 -4.018 -6.065 1.00 0.00 3 VAL A N 15
ATOM 10652 C CA . VAL A 1 10 ? 4.648 -3.599 -5.749 1.00 0.00 3 VAL A CA 15
ATOM 10653 C C . VAL A 1 10 ? 3.628 -4.607 -6.267 1.00 0.00 3 VAL A C 15
ATOM 10654 O O . VAL A 1 10 ? 2.580 -4.814 -5.656 1.00 0.00 3 VAL A O 15
ATOM 10667 N N . ARG A 1 11 ? 3.943 -5.232 -7.396 1.00 0.00 4 ARG A N 15
ATOM 10668 C CA . ARG A 1 11 ? 3.054 -6.219 -7.997 1.00 0.00 4 ARG A CA 15
ATOM 10669 C C . ARG A 1 11 ? 3.020 -7.498 -7.166 1.00 0.00 4 ARG A C 15
ATOM 10670 O O . ARG A 1 11 ? 2.050 -8.255 -7.213 1.00 0.00 4 ARG A O 15
ATOM 10691 N N . ARG A 1 12 ? 4.084 -7.732 -6.405 1.00 0.00 5 ARG A N 15
ATOM 10692 C CA . ARG A 1 12 ? 4.177 -8.920 -5.565 1.00 0.00 5 ARG A CA 15
ATOM 10693 C C . ARG A 1 12 ? 3.594 -8.652 -4.180 1.00 0.00 5 ARG A C 15
ATOM 10694 O O . ARG A 1 12 ? 3.075 -9.559 -3.528 1.00 0.00 5 ARG A O 15
ATOM 10715 N N . LEU A 1 13 ? 3.685 -7.403 -3.737 1.00 0.00 6 LEU A N 15
ATOM 10716 C CA . LEU A 1 13 ? 3.168 -7.016 -2.429 1.00 0.00 6 LEU A CA 15
ATOM 10717 C C . LEU A 1 13 ? 1.713 -7.445 -2.270 1.00 0.00 6 LEU A C 15
ATOM 10718 O O . LEU A 1 13 ? 0.888 -7.223 -3.157 1.00 0.00 6 LEU A O 15
ATOM 10734 N N . LYS A 1 14 ? 1.403 -8.060 -1.134 1.00 0.00 7 LYS A N 15
ATOM 10735 C CA . LYS A 1 14 ? 0.047 -8.517 -0.855 1.00 0.00 7 LYS A CA 15
ATOM 10736 C C . LYS A 1 14 ? -0.929 -7.346 -0.834 1.00 0.00 7 LYS A C 15
ATOM 10737 O O . LYS A 1 14 ? -0.521 -6.184 -0.850 1.00 0.00 7 LYS A O 15
ATOM 10756 N N . VAL A 1 15 ? -2.220 -7.658 -0.795 1.00 0.00 8 VAL A N 15
ATOM 10757 C CA . VAL A 1 15 ? -3.255 -6.630 -0.768 1.00 0.00 8 VAL A CA 15
ATOM 10758 C C . VAL A 1 15 ? -3.162 -5.790 0.500 1.00 0.00 8 VAL A C 15
ATOM 10759 O O . VAL A 1 15 ? -3.316 -4.570 0.462 1.00 0.00 8 VAL A O 15
ATOM 10772 N N . ASN A 1 16 ? -2.909 -6.452 1.625 1.00 0.00 9 ASN A N 15
ATOM 10773 C CA . ASN A 1 16 ? -2.796 -5.766 2.907 1.00 0.00 9 ASN A CA 15
ATOM 10774 C C . ASN A 1 16 ? -1.602 -4.816 2.912 1.00 0.00 9 ASN A C 15
ATOM 10775 O O . ASN A 1 16 ? -1.682 -3.706 3.437 1.00 0.00 9 ASN A O 15
ATOM 10786 N N . GLU A 1 17 ? -0.496 -5.261 2.323 1.00 0.00 10 GLU A N 15
ATOM 10787 C CA . GLU A 1 17 ? 0.714 -4.449 2.260 1.00 0.00 10 GLU A CA 15
ATOM 10788 C C . GLU A 1 17 ? 0.476 -3.179 1.448 1.00 0.00 10 GLU A C 15
ATOM 10789 O O . GLU A 1 17 ? 0.877 -2.087 1.852 1.00 0.00 10 GLU A O 15
ATOM 10801 N N . LEU A 1 18 ? -0.178 -3.331 0.302 1.00 0.00 11 LEU A N 15
ATOM 10802 C CA . LEU A 1 18 ? -0.470 -2.197 -0.568 1.00 0.00 11 LEU A CA 15
ATOM 10803 C C . LEU A 1 18 ? -1.327 -1.162 0.155 1.00 0.00 11 LEU A C 15
ATOM 10804 O O . LEU A 1 18 ? -1.101 0.042 0.030 1.00 0.00 11 LEU A O 15
ATOM 10820 N N . ARG A 1 19 ? -2.308 -1.640 0.913 1.00 0.00 12 ARG A N 15
ATOM 10821 C CA . ARG A 1 19 ? -3.198 -0.756 1.657 1.00 0.00 12 ARG A CA 15
ATOM 10822 C C . ARG A 1 19 ? -2.414 0.088 2.658 1.00 0.00 12 ARG A C 15
ATOM 10823 O O . ARG A 1 19 ? -2.624 1.296 2.763 1.00 0.00 12 ARG A O 15
ATOM 10844 N N . GLU A 1 20 ? -1.511 -0.558 3.389 1.00 0.00 13 GLU A N 15
ATOM 10845 C CA . GLU A 1 20 ? -0.697 0.134 4.382 1.00 0.00 13 GLU A CA 15
ATOM 10846 C C . GLU A 1 20 ? 0.178 1.197 3.723 1.00 0.00 13 GLU A C 15
ATOM 10847 O O . GLU A 1 20 ? 0.304 2.311 4.229 1.00 0.00 13 GLU A O 15
ATOM 10859 N N . GLU A 1 21 ? 0.780 0.841 2.593 1.00 0.00 14 GLU A N 15
ATOM 10860 C CA . GLU A 1 21 ? 1.645 1.764 1.866 1.00 0.00 14 GLU A CA 15
ATOM 10861 C C . GLU A 1 21 ? 0.843 2.937 1.309 1.00 0.00 14 GLU A C 15
ATOM 10862 O O . GLU A 1 21 ? 1.242 4.095 1.440 1.00 0.00 14 GLU A O 15
ATOM 10874 N N . LEU A 1 22 ? -0.291 2.629 0.688 1.00 0.00 15 LEU A N 15
ATOM 10875 C CA . LEU A 1 22 ? -1.150 3.657 0.111 1.00 0.00 15 LEU A CA 15
ATOM 10876 C C . LEU A 1 22 ? -1.744 4.545 1.200 1.00 0.00 15 LEU A C 15
ATOM 10877 O O . LEU A 1 22 ? -1.925 5.746 1.003 1.00 0.00 15 LEU A O 15
ATOM 10893 N N . GLN A 1 23 ? -2.042 3.946 2.348 1.00 0.00 16 GLN A N 15
ATOM 10894 C CA . GLN A 1 23 ? -2.614 4.684 3.468 1.00 0.00 16 GLN A CA 15
ATOM 10895 C C . GLN A 1 23 ? -1.604 5.674 4.040 1.00 0.00 16 GLN A C 15
ATOM 10896 O O . GLN A 1 23 ? -1.938 6.826 4.315 1.00 0.00 16 GLN A O 15
ATOM 10910 N N . ARG A 1 24 ? -0.369 5.216 4.216 1.00 0.00 17 ARG A N 15
ATOM 10911 C CA . ARG A 1 24 ? 0.689 6.061 4.757 1.00 0.00 17 ARG A CA 15
ATOM 10912 C C . ARG A 1 24 ? 1.084 7.144 3.757 1.00 0.00 17 ARG A C 15
ATOM 10913 O O . ARG A 1 24 ? 1.608 8.192 4.136 1.00 0.00 17 ARG A O 15
ATOM 10934 N N . ARG A 1 25 ? 0.829 6.884 2.479 1.00 0.00 18 ARG A N 15
ATOM 10935 C CA . ARG A 1 25 ? 1.160 7.835 1.425 1.00 0.00 18 ARG A CA 15
ATOM 10936 C C . ARG A 1 25 ? 0.025 8.834 1.218 1.00 0.00 18 ARG A C 15
ATOM 10937 O O . ARG A 1 25 ? 0.103 9.709 0.357 1.00 0.00 18 ARG A O 15
ATOM 10958 N N . GLY A 1 26 ? -1.031 8.695 2.015 1.00 0.00 19 GLY A N 15
ATOM 10959 C CA . GLY A 1 26 ? -2.167 9.591 1.903 1.00 0.00 19 GLY A CA 15
ATOM 10960 C C . GLY A 1 26 ? -3.030 9.286 0.694 1.00 0.00 19 GLY A C 15
ATOM 10961 O O . GLY A 1 26 ? -3.839 10.114 0.275 1.00 0.00 19 GLY A O 15
ATOM 10965 N N . LEU A 1 27 ? -2.856 8.096 0.131 1.00 0.00 20 LEU A N 15
ATOM 10966 C CA . LEU A 1 27 ? -3.624 7.683 -1.038 1.00 0.00 20 LEU A CA 15
ATOM 10967 C C . LEU A 1 27 ? -4.825 6.835 -0.630 1.00 0.00 20 LEU A C 15
ATOM 10968 O O . LEU A 1 27 ? -4.783 6.126 0.376 1.00 0.00 20 LEU A O 15
ATOM 10984 N N . ASP A 1 28 ? -5.892 6.912 -1.418 1.00 0.00 21 ASP A N 15
ATOM 10985 C CA . ASP A 1 28 ? -7.103 6.149 -1.141 1.00 0.00 21 ASP A CA 15
ATOM 10986 C C . ASP A 1 28 ? -6.822 4.650 -1.178 1.00 0.00 21 ASP A C 15
ATOM 10987 O O . ASP A 1 28 ? -5.928 4.192 -1.890 1.00 0.00 21 ASP A O 15
ATOM 10996 N N . THR A 1 29 ? -7.590 3.889 -0.404 1.00 0.00 22 THR A N 15
ATOM 10997 C CA . THR A 1 29 ? -7.422 2.443 -0.346 1.00 0.00 22 THR A CA 15
ATOM 10998 C C . THR A 1 29 ? -8.610 1.726 -0.977 1.00 0.00 22 THR A C 15
ATOM 10999 O O . THR A 1 29 ? -8.933 0.596 -0.608 1.00 0.00 22 THR A O 15
ATOM 11010 N N . ARG A 1 30 ? -9.258 2.388 -1.930 1.00 0.00 23 ARG A N 15
ATOM 11011 C CA . ARG A 1 30 ? -10.411 1.814 -2.611 1.00 0.00 23 ARG A CA 15
ATOM 11012 C C . ARG A 1 30 ? -10.000 1.183 -3.938 1.00 0.00 23 ARG A C 15
ATOM 11013 O O . ARG A 1 30 ? -9.171 1.728 -4.666 1.00 0.00 23 ARG A O 15
ATOM 11034 N N . GLY A 1 31 ? -10.585 0.029 -4.246 1.00 0.00 24 GLY A N 15
ATOM 11035 C CA . GLY A 1 31 ? -10.266 -0.658 -5.484 1.00 0.00 24 GLY A CA 15
ATOM 11036 C C . GLY A 1 31 ? -9.582 -1.990 -5.249 1.00 0.00 24 GLY A C 15
ATOM 11037 O O . GLY A 1 31 ? -8.963 -2.203 -4.205 1.00 0.00 24 GLY A O 15
ATOM 11041 N N . LEU A 1 32 ? -9.695 -2.890 -6.219 1.00 0.00 25 LEU A N 15
ATOM 11042 C CA . LEU A 1 32 ? -9.084 -4.211 -6.112 1.00 0.00 25 LEU A CA 15
ATOM 11043 C C . LEU A 1 32 ? -7.572 -4.099 -5.941 1.00 0.00 25 LEU A C 15
ATOM 11044 O O . LEU A 1 32 ? -6.998 -3.019 -6.084 1.00 0.00 25 LEU A O 15
ATOM 11060 N N . LYS A 1 33 ? -6.932 -5.222 -5.636 1.00 0.00 26 LYS A N 15
ATOM 11061 C CA . LYS A 1 33 ? -5.486 -5.253 -5.449 1.00 0.00 26 LYS A CA 15
ATOM 11062 C C . LYS A 1 33 ? -4.770 -4.616 -6.636 1.00 0.00 26 LYS A C 15
ATOM 11063 O O . LYS A 1 33 ? -3.857 -3.810 -6.462 1.00 0.00 26 LYS A O 15
ATOM 11082 N N . ALA A 1 34 ? -5.192 -4.982 -7.842 1.00 0.00 27 ALA A N 15
ATOM 11083 C CA . ALA A 1 34 ? -4.593 -4.444 -9.057 1.00 0.00 27 ALA A CA 15
ATOM 11084 C C . ALA A 1 34 ? -4.689 -2.922 -9.088 1.00 0.00 27 ALA A C 15
ATOM 11085 O O . ALA A 1 34 ? -3.724 -2.238 -9.428 1.00 0.00 27 ALA A O 15
ATOM 11092 N N . GLU A 1 35 ? -5.858 -2.400 -8.731 1.00 0.00 28 GLU A N 15
ATOM 11093 C CA . GLU A 1 35 ? -6.079 -0.958 -8.721 1.00 0.00 28 GLU A CA 15
ATOM 11094 C C . GLU A 1 35 ? -5.209 -0.283 -7.664 1.00 0.00 28 GLU A C 15
ATOM 11095 O O . GLU A 1 35 ? -4.667 0.800 -7.889 1.00 0.00 28 GLU A O 15
ATOM 11107 N N . LEU A 1 36 ? -5.081 -0.929 -6.511 1.00 0.00 29 LEU A N 15
ATOM 11108 C CA . LEU A 1 36 ? -4.278 -0.392 -5.418 1.00 0.00 29 LEU A CA 15
ATOM 11109 C C . LEU A 1 36 ? -2.798 -0.373 -5.787 1.00 0.00 29 LEU A C 15
ATOM 11110 O O . LEU A 1 36 ? -2.091 0.594 -5.506 1.00 0.00 29 LEU A O 15
ATOM 11126 N N . ALA A 1 37 ? -2.338 -1.446 -6.421 1.00 0.00 30 ALA A N 15
ATOM 11127 C CA . ALA A 1 37 ? -0.944 -1.551 -6.834 1.00 0.00 30 ALA A CA 15
ATOM 11128 C C . ALA A 1 37 ? -0.566 -0.419 -7.783 1.00 0.00 30 ALA A C 15
ATOM 11129 O O . ALA A 1 37 ? 0.471 0.222 -7.617 1.00 0.00 30 ALA A O 15
ATOM 11136 N N . GLU A 1 38 ? -1.414 -0.181 -8.780 1.00 0.00 31 GLU A N 15
ATOM 11137 C CA . GLU A 1 38 ? -1.166 0.873 -9.757 1.00 0.00 31 GLU A CA 15
ATOM 11138 C C . GLU A 1 38 ? -1.142 2.243 -9.085 1.00 0.00 31 GLU A C 15
ATOM 11139 O O . GLU A 1 38 ? -0.332 3.102 -9.433 1.00 0.00 31 GLU A O 15
ATOM 11151 N N . ARG A 1 39 ? -2.036 2.439 -8.121 1.00 0.00 32 ARG A N 15
ATOM 11152 C CA . ARG A 1 39 ? -2.118 3.704 -7.401 1.00 0.00 32 ARG A CA 15
ATOM 11153 C C . ARG A 1 39 ? -0.810 4.003 -6.675 1.00 0.00 32 ARG A C 15
ATOM 11154 O O . ARG A 1 39 ? -0.301 5.124 -6.726 1.00 0.00 32 ARG A O 15
ATOM 11175 N N . LEU A 1 40 ? -0.271 2.995 -6.000 1.00 0.00 33 LEU A N 15
ATOM 11176 C CA . LEU A 1 40 ? 0.978 3.149 -5.262 1.00 0.00 33 LEU A CA 15
ATOM 11177 C C . LEU A 1 40 ? 2.143 3.411 -6.212 1.00 0.00 33 LEU A C 15
ATOM 11178 O O . LEU A 1 40 ? 2.982 4.274 -5.957 1.00 0.00 33 LEU A O 15
ATOM 11194 N N . GLN A 1 41 ? 2.186 2.660 -7.308 1.00 0.00 34 GLN A N 15
ATOM 11195 C CA . GLN A 1 41 ? 3.247 2.812 -8.297 1.00 0.00 34 GLN A CA 15
ATOM 11196 C C . GLN A 1 41 ? 3.175 4.181 -8.966 1.00 0.00 34 GLN A C 15
ATOM 11197 O O . GLN A 1 41 ? 4.201 4.797 -9.251 1.00 0.00 34 GLN A O 15
ATOM 11211 N N . ALA A 1 42 ? 1.956 4.650 -9.213 1.00 0.00 35 ALA A N 15
ATOM 11212 C CA . ALA A 1 42 ? 1.751 5.947 -9.847 1.00 0.00 35 ALA A CA 15
ATOM 11213 C C . ALA A 1 42 ? 2.379 7.066 -9.023 1.00 0.00 35 ALA A C 15
ATOM 11214 O O . ALA A 1 42 ? 3.002 7.976 -9.569 1.00 0.00 35 ALA A O 15
ATOM 11221 N N . ALA A 1 43 ? 2.212 6.992 -7.707 1.00 0.00 36 ALA A N 15
ATOM 11222 C CA . ALA A 1 43 ? 2.764 7.998 -6.809 1.00 0.00 36 ALA A CA 15
ATOM 11223 C C . ALA A 1 43 ? 4.287 7.934 -6.783 1.00 0.00 36 ALA A C 15
ATOM 11224 O O . ALA A 1 43 ? 4.960 8.957 -6.648 1.00 0.00 36 ALA A O 15
ATOM 11231 N N . LEU A 1 44 ? 4.826 6.727 -6.911 1.00 0.00 37 LEU A N 15
ATOM 11232 C CA . LEU A 1 44 ? 6.272 6.529 -6.902 1.00 0.00 37 LEU A CA 15
ATOM 11233 C C . LEU A 1 44 ? 6.917 7.170 -8.126 1.00 0.00 37 LEU A C 15
ATOM 11234 O O . LEU A 1 44 ? 7.974 7.793 -8.029 1.00 0.00 37 LEU A O 15
ATOM 11250 N N . SER A 1 45 ? 6.272 7.014 -9.278 1.00 0.00 38 SER A N 15
ATOM 11251 C CA . SER A 1 45 ? 6.784 7.576 -10.523 1.00 0.00 38 SER A CA 15
ATOM 11252 C C . SER A 1 45 ? 6.662 9.096 -10.523 1.00 0.00 38 SER A C 15
ATOM 11253 O O . SER A 1 45 ? 5.583 9.644 -10.745 1.00 0.00 38 SER A O 15
ATOM 11261 N N . GLY A 1 46 ? 7.779 9.774 -10.271 1.00 0.00 39 GLY A N 15
ATOM 11262 C CA . GLY A 1 46 ? 7.777 11.224 -10.247 1.00 0.00 39 GLY A CA 15
ATOM 11263 C C . GLY A 1 46 ? 8.968 11.818 -10.972 1.00 0.00 39 GLY A C 15
ATOM 11264 O O . GLY A 1 46 ? 9.968 11.145 -11.223 1.00 0.00 39 GLY A O 15
ATOM 11268 N N . PRO A 1 47 ? 8.869 13.109 -11.322 1.00 0.00 40 PRO A N 15
ATOM 11269 C CA . PRO A 1 47 ? 9.937 13.822 -12.029 1.00 0.00 40 PRO A CA 15
ATOM 11270 C C . PRO A 1 47 ? 11.161 14.053 -11.149 1.00 0.00 40 PRO A C 15
ATOM 11271 O O . PRO A 1 47 ? 12.216 14.463 -11.632 1.00 0.00 40 PRO A O 15
ATOM 11282 N N . SER A 1 48 ? 11.012 13.787 -9.855 1.00 0.00 41 SER A N 15
ATOM 11283 C CA . SER A 1 48 ? 12.105 13.970 -8.907 1.00 0.00 41 SER A CA 15
ATOM 11284 C C . SER A 1 48 ? 13.385 13.319 -9.422 1.00 0.00 41 SER A C 15
ATOM 11285 O O . SER A 1 48 ? 13.528 12.097 -9.394 1.00 0.00 41 SER A O 15
ATOM 11293 N N . SER A 1 49 ? 14.314 14.146 -9.891 1.00 0.00 42 SER A N 15
ATOM 11294 C CA . SER A 1 49 ? 15.582 13.653 -10.416 1.00 0.00 42 SER A CA 15
ATOM 11295 C C . SER A 1 49 ? 16.575 13.397 -9.286 1.00 0.00 42 SER A C 15
ATOM 11296 O O . SER A 1 49 ? 17.315 14.292 -8.881 1.00 0.00 42 SER A O 15
ATOM 11304 N N . GLY A 1 50 ? 16.584 12.166 -8.782 1.00 0.00 43 GLY A N 15
ATOM 11305 C CA . GLY A 1 50 ? 17.489 11.813 -7.704 1.00 0.00 43 GLY A CA 15
ATOM 11306 C C . GLY A 1 50 ? 16.797 11.774 -6.356 1.00 0.00 43 GLY A C 15
ATOM 11307 O O . GLY A 1 50 ? 15.638 12.169 -6.234 1.00 0.00 43 GLY A O 15
ATOM 11311 N N . GLY A 1 1 ? 17.780 -4.066 -17.854 1.00 0.00 -6 GLY A N 16
ATOM 11312 C CA . GLY A 1 1 ? 18.390 -4.250 -16.550 1.00 0.00 -6 GLY A CA 16
ATOM 11313 C C . GLY A 1 1 ? 19.304 -3.101 -16.171 1.00 0.00 -6 GLY A C 16
ATOM 11314 O O . GLY A 1 1 ? 20.196 -2.730 -16.934 1.00 0.00 -6 GLY A O 16
ATOM 11318 N N . SER A 1 2 ? 19.081 -2.536 -14.989 1.00 0.00 -5 SER A N 16
ATOM 11319 C CA . SER A 1 2 ? 19.888 -1.419 -14.512 1.00 0.00 -5 SER A CA 16
ATOM 11320 C C . SER A 1 2 ? 21.195 -1.914 -13.902 1.00 0.00 -5 SER A C 16
ATOM 11321 O O . SER A 1 2 ? 21.425 -3.119 -13.793 1.00 0.00 -5 SER A O 16
ATOM 11329 N N . SER A 1 3 ? 22.049 -0.976 -13.505 1.00 0.00 -4 SER A N 16
ATOM 11330 C CA . SER A 1 3 ? 23.336 -1.316 -12.909 1.00 0.00 -4 SER A CA 16
ATOM 11331 C C . SER A 1 3 ? 23.217 -2.560 -12.033 1.00 0.00 -4 SER A C 16
ATOM 11332 O O . SER A 1 3 ? 23.879 -3.568 -12.274 1.00 0.00 -4 SER A O 16
ATOM 11340 N N . GLY A 1 4 ? 22.368 -2.479 -11.014 1.00 0.00 -3 GLY A N 16
ATOM 11341 C CA . GLY A 1 4 ? 22.177 -3.603 -10.116 1.00 0.00 -3 GLY A CA 16
ATOM 11342 C C . GLY A 1 4 ? 20.744 -4.097 -10.102 1.00 0.00 -3 GLY A C 16
ATOM 11343 O O . GLY A 1 4 ? 19.962 -3.781 -10.999 1.00 0.00 -3 GLY A O 16
ATOM 11347 N N . SER A 1 5 ? 20.398 -4.875 -9.081 1.00 0.00 -2 SER A N 16
ATOM 11348 C CA . SER A 1 5 ? 19.050 -5.418 -8.957 1.00 0.00 -2 SER A CA 16
ATOM 11349 C C . SER A 1 5 ? 18.507 -5.205 -7.547 1.00 0.00 -2 SER A C 16
ATOM 11350 O O . SER A 1 5 ? 19.029 -5.756 -6.579 1.00 0.00 -2 SER A O 16
ATOM 11358 N N . SER A 1 6 ? 17.454 -4.401 -7.442 1.00 0.00 -1 SER A N 16
ATOM 11359 C CA . SER A 1 6 ? 16.840 -4.110 -6.151 1.00 0.00 -1 SER A CA 16
ATOM 11360 C C . SER A 1 6 ? 15.581 -3.266 -6.325 1.00 0.00 -1 SER A C 16
ATOM 11361 O O . SER A 1 6 ? 15.429 -2.556 -7.319 1.00 0.00 -1 SER A O 16
ATOM 11369 N N . GLY A 1 7 ? 14.680 -3.350 -5.351 1.00 0.00 0 GLY A N 16
ATOM 11370 C CA . GLY A 1 7 ? 13.446 -2.590 -5.415 1.00 0.00 0 GLY A CA 16
ATOM 11371 C C . GLY A 1 7 ? 12.260 -3.364 -4.875 1.00 0.00 0 GLY A C 16
ATOM 11372 O O . GLY A 1 7 ? 12.353 -4.567 -4.635 1.00 0.00 0 GLY A O 16
ATOM 11376 N N . MET A 1 8 ? 11.141 -2.672 -4.683 1.00 0.00 1 MET A N 16
ATOM 11377 C CA . MET A 1 8 ? 9.932 -3.303 -4.168 1.00 0.00 1 MET A CA 16
ATOM 11378 C C . MET A 1 8 ? 9.079 -3.855 -5.306 1.00 0.00 1 MET A C 16
ATOM 11379 O O . MET A 1 8 ? 9.018 -3.270 -6.387 1.00 0.00 1 MET A O 16
ATOM 11393 N N . ASP A 1 9 ? 8.424 -4.983 -5.055 1.00 0.00 2 ASP A N 16
ATOM 11394 C CA . ASP A 1 9 ? 7.574 -5.613 -6.058 1.00 0.00 2 ASP A CA 16
ATOM 11395 C C . ASP A 1 9 ? 6.104 -5.303 -5.798 1.00 0.00 2 ASP A C 16
ATOM 11396 O O . ASP A 1 9 ? 5.369 -6.132 -5.260 1.00 0.00 2 ASP A O 16
ATOM 11405 N N . VAL A 1 10 ? 5.680 -4.103 -6.181 1.00 0.00 3 VAL A N 16
ATOM 11406 C CA . VAL A 1 10 ? 4.297 -3.682 -5.989 1.00 0.00 3 VAL A CA 16
ATOM 11407 C C . VAL A 1 10 ? 3.325 -4.742 -6.495 1.00 0.00 3 VAL A C 16
ATOM 11408 O O . VAL A 1 10 ? 2.330 -5.050 -5.840 1.00 0.00 3 VAL A O 16
ATOM 11421 N N . ARG A 1 11 ? 3.622 -5.298 -7.666 1.00 0.00 4 ARG A N 16
ATOM 11422 C CA . ARG A 1 11 ? 2.774 -6.323 -8.262 1.00 0.00 4 ARG A CA 16
ATOM 11423 C C . ARG A 1 11 ? 2.690 -7.551 -7.359 1.00 0.00 4 ARG A C 16
ATOM 11424 O O . ARG A 1 11 ? 1.689 -8.267 -7.361 1.00 0.00 4 ARG A O 16
ATOM 11445 N N . ARG A 1 12 ? 3.748 -7.787 -6.591 1.00 0.00 5 ARG A N 16
ATOM 11446 C CA . ARG A 1 12 ? 3.795 -8.929 -5.685 1.00 0.00 5 ARG A CA 16
ATOM 11447 C C . ARG A 1 12 ? 3.221 -8.563 -4.319 1.00 0.00 5 ARG A C 16
ATOM 11448 O O . ARG A 1 12 ? 2.670 -9.412 -3.618 1.00 0.00 5 ARG A O 16
ATOM 11469 N N . LEU A 1 13 ? 3.355 -7.295 -3.948 1.00 0.00 6 LEU A N 16
ATOM 11470 C CA . LEU A 1 13 ? 2.851 -6.816 -2.665 1.00 0.00 6 LEU A CA 16
ATOM 11471 C C . LEU A 1 13 ? 1.348 -7.047 -2.550 1.00 0.00 6 LEU A C 16
ATOM 11472 O O . LEU A 1 13 ? 0.563 -6.496 -3.322 1.00 0.00 6 LEU A O 16
ATOM 11488 N N . LYS A 1 14 ? 0.952 -7.864 -1.580 1.00 0.00 7 LYS A N 16
ATOM 11489 C CA . LYS A 1 14 ? -0.457 -8.167 -1.361 1.00 0.00 7 LYS A CA 16
ATOM 11490 C C . LYS A 1 14 ? -1.251 -6.893 -1.093 1.00 0.00 7 LYS A C 16
ATOM 11491 O O . LYS A 1 14 ? -0.678 -5.828 -0.864 1.00 0.00 7 LYS A O 16
ATOM 11510 N N . VAL A 1 15 ? -2.575 -7.009 -1.123 1.00 0.00 8 VAL A N 16
ATOM 11511 C CA . VAL A 1 15 ? -3.449 -5.867 -0.881 1.00 0.00 8 VAL A CA 16
ATOM 11512 C C . VAL A 1 15 ? -3.134 -5.208 0.457 1.00 0.00 8 VAL A C 16
ATOM 11513 O O . VAL A 1 15 ? -3.171 -3.984 0.582 1.00 0.00 8 VAL A O 16
ATOM 11526 N N . ASN A 1 16 ? -2.822 -6.028 1.456 1.00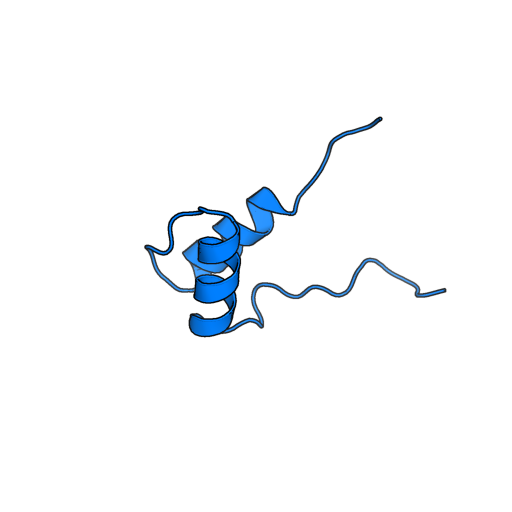 0.00 9 ASN A N 16
ATOM 11527 C CA . ASN A 1 16 ? -2.501 -5.524 2.786 1.00 0.00 9 ASN A CA 16
ATOM 11528 C C . ASN A 1 16 ? -1.243 -4.660 2.751 1.00 0.00 9 ASN A C 16
ATOM 11529 O O . ASN A 1 16 ? -1.189 -3.601 3.375 1.00 0.00 9 ASN A O 16
ATOM 11540 N N . GLU A 1 17 ? -0.235 -5.121 2.017 1.00 0.00 10 GLU A N 16
ATOM 11541 C CA . GLU A 1 17 ? 1.021 -4.390 1.902 1.00 0.00 10 GLU A CA 16
ATOM 11542 C C . GLU A 1 17 ? 0.809 -3.050 1.205 1.00 0.00 10 GLU A C 16
ATOM 11543 O O . GLU A 1 17 ? 1.342 -2.024 1.631 1.00 0.00 10 GLU A O 16
ATOM 11555 N N . LEU A 1 18 ? 0.027 -3.065 0.131 1.00 0.00 11 LEU A N 16
ATOM 11556 C CA . LEU A 1 18 ? -0.257 -1.851 -0.627 1.00 0.00 11 LEU A CA 16
ATOM 11557 C C . LEU A 1 18 ? -1.102 -0.882 0.194 1.00 0.00 11 LEU A C 16
ATOM 11558 O O . LEU A 1 18 ? -0.881 0.329 0.164 1.00 0.00 11 LEU A O 16
ATOM 11574 N N . ARG A 1 19 ? -2.069 -1.423 0.928 1.00 0.00 12 ARG A N 16
ATOM 11575 C CA . ARG A 1 19 ? -2.946 -0.607 1.758 1.00 0.00 12 ARG A CA 16
ATOM 11576 C C . ARG A 1 19 ? -2.140 0.200 2.771 1.00 0.00 12 ARG A C 16
ATOM 11577 O O . ARG A 1 19 ? -2.399 1.385 2.982 1.00 0.00 12 ARG A O 16
ATOM 11598 N N . GLU A 1 20 ? -1.163 -0.450 3.396 1.00 0.00 13 GLU A N 16
ATOM 11599 C CA . GLU A 1 20 ? -0.321 0.207 4.388 1.00 0.00 13 GLU A CA 16
ATOM 11600 C C . GLU A 1 20 ? 0.470 1.350 3.758 1.00 0.00 13 GLU A C 16
ATOM 11601 O O . GLU A 1 20 ? 0.547 2.445 4.314 1.00 0.00 13 GLU A O 16
ATOM 11613 N N . GLU A 1 21 ? 1.057 1.085 2.595 1.00 0.00 14 GLU A N 16
ATOM 11614 C CA . GLU A 1 21 ? 1.844 2.091 1.891 1.00 0.00 14 GLU A CA 16
ATOM 11615 C C . GLU A 1 21 ? 0.961 3.248 1.431 1.00 0.00 14 GLU A C 16
ATOM 11616 O O . GLU A 1 21 ? 1.312 4.416 1.599 1.00 0.00 14 GLU A O 16
ATOM 11628 N N . LEU A 1 22 ? -0.185 2.914 0.849 1.00 0.00 15 LEU A N 16
ATOM 11629 C CA . LEU A 1 22 ? -1.119 3.924 0.363 1.00 0.00 15 LEU A CA 16
ATOM 11630 C C . LEU A 1 22 ? -1.671 4.756 1.517 1.00 0.00 15 LEU A C 16
ATOM 11631 O O . LEU A 1 22 ? -1.863 5.964 1.386 1.00 0.00 15 LEU A O 16
ATOM 11647 N N . GLN A 1 23 ? -1.920 4.100 2.646 1.00 0.00 16 GLN A N 16
ATOM 11648 C CA . GLN A 1 23 ? -2.447 4.780 3.823 1.00 0.00 16 GLN A CA 16
ATOM 11649 C C . GLN A 1 23 ? -1.446 5.800 4.357 1.00 0.00 16 GLN A C 16
ATOM 11650 O O . GLN A 1 23 ? -1.817 6.914 4.726 1.00 0.00 16 GLN A O 16
ATOM 11664 N N . ARG A 1 24 ? -0.176 5.410 4.395 1.00 0.00 17 ARG A N 16
ATOM 11665 C CA . ARG A 1 24 ? 0.878 6.290 4.886 1.00 0.00 17 ARG A CA 16
ATOM 11666 C C . ARG A 1 24 ? 0.959 7.562 4.047 1.00 0.00 17 ARG A C 16
ATOM 11667 O O . ARG A 1 24 ? 1.063 8.665 4.583 1.00 0.00 17 ARG A O 16
ATOM 11688 N N . ARG A 1 25 ? 0.911 7.399 2.729 1.00 0.00 18 ARG A N 16
ATOM 11689 C CA . ARG A 1 25 ? 0.980 8.534 1.816 1.00 0.00 18 ARG A CA 16
ATOM 11690 C C . ARG A 1 25 ? -0.327 9.320 1.826 1.00 0.00 18 ARG A C 16
ATOM 11691 O O . ARG A 1 25 ? -0.346 10.517 1.542 1.00 0.00 18 ARG A O 16
ATOM 11712 N N . GLY A 1 26 ? -1.420 8.638 2.154 1.00 0.00 19 GLY A N 16
ATOM 11713 C CA . GLY A 1 26 ? -2.717 9.288 2.194 1.00 0.00 19 GLY A CA 16
ATOM 11714 C C . GLY A 1 26 ? -3.494 9.112 0.904 1.00 0.00 19 GLY A C 16
ATOM 11715 O O . GLY A 1 26 ? -4.377 9.911 0.588 1.00 0.00 19 GLY A O 16
ATOM 11719 N N . LEU A 1 27 ? -3.165 8.065 0.156 1.00 0.00 20 LEU A N 16
ATOM 11720 C CA . LEU A 1 27 ? -3.838 7.786 -1.108 1.00 0.00 20 LEU A CA 16
ATOM 11721 C C . LEU A 1 27 ? -4.993 6.811 -0.907 1.00 0.00 20 LEU A C 16
ATOM 11722 O O . LEU A 1 27 ? -4.938 5.937 -0.043 1.00 0.00 20 LEU A O 16
ATOM 11738 N N . ASP A 1 28 ? -6.038 6.966 -1.713 1.00 0.00 21 ASP A N 16
ATOM 11739 C CA . ASP A 1 28 ? -7.206 6.097 -1.626 1.00 0.00 21 ASP A CA 16
ATOM 11740 C C . ASP A 1 28 ? -6.788 4.635 -1.509 1.00 0.00 21 ASP A C 16
ATOM 11741 O O . ASP A 1 28 ? -5.887 4.177 -2.212 1.00 0.00 21 ASP A O 16
ATOM 11750 N N . THR A 1 29 ? -7.448 3.906 -0.614 1.00 0.00 22 THR A N 16
ATOM 11751 C CA . THR A 1 29 ? -7.144 2.496 -0.403 1.00 0.00 22 THR A CA 16
ATOM 11752 C C . THR A 1 29 ? -8.301 1.611 -0.852 1.00 0.00 22 THR A C 16
ATOM 11753 O O . THR A 1 29 ? -8.534 0.544 -0.284 1.00 0.00 22 THR A O 16
ATOM 11764 N N . ARG A 1 30 ? -9.021 2.060 -1.875 1.00 0.00 23 ARG A N 16
ATOM 11765 C CA . ARG A 1 30 ? -10.154 1.307 -2.400 1.00 0.00 23 ARG A CA 16
ATOM 11766 C C . ARG A 1 30 ? -9.828 0.719 -3.769 1.00 0.00 23 ARG A C 16
ATOM 11767 O O . ARG A 1 30 ? -8.894 1.157 -4.438 1.00 0.00 23 ARG A O 16
ATOM 11788 N N . GLY A 1 31 ? -10.606 -0.278 -4.180 1.00 0.00 24 GLY A N 16
ATOM 11789 C CA . GLY A 1 31 ? -10.384 -0.911 -5.467 1.00 0.00 24 GLY A CA 16
ATOM 11790 C C . GLY A 1 31 ? -9.751 -2.283 -5.337 1.00 0.00 24 GLY A C 16
ATOM 11791 O O . GLY A 1 31 ? -9.281 -2.658 -4.262 1.00 0.00 24 GLY A O 16
ATOM 11795 N N . LEU A 1 32 ? -9.741 -3.033 -6.433 1.00 0.00 25 LEU A N 16
ATOM 11796 C CA . LEU A 1 32 ? -9.162 -4.373 -6.437 1.00 0.00 25 LEU A CA 16
ATOM 11797 C C . LEU A 1 32 ? -7.665 -4.320 -6.151 1.00 0.00 25 LEU A C 16
ATOM 11798 O O . LEU A 1 32 ? -7.056 -3.250 -6.163 1.00 0.00 25 LEU A O 16
ATOM 11814 N N . LYS A 1 33 ? -7.076 -5.483 -5.895 1.00 0.00 26 LYS A N 16
ATOM 11815 C CA . LYS A 1 33 ? -5.649 -5.572 -5.609 1.00 0.00 26 LYS A CA 16
ATOM 11816 C C . LYS A 1 33 ? -4.834 -4.852 -6.678 1.00 0.00 26 LYS A C 16
ATOM 11817 O O . LYS A 1 33 ? -4.009 -3.992 -6.370 1.00 0.00 26 LYS A O 16
ATOM 11836 N N . ALA A 1 34 ? -5.071 -5.208 -7.937 1.00 0.00 27 ALA A N 16
ATOM 11837 C CA . ALA A 1 34 ? -4.362 -4.593 -9.051 1.00 0.00 27 ALA A CA 16
ATOM 11838 C C . ALA A 1 34 ? -4.490 -3.074 -9.013 1.00 0.00 27 ALA A C 16
ATOM 11839 O O . ALA A 1 34 ? -3.517 -2.355 -9.237 1.00 0.00 27 ALA A O 16
ATOM 11846 N N . GLU A 1 35 ? -5.696 -2.594 -8.728 1.00 0.00 28 GLU A N 16
ATOM 11847 C CA . GLU A 1 35 ? -5.950 -1.159 -8.662 1.00 0.00 28 GLU A CA 16
ATOM 11848 C C . GLU A 1 35 ? -5.064 -0.497 -7.610 1.00 0.00 28 GLU A C 16
ATOM 11849 O O . GLU A 1 35 ? -4.493 0.568 -7.845 1.00 0.00 28 GLU A O 16
ATOM 11861 N N . LEU A 1 36 ? -4.955 -1.136 -6.451 1.00 0.00 29 LEU A N 16
ATOM 11862 C CA . LEU A 1 36 ? -4.139 -0.611 -5.361 1.00 0.00 29 LEU A CA 16
ATOM 11863 C C . LEU A 1 36 ? -2.666 -0.568 -5.756 1.00 0.00 29 LEU A C 16
ATOM 11864 O O . LEU A 1 36 ? -1.958 0.389 -5.445 1.00 0.00 29 LEU A O 16
ATOM 11880 N N . ALA A 1 37 ? -2.213 -1.610 -6.445 1.00 0.00 30 ALA A N 16
ATOM 11881 C CA . ALA A 1 37 ? -0.826 -1.689 -6.886 1.00 0.00 30 ALA A CA 16
ATOM 11882 C C . ALA A 1 37 ? -0.478 -0.532 -7.816 1.00 0.00 30 ALA A C 16
ATOM 11883 O O . ALA A 1 37 ? 0.553 0.119 -7.653 1.00 0.00 30 ALA A O 16
ATOM 11890 N N . GLU A 1 38 ? -1.346 -0.282 -8.792 1.00 0.00 31 GLU A N 16
ATOM 11891 C CA . GLU A 1 38 ? -1.128 0.796 -9.749 1.00 0.00 31 GLU A CA 16
ATOM 11892 C C . GLU A 1 38 ? -1.094 2.150 -9.045 1.00 0.00 31 GLU A C 16
ATOM 11893 O O . GLU A 1 38 ? -0.271 3.007 -9.365 1.00 0.00 31 GLU A O 16
ATOM 11905 N N . ARG A 1 39 ? -1.993 2.334 -8.084 1.00 0.00 32 ARG A N 16
ATOM 11906 C CA . ARG A 1 39 ? -2.068 3.582 -7.336 1.00 0.00 32 ARG A CA 16
ATOM 11907 C C . ARG A 1 39 ? -0.742 3.879 -6.640 1.00 0.00 32 ARG A C 16
ATOM 11908 O O . ARG A 1 39 ? -0.175 4.961 -6.798 1.00 0.00 32 ARG A O 16
ATOM 11929 N N . LEU A 1 40 ? -0.254 2.912 -5.871 1.00 0.00 33 LEU A N 16
ATOM 11930 C CA . LEU A 1 40 ? 1.005 3.069 -5.151 1.00 0.00 33 LEU A CA 16
ATOM 11931 C C . LEU A 1 40 ? 2.163 3.285 -6.119 1.00 0.00 33 LEU A C 16
ATOM 11932 O O . LEU A 1 40 ? 2.994 4.171 -5.920 1.00 0.00 33 LEU A O 16
ATOM 11948 N N . GLN A 1 41 ? 2.210 2.471 -7.169 1.00 0.00 34 GLN A N 16
ATOM 11949 C CA . GLN A 1 41 ? 3.265 2.574 -8.169 1.00 0.00 34 GLN A CA 16
ATOM 11950 C C . GLN A 1 41 ? 3.247 3.943 -8.841 1.00 0.00 34 GLN A C 16
ATOM 11951 O O . GLN A 1 41 ? 4.294 4.543 -9.078 1.00 0.00 34 GLN A O 16
ATOM 11965 N N . ALA A 1 42 ? 2.048 4.430 -9.146 1.00 0.00 35 ALA A N 16
ATOM 11966 C CA . ALA A 1 42 ? 1.893 5.729 -9.789 1.00 0.00 35 ALA A CA 16
ATOM 11967 C C . ALA A 1 42 ? 2.486 6.841 -8.931 1.00 0.00 35 ALA A C 16
ATOM 11968 O O . ALA A 1 42 ? 3.131 7.756 -9.442 1.00 0.00 35 ALA A O 16
ATOM 11975 N N . ALA A 1 43 ? 2.263 6.757 -7.623 1.00 0.00 36 ALA A N 16
ATOM 11976 C CA . ALA A 1 43 ? 2.777 7.755 -6.694 1.00 0.00 36 ALA A CA 16
ATOM 11977 C C . ALA A 1 43 ? 4.286 7.621 -6.523 1.00 0.00 36 ALA A C 16
ATOM 11978 O O . ALA A 1 43 ? 5.008 8.619 -6.479 1.00 0.00 36 ALA A O 16
ATOM 11985 N N . LEU A 1 44 ? 4.758 6.383 -6.428 1.00 0.00 37 LEU A N 16
ATOM 11986 C CA . LEU A 1 44 ? 6.183 6.118 -6.261 1.00 0.00 37 LEU A CA 16
ATOM 11987 C C . LEU A 1 44 ? 6.965 6.548 -7.498 1.00 0.00 37 LEU A C 16
ATOM 11988 O O . LEU A 1 44 ? 8.036 7.145 -7.390 1.00 0.00 37 LEU A O 16
ATOM 12004 N N . SER A 1 45 ? 6.421 6.243 -8.671 1.00 0.00 38 SER A N 16
ATOM 12005 C CA . SER A 1 45 ? 7.069 6.596 -9.929 1.00 0.00 38 SER A CA 16
ATOM 12006 C C . SER A 1 45 ? 7.083 8.109 -10.126 1.00 0.00 38 SER A C 16
ATOM 12007 O O . SER A 1 45 ? 8.145 8.725 -10.209 1.00 0.00 38 SER A O 16
ATOM 12015 N N . GLY A 1 46 ? 5.895 8.701 -10.201 1.00 0.00 39 GLY A N 16
ATOM 12016 C CA . GLY A 1 46 ? 5.793 10.137 -10.388 1.00 0.00 39 GLY A CA 16
ATOM 12017 C C . GLY A 1 46 ? 4.732 10.762 -9.504 1.00 0.00 39 GLY A C 16
ATOM 12018 O O . GLY A 1 46 ? 3.597 10.988 -9.924 1.00 0.00 39 GLY A O 16
ATOM 12022 N N . PRO A 1 47 ? 5.099 11.051 -8.246 1.00 0.00 40 PRO A N 16
ATOM 12023 C CA . PRO A 1 47 ? 4.184 11.656 -7.274 1.00 0.00 40 PRO A CA 16
ATOM 12024 C C . PRO A 1 47 ? 3.853 13.106 -7.614 1.00 0.00 40 PRO A C 16
ATOM 12025 O O . PRO A 1 47 ? 3.028 13.735 -6.953 1.00 0.00 40 PRO A O 16
ATOM 12036 N N . SER A 1 48 ? 4.502 13.629 -8.650 1.00 0.00 41 SER A N 16
ATOM 12037 C CA . SER A 1 48 ? 4.279 15.005 -9.076 1.00 0.00 41 SER A CA 16
ATOM 12038 C C . SER A 1 48 ? 3.111 15.089 -10.053 1.00 0.00 41 SER A C 16
ATOM 12039 O O . SER A 1 48 ? 2.497 14.077 -10.391 1.00 0.00 41 SER A O 16
ATOM 12047 N N . SER A 1 49 ? 2.810 16.303 -10.503 1.00 0.00 42 SER A N 16
ATOM 12048 C CA . SER A 1 49 ? 1.713 16.521 -11.439 1.00 0.00 42 SER A CA 16
ATOM 12049 C C . SER A 1 49 ? 2.169 16.282 -12.876 1.00 0.00 42 SER A C 16
ATOM 12050 O O . SER A 1 49 ? 1.537 15.537 -13.624 1.00 0.00 42 SER A O 16
ATOM 12058 N N . GLY A 1 50 ? 3.272 16.921 -13.254 1.00 0.00 43 GLY A N 16
ATOM 12059 C CA . GLY A 1 50 ? 3.794 16.767 -14.599 1.00 0.00 43 GLY A CA 16
ATOM 12060 C C . GLY A 1 50 ? 2.704 16.796 -15.652 1.00 0.00 43 GLY A C 16
ATOM 12061 O O . GLY A 1 50 ? 2.918 17.280 -16.763 1.00 0.00 43 GLY A O 16
ATOM 12065 N N . GLY A 1 1 ? 16.994 -2.418 6.725 1.00 0.00 -6 GLY A N 17
ATOM 12066 C CA . GLY A 1 1 ? 18.061 -1.437 6.673 1.00 0.00 -6 GLY A CA 17
ATOM 12067 C C . GLY A 1 1 ? 19.269 -1.933 5.904 1.00 0.00 -6 GLY A C 17
ATOM 12068 O O . GLY A 1 1 ? 20.315 -2.213 6.490 1.00 0.00 -6 GLY A O 17
ATOM 12072 N N . SER A 1 2 ? 19.125 -2.046 4.587 1.00 0.00 -5 SER A N 17
ATOM 12073 C CA . SER A 1 2 ? 20.211 -2.518 3.737 1.00 0.00 -5 SER A CA 17
ATOM 12074 C C . SER A 1 2 ? 20.017 -2.050 2.298 1.00 0.00 -5 SER A C 17
ATOM 12075 O O . SER A 1 2 ? 18.973 -1.499 1.948 1.00 0.00 -5 SER A O 17
ATOM 12083 N N . SER A 1 3 ? 21.030 -2.273 1.468 1.00 0.00 -4 SER A N 17
ATOM 12084 C CA . SER A 1 3 ? 20.974 -1.872 0.067 1.00 0.00 -4 SER A CA 17
ATOM 12085 C C . SER A 1 3 ? 20.958 -3.092 -0.848 1.00 0.00 -4 SER A C 17
ATOM 12086 O O . SER A 1 3 ? 21.284 -4.201 -0.428 1.00 0.00 -4 SER A O 17
ATOM 12094 N N . GLY A 1 4 ? 20.576 -2.878 -2.103 1.00 0.00 -3 GLY A N 17
ATOM 12095 C CA . GLY A 1 4 ? 20.523 -3.969 -3.059 1.00 0.00 -3 GLY A CA 17
ATOM 12096 C C . GLY A 1 4 ? 19.555 -3.699 -4.194 1.00 0.00 -3 GLY A C 17
ATOM 12097 O O . GLY A 1 4 ? 19.959 -3.590 -5.352 1.00 0.00 -3 GLY A O 17
ATOM 12101 N N . SER A 1 5 ? 18.272 -3.592 -3.863 1.00 0.00 -2 SER A N 17
ATOM 12102 C CA . SER A 1 5 ? 17.242 -3.340 -4.864 1.00 0.00 -2 SER A CA 17
ATOM 12103 C C . SER A 1 5 ? 16.876 -1.859 -4.904 1.00 0.00 -2 SER A C 17
ATOM 12104 O O . SER A 1 5 ? 17.165 -1.111 -3.970 1.00 0.00 -2 SER A O 17
ATOM 12112 N N . SER A 1 6 ? 16.238 -1.443 -5.993 1.00 0.00 -1 SER A N 17
ATOM 12113 C CA . SER A 1 6 ? 15.834 -0.052 -6.159 1.00 0.00 -1 SER A CA 17
ATOM 12114 C C . SER A 1 6 ? 14.336 0.051 -6.429 1.00 0.00 -1 SER A C 17
ATOM 12115 O O . SER A 1 6 ? 13.875 -0.207 -7.540 1.00 0.00 -1 SER A O 17
ATOM 12123 N N . GLY A 1 7 ? 13.581 0.431 -5.402 1.00 0.00 0 GLY A N 17
ATOM 12124 C CA . GLY A 1 7 ? 12.143 0.561 -5.548 1.00 0.00 0 GLY A CA 17
ATOM 12125 C C . GLY A 1 7 ? 11.409 -0.727 -5.232 1.00 0.00 0 GLY A C 17
ATOM 12126 O O . GLY A 1 7 ? 11.481 -1.692 -5.991 1.00 0.00 0 GLY A O 17
ATOM 12130 N N . MET A 1 8 ? 10.701 -0.742 -4.107 1.00 0.00 1 MET A N 17
ATOM 12131 C CA . MET A 1 8 ? 9.951 -1.922 -3.692 1.00 0.00 1 MET A CA 17
ATOM 12132 C C . MET A 1 8 ? 9.007 -2.382 -4.798 1.00 0.00 1 MET A C 17
ATOM 12133 O O . MET A 1 8 ? 8.305 -1.573 -5.405 1.00 0.00 1 MET A O 17
ATOM 12147 N N . ASP A 1 9 ? 8.995 -3.685 -5.055 1.00 0.00 2 ASP A N 17
ATOM 12148 C CA . ASP A 1 9 ? 8.137 -4.253 -6.088 1.00 0.00 2 ASP A CA 17
ATOM 12149 C C . ASP A 1 9 ? 6.685 -4.301 -5.622 1.00 0.00 2 ASP A C 17
ATOM 12150 O O . ASP A 1 9 ? 6.335 -5.066 -4.722 1.00 0.00 2 ASP A O 17
ATOM 12159 N N . VAL A 1 10 ? 5.843 -3.478 -6.238 1.00 0.00 3 VAL A N 17
ATOM 12160 C CA . VAL A 1 10 ? 4.429 -3.426 -5.887 1.00 0.00 3 VAL A CA 17
ATOM 12161 C C . VAL A 1 10 ? 3.723 -4.725 -6.257 1.00 0.00 3 VAL A C 17
ATOM 12162 O O . VAL A 1 10 ? 2.724 -5.098 -5.641 1.00 0.00 3 VAL A O 17
ATOM 12175 N N . ARG A 1 11 ? 4.248 -5.410 -7.267 1.00 0.00 4 ARG A N 17
ATOM 12176 C CA . ARG A 1 11 ? 3.667 -6.668 -7.721 1.00 0.00 4 ARG A CA 17
ATOM 12177 C C . ARG A 1 11 ? 3.828 -7.754 -6.662 1.00 0.00 4 ARG A C 17
ATOM 12178 O O . ARG A 1 11 ? 3.048 -8.706 -6.611 1.00 0.00 4 ARG A O 17
ATOM 12199 N N . ARG A 1 12 ? 4.843 -7.605 -5.818 1.00 0.00 5 ARG A N 17
ATOM 12200 C CA . ARG A 1 12 ? 5.107 -8.574 -4.761 1.00 0.00 5 ARG A CA 17
ATOM 12201 C C . ARG A 1 12 ? 4.577 -8.073 -3.420 1.00 0.00 5 ARG A C 17
ATOM 12202 O O . ARG A 1 12 ? 5.150 -8.361 -2.368 1.00 0.00 5 ARG A O 17
ATOM 12223 N N . LEU A 1 13 ? 3.482 -7.323 -3.465 1.00 0.00 6 LEU A N 17
ATOM 12224 C CA . LEU A 1 13 ? 2.875 -6.782 -2.254 1.00 0.00 6 LEU A CA 17
ATOM 12225 C C . LEU A 1 13 ? 1.392 -7.135 -2.184 1.00 0.00 6 LEU A C 17
ATOM 12226 O O . LEU A 1 13 ? 0.586 -6.635 -2.968 1.00 0.00 6 LEU A O 17
ATOM 12242 N N . LYS A 1 14 ? 1.040 -7.999 -1.238 1.00 0.00 7 LYS A N 17
ATOM 12243 C CA . LYS A 1 14 ? -0.346 -8.417 -1.061 1.00 0.00 7 LYS A CA 17
ATOM 12244 C C . LYS A 1 14 ? -1.273 -7.209 -0.980 1.00 0.00 7 LYS A C 17
ATOM 12245 O O . LYS A 1 14 ? -0.817 -6.067 -0.922 1.00 0.00 7 LYS A O 17
ATOM 12264 N N . VAL A 1 15 ? -2.577 -7.468 -0.975 1.00 0.00 8 VAL A N 17
ATOM 12265 C CA . VAL A 1 15 ? -3.568 -6.401 -0.898 1.00 0.00 8 VAL A CA 17
ATOM 12266 C C . VAL A 1 15 ? -3.386 -5.572 0.368 1.00 0.00 8 VAL A C 17
ATOM 12267 O O . VAL A 1 15 ? -3.519 -4.350 0.346 1.00 0.00 8 VAL A O 17
ATOM 12280 N N . ASN A 1 16 ? -3.081 -6.247 1.472 1.00 0.00 9 ASN A N 17
ATOM 12281 C CA . ASN A 1 16 ? -2.881 -5.573 2.749 1.00 0.00 9 ASN A CA 17
ATOM 12282 C C . ASN A 1 16 ? -1.622 -4.711 2.718 1.00 0.00 9 ASN A C 17
ATOM 12283 O O . ASN A 1 16 ? -1.580 -3.636 3.315 1.00 0.00 9 ASN A O 17
ATOM 12294 N N . GLU A 1 17 ? -0.600 -5.192 2.018 1.00 0.00 10 GLU A N 17
ATOM 12295 C CA . GLU A 1 17 ? 0.660 -4.466 1.909 1.00 0.00 10 GLU A CA 17
ATOM 12296 C C . GLU A 1 17 ? 0.464 -3.145 1.171 1.00 0.00 10 GLU A C 17
ATOM 12297 O O . GLU A 1 17 ? 0.975 -2.105 1.589 1.00 0.00 10 GLU A O 17
ATOM 12309 N N . LEU A 1 18 ? -0.278 -3.194 0.070 1.00 0.00 11 LEU A N 17
ATOM 12310 C CA . LEU A 1 18 ? -0.542 -2.002 -0.729 1.00 0.00 11 LEU A CA 17
ATOM 12311 C C . LEU A 1 18 ? -1.403 -1.008 0.044 1.00 0.00 11 LEU A C 17
ATOM 12312 O O . LEU A 1 18 ? -1.196 0.203 -0.037 1.00 0.00 11 LEU A O 17
ATOM 12328 N N . ARG A 1 19 ? -2.368 -1.528 0.795 1.00 0.00 12 ARG A N 17
ATOM 12329 C CA . ARG A 1 19 ? -3.260 -0.687 1.583 1.00 0.00 12 ARG A CA 17
ATOM 12330 C C . ARG A 1 19 ? -2.480 0.101 2.631 1.00 0.00 12 ARG A C 17
ATOM 12331 O O . ARG A 1 19 ? -2.690 1.301 2.803 1.00 0.00 12 ARG A O 17
ATOM 12352 N N . GLU A 1 20 ? -1.579 -0.584 3.329 1.00 0.00 13 GLU A N 17
ATOM 12353 C CA . GLU A 1 20 ? -0.768 0.052 4.361 1.00 0.00 13 GLU A CA 17
ATOM 12354 C C . GLU A 1 20 ? 0.167 1.094 3.753 1.00 0.00 13 GLU A C 17
ATOM 12355 O O . GLU A 1 20 ? 0.351 2.176 4.309 1.00 0.00 13 GLU A O 17
ATOM 12367 N N . GLU A 1 21 ? 0.754 0.757 2.609 1.00 0.00 14 GLU A N 17
ATOM 12368 C CA . GLU A 1 21 ? 1.671 1.663 1.927 1.00 0.00 14 GLU A CA 17
ATOM 12369 C C . GLU A 1 21 ? 0.942 2.912 1.441 1.00 0.00 14 GLU A C 17
ATOM 12370 O O . GLU A 1 21 ? 1.415 4.034 1.627 1.00 0.00 14 GLU A O 17
ATOM 12382 N N . LEU A 1 22 ? -0.214 2.710 0.817 1.00 0.00 15 LEU A N 17
ATOM 12383 C CA . LEU A 1 22 ? -1.010 3.818 0.303 1.00 0.00 15 LEU A CA 17
ATOM 12384 C C . LEU A 1 22 ? -1.511 4.702 1.441 1.00 0.00 15 LEU A C 17
ATOM 12385 O O . LEU A 1 22 ? -1.510 5.928 1.333 1.00 0.00 15 LEU A O 17
ATOM 12401 N N . GLN A 1 23 ? -1.936 4.071 2.530 1.00 0.00 16 GLN A N 17
ATOM 12402 C CA . GLN A 1 23 ? -2.438 4.801 3.688 1.00 0.00 16 GLN A CA 17
ATOM 12403 C C . GLN A 1 23 ? -1.355 5.697 4.279 1.00 0.00 16 GLN A C 17
ATOM 12404 O O . GLN A 1 23 ? -1.604 6.858 4.605 1.00 0.00 16 GLN A O 17
ATOM 12418 N N . ARG A 1 24 ? -0.151 5.151 4.414 1.00 0.00 17 ARG A N 17
ATOM 12419 C CA . ARG A 1 24 ? 0.971 5.900 4.967 1.00 0.00 17 ARG A CA 17
ATOM 12420 C C . ARG A 1 24 ? 1.323 7.088 4.076 1.00 0.00 17 ARG A C 17
ATOM 12421 O O . ARG A 1 24 ? 1.923 8.062 4.531 1.00 0.00 17 ARG A O 17
ATOM 12442 N N . ARG A 1 25 ? 0.946 7.000 2.805 1.00 0.00 18 ARG A N 17
ATOM 12443 C CA . ARG A 1 25 ? 1.223 8.066 1.850 1.00 0.00 18 ARG A CA 17
ATOM 12444 C C . ARG A 1 25 ? 0.073 9.068 1.804 1.00 0.00 18 ARG A C 17
ATOM 12445 O O . ARG A 1 25 ? 0.284 10.262 1.600 1.00 0.00 18 ARG A O 17
ATOM 12466 N N . GLY A 1 26 ? -1.146 8.571 1.995 1.00 0.00 19 GLY A N 17
ATOM 12467 C CA . GLY A 1 26 ? -2.311 9.435 1.971 1.00 0.00 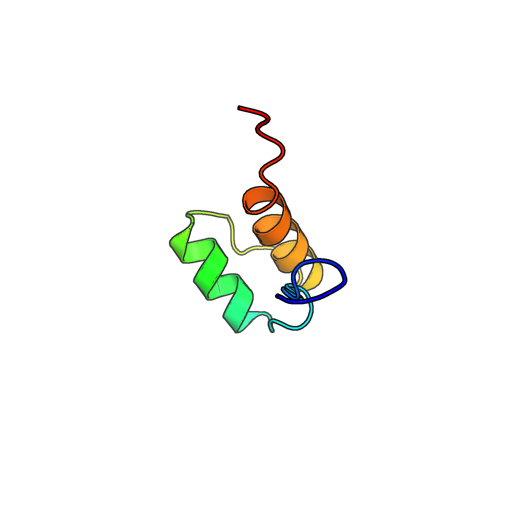19 GLY A CA 17
ATOM 12468 C C . GLY A 1 26 ? -3.166 9.222 0.737 1.00 0.00 19 GLY A C 17
ATOM 12469 O O . GLY A 1 26 ? -3.988 10.070 0.387 1.00 0.00 19 GLY A O 17
ATOM 12473 N N . LEU A 1 27 ? -2.971 8.087 0.073 1.00 0.00 20 LEU A N 17
ATOM 12474 C CA . LEU A 1 27 ? -3.730 7.765 -1.131 1.00 0.00 20 LEU A CA 17
ATOM 12475 C C . LEU A 1 27 ? -4.885 6.821 -0.811 1.00 0.00 20 LEU A C 17
ATOM 12476 O O . LEU A 1 27 ? -4.776 5.969 0.071 1.00 0.00 20 LEU A O 17
ATOM 12492 N N . ASP A 1 28 ? -5.988 6.979 -1.534 1.00 0.00 21 ASP A N 17
ATOM 12493 C CA . ASP A 1 28 ? -7.162 6.139 -1.329 1.00 0.00 21 ASP A CA 17
ATOM 12494 C C . ASP A 1 28 ? -6.762 4.676 -1.165 1.00 0.00 21 ASP A C 17
ATOM 12495 O O . ASP A 1 28 ? -5.869 4.183 -1.855 1.00 0.00 21 ASP A O 17
ATOM 12504 N N . THR A 1 29 ? -7.427 3.985 -0.244 1.00 0.00 22 THR A N 17
ATOM 12505 C CA . THR A 1 29 ? -7.140 2.580 0.014 1.00 0.00 22 THR A CA 17
ATOM 12506 C C . THR A 1 29 ? -8.305 1.694 -0.410 1.00 0.00 22 THR A C 17
ATOM 12507 O O . THR A 1 29 ? -8.609 0.696 0.246 1.00 0.00 22 THR A O 17
ATOM 12518 N N . ARG A 1 30 ? -8.955 2.063 -1.509 1.00 0.00 23 ARG A N 17
ATOM 12519 C CA . ARG A 1 30 ? -10.088 1.301 -2.019 1.00 0.00 23 ARG A CA 17
ATOM 12520 C C . ARG A 1 30 ? -9.768 0.697 -3.383 1.00 0.00 23 ARG A C 17
ATOM 12521 O O . ARG A 1 30 ? -8.759 1.034 -4.001 1.00 0.00 23 ARG A O 17
ATOM 12542 N N . GLY A 1 31 ? -10.635 -0.198 -3.847 1.00 0.00 24 GLY A N 17
ATOM 12543 C CA . GLY A 1 31 ? -10.426 -0.834 -5.135 1.00 0.00 24 GLY A CA 17
ATOM 12544 C C . GLY A 1 31 ? -9.719 -2.169 -5.013 1.00 0.00 24 GLY A C 17
ATOM 12545 O O . GLY A 1 31 ? -9.165 -2.494 -3.962 1.00 0.00 24 GLY A O 17
ATOM 12549 N N . LEU A 1 32 ? -9.739 -2.947 -6.090 1.00 0.00 25 LEU A N 17
ATOM 12550 C CA . LEU A 1 32 ? -9.096 -4.257 -6.100 1.00 0.00 25 LEU A CA 17
ATOM 12551 C C . LEU A 1 32 ? -7.581 -4.120 -5.984 1.00 0.00 25 LEU A C 17
ATOM 12552 O O . LEU A 1 32 ? -7.041 -3.014 -6.024 1.00 0.00 25 LEU A O 17
ATOM 12568 N N . LYS A 1 33 ? -6.899 -5.252 -5.842 1.00 0.00 26 LYS A N 17
ATOM 12569 C CA . LYS A 1 33 ? -5.446 -5.261 -5.724 1.00 0.00 26 LYS A CA 17
ATOM 12570 C C . LYS A 1 33 ? -4.801 -4.529 -6.897 1.00 0.00 26 LYS A C 17
ATOM 12571 O O . LYS A 1 33 ? -3.931 -3.679 -6.707 1.00 0.00 26 LYS A O 17
ATOM 12590 N N . ALA A 1 34 ? -5.233 -4.863 -8.108 1.00 0.00 27 ALA A N 17
ATOM 12591 C CA . ALA A 1 34 ? -4.700 -4.235 -9.310 1.00 0.00 27 ALA A CA 17
ATOM 12592 C C . ALA A 1 34 ? -4.830 -2.717 -9.240 1.00 0.00 27 ALA A C 17
ATOM 12593 O O . ALA A 1 34 ? -3.885 -1.990 -9.543 1.00 0.00 27 ALA A O 17
ATOM 12600 N N . GLU A 1 35 ? -6.007 -2.246 -8.840 1.00 0.00 28 GLU A N 17
ATOM 12601 C CA . GLU A 1 35 ? -6.260 -0.814 -8.732 1.00 0.00 28 GLU A CA 17
ATOM 12602 C C . GLU A 1 35 ? -5.297 -0.164 -7.743 1.00 0.00 28 GLU A C 17
ATOM 12603 O O . GLU A 1 35 ? -4.750 0.908 -8.004 1.00 0.00 28 GLU A O 17
ATOM 12615 N N . LEU A 1 36 ? -5.096 -0.821 -6.605 1.00 0.00 29 LEU A N 17
ATOM 12616 C CA . LEU A 1 36 ? -4.200 -0.308 -5.574 1.00 0.00 29 LEU A CA 17
ATOM 12617 C C . LEU A 1 36 ? -2.754 -0.310 -6.060 1.00 0.00 29 LEU A C 17
ATOM 12618 O O . LEU A 1 36 ? -2.014 0.648 -5.840 1.00 0.00 29 LEU A O 17
ATOM 12634 N N . ALA A 1 37 ? -2.359 -1.392 -6.723 1.00 0.00 30 ALA A N 17
ATOM 12635 C CA . ALA A 1 37 ? -1.004 -1.517 -7.243 1.00 0.00 30 ALA A CA 17
ATOM 12636 C C . ALA A 1 37 ? -0.710 -0.434 -8.276 1.00 0.00 30 ALA A C 17
ATOM 12637 O O . ALA A 1 37 ? 0.328 0.224 -8.220 1.00 0.00 30 ALA A O 17
ATOM 12644 N N . GLU A 1 38 ? -1.631 -0.256 -9.218 1.00 0.00 31 GLU A N 17
ATOM 12645 C CA . GLU A 1 38 ? -1.469 0.746 -10.265 1.00 0.00 31 GLU A CA 17
ATOM 12646 C C . GLU A 1 38 ? -1.426 2.151 -9.670 1.00 0.00 31 GLU A C 17
ATOM 12647 O O . GLU A 1 38 ? -0.657 3.003 -10.116 1.00 0.00 31 GLU A O 17
ATOM 12659 N N . ARG A 1 39 ? -2.259 2.386 -8.661 1.00 0.00 32 ARG A N 17
ATOM 12660 C CA . ARG A 1 39 ? -2.318 3.687 -8.006 1.00 0.00 32 ARG A CA 17
ATOM 12661 C C . ARG A 1 39 ? -1.054 3.944 -7.192 1.00 0.00 32 ARG A C 17
ATOM 12662 O O . ARG A 1 39 ? -0.526 5.057 -7.180 1.00 0.00 32 ARG A O 17
ATOM 12683 N N . LEU A 1 40 ? -0.572 2.909 -6.514 1.00 0.00 33 LEU A N 17
ATOM 12684 C CA . LEU A 1 40 ? 0.631 3.022 -5.696 1.00 0.00 33 LEU A CA 17
ATOM 12685 C C . LEU A 1 40 ? 1.854 3.300 -6.564 1.00 0.00 33 LEU A C 17
ATOM 12686 O O . LEU A 1 40 ? 2.671 4.163 -6.242 1.00 0.00 33 LEU A O 17
ATOM 12702 N N . GLN A 1 41 ? 1.972 2.566 -7.665 1.00 0.00 34 GLN A N 17
ATOM 12703 C CA . GLN A 1 41 ? 3.095 2.735 -8.579 1.00 0.00 34 GLN A CA 17
ATOM 12704 C C . GLN A 1 41 ? 3.144 4.159 -9.123 1.00 0.00 34 GLN A C 17
ATOM 12705 O O . GLN A 1 41 ? 4.221 4.729 -9.301 1.00 0.00 34 GLN A O 17
ATOM 12719 N N . ALA A 1 42 ? 1.972 4.728 -9.385 1.00 0.00 35 ALA A N 17
ATOM 12720 C CA . ALA A 1 42 ? 1.882 6.086 -9.907 1.00 0.00 35 ALA A CA 17
ATOM 12721 C C . ALA A 1 42 ? 2.529 7.085 -8.954 1.00 0.00 35 ALA A C 17
ATOM 12722 O O . ALA A 1 42 ? 3.168 8.044 -9.385 1.00 0.00 35 ALA A O 17
ATOM 12729 N N . ALA A 1 43 ? 2.358 6.853 -7.656 1.00 0.00 36 ALA A N 17
ATOM 12730 C CA . ALA A 1 43 ? 2.927 7.732 -6.642 1.00 0.00 36 ALA A CA 17
ATOM 12731 C C . ALA A 1 43 ? 4.427 7.500 -6.493 1.00 0.00 36 ALA A C 17
ATOM 12732 O O . ALA A 1 43 ? 5.200 8.447 -6.341 1.00 0.00 36 ALA A O 17
ATOM 12739 N N . LEU A 1 44 ? 4.832 6.236 -6.536 1.00 0.00 37 LEU A N 17
ATOM 12740 C CA . LEU A 1 44 ? 6.241 5.879 -6.405 1.00 0.00 37 LEU A CA 17
ATOM 12741 C C . LEU A 1 44 ? 7.051 6.418 -7.580 1.00 0.00 37 LEU A C 17
ATOM 12742 O O . LEU A 1 44 ? 8.090 7.051 -7.392 1.00 0.00 37 LEU A O 17
ATOM 12758 N N . SER A 1 45 ? 6.566 6.166 -8.791 1.00 0.00 38 SER A N 17
ATOM 12759 C CA . SER A 1 45 ? 7.245 6.625 -9.997 1.00 0.00 38 SER A CA 17
ATOM 12760 C C . SER A 1 45 ? 7.161 8.143 -10.124 1.00 0.00 38 SER A C 17
ATOM 12761 O O . SER A 1 45 ? 6.077 8.706 -10.266 1.00 0.00 38 SER A O 17
ATOM 12769 N N . GLY A 1 46 ? 8.316 8.800 -10.072 1.00 0.00 39 GLY A N 17
ATOM 12770 C CA . GLY A 1 46 ? 8.352 10.246 -10.183 1.00 0.00 39 GLY A CA 17
ATOM 12771 C C . GLY A 1 46 ? 8.043 10.729 -11.586 1.00 0.00 39 GLY A C 17
ATOM 12772 O O . GLY A 1 46 ? 8.289 10.034 -12.572 1.00 0.00 39 GLY A O 17
ATOM 12776 N N . PRO A 1 47 ? 7.488 11.945 -11.689 1.00 0.00 40 PRO A N 17
ATOM 12777 C CA . PRO A 1 47 ? 7.132 12.547 -12.978 1.00 0.00 40 PRO A CA 17
ATOM 12778 C C . PRO A 1 47 ? 8.359 12.929 -13.798 1.00 0.00 40 PRO A C 17
ATOM 12779 O O . PRO A 1 47 ? 8.290 13.038 -15.022 1.00 0.00 40 PRO A O 17
ATOM 12790 N N . SER A 1 48 ? 9.482 13.131 -13.116 1.00 0.00 41 SER A N 17
ATOM 12791 C CA . SER A 1 48 ? 10.725 13.504 -13.782 1.00 0.00 41 SER A CA 17
ATOM 12792 C C . SER A 1 48 ? 11.761 12.391 -13.662 1.00 0.00 41 SER A C 17
ATOM 12793 O O . SER A 1 48 ? 11.647 11.510 -12.810 1.00 0.00 41 SER A O 17
ATOM 12801 N N . SER A 1 49 ? 12.772 12.437 -14.524 1.00 0.00 42 SER A N 17
ATOM 12802 C CA . SER A 1 49 ? 13.828 11.431 -14.519 1.00 0.00 42 SER A CA 17
ATOM 12803 C C . SER A 1 49 ? 14.537 11.395 -13.168 1.00 0.00 42 SER A C 17
ATOM 12804 O O . SER A 1 49 ? 14.737 10.328 -12.588 1.00 0.00 42 SER A O 17
ATOM 12812 N N . GLY A 1 50 ? 14.914 12.569 -12.673 1.00 0.00 43 GLY A N 17
ATOM 12813 C CA . GLY A 1 50 ? 15.596 12.651 -11.395 1.00 0.00 43 GLY A CA 17
ATOM 12814 C C . GLY A 1 50 ? 16.613 13.774 -11.351 1.00 0.00 43 GLY A C 17
ATOM 12815 O O . GLY A 1 50 ? 17.332 14.008 -12.323 1.00 0.00 43 GLY A O 17
ATOM 12819 N N . GLY A 1 1 ? 31.027 -4.998 -3.011 1.00 0.00 -6 GLY A N 18
ATOM 12820 C CA . GLY A 1 1 ? 31.398 -5.708 -1.801 1.00 0.00 -6 GLY A CA 18
ATOM 12821 C C . GLY A 1 1 ? 30.262 -5.778 -0.799 1.00 0.00 -6 GLY A C 18
ATOM 12822 O O . GLY A 1 1 ? 29.807 -6.864 -0.441 1.00 0.00 -6 GLY A O 18
ATOM 12826 N N . SER A 1 2 ? 29.804 -4.616 -0.345 1.00 0.00 -5 SER A N 18
ATOM 12827 C CA . SER A 1 2 ? 28.718 -4.550 0.626 1.00 0.00 -5 SER A CA 18
ATOM 12828 C C . SER A 1 2 ? 27.534 -3.767 0.065 1.00 0.00 -5 SER A C 18
ATOM 12829 O O . SER A 1 2 ? 26.417 -4.278 -0.008 1.00 0.00 -5 SER A O 18
ATOM 12837 N N . SER A 1 3 ? 27.789 -2.524 -0.329 1.00 0.00 -4 SER A N 18
ATOM 12838 C CA . SER A 1 3 ? 26.745 -1.668 -0.880 1.00 0.00 -4 SER A CA 18
ATOM 12839 C C . SER A 1 3 ? 26.399 -2.083 -2.307 1.00 0.00 -4 SER A C 18
ATOM 12840 O O . SER A 1 3 ? 27.278 -2.432 -3.094 1.00 0.00 -4 SER A O 18
ATOM 12848 N N . GLY A 1 4 ? 25.110 -2.042 -2.633 1.00 0.00 -3 GLY A N 18
ATOM 12849 C CA . GLY A 1 4 ? 24.670 -2.415 -3.964 1.00 0.00 -3 GLY A CA 18
ATOM 12850 C C . GLY A 1 4 ? 23.539 -1.541 -4.468 1.00 0.00 -3 GLY A C 18
ATOM 12851 O O . GLY A 1 4 ? 23.774 -0.458 -5.004 1.00 0.00 -3 GLY A O 18
ATOM 12855 N N . SER A 1 5 ? 22.308 -2.011 -4.297 1.00 0.00 -2 SER A N 18
ATOM 12856 C CA . SER A 1 5 ? 21.136 -1.267 -4.743 1.00 0.00 -2 SER A CA 18
ATOM 12857 C C . SER A 1 5 ? 19.854 -1.904 -4.215 1.00 0.00 -2 SER A C 18
ATOM 12858 O O . SER A 1 5 ? 19.705 -3.125 -4.226 1.00 0.00 -2 SER A O 18
ATOM 12866 N N . SER A 1 6 ? 18.932 -1.066 -3.753 1.00 0.00 -1 SER A N 18
ATOM 12867 C CA . SER A 1 6 ? 17.663 -1.546 -3.217 1.00 0.00 -1 SER A CA 18
ATOM 12868 C C . SER A 1 6 ? 16.541 -1.366 -4.234 1.00 0.00 -1 SER A C 18
ATOM 12869 O O . SER A 1 6 ? 16.692 -0.649 -5.222 1.00 0.00 -1 SER A O 18
ATOM 12877 N N . GLY A 1 7 ? 15.413 -2.026 -3.985 1.00 0.00 0 GLY A N 18
ATOM 12878 C CA . GLY A 1 7 ? 14.281 -1.927 -4.887 1.00 0.00 0 GLY A CA 18
ATOM 12879 C C . GLY A 1 7 ? 12.996 -2.432 -4.262 1.00 0.00 0 GLY A C 18
ATOM 12880 O O . GLY A 1 7 ? 13.022 -3.117 -3.239 1.00 0.00 0 GLY A O 18
ATOM 12884 N N . MET A 1 8 ? 11.867 -2.093 -4.876 1.00 0.00 1 MET A N 18
ATOM 12885 C CA . MET A 1 8 ? 10.566 -2.517 -4.373 1.00 0.00 1 MET A CA 18
ATOM 12886 C C . MET A 1 8 ? 9.659 -2.961 -5.516 1.00 0.00 1 MET A C 18
ATOM 12887 O O . MET A 1 8 ? 9.579 -2.298 -6.550 1.00 0.00 1 MET A O 18
ATOM 12901 N N . ASP A 1 9 ? 8.978 -4.085 -5.323 1.00 0.00 2 ASP A N 18
ATOM 12902 C CA . ASP A 1 9 ? 8.076 -4.616 -6.338 1.00 0.00 2 ASP A CA 18
ATOM 12903 C C . ASP A 1 9 ? 6.627 -4.555 -5.863 1.00 0.00 2 ASP A C 18
ATOM 12904 O O . ASP A 1 9 ? 6.148 -5.461 -5.181 1.00 0.00 2 ASP A O 18
ATOM 12913 N N . VAL A 1 10 ? 5.935 -3.481 -6.228 1.00 0.00 3 VAL A N 18
ATOM 12914 C CA . VAL A 1 10 ? 4.542 -3.301 -5.839 1.00 0.00 3 VAL A CA 18
ATOM 12915 C C . VAL A 1 10 ? 3.708 -4.525 -6.202 1.00 0.00 3 VAL A C 18
ATOM 12916 O O . VAL A 1 10 ? 2.701 -4.816 -5.556 1.00 0.00 3 VAL A O 18
ATOM 12929 N N . ARG A 1 11 ? 4.134 -5.237 -7.240 1.00 0.00 4 ARG A N 18
ATOM 12930 C CA . ARG A 1 11 ? 3.426 -6.430 -7.690 1.00 0.00 4 ARG A CA 18
ATOM 12931 C C . ARG A 1 11 ? 3.614 -7.579 -6.704 1.00 0.00 4 ARG A C 18
ATOM 12932 O O . ARG A 1 11 ? 2.775 -8.474 -6.611 1.00 0.00 4 ARG A O 18
ATOM 12953 N N . ARG A 1 12 ? 4.722 -7.546 -5.971 1.00 0.00 5 ARG A N 18
ATOM 12954 C CA . ARG A 1 12 ? 5.022 -8.585 -4.993 1.00 0.00 5 ARG A CA 18
ATOM 12955 C C . ARG A 1 12 ? 4.574 -8.164 -3.597 1.00 0.00 5 ARG A C 18
ATOM 12956 O O . ARG A 1 12 ? 5.169 -8.563 -2.595 1.00 0.00 5 ARG A O 18
ATOM 12977 N N . LEU A 1 13 ? 3.523 -7.354 -3.538 1.00 0.00 6 LEU A N 18
ATOM 12978 C CA . LEU A 1 13 ? 2.995 -6.877 -2.264 1.00 0.00 6 LEU A CA 18
ATOM 12979 C C . LEU A 1 13 ? 1.526 -7.256 -2.108 1.00 0.00 6 LEU A C 18
ATOM 12980 O O . LEU A 1 13 ? 0.674 -6.820 -2.883 1.00 0.00 6 LEU A O 18
ATOM 12996 N N . LYS A 1 14 ? 1.234 -8.070 -1.099 1.00 0.00 7 LYS A N 18
ATOM 12997 C CA . LYS A 1 14 ? -0.132 -8.506 -0.837 1.00 0.00 7 LYS A CA 18
ATOM 12998 C C . LYS A 1 14 ? -1.073 -7.311 -0.729 1.00 0.00 7 LYS A C 18
ATOM 12999 O O . LYS A 1 14 ? -0.631 -6.166 -0.629 1.00 0.00 7 LYS A O 18
ATOM 13018 N N . VAL A 1 15 ? -2.374 -7.584 -0.748 1.00 0.00 8 VAL A N 18
ATOM 13019 C CA . VAL A 1 15 ? -3.378 -6.532 -0.649 1.00 0.00 8 VAL A CA 18
ATOM 13020 C C . VAL A 1 15 ? -3.190 -5.710 0.621 1.00 0.00 8 VAL A C 18
ATOM 13021 O O . VAL A 1 15 ? -3.393 -4.497 0.624 1.00 0.00 8 VAL A O 18
ATOM 13034 N N . ASN A 1 16 ? -2.801 -6.381 1.701 1.00 0.00 9 ASN A N 18
ATOM 13035 C CA . ASN A 1 16 ? -2.585 -5.713 2.979 1.00 0.00 9 ASN A CA 18
ATOM 13036 C C . ASN A 1 16 ? -1.379 -4.781 2.909 1.00 0.00 9 ASN A C 18
ATOM 13037 O O . ASN A 1 16 ? -1.410 -3.670 3.437 1.00 0.00 9 ASN A O 18
ATOM 13048 N N . GLU A 1 17 ? -0.319 -5.243 2.254 1.00 0.00 10 GLU A N 18
ATOM 13049 C CA . GLU A 1 17 ? 0.898 -4.450 2.116 1.00 0.00 10 GLU A CA 18
ATOM 13050 C C . GLU A 1 17 ? 0.630 -3.177 1.319 1.00 0.00 10 GLU A C 18
ATOM 13051 O O . GLU A 1 17 ? 1.153 -2.109 1.639 1.00 0.00 10 GLU A O 18
ATOM 13063 N N . LEU A 1 18 ? -0.188 -3.298 0.279 1.00 0.00 11 LEU A N 18
ATOM 13064 C CA . LEU A 1 18 ? -0.526 -2.158 -0.566 1.00 0.00 11 LEU A CA 18
ATOM 13065 C C . LEU A 1 18 ? -1.374 -1.146 0.199 1.00 0.00 11 LEU A C 18
ATOM 13066 O O . LEU A 1 18 ? -1.190 0.063 0.060 1.00 0.00 11 LEU A O 18
ATOM 13082 N N . ARG A 1 19 ? -2.301 -1.650 1.007 1.00 0.00 12 ARG A N 18
ATOM 13083 C CA . ARG A 1 19 ? -3.177 -0.790 1.794 1.00 0.00 12 ARG A CA 18
ATOM 13084 C C . ARG A 1 19 ? -2.373 0.032 2.797 1.00 0.00 12 ARG A C 18
ATOM 13085 O O . ARG A 1 19 ? -2.582 1.237 2.936 1.00 0.00 12 ARG A O 18
ATOM 13106 N N . GLU A 1 20 ? -1.453 -0.628 3.494 1.00 0.00 13 GLU A N 18
ATOM 13107 C CA . GLU A 1 20 ? -0.619 0.042 4.485 1.00 0.00 13 GLU A CA 18
ATOM 13108 C C . GLU A 1 20 ? 0.287 1.076 3.823 1.00 0.00 13 GLU A C 18
ATOM 13109 O O . GLU A 1 20 ? 0.469 2.178 4.341 1.00 0.00 13 GLU A O 18
ATOM 13121 N N . GLU A 1 21 ? 0.852 0.713 2.676 1.00 0.00 14 GLU A N 18
ATOM 13122 C CA . GLU A 1 21 ? 1.740 1.609 1.945 1.00 0.00 14 GLU A CA 18
ATOM 13123 C C . GLU A 1 21 ? 0.972 2.811 1.401 1.00 0.00 14 GLU A C 18
ATOM 13124 O O . GLU A 1 21 ? 1.446 3.946 1.467 1.00 0.00 14 GLU A O 18
ATOM 13136 N N . LEU A 1 22 ? -0.214 2.553 0.863 1.00 0.00 15 LEU A N 18
ATOM 13137 C CA . LEU A 1 22 ? -1.049 3.612 0.306 1.00 0.00 15 LEU A CA 18
ATOM 13138 C C . LEU A 1 22 ? -1.499 4.580 1.396 1.00 0.00 15 LEU A C 18
ATOM 13139 O O . LEU A 1 22 ? -1.483 5.795 1.204 1.00 0.00 15 LEU A O 18
ATOM 13155 N N . GLN A 1 23 ? -1.897 4.032 2.539 1.00 0.00 16 GLN A N 18
ATOM 13156 C CA . GLN A 1 23 ? -2.350 4.848 3.660 1.00 0.00 16 GLN A CA 18
ATOM 13157 C C . GLN A 1 23 ? -1.236 5.769 4.147 1.00 0.00 16 GLN A C 18
ATOM 13158 O O . GLN A 1 23 ? -1.488 6.906 4.548 1.00 0.00 16 GLN A O 18
ATOM 13172 N N . ARG A 1 24 ? -0.005 5.271 4.111 1.00 0.00 17 ARG A N 18
ATOM 13173 C CA . ARG A 1 24 ? 1.147 6.049 4.550 1.00 0.00 17 ARG A CA 18
ATOM 13174 C C . ARG A 1 24 ? 1.354 7.267 3.655 1.00 0.00 17 ARG A C 18
ATOM 13175 O O . ARG A 1 24 ? 1.769 8.329 4.121 1.00 0.00 17 ARG A O 18
ATOM 13196 N N . ARG A 1 25 ? 1.063 7.106 2.369 1.00 0.00 18 ARG A N 18
ATOM 13197 C CA . ARG A 1 25 ? 1.218 8.192 1.408 1.00 0.00 18 ARG A CA 18
ATOM 13198 C C . ARG A 1 25 ? -0.066 9.008 1.298 1.00 0.00 18 ARG A C 18
ATOM 13199 O O . ARG A 1 25 ? -0.187 9.880 0.438 1.00 0.00 18 ARG A O 18
ATOM 13220 N N . GLY A 1 26 ? -1.023 8.719 2.175 1.00 0.00 19 GLY A N 18
ATOM 13221 C CA . GLY A 1 26 ? -2.285 9.434 2.158 1.00 0.00 19 GLY A CA 18
ATOM 13222 C C . GLY A 1 26 ? -3.090 9.162 0.902 1.00 0.00 19 GLY A C 18
ATOM 13223 O O . GLY A 1 26 ? -3.933 9.970 0.509 1.00 0.00 19 GLY A O 18
ATOM 13227 N N . LEU A 1 27 ? -2.828 8.024 0.269 1.00 0.00 20 LEU A N 18
ATOM 13228 C CA . LEU A 1 27 ? -3.533 7.648 -0.951 1.00 0.00 20 LEU A CA 18
ATOM 13229 C C . LEU A 1 27 ? -4.754 6.791 -0.633 1.00 0.00 20 LEU A C 18
ATOM 13230 O O . LEU A 1 27 ? -4.762 6.043 0.345 1.00 0.00 20 LEU A O 18
ATOM 13246 N N . ASP A 1 28 ? -5.783 6.904 -1.465 1.00 0.00 21 ASP A N 18
ATOM 13247 C CA . ASP A 1 28 ? -7.009 6.137 -1.275 1.00 0.00 21 ASP A CA 18
ATOM 13248 C C . ASP A 1 28 ? -6.724 4.638 -1.318 1.00 0.00 21 ASP A C 18
ATOM 13249 O O . ASP A 1 28 ? -5.915 4.171 -2.120 1.00 0.00 21 ASP A O 18
ATOM 13258 N N . THR A 1 29 ? -7.395 3.889 -0.448 1.00 0.00 22 THR A N 18
ATOM 13259 C CA . THR A 1 29 ? -7.213 2.444 -0.385 1.00 0.00 22 THR A CA 18
ATOM 13260 C C . THR A 1 29 ? -8.429 1.712 -0.939 1.00 0.00 22 THR A C 18
ATOM 13261 O O . THR A 1 29 ? -8.795 0.641 -0.454 1.00 0.00 22 THR A O 18
ATOM 13272 N N . ARG A 1 30 ? -9.053 2.295 -1.957 1.00 0.00 23 ARG A N 18
ATOM 13273 C CA . ARG A 1 30 ? -10.229 1.697 -2.577 1.00 0.00 23 ARG A CA 18
ATOM 13274 C C . ARG A 1 30 ? -9.877 1.074 -3.924 1.00 0.00 23 ARG A C 18
ATOM 13275 O O . ARG A 1 30 ? -8.882 1.439 -4.547 1.00 0.00 23 ARG A O 18
ATOM 13296 N N . GLY A 1 31 ? -10.701 0.129 -4.366 1.00 0.00 24 GLY A N 18
ATOM 13297 C CA . GLY A 1 31 ? -10.459 -0.531 -5.636 1.0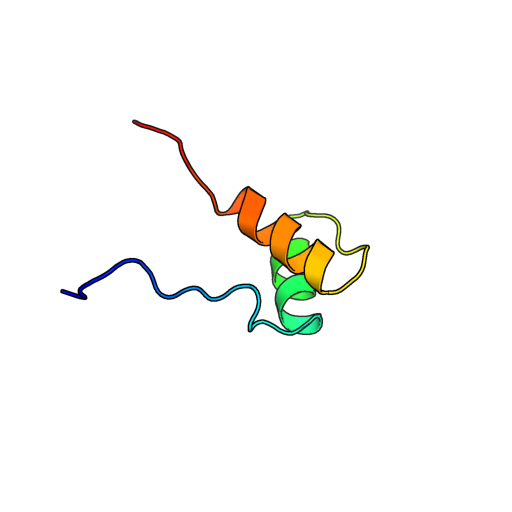0 0.00 24 GLY A CA 18
ATOM 13298 C C . GLY A 1 31 ? -9.832 -1.901 -5.467 1.00 0.00 24 GLY A C 18
ATOM 13299 O O . GLY A 1 31 ? -9.201 -2.181 -4.447 1.00 0.00 24 GLY A O 18
ATOM 13303 N N . LEU A 1 32 ? -10.005 -2.757 -6.468 1.00 0.00 25 LEU A N 18
ATOM 13304 C CA . LEU A 1 32 ? -9.452 -4.106 -6.426 1.00 0.00 25 LEU A CA 18
ATOM 13305 C C . LEU A 1 32 ? -7.949 -4.070 -6.166 1.00 0.00 25 LEU A C 18
ATOM 13306 O O . LEU A 1 32 ? -7.319 -3.016 -6.246 1.00 0.00 25 LEU A O 18
ATOM 13322 N N . LYS A 1 33 ? -7.380 -5.230 -5.857 1.00 0.00 26 LYS A N 18
ATOM 13323 C CA . LYS A 1 33 ? -5.950 -5.334 -5.589 1.00 0.00 26 LYS A CA 18
ATOM 13324 C C . LYS A 1 33 ? -5.138 -4.718 -6.723 1.00 0.00 26 LYS A C 18
ATOM 13325 O O . LYS A 1 33 ? -4.238 -3.912 -6.487 1.00 0.00 26 LYS A O 18
ATOM 13344 N N . ALA A 1 34 ? -5.463 -5.100 -7.953 1.00 0.00 27 ALA A N 18
ATOM 13345 C CA . ALA A 1 34 ? -4.765 -4.582 -9.124 1.00 0.00 27 ALA A CA 18
ATOM 13346 C C . ALA A 1 34 ? -4.842 -3.060 -9.179 1.00 0.00 27 ALA A C 18
ATOM 13347 O O . ALA A 1 34 ? -3.860 -2.392 -9.500 1.00 0.00 27 ALA A O 18
ATOM 13354 N N . GLU A 1 35 ? -6.015 -2.519 -8.865 1.00 0.00 28 GLU A N 18
ATOM 13355 C CA . GLU A 1 35 ? -6.219 -1.075 -8.881 1.00 0.00 28 GLU A CA 18
ATOM 13356 C C . GLU A 1 35 ? -5.291 -0.384 -7.886 1.00 0.00 28 GLU A C 18
ATOM 13357 O O . GLU A 1 35 ? -4.713 0.662 -8.183 1.00 0.00 28 GLU A O 18
ATOM 13369 N N . LEU A 1 36 ? -5.155 -0.975 -6.705 1.00 0.00 29 LEU A N 18
ATOM 13370 C CA . LEU A 1 36 ? -4.298 -0.417 -5.664 1.00 0.00 29 LEU A CA 18
ATOM 13371 C C . LEU A 1 36 ? -2.843 -0.378 -6.120 1.00 0.00 29 LEU A C 18
ATOM 13372 O O . LEU A 1 36 ? -2.130 0.595 -5.872 1.00 0.00 29 LEU A O 18
ATOM 13388 N N . ALA A 1 37 ? -2.409 -1.441 -6.790 1.00 0.00 30 ALA A N 18
ATOM 13389 C CA . ALA A 1 37 ? -1.040 -1.526 -7.284 1.00 0.00 30 ALA A CA 18
ATOM 13390 C C . ALA A 1 37 ? -0.750 -0.417 -8.290 1.00 0.00 30 ALA A C 18
ATOM 13391 O O . ALA A 1 37 ? 0.309 0.208 -8.250 1.00 0.00 30 ALA A O 18
ATOM 13398 N N . GLU A 1 38 ? -1.698 -0.179 -9.192 1.00 0.00 31 GLU A N 18
ATOM 13399 C CA . GLU A 1 38 ? -1.541 0.853 -10.209 1.00 0.00 31 GLU A CA 18
ATOM 13400 C C . GLU A 1 38 ? -1.462 2.237 -9.572 1.00 0.00 31 GLU A C 18
ATOM 13401 O O . GLU A 1 38 ? -0.650 3.071 -9.972 1.00 0.00 31 GLU A O 18
ATOM 13413 N N . ARG A 1 39 ? -2.312 2.474 -8.578 1.00 0.00 32 ARG A N 18
ATOM 13414 C CA . ARG A 1 39 ? -2.340 3.757 -7.885 1.00 0.00 32 ARG A CA 18
ATOM 13415 C C . ARG A 1 39 ? -1.088 3.942 -7.032 1.00 0.00 32 ARG A C 18
ATOM 13416 O O . ARG A 1 39 ? -0.564 5.050 -6.912 1.00 0.00 32 ARG A O 18
ATOM 13437 N N . LEU A 1 40 ? -0.615 2.850 -6.442 1.00 0.00 33 LEU A N 18
ATOM 13438 C CA . LEU A 1 40 ? 0.575 2.891 -5.599 1.00 0.00 33 LEU A CA 18
ATOM 13439 C C . LEU A 1 40 ? 1.811 3.249 -6.418 1.00 0.00 33 LEU A C 18
ATOM 13440 O O . LEU A 1 40 ? 2.616 4.085 -6.010 1.00 0.00 33 LEU A O 18
ATOM 13456 N N . GLN A 1 41 ? 1.952 2.612 -7.576 1.00 0.00 34 GLN A N 18
ATOM 13457 C CA . GLN A 1 41 ? 3.088 2.866 -8.453 1.00 0.00 34 GLN A CA 18
ATOM 13458 C C . GLN A 1 41 ? 3.084 4.308 -8.948 1.00 0.00 34 GLN A C 18
ATOM 13459 O O . GLN A 1 41 ? 4.137 4.929 -9.092 1.00 0.00 34 GLN A O 18
ATOM 13473 N N . ALA A 1 42 ? 1.892 4.836 -9.207 1.00 0.00 35 ALA A N 18
ATOM 13474 C CA . ALA A 1 42 ? 1.750 6.206 -9.683 1.00 0.00 35 ALA A CA 18
ATOM 13475 C C . ALA A 1 42 ? 2.385 7.194 -8.711 1.00 0.00 35 ALA A C 18
ATOM 13476 O O . ALA A 1 42 ? 2.980 8.190 -9.122 1.00 0.00 35 ALA A O 18
ATOM 13483 N N . ALA A 1 43 ? 2.253 6.913 -7.419 1.00 0.00 36 ALA A N 18
ATOM 13484 C CA . ALA A 1 43 ? 2.815 7.777 -6.388 1.00 0.00 36 ALA A CA 18
ATOM 13485 C C . ALA A 1 43 ? 4.327 7.608 -6.294 1.00 0.00 36 ALA A C 18
ATOM 13486 O O . ALA A 1 43 ? 5.065 8.585 -6.158 1.00 0.00 36 ALA A O 18
ATOM 13493 N N . LEU A 1 44 ? 4.784 6.362 -6.367 1.00 0.00 37 LEU A N 18
ATOM 13494 C CA . LEU A 1 44 ? 6.210 6.065 -6.290 1.00 0.00 37 LEU A CA 18
ATOM 13495 C C . LEU A 1 44 ? 6.960 6.685 -7.465 1.00 0.00 37 LEU A C 18
ATOM 13496 O O . LEU A 1 44 ? 7.994 7.329 -7.284 1.00 0.00 37 LEU A O 18
ATOM 13512 N N . SER A 1 45 ? 6.432 6.488 -8.668 1.00 0.00 38 SER A N 18
ATOM 13513 C CA . SER A 1 45 ? 7.052 7.027 -9.873 1.00 0.00 38 SER A CA 18
ATOM 13514 C C . SER A 1 45 ? 5.996 7.375 -10.918 1.00 0.00 38 SER A C 18
ATOM 13515 O O . SER A 1 45 ? 5.278 6.503 -11.405 1.00 0.00 38 SER A O 18
ATOM 13523 N N . GLY A 1 46 ? 5.909 8.658 -11.258 1.00 0.00 39 GLY A N 18
ATOM 13524 C CA . GLY A 1 46 ? 4.939 9.100 -12.243 1.00 0.00 39 GLY A CA 18
ATOM 13525 C C . GLY A 1 46 ? 5.393 8.832 -13.664 1.00 0.00 39 GLY A C 18
ATOM 13526 O O . GLY A 1 46 ? 6.581 8.888 -13.980 1.00 0.00 39 GLY A O 18
ATOM 13530 N N . PRO A 1 47 ? 4.431 8.532 -14.550 1.00 0.00 40 PRO A N 18
ATOM 13531 C CA . PRO A 1 47 ? 4.714 8.248 -15.959 1.00 0.00 40 PRO A CA 18
ATOM 13532 C C . PRO A 1 47 ? 5.165 9.489 -16.722 1.00 0.00 40 PRO A C 18
ATOM 13533 O O . PRO A 1 47 ? 5.789 9.387 -17.778 1.00 0.00 40 PRO A O 18
ATOM 13544 N N . SER A 1 48 ? 4.846 10.659 -16.180 1.00 0.00 41 SER A N 18
ATOM 13545 C CA . SER A 1 48 ? 5.216 11.921 -16.811 1.00 0.00 41 SER A CA 18
ATOM 13546 C C . SER A 1 48 ? 6.598 11.823 -17.451 1.00 0.00 41 SER A C 18
ATOM 13547 O O . SER A 1 48 ? 7.580 11.493 -16.786 1.00 0.00 41 SER A O 18
ATOM 13555 N N . SER A 1 49 ? 6.665 12.113 -18.746 1.00 0.00 42 SER A N 18
ATOM 13556 C CA . SER A 1 49 ? 7.925 12.054 -19.478 1.00 0.00 42 SER A CA 18
ATOM 13557 C C . SER A 1 49 ? 8.967 12.968 -18.840 1.00 0.00 42 SER A C 18
ATOM 13558 O O . SER A 1 49 ? 8.628 13.910 -18.125 1.00 0.00 42 SER A O 18
ATOM 13566 N N . GLY A 1 50 ? 10.238 12.682 -19.106 1.00 0.00 43 GLY A N 18
ATOM 13567 C CA . GLY A 1 50 ? 11.311 13.487 -18.550 1.00 0.00 43 GLY A CA 18
ATOM 13568 C C . GLY A 1 50 ? 11.202 14.947 -18.941 1.00 0.00 43 GLY A C 18
ATOM 13569 O O . GLY A 1 50 ? 10.872 15.795 -18.112 1.00 0.00 43 GLY A O 18
ATOM 13573 N N . GLY A 1 1 ? 23.028 6.215 -1.584 1.00 0.00 -6 GLY A N 19
ATOM 13574 C CA . GLY A 1 1 ? 22.609 5.497 -0.394 1.00 0.00 -6 GLY A CA 19
ATOM 13575 C C . GLY A 1 1 ? 23.595 4.419 0.010 1.00 0.00 -6 GLY A C 19
ATOM 13576 O O . GLY A 1 1 ? 24.623 4.707 0.624 1.00 0.00 -6 GLY A O 19
ATOM 13580 N N . SER A 1 2 ? 23.282 3.174 -0.333 1.00 0.00 -5 SER A N 19
ATOM 13581 C CA . SER A 1 2 ? 24.146 2.048 0.003 1.00 0.00 -5 SER A CA 19
ATOM 13582 C C . SER A 1 2 ? 23.892 0.870 -0.934 1.00 0.00 -5 SER A C 19
ATOM 13583 O O . SER A 1 2 ? 22.955 0.889 -1.732 1.00 0.00 -5 SER A O 19
ATOM 13591 N N . SER A 1 3 ? 24.734 -0.152 -0.829 1.00 0.00 -4 SER A N 19
ATOM 13592 C CA . SER A 1 3 ? 24.605 -1.338 -1.669 1.00 0.00 -4 SER A CA 19
ATOM 13593 C C . SER A 1 3 ? 23.147 -1.777 -1.767 1.00 0.00 -4 SER A C 19
ATOM 13594 O O . SER A 1 3 ? 22.410 -1.747 -0.783 1.00 0.00 -4 SER A O 19
ATOM 13602 N N . GLY A 1 4 ? 22.738 -2.185 -2.965 1.00 0.00 -3 GLY A N 19
ATOM 13603 C CA . GLY A 1 4 ? 21.370 -2.624 -3.172 1.00 0.00 -3 GLY A CA 19
ATOM 13604 C C . GLY A 1 4 ? 20.473 -1.511 -3.674 1.00 0.00 -3 GLY A C 19
ATOM 13605 O O . GLY A 1 4 ? 20.843 -0.770 -4.585 1.00 0.00 -3 GLY A O 19
ATOM 13609 N N . SER A 1 5 ? 19.290 -1.393 -3.081 1.00 0.00 -2 SER A N 19
ATOM 13610 C CA . SER A 1 5 ? 18.335 -0.365 -3.478 1.00 0.00 -2 SER A CA 19
ATOM 13611 C C . SER A 1 5 ? 18.113 -0.382 -4.987 1.00 0.00 -2 SER A C 19
ATOM 13612 O O . SER A 1 5 ? 18.239 0.643 -5.656 1.00 0.00 -2 SER A O 19
ATOM 13620 N N . SER A 1 6 ? 17.783 -1.556 -5.516 1.00 0.00 -1 SER A N 19
ATOM 13621 C CA . SER A 1 6 ? 17.547 -1.710 -6.947 1.00 0.00 -1 SER A CA 19
ATOM 13622 C C . SER A 1 6 ? 16.159 -1.204 -7.327 1.00 0.00 -1 SER A C 19
ATOM 13623 O O . SER A 1 6 ? 15.987 -0.533 -8.343 1.00 0.00 -1 SER A O 19
ATOM 13631 N N . GLY A 1 7 ? 15.170 -1.533 -6.501 1.00 0.00 0 GLY A N 19
ATOM 13632 C CA . GLY A 1 7 ? 13.809 -1.104 -6.766 1.00 0.00 0 GLY A CA 19
ATOM 13633 C C . GLY A 1 7 ? 12.814 -1.696 -5.787 1.00 0.00 0 GLY A C 19
ATOM 13634 O O . GLY A 1 7 ? 13.200 -2.247 -4.756 1.00 0.00 0 GLY A O 19
ATOM 13638 N N . MET A 1 8 ? 11.530 -1.581 -6.109 1.00 0.00 1 MET A N 19
ATOM 13639 C CA . MET A 1 8 ? 10.476 -2.108 -5.249 1.00 0.00 1 MET A CA 19
ATOM 13640 C C . MET A 1 8 ? 9.428 -2.854 -6.069 1.00 0.00 1 MET A C 19
ATOM 13641 O O . MET A 1 8 ? 8.906 -2.328 -7.052 1.00 0.00 1 MET A O 19
ATOM 13655 N N . ASP A 1 9 ? 9.126 -4.081 -5.659 1.00 0.00 2 ASP A N 19
ATOM 13656 C CA . ASP A 1 9 ? 8.139 -4.898 -6.356 1.00 0.00 2 ASP A CA 19
ATOM 13657 C C . ASP A 1 9 ? 6.746 -4.682 -5.774 1.00 0.00 2 ASP A C 19
ATOM 13658 O O . ASP A 1 9 ? 6.350 -5.351 -4.819 1.00 0.00 2 ASP A O 19
ATOM 13667 N N . VAL A 1 10 ? 6.007 -3.742 -6.355 1.00 0.00 3 VAL A N 19
ATOM 13668 C CA . VAL A 1 10 ? 4.657 -3.437 -5.894 1.00 0.00 3 VAL A CA 19
ATOM 13669 C C . VAL A 1 10 ? 3.712 -4.605 -6.152 1.00 0.00 3 VAL A C 19
ATOM 13670 O O . VAL A 1 10 ? 2.737 -4.800 -5.425 1.00 0.00 3 VAL A O 19
ATOM 13683 N N . ARG A 1 11 ? 4.006 -5.380 -7.191 1.00 0.00 4 ARG A N 19
ATOM 13684 C CA . ARG A 1 11 ? 3.182 -6.529 -7.545 1.00 0.00 4 ARG A CA 19
ATOM 13685 C C . ARG A 1 11 ? 3.217 -7.584 -6.443 1.00 0.00 4 ARG A C 19
ATOM 13686 O O . ARG A 1 11 ? 2.175 -8.069 -6.002 1.00 0.00 4 ARG A O 19
ATOM 13707 N N . ARG A 1 12 ? 4.421 -7.934 -6.004 1.00 0.00 5 ARG A N 19
ATOM 13708 C CA . ARG A 1 12 ? 4.592 -8.932 -4.955 1.00 0.00 5 ARG A CA 19
ATOM 13709 C C . ARG A 1 12 ? 3.903 -8.490 -3.667 1.00 0.00 5 ARG A C 19
ATOM 13710 O O . ARG A 1 12 ? 3.453 -9.320 -2.875 1.00 0.00 5 ARG A O 19
ATOM 13731 N N . LEU A 1 13 ? 3.823 -7.180 -3.464 1.00 0.00 6 LEU A N 19
ATOM 13732 C CA . LEU A 1 13 ? 3.189 -6.628 -2.272 1.00 0.00 6 LEU A CA 19
ATOM 13733 C C . LEU A 1 13 ? 1.721 -7.035 -2.198 1.00 0.00 6 LEU A C 19
ATOM 13734 O O . LEU A 1 13 ? 0.889 -6.540 -2.958 1.00 0.00 6 LEU A O 19
ATOM 13750 N N . LYS A 1 14 ? 1.409 -7.939 -1.275 1.00 0.00 7 LYS A N 19
ATOM 13751 C CA . LYS A 1 14 ? 0.041 -8.411 -1.098 1.00 0.00 7 LYS A CA 19
ATOM 13752 C C . LYS A 1 14 ? -0.932 -7.240 -1.009 1.00 0.00 7 LYS A C 19
ATOM 13753 O O . LYS A 1 14 ? -0.523 -6.079 -1.018 1.00 0.00 7 LYS A O 19
ATOM 13772 N N . VAL A 1 15 ? -2.221 -7.552 -0.923 1.00 0.00 8 VAL A N 19
ATOM 13773 C CA . VAL A 1 15 ? -3.252 -6.525 -0.830 1.00 0.00 8 VAL A CA 19
ATOM 13774 C C . VAL A 1 15 ? -3.095 -5.703 0.444 1.00 0.00 8 VAL A C 19
ATOM 13775 O O . VAL A 1 15 ? -3.330 -4.496 0.449 1.00 0.00 8 VAL A O 19
ATOM 13788 N N . ASN A 1 16 ? -2.695 -6.366 1.524 1.00 0.00 9 ASN A N 19
ATOM 13789 C CA . ASN A 1 16 ? -2.507 -5.697 2.806 1.00 0.00 9 ASN A CA 19
ATOM 13790 C C . ASN A 1 16 ? -1.337 -4.719 2.742 1.00 0.00 9 ASN A C 19
ATOM 13791 O O . ASN A 1 16 ? -1.409 -3.615 3.282 1.00 0.00 9 ASN A O 19
ATOM 13802 N N . GLU A 1 17 ? -0.262 -5.133 2.079 1.00 0.00 10 GLU A N 19
ATOM 13803 C CA . GLU A 1 17 ? 0.922 -4.293 1.945 1.00 0.00 10 GLU A CA 19
ATOM 13804 C C . GLU A 1 17 ? 0.602 -3.021 1.166 1.00 0.00 10 GLU A C 19
ATOM 13805 O O . GLU A 1 17 ? 1.024 -1.926 1.542 1.00 0.00 10 GLU A O 19
ATOM 13817 N N . LEU A 1 18 ? -0.147 -3.172 0.079 1.00 0.00 11 LEU A N 19
ATOM 13818 C CA . LEU A 1 18 ? -0.524 -2.036 -0.755 1.00 0.00 11 LEU A CA 19
ATOM 13819 C C . LEU A 1 18 ? -1.435 -1.080 0.008 1.00 0.00 11 LEU A C 19
ATOM 13820 O O . LEU A 1 18 ? -1.235 0.135 -0.016 1.00 0.00 11 LEU A O 19
ATOM 13836 N N . ARG A 1 19 ? -2.433 -1.636 0.686 1.00 0.00 12 ARG A N 19
ATOM 13837 C CA . ARG A 1 19 ? -3.374 -0.832 1.458 1.00 0.00 12 ARG A CA 19
ATOM 13838 C C . ARG A 1 19 ? -2.650 -0.041 2.543 1.00 0.00 12 ARG A C 19
ATOM 13839 O O . ARG A 1 19 ? -2.927 1.140 2.753 1.00 0.00 12 ARG A O 19
ATOM 13860 N N . GLU A 1 20 ? -1.723 -0.701 3.230 1.00 0.00 13 GLU A N 19
ATOM 13861 C CA . GLU A 1 20 ? -0.961 -0.058 4.295 1.00 0.00 13 GLU A CA 19
ATOM 13862 C C . GLU A 1 20 ? -0.075 1.052 3.737 1.00 0.00 13 GLU A C 19
ATOM 13863 O O . GLU A 1 20 ? -0.017 2.149 4.289 1.00 0.00 13 GLU A O 19
ATOM 13875 N N . GLU A 1 21 ? 0.614 0.755 2.639 1.00 0.00 14 GLU A N 19
ATOM 13876 C CA . GLU A 1 21 ? 1.498 1.728 2.007 1.00 0.00 14 GLU A CA 19
ATOM 13877 C C . GLU A 1 21 ? 0.722 2.970 1.578 1.00 0.00 14 GLU A C 19
ATOM 13878 O O . GLU A 1 21 ? 1.128 4.098 1.861 1.00 0.00 14 GLU A O 19
ATOM 13890 N N . LEU A 1 22 ? -0.395 2.754 0.892 1.00 0.00 15 LEU A N 19
ATOM 13891 C CA . LEU A 1 22 ? -1.228 3.856 0.422 1.00 0.00 15 LEU A CA 19
ATOM 13892 C C . LEU A 1 22 ? -1.667 4.741 1.584 1.00 0.00 15 LEU A C 19
ATOM 13893 O O . LEU A 1 22 ? -1.687 5.966 1.469 1.00 0.00 15 LEU A O 19
ATOM 13909 N N . GLN A 1 23 ? -2.015 4.113 2.702 1.00 0.00 16 GLN A N 19
ATOM 13910 C CA . GLN A 1 23 ? -2.451 4.845 3.885 1.00 0.00 16 GLN A CA 19
ATOM 13911 C C . GLN A 1 23 ? -1.336 5.742 4.412 1.00 0.00 16 GLN A C 19
ATOM 13912 O O . GLN A 1 23 ? -1.577 6.885 4.801 1.00 0.00 16 GLN A O 19
ATOM 13926 N N . ARG A 1 24 ? -0.115 5.217 4.422 1.00 0.00 17 ARG A N 19
ATOM 13927 C CA . ARG A 1 24 ? 1.037 5.971 4.902 1.00 0.00 17 ARG A CA 19
ATOM 13928 C C . ARG A 1 24 ? 1.270 7.212 4.046 1.00 0.00 17 ARG A C 19
ATOM 13929 O O . ARG A 1 24 ? 1.590 8.283 4.562 1.00 0.00 17 ARG A O 19
ATOM 13950 N N . ARG A 1 25 ? 1.108 7.060 2.736 1.00 0.00 18 ARG A N 19
ATOM 13951 C CA . ARG A 1 25 ? 1.302 8.167 1.808 1.00 0.00 18 ARG A CA 19
ATOM 13952 C C . ARG A 1 25 ? 0.097 9.103 1.818 1.00 0.00 18 ARG A C 19
ATOM 13953 O O . ARG A 1 25 ? 0.226 10.301 1.568 1.00 0.00 18 ARG A O 19
ATOM 13974 N N . GLY A 1 26 ? -1.076 8.547 2.108 1.00 0.00 19 GLY A N 19
ATOM 13975 C CA . GLY A 1 26 ? -2.287 9.345 2.145 1.00 0.00 19 GLY A CA 19
ATOM 13976 C C . GLY A 1 26 ? -3.114 9.201 0.883 1.00 0.00 19 GLY A C 19
ATOM 13977 O O . GLY A 1 26 ? -3.913 10.078 0.551 1.00 0.00 19 GLY A O 19
ATOM 13981 N N . LEU A 1 27 ? -2.924 8.092 0.176 1.00 0.00 20 LEU A N 19
ATOM 13982 C CA . LEU A 1 27 ? -3.659 7.836 -1.058 1.00 0.00 20 LEU A CA 19
ATOM 13983 C C . LEU A 1 27 ? -4.819 6.877 -0.812 1.00 0.00 20 LEU A C 19
ATOM 13984 O O . LEU A 1 27 ? -4.747 6.010 0.059 1.00 0.00 20 LEU A O 19
ATOM 14000 N N . ASP A 1 28 ? -5.887 7.038 -1.586 1.00 0.00 21 ASP A N 19
ATOM 14001 C CA . ASP A 1 28 ? -7.062 6.184 -1.455 1.00 0.00 21 ASP A CA 19
ATOM 14002 C C . ASP A 1 28 ? -6.663 4.712 -1.419 1.00 0.00 21 ASP A C 19
ATOM 14003 O O . ASP A 1 28 ? -5.695 4.304 -2.060 1.00 0.00 21 ASP A O 19
ATOM 14012 N N . THR A 1 29 ? -7.416 3.919 -0.663 1.00 0.00 22 THR A N 19
ATOM 14013 C CA . THR A 1 29 ? -7.140 2.493 -0.540 1.00 0.00 22 THR A CA 19
ATOM 14014 C C . THR A 1 29 ? -8.328 1.661 -1.009 1.00 0.00 22 THR A C 19
ATOM 14015 O O . THR A 1 29 ? -8.475 0.500 -0.626 1.00 0.00 22 THR A O 19
ATOM 14026 N N . ARG A 1 30 ? -9.173 2.261 -1.841 1.00 0.00 23 ARG A N 19
ATOM 14027 C CA . ARG A 1 30 ? -10.349 1.574 -2.362 1.00 0.00 23 ARG A CA 19
ATOM 14028 C C . ARG A 1 30 ? -10.020 0.840 -3.659 1.00 0.00 23 ARG A C 19
ATOM 14029 O O . ARG A 1 30 ? -9.017 1.128 -4.310 1.00 0.00 23 ARG A O 19
ATOM 14050 N N . GLY A 1 31 ? -10.872 -0.112 -4.026 1.00 0.00 24 GLY A N 19
ATOM 14051 C CA . GLY A 1 31 ? -10.655 -0.874 -5.242 1.00 0.00 24 GLY A CA 19
ATOM 14052 C C . GLY A 1 31 ? -10.031 -2.229 -4.974 1.00 0.00 24 GLY A C 19
ATOM 14053 O O . GLY A 1 31 ? -9.932 -2.659 -3.823 1.00 0.00 24 GLY A O 19
ATOM 14057 N N . LEU A 1 32 ? -9.610 -2.906 -6.036 1.00 0.00 25 LEU A N 19
ATOM 14058 C CA . LEU A 1 32 ? -8.993 -4.222 -5.911 1.00 0.00 25 LEU A CA 19
ATOM 14059 C C . LEU A 1 32 ? -7.474 -4.107 -5.844 1.00 0.00 25 LEU A C 19
ATOM 14060 O O . LEU A 1 32 ? -6.918 -3.013 -5.944 1.00 0.00 25 LEU A O 19
ATOM 14076 N N . LYS A 1 33 ? -6.806 -5.244 -5.678 1.00 0.00 26 LYS A N 19
ATOM 14077 C CA . LYS A 1 33 ? -5.351 -5.274 -5.602 1.00 0.00 26 LYS A CA 19
ATOM 14078 C C . LYS A 1 33 ? -4.729 -4.574 -6.806 1.00 0.00 26 LYS A C 19
ATOM 14079 O O . LYS A 1 33 ? -3.813 -3.765 -6.661 1.00 0.00 26 LYS A O 19
ATOM 14098 N N . ALA A 1 34 ? -5.233 -4.891 -7.994 1.00 0.00 27 ALA A N 19
ATOM 14099 C CA . ALA A 1 34 ? -4.729 -4.291 -9.223 1.00 0.00 27 ALA A CA 19
ATOM 14100 C C . ALA A 1 34 ? -4.882 -2.774 -9.195 1.00 0.00 27 ALA A C 19
ATOM 14101 O O . ALA A 1 34 ? -3.975 -2.043 -9.593 1.00 0.00 27 ALA A O 19
ATOM 14108 N N . GLU A 1 35 ? -6.034 -2.308 -8.723 1.00 0.00 28 GLU A N 19
ATOM 14109 C CA . GLU A 1 35 ? -6.304 -0.877 -8.646 1.00 0.00 28 GLU A CA 19
ATOM 14110 C C . GLU A 1 35 ? -5.334 -0.191 -7.689 1.00 0.00 28 GLU A C 19
ATOM 14111 O O . GLU A 1 35 ? -4.810 0.885 -7.982 1.00 0.00 28 GLU A O 19
ATOM 14123 N N . LEU A 1 36 ? -5.098 -0.820 -6.543 1.00 0.00 29 LEU A N 19
ATOM 14124 C CA . LEU A 1 36 ? -4.191 -0.271 -5.541 1.00 0.00 29 LEU A CA 19
ATOM 14125 C C . LEU A 1 36 ? -2.752 -0.278 -6.047 1.00 0.00 29 LEU A C 19
ATOM 14126 O O . LEU A 1 36 ? -1.995 0.661 -5.805 1.00 0.00 29 LEU A O 19
ATOM 14142 N N . ALA A 1 37 ? -2.384 -1.342 -6.753 1.00 0.00 30 ALA A N 19
ATOM 14143 C CA . ALA A 1 37 ? -1.037 -1.468 -7.297 1.00 0.00 30 ALA A CA 19
ATOM 14144 C C . ALA A 1 37 ? -0.752 -0.371 -8.317 1.00 0.00 30 ALA A C 19
ATOM 14145 O O . ALA A 1 37 ? 0.293 0.277 -8.268 1.00 0.00 30 ALA A O 19
ATOM 14152 N N . GLU A 1 38 ? -1.688 -0.170 -9.240 1.00 0.00 31 GLU A N 19
ATOM 14153 C CA . GLU A 1 38 ? -1.534 0.849 -10.272 1.00 0.00 31 GLU A CA 19
ATOM 14154 C C . GLU A 1 38 ? -1.468 2.243 -9.655 1.00 0.00 31 GLU A C 19
ATOM 14155 O O . GLU A 1 38 ? -0.687 3.089 -10.091 1.00 0.00 31 GLU A O 19
ATOM 14167 N N . ARG A 1 39 ? -2.292 2.474 -8.639 1.00 0.00 32 ARG A N 19
ATOM 14168 C CA . ARG A 1 39 ? -2.329 3.765 -7.963 1.00 0.00 32 ARG A CA 19
ATOM 14169 C C . ARG A 1 39 ? -1.057 3.990 -7.151 1.00 0.00 32 ARG A C 19
ATOM 14170 O O . ARG A 1 39 ? -0.486 5.082 -7.159 1.00 0.00 32 ARG A O 19
ATOM 14191 N N . LEU A 1 40 ? -0.618 2.951 -6.449 1.00 0.00 33 LEU A N 19
ATOM 14192 C CA . LEU A 1 40 ? 0.586 3.034 -5.630 1.00 0.00 33 LEU A CA 19
ATOM 14193 C C . LEU A 1 40 ? 1.816 3.289 -6.496 1.00 0.00 33 LEU A C 19
ATOM 14194 O O . LEU A 1 40 ? 2.644 4.142 -6.178 1.00 0.00 33 LEU A O 19
ATOM 14210 N N . GLN A 1 41 ? 1.928 2.544 -7.591 1.00 0.00 34 GLN A N 19
ATOM 14211 C CA . GLN A 1 41 ? 3.056 2.690 -8.502 1.00 0.00 34 GLN A CA 19
ATOM 14212 C C . GLN A 1 41 ? 3.132 4.112 -9.050 1.00 0.00 34 GLN A C 19
ATOM 14213 O O . GLN A 1 41 ? 4.219 4.660 -9.232 1.00 0.00 34 GLN A O 19
ATOM 14227 N N . ALA A 1 42 ? 1.971 4.703 -9.311 1.00 0.00 35 ALA A N 19
ATOM 14228 C CA . ALA A 1 42 ? 1.907 6.061 -9.836 1.00 0.00 35 ALA A CA 19
ATOM 14229 C C . ALA A 1 42 ? 2.585 7.048 -8.891 1.00 0.00 35 ALA A C 19
ATOM 14230 O O . ALA A 1 42 ? 3.260 7.978 -9.331 1.00 0.00 35 ALA A O 19
ATOM 14237 N N . ALA A 1 43 ? 2.400 6.839 -7.592 1.00 0.00 36 ALA A N 19
ATOM 14238 C CA . ALA A 1 43 ? 2.995 7.709 -6.586 1.00 0.00 36 ALA A CA 19
ATOM 14239 C C . ALA A 1 43 ? 4.493 7.455 -6.456 1.00 0.00 36 ALA A C 19
ATOM 14240 O O . ALA A 1 43 ? 5.280 8.388 -6.293 1.00 0.00 36 ALA A O 19
ATOM 14247 N N . LEU A 1 44 ? 4.881 6.186 -6.529 1.00 0.00 37 LEU A N 19
ATOM 14248 C CA . LEU A 1 44 ? 6.286 5.809 -6.419 1.00 0.00 37 LEU A CA 19
ATOM 14249 C C . LEU A 1 44 ? 7.101 6.407 -7.561 1.00 0.00 37 LEU A C 19
ATOM 14250 O O . LEU A 1 44 ? 8.193 6.934 -7.348 1.00 0.00 37 LEU A O 19
ATOM 14266 N N . SER A 1 45 ? 6.563 6.323 -8.773 1.00 0.00 38 SER A N 19
ATOM 14267 C CA . SER A 1 45 ? 7.241 6.855 -9.950 1.00 0.00 38 SER A CA 19
ATOM 14268 C C . SER A 1 45 ? 8.015 8.123 -9.603 1.00 0.00 38 SER A C 19
ATOM 14269 O O . SER A 1 45 ? 9.166 8.291 -10.006 1.00 0.00 38 SER A O 19
ATOM 14277 N N . GLY A 1 46 ? 7.374 9.014 -8.853 1.00 0.00 39 GLY A N 19
ATOM 14278 C CA . GLY A 1 46 ? 8.017 10.256 -8.464 1.00 0.00 39 GLY A CA 19
ATOM 14279 C C . GLY A 1 46 ? 7.946 10.503 -6.971 1.00 0.00 39 GLY A C 19
ATOM 14280 O O . GLY A 1 46 ? 7.361 9.724 -6.218 1.00 0.00 39 GLY A O 19
ATOM 14284 N N . PRO A 1 47 ? 8.553 11.611 -6.520 1.00 0.00 40 PRO A N 19
ATOM 14285 C CA . PRO A 1 47 ? 8.571 11.984 -5.103 1.00 0.00 40 PRO A CA 19
ATOM 14286 C C . PRO A 1 47 ? 7.197 12.414 -4.599 1.00 0.00 40 PRO A C 19
ATOM 14287 O O . PRO A 1 47 ? 6.801 13.569 -4.759 1.00 0.00 40 PRO A O 19
ATOM 14298 N N . SER A 1 48 ? 6.476 11.479 -3.990 1.00 0.00 41 SER A N 19
ATOM 14299 C CA . SER A 1 48 ? 5.144 11.761 -3.466 1.00 0.00 41 SER A CA 19
ATOM 14300 C C . SER A 1 48 ? 5.198 12.861 -2.410 1.00 0.00 41 SER A C 19
ATOM 14301 O O . SER A 1 48 ? 5.575 12.618 -1.264 1.00 0.00 41 SER A O 19
ATOM 14309 N N . SER A 1 49 ? 4.819 14.072 -2.806 1.00 0.00 42 SER A N 19
ATOM 14310 C CA . SER A 1 49 ? 4.827 15.211 -1.896 1.00 0.00 42 SER A CA 19
ATOM 14311 C C . SER A 1 49 ? 3.453 15.871 -1.840 1.00 0.00 42 SER A C 19
ATOM 14312 O O . SER A 1 49 ? 2.577 15.579 -2.653 1.00 0.00 42 SER A O 19
ATOM 14320 N N . GLY A 1 50 ? 3.271 16.765 -0.872 1.00 0.00 43 GLY A N 19
ATOM 14321 C CA . GLY A 1 50 ? 2.002 17.453 -0.726 1.00 0.00 43 GLY A CA 19
ATOM 14322 C C . GLY A 1 50 ? 2.165 18.957 -0.634 1.00 0.00 43 GLY A C 19
ATOM 14323 O O . GLY A 1 50 ? 3.268 19.456 -0.412 1.00 0.00 43 GLY A O 19
ATOM 14327 N N . GLY A 1 1 ? 20.694 -2.309 -0.277 1.00 0.00 -6 GLY A N 20
ATOM 14328 C CA . GLY A 1 1 ? 19.327 -2.746 -0.492 1.00 0.00 -6 GLY A CA 20
ATOM 14329 C C . GLY A 1 1 ? 19.209 -4.254 -0.590 1.00 0.00 -6 GLY A C 20
ATOM 14330 O O . GLY A 1 1 ? 19.983 -4.899 -1.298 1.00 0.00 -6 GLY A O 20
ATOM 14334 N N . SER A 1 2 ? 18.239 -4.819 0.122 1.00 0.00 -5 SER A N 20
ATOM 14335 C CA . SER A 1 2 ? 18.027 -6.261 0.116 1.00 0.00 -5 SER A CA 20
ATOM 14336 C C . SER A 1 2 ? 16.830 -6.631 -0.755 1.00 0.00 -5 SER A C 20
ATOM 14337 O O . SER A 1 2 ? 16.925 -7.498 -1.623 1.00 0.00 -5 SER A O 20
ATOM 14345 N N . SER A 1 3 ? 15.705 -5.965 -0.516 1.00 0.00 -4 SER A N 20
ATOM 14346 C CA . SER A 1 3 ? 14.487 -6.225 -1.276 1.00 0.00 -4 SER A CA 20
ATOM 14347 C C . SER A 1 3 ? 14.570 -5.601 -2.665 1.00 0.00 -4 SER A C 20
ATOM 14348 O O . SER A 1 3 ? 14.968 -4.447 -2.817 1.00 0.00 -4 SER A O 20
ATOM 14356 N N . GLY A 1 4 ? 14.191 -6.374 -3.678 1.00 0.00 -3 GLY A N 20
ATOM 14357 C CA . GLY A 1 4 ? 14.230 -5.881 -5.043 1.00 0.00 -3 GLY A CA 20
ATOM 14358 C C . GLY A 1 4 ? 15.434 -4.999 -5.306 1.00 0.00 -3 GLY A C 20
ATOM 14359 O O . GLY A 1 4 ? 15.373 -3.783 -5.123 1.00 0.00 -3 GLY A O 20
ATOM 14363 N N . SER A 1 5 ? 16.532 -5.612 -5.737 1.00 0.00 -2 SER A N 20
ATOM 14364 C CA . SER A 1 5 ? 17.757 -4.874 -6.021 1.00 0.00 -2 SER A CA 20
ATOM 14365 C C . SER A 1 5 ? 17.493 -3.740 -7.007 1.00 0.00 -2 SER A C 20
ATOM 14366 O O . SER A 1 5 ? 17.946 -2.613 -6.809 1.00 0.00 -2 SER A O 20
ATOM 14374 N N . SER A 1 6 ? 16.757 -4.049 -8.069 1.00 0.00 -1 SER A N 20
ATOM 14375 C CA . SER A 1 6 ? 16.434 -3.058 -9.089 1.00 0.00 -1 SER A CA 20
ATOM 14376 C C . SER A 1 6 ? 14.994 -2.576 -8.943 1.00 0.00 -1 SER A C 20
ATOM 14377 O O . SER A 1 6 ? 14.051 -3.298 -9.264 1.00 0.00 -1 SER A O 20
ATOM 14385 N N . GLY A 1 7 ? 14.833 -1.350 -8.455 1.00 0.00 0 GLY A N 20
ATOM 14386 C CA . GLY A 1 7 ? 13.505 -0.792 -8.274 1.00 0.00 0 GLY A CA 20
ATOM 14387 C C . GLY A 1 7 ? 12.728 -1.490 -7.176 1.00 0.00 0 GLY A C 20
ATOM 14388 O O . GLY A 1 7 ? 13.243 -2.396 -6.522 1.00 0.00 0 GLY A O 20
ATOM 14392 N N . MET A 1 8 ? 11.484 -1.067 -6.973 1.00 0.00 1 MET A N 20
ATOM 14393 C CA . MET A 1 8 ? 10.635 -1.658 -5.945 1.00 0.00 1 MET A CA 20
ATOM 14394 C C . MET A 1 8 ? 9.495 -2.454 -6.574 1.00 0.00 1 MET A C 20
ATOM 14395 O O . MET A 1 8 ? 8.512 -1.881 -7.044 1.00 0.00 1 MET A O 20
ATOM 14409 N N . ASP A 1 9 ? 9.635 -3.775 -6.579 1.00 0.00 2 ASP A N 20
ATOM 14410 C CA . ASP A 1 9 ? 8.616 -4.649 -7.149 1.00 0.00 2 ASP A CA 20
ATOM 14411 C C . ASP A 1 9 ? 7.343 -4.621 -6.308 1.00 0.00 2 ASP A C 20
ATOM 14412 O O . ASP A 1 9 ? 7.228 -5.336 -5.313 1.00 0.00 2 ASP A O 20
ATOM 14421 N N . VAL A 1 10 ? 6.390 -3.788 -6.715 1.00 0.00 3 VAL A N 20
ATOM 14422 C CA . VAL A 1 10 ? 5.125 -3.667 -6.000 1.00 0.00 3 VAL A CA 20
ATOM 14423 C C . VAL A 1 10 ? 4.287 -4.931 -6.147 1.00 0.00 3 VAL A C 20
ATOM 14424 O O . VAL A 1 10 ? 3.710 -5.422 -5.176 1.00 0.00 3 VAL A O 20
ATOM 14437 N N . ARG A 1 11 ? 4.224 -5.454 -7.367 1.00 0.00 4 ARG A N 20
ATOM 14438 C CA . ARG A 1 11 ? 3.455 -6.662 -7.641 1.00 0.00 4 ARG A CA 20
ATOM 14439 C C . ARG A 1 11 ? 3.643 -7.691 -6.530 1.00 0.00 4 ARG A C 20
ATOM 14440 O O . ARG A 1 11 ? 2.751 -8.494 -6.256 1.00 0.00 4 ARG A O 20
ATOM 14461 N N . ARG A 1 12 ? 4.809 -7.660 -5.894 1.00 0.00 5 ARG A N 20
ATOM 14462 C CA . ARG A 1 12 ? 5.115 -8.591 -4.814 1.00 0.00 5 ARG A CA 20
ATOM 14463 C C . ARG A 1 12 ? 4.573 -8.077 -3.484 1.00 0.00 5 ARG A C 20
ATOM 14464 O O . ARG A 1 12 ? 5.136 -8.352 -2.423 1.00 0.00 5 ARG A O 20
ATOM 14485 N N . LEU A 1 13 ? 3.477 -7.329 -3.547 1.00 0.00 6 LEU A N 20
ATOM 14486 C CA . LEU A 1 13 ? 2.857 -6.775 -2.348 1.00 0.00 6 LEU A CA 20
ATOM 14487 C C . LEU A 1 13 ? 1.367 -7.098 -2.306 1.00 0.00 6 LEU A C 20
ATOM 14488 O O . LEU A 1 13 ? 0.590 -6.599 -3.121 1.00 0.00 6 LEU A O 20
ATOM 14504 N N . LYS A 1 14 ? 0.974 -7.933 -1.350 1.00 0.00 7 LYS A N 20
ATOM 14505 C CA . LYS A 1 14 ? -0.423 -8.320 -1.199 1.00 0.00 7 LYS A CA 20
ATOM 14506 C C . LYS A 1 14 ? -1.304 -7.097 -0.962 1.00 0.00 7 LYS A C 20
ATOM 14507 O O . LYS A 1 14 ? -0.806 -5.982 -0.802 1.00 0.00 7 LYS A O 20
ATOM 14526 N N . VAL A 1 15 ? -2.615 -7.313 -0.940 1.00 0.00 8 VAL A N 20
ATOM 14527 C CA . VAL A 1 15 ? -3.565 -6.229 -0.720 1.00 0.00 8 VAL A CA 20
ATOM 14528 C C . VAL A 1 15 ? -3.284 -5.510 0.595 1.00 0.00 8 VAL A C 20
ATOM 14529 O O . VAL A 1 15 ? -3.393 -4.288 0.682 1.00 0.00 8 VAL A O 20
ATOM 14542 N N . ASN A 1 16 ? -2.920 -6.278 1.617 1.00 0.00 9 ASN A N 20
ATOM 14543 C CA . ASN A 1 16 ? -2.623 -5.715 2.929 1.00 0.00 9 ASN A CA 20
ATOM 14544 C C . ASN A 1 16 ? -1.379 -4.834 2.873 1.00 0.00 9 ASN A C 20
ATOM 14545 O O . ASN A 1 16 ? -1.337 -3.764 3.480 1.00 0.00 9 ASN A O 20
ATOM 14556 N N . GLU A 1 17 ? -0.368 -5.292 2.141 1.00 0.00 10 GLU A N 20
ATOM 14557 C CA . GLU A 1 17 ? 0.877 -4.545 2.007 1.00 0.00 10 GLU A CA 20
ATOM 14558 C C . GLU A 1 17 ? 0.656 -3.256 1.220 1.00 0.00 10 GLU A C 20
ATOM 14559 O O . GLU A 1 17 ? 1.203 -2.206 1.560 1.00 0.00 10 GLU A O 20
ATOM 14571 N N . LEU A 1 18 ? -0.148 -3.344 0.166 1.00 0.00 11 LEU A N 20
ATOM 14572 C CA . LEU A 1 18 ? -0.441 -2.186 -0.671 1.00 0.00 11 LEU A CA 20
ATOM 14573 C C . LEU A 1 18 ? -1.239 -1.142 0.104 1.00 0.00 11 LEU A C 20
ATOM 14574 O O . LEU A 1 18 ? -0.977 0.056 0.001 1.00 0.00 11 LEU A O 20
ATOM 14590 N N . ARG A 1 19 ? -2.212 -1.606 0.882 1.00 0.00 12 ARG A N 20
ATOM 14591 C CA . ARG A 1 19 ? -3.047 -0.712 1.676 1.00 0.00 12 ARG A CA 20
ATOM 14592 C C . ARG A 1 19 ? -2.203 0.079 2.670 1.00 0.00 12 ARG A C 20
ATOM 14593 O O . ARG A 1 19 ? -2.416 1.275 2.865 1.00 0.00 12 ARG A O 20
ATOM 14614 N N . GLU A 1 20 ? -1.246 -0.597 3.297 1.00 0.00 13 GLU A N 20
ATOM 14615 C CA . GLU A 1 20 ? -0.372 0.043 4.273 1.00 0.00 13 GLU A CA 20
ATOM 14616 C C . GLU A 1 20 ? 0.450 1.152 3.621 1.00 0.00 13 GLU A C 20
ATOM 14617 O O . GLU A 1 20 ? 0.569 2.250 4.163 1.00 0.00 13 GLU A O 20
ATOM 14629 N N . GLU A 1 21 ? 1.016 0.854 2.455 1.00 0.00 14 GLU A N 20
ATOM 14630 C CA . GLU A 1 21 ? 1.827 1.825 1.731 1.00 0.00 14 GLU A CA 20
ATOM 14631 C C . GLU A 1 21 ? 0.980 3.008 1.271 1.00 0.00 14 GLU A C 20
ATOM 14632 O O . GLU A 1 21 ? 1.371 4.165 1.426 1.00 0.00 14 GLU A O 20
ATOM 14644 N N . LEU A 1 22 ? -0.183 2.708 0.703 1.00 0.00 15 LEU A N 20
ATOM 14645 C CA . LEU A 1 22 ? -1.088 3.746 0.218 1.00 0.00 15 LEU A CA 20
ATOM 14646 C C . LEU A 1 22 ? -1.579 4.620 1.368 1.00 0.00 15 LEU A C 20
ATOM 14647 O O . LEU A 1 22 ? -1.648 5.842 1.244 1.00 0.00 15 LEU A O 20
ATOM 14663 N N . GLN A 1 23 ? -1.916 3.985 2.485 1.00 0.00 16 GLN A N 20
ATOM 14664 C CA . GLN A 1 23 ? -2.400 4.706 3.657 1.00 0.00 16 GLN A CA 20
ATOM 14665 C C . GLN A 1 23 ? -1.320 5.630 4.211 1.00 0.00 16 GLN A C 20
ATOM 14666 O O . GLN A 1 23 ? -1.589 6.784 4.544 1.00 0.00 16 GLN A O 20
ATOM 14680 N N . ARG A 1 24 ? -0.099 5.115 4.306 1.00 0.00 17 ARG A N 20
ATOM 14681 C CA . ARG A 1 24 ? 1.021 5.894 4.821 1.00 0.00 17 ARG A CA 20
ATOM 14682 C C . ARG A 1 24 ? 1.238 7.152 3.984 1.00 0.00 17 ARG A C 20
ATOM 14683 O O . ARG A 1 24 ? 1.643 8.192 4.503 1.00 0.00 17 ARG A O 20
ATOM 14704 N N . ARG A 1 25 ? 0.968 7.047 2.687 1.00 0.00 18 ARG A N 20
ATOM 14705 C CA . ARG A 1 25 ? 1.136 8.175 1.778 1.00 0.00 18 ARG A CA 20
ATOM 14706 C C . ARG A 1 25 ? -0.095 9.077 1.798 1.00 0.00 18 ARG A C 20
ATOM 14707 O O . ARG A 1 25 ? -0.004 10.274 1.529 1.00 0.00 18 ARG A O 20
ATOM 14728 N N . GLY A 1 26 ? -1.246 8.492 2.117 1.00 0.00 19 GLY A N 20
ATOM 14729 C CA . GLY A 1 26 ? -2.478 9.257 2.165 1.00 0.00 19 GLY A CA 20
ATOM 14730 C C . GLY A 1 26 ? -3.308 9.099 0.906 1.00 0.00 19 GLY A C 20
ATOM 14731 O O . GLY A 1 26 ? -4.182 9.919 0.623 1.00 0.00 19 GLY A O 20
ATOM 14735 N N . LEU A 1 27 ? -3.034 8.043 0.148 1.00 0.00 20 LEU A N 20
ATOM 14736 C CA . LEU A 1 27 ? -3.761 7.781 -1.090 1.00 0.00 20 LEU A CA 20
ATOM 14737 C C . LEU A 1 27 ? -4.949 6.858 -0.838 1.00 0.00 20 LEU A C 20
ATOM 14738 O O . LEU A 1 27 ? -4.915 6.017 0.061 1.00 0.00 20 LEU A O 20
ATOM 14754 N N . ASP A 1 28 ? -5.997 7.019 -1.639 1.00 0.00 21 ASP A N 20
ATOM 14755 C CA . ASP A 1 28 ? -7.194 6.197 -1.505 1.00 0.00 21 ASP A CA 20
ATOM 14756 C C . ASP A 1 28 ? -6.829 4.723 -1.362 1.00 0.00 21 ASP A C 20
ATOM 14757 O O . ASP A 1 28 ? -5.956 4.217 -2.068 1.00 0.00 21 ASP A O 20
ATOM 14766 N N . THR A 1 29 ? -7.501 4.039 -0.442 1.00 0.00 22 THR A N 20
ATOM 14767 C CA . THR A 1 29 ? -7.247 2.624 -0.204 1.00 0.00 22 THR A CA 20
ATOM 14768 C C . THR A 1 29 ? -8.418 1.768 -0.671 1.00 0.00 22 THR A C 20
ATOM 14769 O O . THR A 1 29 ? -8.720 0.733 -0.076 1.00 0.00 22 THR A O 20
ATOM 14780 N N . ARG A 1 30 ? -9.074 2.205 -1.741 1.00 0.00 23 ARG A N 20
ATOM 14781 C CA . ARG A 1 30 ? -10.214 1.478 -2.288 1.00 0.00 23 ARG A CA 20
ATOM 14782 C C . ARG A 1 30 ? -9.902 0.951 -3.686 1.00 0.00 23 ARG A C 20
ATOM 14783 O O . ARG A 1 30 ? -8.942 1.383 -4.324 1.00 0.00 23 ARG A O 20
ATOM 14804 N N . GLY A 1 31 ? -10.719 0.013 -4.155 1.00 0.00 24 GLY A N 20
ATOM 14805 C CA . GLY A 1 31 ? -10.513 -0.559 -5.473 1.00 0.00 24 GLY A CA 20
ATOM 14806 C C . GLY A 1 31 ? -9.855 -1.923 -5.417 1.00 0.00 24 GLY A C 20
ATOM 14807 O O . GLY A 1 31 ? -9.167 -2.250 -4.449 1.00 0.00 24 GLY A O 20
ATOM 14811 N N . LEU A 1 32 ? -10.067 -2.724 -6.456 1.00 0.00 25 LEU A N 20
ATOM 14812 C CA . LEU A 1 32 ? -9.490 -4.062 -6.520 1.00 0.00 25 LEU A CA 20
ATOM 14813 C C . LEU A 1 32 ? -8.004 -4.032 -6.180 1.00 0.00 25 LEU A C 20
ATOM 14814 O O . LEU A 1 32 ? -7.367 -2.979 -6.223 1.00 0.00 25 LEU A O 20
ATOM 14830 N N . LYS A 1 33 ? -7.455 -5.194 -5.843 1.00 0.00 26 LYS A N 20
ATOM 14831 C CA . LYS A 1 33 ? -6.043 -5.303 -5.498 1.00 0.00 26 LYS A CA 20
ATOM 14832 C C . LYS A 1 33 ? -5.168 -4.685 -6.585 1.00 0.00 26 LYS A C 20
ATOM 14833 O O . LYS A 1 33 ? -4.262 -3.904 -6.296 1.00 0.00 26 LYS A O 20
ATOM 14852 N N . ALA A 1 34 ? -5.448 -5.039 -7.835 1.00 0.00 27 ALA A N 20
ATOM 14853 C CA . ALA A 1 34 ? -4.689 -4.516 -8.965 1.00 0.00 27 ALA A CA 20
ATOM 14854 C C . ALA A 1 34 ? -4.775 -2.995 -9.027 1.00 0.00 27 ALA A C 20
ATOM 14855 O O . ALA A 1 34 ? -3.791 -2.321 -9.331 1.00 0.00 27 ALA A O 20
ATOM 14862 N N . GLU A 1 35 ? -5.958 -2.461 -8.738 1.00 0.00 28 GLU A N 20
ATOM 14863 C CA . GLU A 1 35 ? -6.171 -1.019 -8.763 1.00 0.00 28 GLU A CA 20
ATOM 14864 C C . GLU A 1 35 ? -5.287 -0.320 -7.735 1.00 0.00 28 GLU A C 20
ATOM 14865 O O . GLU A 1 35 ? -4.794 0.784 -7.970 1.00 0.00 28 GLU A O 20
ATOM 14877 N N . LEU A 1 36 ? -5.090 -0.971 -6.593 1.00 0.00 29 LEU A N 20
ATOM 14878 C CA . LEU A 1 36 ? -4.266 -0.413 -5.527 1.00 0.00 29 LEU A CA 20
ATOM 14879 C C . LEU A 1 36 ? -2.800 -0.356 -5.945 1.00 0.00 29 LEU A C 20
ATOM 14880 O O . LEU A 1 36 ? -2.103 0.621 -5.671 1.00 0.00 29 LEU A O 20
ATOM 14896 N N . ALA A 1 37 ? -2.339 -1.409 -6.611 1.00 0.00 30 ALA A N 20
ATOM 14897 C CA . ALA A 1 37 ? -0.957 -1.478 -7.071 1.00 0.00 30 ALA A CA 20
ATOM 14898 C C . ALA A 1 37 ? -0.671 -0.399 -8.110 1.00 0.00 30 ALA A C 20
ATOM 14899 O O . ALA A 1 37 ? 0.367 0.260 -8.063 1.00 0.00 30 ALA A O 20
ATOM 14906 N N . GLU A 1 38 ? -1.597 -0.226 -9.048 1.00 0.00 31 GLU A N 20
ATOM 14907 C CA . GLU A 1 38 ? -1.442 0.772 -10.100 1.00 0.00 31 GLU A CA 20
ATOM 14908 C C . GLU A 1 38 ? -1.403 2.179 -9.513 1.00 0.00 31 GLU A C 20
ATOM 14909 O O . GLU A 1 38 ? -0.648 3.035 -9.974 1.00 0.00 31 GLU A O 20
ATOM 14921 N N . ARG A 1 39 ? -2.223 2.412 -8.493 1.00 0.00 32 ARG A N 20
ATOM 14922 C CA . ARG A 1 39 ? -2.284 3.715 -7.843 1.00 0.00 32 ARG A CA 20
ATOM 14923 C C . ARG A 1 39 ? -1.010 3.988 -7.049 1.00 0.00 32 ARG A C 20
ATOM 14924 O O . ARG A 1 39 ? -0.466 5.092 -7.087 1.00 0.00 32 ARG A O 20
ATOM 14945 N N . LEU A 1 40 ? -0.541 2.975 -6.329 1.00 0.00 33 LEU A N 20
ATOM 14946 C CA . LEU A 1 40 ? 0.669 3.104 -5.524 1.00 0.00 33 LEU A CA 20
ATOM 14947 C C . LEU A 1 40 ? 1.886 3.361 -6.408 1.00 0.00 33 LEU A C 20
ATOM 14948 O O . LEU A 1 40 ? 2.714 4.219 -6.105 1.00 0.00 33 LEU A O 20
ATOM 14964 N N . GLN A 1 41 ? 1.985 2.613 -7.502 1.00 0.00 34 GLN A N 20
ATOM 14965 C CA . GLN A 1 41 ? 3.099 2.761 -8.430 1.00 0.00 34 GLN A CA 20
ATOM 14966 C C . GLN A 1 41 ? 3.161 4.181 -8.984 1.00 0.00 34 GLN A C 20
ATOM 14967 O O . GLN A 1 41 ? 4.234 4.779 -9.066 1.00 0.00 34 GLN A O 20
ATOM 14981 N N . ALA A 1 42 ? 2.005 4.714 -9.364 1.00 0.00 35 ALA A N 20
ATOM 14982 C CA . ALA A 1 42 ? 1.928 6.064 -9.908 1.00 0.00 35 ALA A CA 20
ATOM 14983 C C . ALA A 1 42 ? 2.499 7.084 -8.930 1.00 0.00 35 ALA A C 20
ATOM 14984 O O . ALA A 1 42 ? 3.151 8.047 -9.333 1.00 0.00 35 ALA A O 20
ATOM 14991 N N . ALA A 1 43 ? 2.251 6.866 -7.642 1.00 0.00 36 ALA A N 20
ATOM 14992 C CA . ALA A 1 43 ? 2.742 7.766 -6.606 1.00 0.00 36 ALA A CA 20
ATOM 14993 C C . ALA A 1 43 ? 4.239 7.580 -6.382 1.00 0.00 36 ALA A C 20
ATOM 14994 O O . ALA A 1 43 ? 4.965 8.544 -6.136 1.00 0.00 36 ALA A O 20
ATOM 15001 N N . LEU A 1 44 ? 4.695 6.335 -6.468 1.00 0.00 37 LEU A N 20
ATOM 15002 C CA . LEU A 1 44 ? 6.106 6.022 -6.273 1.00 0.00 37 LEU A CA 20
ATOM 15003 C C . LEU A 1 44 ? 6.960 6.653 -7.369 1.00 0.00 37 LEU A C 20
ATOM 15004 O O . LEU A 1 44 ? 7.949 7.329 -7.086 1.00 0.00 37 LEU A O 20
ATOM 15020 N N . SER A 1 45 ? 6.569 6.429 -8.619 1.00 0.00 38 SER A N 20
ATOM 15021 C CA . SER A 1 45 ? 7.299 6.974 -9.757 1.00 0.00 38 SER A CA 20
ATOM 15022 C C . SER A 1 45 ? 7.552 8.468 -9.576 1.00 0.00 38 SER A C 20
ATOM 15023 O O . SER A 1 45 ? 6.647 9.286 -9.733 1.00 0.00 38 SER A O 20
ATOM 15031 N N . GLY A 1 46 ? 8.791 8.816 -9.242 1.00 0.00 39 GLY A N 20
ATOM 15032 C CA . GLY A 1 46 ? 9.143 10.210 -9.043 1.00 0.00 39 GLY A CA 20
ATOM 15033 C C . GLY A 1 46 ? 8.533 11.116 -10.094 1.00 0.00 39 GLY A C 20
ATOM 15034 O O . GLY A 1 46 ? 8.355 10.731 -11.250 1.00 0.00 39 GLY A O 20
ATOM 15038 N N . PRO A 1 47 ? 8.200 12.352 -9.693 1.00 0.00 40 PRO A N 20
ATOM 15039 C CA . PRO A 1 47 ? 7.601 13.342 -10.594 1.00 0.00 40 PRO A CA 20
ATOM 15040 C C . PRO A 1 47 ? 8.586 13.842 -11.644 1.00 0.00 40 PRO A C 20
ATOM 15041 O O . PRO A 1 47 ? 9.728 14.176 -11.329 1.00 0.00 40 PRO A O 20
ATOM 15052 N N . SER A 1 48 ? 8.137 13.891 -12.895 1.00 0.00 41 SER A N 20
ATOM 15053 C CA . SER A 1 48 ? 8.981 14.347 -13.993 1.00 0.00 41 SER A CA 20
ATOM 15054 C C . SER A 1 48 ? 9.108 15.868 -13.984 1.00 0.00 41 SER A C 20
ATOM 15055 O O . SER A 1 48 ? 10.204 16.411 -14.125 1.00 0.00 41 SER A O 20
ATOM 15063 N N . SER A 1 49 ? 7.979 16.549 -13.818 1.00 0.00 42 SER A N 20
ATOM 15064 C CA . SER A 1 49 ? 7.962 18.007 -13.795 1.00 0.00 42 SER A CA 20
ATOM 15065 C C . SER A 1 49 ? 7.668 18.525 -12.390 1.00 0.00 42 SER A C 20
ATOM 15066 O O . SER A 1 49 ? 8.338 19.432 -11.898 1.00 0.00 42 SER A O 20
ATOM 15074 N N . GLY A 1 50 ? 6.661 17.940 -11.749 1.00 0.00 43 GLY A N 20
ATOM 15075 C CA . GLY A 1 50 ? 6.295 18.354 -10.408 1.00 0.00 43 GLY A CA 20
ATOM 15076 C C . GLY A 1 50 ? 4.848 18.042 -10.078 1.00 0.00 43 GLY A C 20
ATOM 15077 O O . GLY A 1 50 ? 4.443 18.098 -8.918 1.00 0.00 43 GLY A O 20
#

GO terms:
  GO:0019899 enzyme binding (F, IPI)
  GO:0005634 nucleus (C, TAS)
  GO:0003723 RNA binding (F, TAS)
  GO:0009615 response to virus (P, TAS)
  GO:0006396 RNA processing (P, TAS)
  GO:0005515 protein binding (F, IPI)
  GO:0005654 nucleoplasm (C, TAS)
  GO:0005654 nucleoplasm (C, IDA)
  GO:0005634 nucleus (C, IDA)
  GO:0003723 RNA binding (F, HDA)

Nearest PDB structures (foldseek):
  1zrj-assembly1_A  TM=7.908E-01  e=7.253E-06  Homo sapiens
  2do1-assembly1_A  TM=7.438E-01  e=5.149E-03  Homo sapiens
  1zbh-assembly1_D  TM=9.518E-01  e=5.860E-01  Homo sapiens
  2do5-assembly1_A  TM=6.669E-01  e=1.714E+00  Homo sapiens
  7wz3-assembly1_A  TM=5.081E-01  e=7.797E+00  Homo sapiens